Protein 1VIB (pdb70)

Structure (mmCIF, N/CA/C/O backbone):
data_1VIB
#
_entry.id   1VIB
#
_cell.length_a   1.000
_cell.length_b   1.000
_cell.length_c   1.000
_cell.angle_alpha   90.00
_cell.angle_beta   90.00
_cell.angle_gamma   90.00
#
_symmetry.space_group_name_H-M   'P 1'
#
loop_
_atom_site.group_PDB
_atom_site.id
_atom_site.type_symbol
_atom_site.label_atom_id
_atom_site.label_alt_id
_atom_site.label_comp_id
_atom_site.label_asym_id
_atom_site.label_entity_id
_atom_site.label_seq_id
_atom_site.pdbx_PDB_ins_code
_atom_site.Cartn_x
_atom_site.Cartn_y
_atom_site.Cartn_z
_atom_site.occupancy
_atom_site.B_iso_or_equiv
_atom_site.auth_seq_id
_atom_site.auth_comp_id
_atom_site.auth_asym_id
_atom_site.auth_atom_id
_atom_site.pdbx_PDB_model_num
ATOM 1 N N . ALA A 1 1 ? -6.183 -0.155 -10.320 1.00 0.00 1 ALA A N 1
ATOM 2 C CA . ALA A 1 1 ? -4.951 -0.066 -11.161 1.00 0.00 1 ALA A CA 1
ATOM 3 C C . ALA A 1 1 ? -3.974 0.942 -10.549 1.00 0.00 1 ALA A C 1
ATOM 4 O O . ALA A 1 1 ? -2.781 0.719 -10.483 1.00 0.00 1 ALA A O 1
ATOM 13 N N . SER A 1 2 ? -4.513 2.049 -10.128 1.00 0.00 2 SER A N 1
ATOM 14 C CA . SER A 1 2 ? -3.675 3.123 -9.504 1.00 0.00 2 SER A CA 1
ATOM 15 C C . SER A 1 2 ? -4.439 3.851 -8.392 1.00 0.00 2 SER A C 1
ATOM 16 O O . SER A 1 2 ? -4.058 3.811 -7.238 1.00 0.00 2 SER A O 1
ATOM 24 N N . ALA A 1 3 ? -5.517 4.495 -8.758 1.00 0.00 3 ALA A N 1
ATOM 25 C CA . ALA A 1 3 ? -6.321 5.238 -7.737 1.00 0.00 3 ALA A CA 1
ATOM 26 C C . ALA A 1 3 ? -7.303 4.256 -7.092 1.00 0.00 3 ALA A C 1
ATOM 27 O O . ALA A 1 3 ? -8.507 4.358 -7.225 1.00 0.00 3 ALA A O 1
ATOM 34 N N . THR A 1 4 ? -6.730 3.325 -6.388 1.00 0.00 4 THR A N 1
ATOM 35 C CA . THR A 1 4 ? -7.540 2.277 -5.692 1.00 0.00 4 THR A CA 1
ATOM 36 C C . THR A 1 4 ? -7.599 2.491 -4.163 1.00 0.00 4 THR A C 1
ATOM 37 O O . THR A 1 4 ? -7.020 1.751 -3.390 1.00 0.00 4 THR A O 1
ATOM 48 N N . TRP A 1 5 ? -8.313 3.513 -3.771 1.00 0.00 5 TRP A N 1
ATOM 49 C CA . TRP A 1 5 ? -8.460 3.845 -2.314 1.00 0.00 5 TRP A CA 1
ATOM 50 C C . TRP A 1 5 ? -9.947 3.997 -1.944 1.00 0.00 5 TRP A C 1
ATOM 51 O O . TRP A 1 5 ? -10.809 3.855 -2.788 1.00 0.00 5 TRP A O 1
ATOM 72 N N . GLY A 1 6 ? -10.205 4.284 -0.690 1.00 0.00 6 GLY A N 1
ATOM 73 C CA . GLY A 1 6 ? -11.621 4.461 -0.209 1.00 0.00 6 GLY A CA 1
ATOM 74 C C . GLY A 1 6 ? -12.036 3.462 0.856 1.00 0.00 6 GLY A C 1
ATOM 75 O O . GLY A 1 6 ? -12.840 3.785 1.703 1.00 0.00 6 GLY A O 1
ATOM 79 N N . ALA A 1 7 ? -11.476 2.287 0.789 1.00 0.00 7 ALA A N 1
ATOM 80 C CA . ALA A 1 7 ? -11.821 1.234 1.800 1.00 0.00 7 ALA A CA 1
ATOM 81 C C . ALA A 1 7 ? -10.862 1.337 2.991 1.00 0.00 7 ALA A C 1
ATOM 82 O O . ALA A 1 7 ? -10.895 0.532 3.897 1.00 0.00 7 ALA A O 1
ATOM 89 N N . ALA A 1 8 ? -10.020 2.338 2.953 1.00 0.00 8 ALA A N 1
ATOM 90 C CA . ALA A 1 8 ? -9.039 2.549 4.059 1.00 0.00 8 ALA A CA 1
ATOM 91 C C . ALA A 1 8 ? -9.564 3.657 4.987 1.00 0.00 8 ALA A C 1
ATOM 92 O O . ALA A 1 8 ? -9.513 3.524 6.193 1.00 0.00 8 ALA A O 1
ATOM 99 N N . TYR A 1 9 ? -10.056 4.725 4.409 1.00 0.00 9 TYR A N 1
ATOM 100 C CA . TYR A 1 9 ? -10.589 5.851 5.244 1.00 0.00 9 TYR A CA 1
ATOM 101 C C . TYR A 1 9 ? -12.125 5.950 5.401 1.00 0.00 9 TYR A C 1
ATOM 102 O O . TYR A 1 9 ? -12.571 6.948 5.932 1.00 0.00 9 TYR A O 1
ATOM 135 N N . ALA A 1 11 ? -14.904 5.713 6.667 1.00 0.00 11 ALA A N 1
ATOM 136 C CA . ALA A 1 11 ? -15.526 6.402 7.826 1.00 0.00 11 ALA A CA 1
ATOM 137 C C . ALA A 1 11 ? -15.448 7.928 7.628 1.00 0.00 11 ALA A C 1
ATOM 138 O O . ALA A 1 11 ? -16.440 8.621 7.692 1.00 0.00 11 ALA A O 1
ATOM 145 N N . CYS A 1 12 ? -14.236 8.360 7.398 1.00 0.00 12 CYS A N 1
ATOM 146 C CA . CYS A 1 12 ? -13.853 9.794 7.163 1.00 0.00 12 CYS A CA 1
ATOM 147 C C . CYS A 1 12 ? -14.891 10.586 6.371 1.00 0.00 12 CYS A C 1
ATOM 148 O O . CYS A 1 12 ? -15.051 11.773 6.568 1.00 0.00 12 CYS A O 1
ATOM 155 N N . GLU A 1 13 ? -15.534 9.857 5.499 1.00 0.00 13 GLU A N 1
ATOM 156 C CA . GLU A 1 13 ? -16.588 10.426 4.611 1.00 0.00 13 GLU A CA 1
ATOM 157 C C . GLU A 1 13 ? -17.981 9.958 5.063 1.00 0.00 13 GLU A C 1
ATOM 158 O O . GLU A 1 13 ? -18.937 10.710 5.124 1.00 0.00 13 GLU A O 1
ATOM 170 N N . ASN A 1 14 ? -18.066 8.695 5.373 1.00 0.00 14 ASN A N 1
ATOM 171 C CA . ASN A 1 14 ? -19.377 8.117 5.833 1.00 0.00 14 ASN A CA 1
ATOM 172 C C . ASN A 1 14 ? -19.951 8.949 6.987 1.00 0.00 14 ASN A C 1
ATOM 173 O O . ASN A 1 14 ? -21.146 9.145 7.112 1.00 0.00 14 ASN A O 1
ATOM 184 N N . ASN A 1 15 ? -19.057 9.421 7.804 1.00 0.00 15 ASN A N 1
ATOM 185 C CA . ASN A 1 15 ? -19.411 10.262 8.993 1.00 0.00 15 ASN A CA 1
ATOM 186 C C . ASN A 1 15 ? -20.284 11.428 8.536 1.00 0.00 15 ASN A C 1
ATOM 187 O O . ASN A 1 15 ? -21.229 11.770 9.216 1.00 0.00 15 ASN A O 1
ATOM 198 N N . CYS A 1 16 ? -19.967 11.988 7.401 1.00 0.00 16 CYS A N 1
ATOM 199 C CA . CYS A 1 16 ? -20.740 13.131 6.871 1.00 0.00 16 CYS A CA 1
ATOM 200 C C . CYS A 1 16 ? -21.985 12.634 6.166 1.00 0.00 16 CYS A C 1
ATOM 201 O O . CYS A 1 16 ? -22.909 13.397 5.967 1.00 0.00 16 CYS A O 1
ATOM 208 N N . ARG A 1 17 ? -21.998 11.376 5.803 1.00 0.00 17 ARG A N 1
ATOM 209 C CA . ARG A 1 17 ? -23.228 10.874 5.106 1.00 0.00 17 ARG A CA 1
ATOM 210 C C . ARG A 1 17 ? -24.276 10.857 6.215 1.00 0.00 17 ARG A C 1
ATOM 211 O O . ARG A 1 17 ? -25.360 11.398 6.073 1.00 0.00 17 ARG A O 1
ATOM 232 N N . LYS A 1 18 ? -23.894 10.235 7.301 1.00 0.00 18 LYS A N 1
ATOM 233 C CA . LYS A 1 18 ? -24.830 10.163 8.455 1.00 0.00 18 LYS A CA 1
ATOM 234 C C . LYS A 1 18 ? -25.095 11.634 8.815 1.00 0.00 18 LYS A C 1
ATOM 235 O O . LYS A 1 18 ? -26.226 12.076 8.808 1.00 0.00 18 LYS A O 1
ATOM 254 N N . LYS A 1 19 ? -24.036 12.349 9.112 1.00 0.00 19 LYS A N 1
ATOM 255 C CA . LYS A 1 19 ? -24.169 13.803 9.476 1.00 0.00 19 LYS A CA 1
ATOM 256 C C . LYS A 1 19 ? -25.212 14.534 8.615 1.00 0.00 19 LYS A C 1
ATOM 257 O O . LYS A 1 19 ? -26.151 15.113 9.124 1.00 0.00 19 LYS A O 1
ATOM 276 N N . TYR A 1 20 ? -25.034 14.488 7.326 1.00 0.00 20 TYR A N 1
ATOM 277 C CA . TYR A 1 20 ? -25.970 15.154 6.369 1.00 0.00 20 TYR A CA 1
ATOM 278 C C . TYR A 1 20 ? -27.413 14.779 6.707 1.00 0.00 20 TYR A C 1
ATOM 279 O O . TYR A 1 20 ? -28.320 15.588 6.722 1.00 0.00 20 TYR A O 1
ATOM 297 N N . ASP A 1 21 ? -27.559 13.521 6.989 1.00 0.00 21 ASP A N 1
ATOM 298 C CA . ASP A 1 21 ? -28.892 12.966 7.334 1.00 0.00 21 ASP A CA 1
ATOM 299 C C . ASP A 1 21 ? -29.234 13.220 8.798 1.00 0.00 21 ASP A C 1
ATOM 300 O O . ASP A 1 21 ? -30.377 13.104 9.195 1.00 0.00 21 ASP A O 1
ATOM 309 N N . LEU A 1 22 ? -28.245 13.564 9.573 1.00 0.00 22 LEU A N 1
ATOM 310 C CA . LEU A 1 22 ? -28.466 13.850 11.028 1.00 0.00 22 LEU A CA 1
ATOM 311 C C . LEU A 1 22 ? -28.408 15.376 11.238 1.00 0.00 22 LEU A C 1
ATOM 312 O O . LEU A 1 22 ? -28.473 15.858 12.351 1.00 0.00 22 LEU A O 1
ATOM 328 N N . CYS A 1 23 ? -28.289 16.087 10.143 1.00 0.00 23 CYS A N 1
ATOM 329 C CA . CYS A 1 23 ? -28.214 17.584 10.138 1.00 0.00 23 CYS A CA 1
ATOM 330 C C . CYS A 1 23 ? -29.502 18.221 9.586 1.00 0.00 23 CYS A C 1
ATOM 331 O O . CYS A 1 23 ? -29.804 19.367 9.865 1.00 0.00 23 CYS A O 1
ATOM 338 N N . ILE A 1 24 ? -30.244 17.466 8.819 1.00 0.00 24 ILE A N 1
ATOM 339 C CA . ILE A 1 24 ? -31.507 18.028 8.251 1.00 0.00 24 ILE A CA 1
ATOM 340 C C . ILE A 1 24 ? -32.607 18.142 9.320 1.00 0.00 24 ILE A C 1
ATOM 341 O O . ILE A 1 24 ? -33.585 17.423 9.395 1.00 0.00 24 ILE A O 1
ATOM 357 N N . ARG A 1 25 ? -32.417 19.096 10.177 1.00 0.00 25 ARG A N 1
ATOM 358 C CA . ARG A 1 25 ? -33.386 19.355 11.273 1.00 0.00 25 ARG A CA 1
ATOM 359 C C . ARG A 1 25 ? -34.221 20.480 10.694 1.00 0.00 25 ARG A C 1
ATOM 360 O O . ARG A 1 25 ? -34.297 21.577 11.213 1.00 0.00 25 ARG A O 1
ATOM 381 N N . CYS A 1 26 ? -34.852 20.137 9.597 1.00 0.00 26 CYS A N 1
ATOM 382 C CA . CYS A 1 26 ? -35.719 21.133 8.889 1.00 0.00 26 CYS A CA 1
ATOM 383 C C . CYS A 1 26 ? -36.805 21.683 9.807 1.00 0.00 26 CYS A C 1
ATOM 384 O O . CYS A 1 26 ? -37.454 22.674 9.540 1.00 0.00 26 CYS A O 1
ATOM 391 N N . GLN A 1 27 ? -36.949 20.973 10.887 1.00 0.00 27 GLN A N 1
ATOM 392 C CA . GLN A 1 27 ? -37.946 21.319 11.914 1.00 0.00 27 GLN A CA 1
ATOM 393 C C . GLN A 1 27 ? -37.224 21.891 13.128 1.00 0.00 27 GLN A C 1
ATOM 394 O O . GLN A 1 27 ? -36.103 21.517 13.413 1.00 0.00 27 GLN A O 1
ATOM 408 N N . GLY A 1 28 ? -37.884 22.774 13.821 1.00 0.00 28 GLY A N 1
ATOM 409 C CA . GLY A 1 28 ? -37.248 23.379 15.024 1.00 0.00 28 GLY A CA 1
ATOM 410 C C . GLY A 1 28 ? -35.976 24.131 14.618 1.00 0.00 28 GLY A C 1
ATOM 411 O O . GLY A 1 28 ? -36.022 25.301 14.293 1.00 0.00 28 GLY A O 1
ATOM 415 N N . LYS A 1 29 ? -34.887 23.408 14.652 1.00 0.00 29 LYS A N 1
ATOM 416 C CA . LYS A 1 29 ? -33.538 23.947 14.294 1.00 0.00 29 LYS A CA 1
ATOM 417 C C . LYS A 1 29 ? -33.635 24.772 13.008 1.00 0.00 29 LYS A C 1
ATOM 418 O O . LYS A 1 29 ? -33.167 25.893 12.953 1.00 0.00 29 LYS A O 1
ATOM 437 N N . TRP A 1 30 ? -34.245 24.194 12.003 1.00 0.00 30 TRP A N 1
ATOM 438 C CA . TRP A 1 30 ? -34.383 24.939 10.713 1.00 0.00 30 TRP A CA 1
ATOM 439 C C . TRP A 1 30 ? -35.841 25.379 10.484 1.00 0.00 30 TRP A C 1
ATOM 440 O O . TRP A 1 30 ? -36.321 25.313 9.370 1.00 0.00 30 TRP A O 1
ATOM 461 N N . ALA A 1 31 ? -36.504 25.808 11.524 1.00 0.00 31 ALA A N 1
ATOM 462 C CA . ALA A 1 31 ? -37.930 26.270 11.462 1.00 0.00 31 ALA A CA 1
ATOM 463 C C . ALA A 1 31 ? -38.238 27.275 10.348 1.00 0.00 31 ALA A C 1
ATOM 464 O O . ALA A 1 31 ? -38.419 28.458 10.571 1.00 0.00 31 ALA A O 1
ATOM 471 N N . GLY A 1 32 ? -38.282 26.736 9.163 1.00 0.00 32 GLY A N 1
ATOM 472 C CA . GLY A 1 32 ? -38.573 27.570 7.969 1.00 0.00 32 GLY A CA 1
ATOM 473 C C . GLY A 1 32 ? -37.373 27.601 7.052 1.00 0.00 32 GLY A C 1
ATOM 474 O O . GLY A 1 32 ? -37.470 27.928 5.890 1.00 0.00 32 GLY A O 1
ATOM 478 N N . LYS A 1 33 ? -36.252 27.235 7.599 1.00 0.00 33 LYS A N 1
ATOM 479 C CA . LYS A 1 33 ? -34.998 27.225 6.799 1.00 0.00 33 LYS A CA 1
ATOM 480 C C . LYS A 1 33 ? -34.942 25.959 5.936 1.00 0.00 33 LYS A C 1
ATOM 481 O O . LYS A 1 33 ? -33.959 25.708 5.266 1.00 0.00 33 LYS A O 1
ATOM 500 N N . ARG A 1 34 ? -36.011 25.203 5.982 1.00 0.00 34 ARG A N 1
ATOM 501 C CA . ARG A 1 34 ? -36.162 23.928 5.206 1.00 0.00 34 ARG A CA 1
ATOM 502 C C . ARG A 1 34 ? -35.357 23.943 3.882 1.00 0.00 34 ARG A C 1
ATOM 503 O O . ARG A 1 34 ? -34.425 23.183 3.699 1.00 0.00 34 ARG A O 1
ATOM 524 N N . GLY A 1 35 ? -35.755 24.822 2.996 1.00 0.00 35 GLY A N 1
ATOM 525 C CA . GLY A 1 35 ? -35.086 24.981 1.649 1.00 0.00 35 GLY A CA 1
ATOM 526 C C . GLY A 1 35 ? -33.565 24.767 1.682 1.00 0.00 35 GLY A C 1
ATOM 527 O O . GLY A 1 35 ? -32.967 24.267 0.747 1.00 0.00 35 GLY A O 1
ATOM 531 N N . LYS A 1 36 ? -32.996 25.162 2.786 1.00 0.00 36 LYS A N 1
ATOM 532 C CA . LYS A 1 36 ? -31.536 25.029 2.982 1.00 0.00 36 LYS A CA 1
ATOM 533 C C . LYS A 1 36 ? -31.243 23.911 3.985 1.00 0.00 36 LYS A C 1
ATOM 534 O O . LYS A 1 36 ? -30.145 23.396 3.919 1.00 0.00 36 LYS A O 1
ATOM 553 N N . CYS A 1 37 ? -32.159 23.539 4.863 1.00 0.00 37 CYS A N 1
ATOM 554 C CA . CYS A 1 37 ? -31.865 22.428 5.850 1.00 0.00 37 CYS A CA 1
ATOM 555 C C . CYS A 1 37 ? -31.332 21.284 5.037 1.00 0.00 37 CYS A C 1
ATOM 556 O O . CYS A 1 37 ? -30.461 20.531 5.421 1.00 0.00 37 CYS A O 1
ATOM 563 N N . ALA A 1 38 ? -31.929 21.223 3.885 1.00 0.00 38 ALA A N 1
ATOM 564 C CA . ALA A 1 38 ? -31.539 20.165 2.949 1.00 0.00 38 ALA A CA 1
ATOM 565 C C . ALA A 1 38 ? -30.214 20.517 2.286 1.00 0.00 38 ALA A C 1
ATOM 566 O O . ALA A 1 38 ? -29.189 20.072 2.765 1.00 0.00 38 ALA A O 1
ATOM 573 N N . ALA A 1 39 ? -30.256 21.279 1.224 1.00 0.00 39 ALA A N 1
ATOM 574 C CA . ALA A 1 39 ? -29.008 21.688 0.498 1.00 0.00 39 ALA A CA 1
ATOM 575 C C . ALA A 1 39 ? -27.794 21.782 1.437 1.00 0.00 39 ALA A C 1
ATOM 576 O O . ALA A 1 39 ? -26.793 21.114 1.263 1.00 0.00 39 ALA A O 1
ATOM 583 N N . HIS A 1 40 ? -27.965 22.633 2.415 1.00 0.00 40 HIS A N 1
ATOM 584 C CA . HIS A 1 40 ? -26.901 22.871 3.433 1.00 0.00 40 HIS A CA 1
ATOM 585 C C . HIS A 1 40 ? -26.283 21.593 3.929 1.00 0.00 40 HIS A C 1
ATOM 586 O O . HIS A 1 40 ? -25.081 21.424 3.881 1.00 0.00 40 HIS A O 1
ATOM 600 N N . CYS A 1 41 ? -27.140 20.728 4.392 1.00 0.00 41 CYS A N 1
ATOM 601 C CA . CYS A 1 41 ? -26.657 19.437 4.929 1.00 0.00 41 CYS A CA 1
ATOM 602 C C . CYS A 1 41 ? -26.102 18.543 3.838 1.00 0.00 41 CYS A C 1
ATOM 603 O O . CYS A 1 41 ? -25.172 17.793 4.070 1.00 0.00 41 CYS A O 1
ATOM 610 N N . ILE A 1 42 ? -26.651 18.616 2.654 1.00 0.00 42 ILE A N 1
ATOM 611 C CA . ILE A 1 42 ? -26.085 17.717 1.599 1.00 0.00 42 ILE A CA 1
ATOM 612 C C . ILE A 1 42 ? -24.640 18.130 1.262 1.00 0.00 42 ILE A C 1
ATOM 613 O O . ILE A 1 42 ? -23.780 17.284 1.090 1.00 0.00 42 ILE A O 1
ATOM 629 N N . ILE A 1 43 ? -24.397 19.414 1.190 1.00 0.00 43 ILE A N 1
ATOM 630 C CA . ILE A 1 43 ? -23.018 19.885 0.868 1.00 0.00 43 ILE A CA 1
ATOM 631 C C . ILE A 1 43 ? -22.026 19.316 1.896 1.00 0.00 43 ILE A C 1
ATOM 632 O O . ILE A 1 43 ? -20.829 19.323 1.678 1.00 0.00 43 ILE A O 1
ATOM 648 N N . GLN A 1 44 ? -22.517 18.822 3.000 1.00 0.00 44 GLN A N 1
ATOM 649 C CA . GLN A 1 44 ? -21.548 18.272 4.000 1.00 0.00 44 GLN A CA 1
ATOM 650 C C . GLN A 1 44 ? -21.072 16.920 3.451 1.00 0.00 44 GLN A C 1
ATOM 651 O O . GLN A 1 44 ? -19.913 16.775 3.101 1.00 0.00 44 GLN A O 1
ATOM 665 N N . LYS A 1 45 ? -21.976 15.977 3.390 1.00 0.00 45 LYS A N 1
ATOM 666 C CA . LYS A 1 45 ? -21.656 14.606 2.864 1.00 0.00 45 LYS A CA 1
ATOM 667 C C . LYS A 1 45 ? -20.780 14.719 1.601 1.00 0.00 45 LYS A C 1
ATOM 668 O O . LYS A 1 45 ? -19.911 13.909 1.343 1.00 0.00 45 LYS A O 1
ATOM 687 N N . ASN A 1 46 ? -21.061 15.761 0.859 1.00 0.00 46 ASN A N 1
ATOM 688 C CA . ASN A 1 46 ? -20.320 16.037 -0.414 1.00 0.00 46 ASN A CA 1
ATOM 689 C C . ASN A 1 46 ? -18.963 16.715 -0.216 1.00 0.00 46 ASN A C 1
ATOM 690 O O . ASN A 1 46 ? -18.035 16.420 -0.941 1.00 0.00 46 ASN A O 1
ATOM 701 N N . ASN A 1 47 ? -18.851 17.605 0.733 1.00 0.00 47 ASN A N 1
ATOM 702 C CA . ASN A 1 47 ? -17.521 18.267 0.932 1.00 0.00 47 ASN A CA 1
ATOM 703 C C . ASN A 1 47 ? -16.548 17.173 1.372 1.00 0.00 47 ASN A C 1
ATOM 704 O O . ASN A 1 47 ? -15.421 17.072 0.931 1.00 0.00 47 ASN A O 1
ATOM 715 N N . CYS A 1 48 ? -17.071 16.377 2.258 1.00 0.00 48 CYS A N 1
ATOM 716 C CA . CYS A 1 48 ? -16.335 15.219 2.861 1.00 0.00 48 CYS A CA 1
ATOM 717 C C . CYS A 1 48 ? -15.671 14.377 1.754 1.00 0.00 48 CYS A C 1
ATOM 718 O O . CYS A 1 48 ? -14.509 14.017 1.809 1.00 0.00 48 CYS A O 1
ATOM 725 N N . LYS A 1 49 ? -16.461 14.088 0.752 1.00 0.00 49 LYS A N 1
ATOM 726 C CA . LYS A 1 49 ? -15.978 13.277 -0.411 1.00 0.00 49 LYS A CA 1
ATOM 727 C C . LYS A 1 49 ? -14.740 13.892 -1.082 1.00 0.00 49 LYS A C 1
ATOM 728 O O . LYS A 1 49 ? -14.088 13.234 -1.865 1.00 0.00 49 LYS A O 1
ATOM 747 N N . GLY A 1 50 ? -14.440 15.125 -0.764 1.00 0.00 50 GLY A N 1
ATOM 748 C CA . GLY A 1 50 ? -13.251 15.808 -1.367 1.00 0.00 50 GLY A CA 1
ATOM 749 C C . GLY A 1 50 ? -12.107 15.888 -0.360 1.00 0.00 50 GLY A C 1
ATOM 750 O O . GLY A 1 50 ? -11.018 16.311 -0.694 1.00 0.00 50 GLY A O 1
ATOM 754 N N . LYS A 1 51 ? -12.385 15.472 0.845 1.00 0.00 51 LYS A N 1
ATOM 755 C CA . LYS A 1 51 ? -11.354 15.494 1.923 1.00 0.00 51 LYS A CA 1
ATOM 756 C C . LYS A 1 51 ? -10.857 14.057 2.123 1.00 0.00 51 LYS A C 1
ATOM 757 O O . LYS A 1 51 ? -9.702 13.849 2.444 1.00 0.00 51 LYS A O 1
ATOM 776 N N . CYS A 1 52 ? -11.738 13.108 1.929 1.00 0.00 52 CYS A N 1
ATOM 777 C CA . CYS A 1 52 ? -11.346 11.672 2.091 1.00 0.00 52 CYS A CA 1
ATOM 778 C C . CYS A 1 52 ? -11.082 10.973 0.748 1.00 0.00 52 CYS A C 1
ATOM 779 O O . CYS A 1 52 ? -10.153 10.197 0.628 1.00 0.00 52 CYS A O 1
ATOM 786 N N . LYS A 1 53 ? -11.893 11.272 -0.235 1.00 0.00 53 LYS A N 1
ATOM 787 C CA . LYS A 1 53 ? -11.708 10.627 -1.574 1.00 0.00 53 LYS A CA 1
ATOM 788 C C . LYS A 1 53 ? -11.022 11.593 -2.541 1.00 0.00 53 LYS A C 1
ATOM 789 O O . LYS A 1 53 ? -10.923 12.779 -2.297 1.00 0.00 53 LYS A O 1
ATOM 808 N N . LYS A 1 54 ? -10.562 11.035 -3.630 1.00 0.00 54 LYS A N 1
ATOM 809 C CA . LYS A 1 54 ? -9.862 11.842 -4.686 1.00 0.00 54 LYS A CA 1
ATOM 810 C C . LYS A 1 54 ? -10.732 11.934 -5.952 1.00 0.00 54 LYS A C 1
ATOM 811 O O . LYS A 1 54 ? -10.378 12.585 -6.915 1.00 0.00 54 LYS A O 1
ATOM 830 N N . GLU A 1 55 ? -11.860 11.273 -5.917 1.00 0.00 55 GLU A N 1
ATOM 831 C CA . GLU A 1 55 ? -12.805 11.271 -7.081 1.00 0.00 55 GLU A CA 1
ATOM 832 C C . GLU A 1 55 ? -14.248 11.526 -6.610 1.00 0.00 55 GLU A C 1
ATOM 833 O O . GLU A 1 55 ? -15.001 12.066 -7.405 1.00 0.00 55 GLU A O 1
ATOM 846 N N . ALA A 1 1 ? -0.627 2.213 -12.334 1.00 0.00 1 ALA A N 2
ATOM 847 C CA . ALA A 1 1 ? -0.902 2.839 -11.008 1.00 0.00 1 ALA A CA 2
ATOM 848 C C . ALA A 1 1 ? -2.355 2.523 -10.602 1.00 0.00 1 ALA A C 2
ATOM 849 O O . ALA A 1 1 ? -3.260 2.694 -11.395 1.00 0.00 1 ALA A O 2
ATOM 858 N N . SER A 1 2 ? -2.540 2.078 -9.389 1.00 0.00 2 SER A N 2
ATOM 859 C CA . SER A 1 2 ? -3.908 1.735 -8.888 1.00 0.00 2 SER A CA 2
ATOM 860 C C . SER A 1 2 ? -4.357 2.672 -7.750 1.00 0.00 2 SER A C 2
ATOM 861 O O . SER A 1 2 ? -3.914 2.549 -6.623 1.00 0.00 2 SER A O 2
ATOM 869 N N . ALA A 1 3 ? -5.238 3.591 -8.052 1.00 0.00 3 ALA A N 2
ATOM 870 C CA . ALA A 1 3 ? -5.719 4.533 -6.987 1.00 0.00 3 ALA A CA 2
ATOM 871 C C . ALA A 1 3 ? -6.830 3.775 -6.249 1.00 0.00 3 ALA A C 2
ATOM 872 O O . ALA A 1 3 ? -8.004 4.061 -6.374 1.00 0.00 3 ALA A O 2
ATOM 879 N N . THR A 1 4 ? -6.397 2.812 -5.485 1.00 0.00 4 THR A N 2
ATOM 880 C CA . THR A 1 4 ? -7.351 1.972 -4.704 1.00 0.00 4 THR A CA 2
ATOM 881 C C . THR A 1 4 ? -7.214 2.225 -3.183 1.00 0.00 4 THR A C 2
ATOM 882 O O . THR A 1 4 ? -6.544 1.535 -2.440 1.00 0.00 4 THR A O 2
ATOM 893 N N . TRP A 1 5 ? -7.877 3.264 -2.765 1.00 0.00 5 TRP A N 2
ATOM 894 C CA . TRP A 1 5 ? -7.877 3.671 -1.329 1.00 0.00 5 TRP A CA 2
ATOM 895 C C . TRP A 1 5 ? -9.350 3.908 -0.983 1.00 0.00 5 TRP A C 2
ATOM 896 O O . TRP A 1 5 ? -10.169 3.967 -1.880 1.00 0.00 5 TRP A O 2
ATOM 917 N N . GLY A 1 6 ? -9.661 4.039 0.282 1.00 0.00 6 GLY A N 2
ATOM 918 C CA . GLY A 1 6 ? -11.092 4.279 0.675 1.00 0.00 6 GLY A CA 2
ATOM 919 C C . GLY A 1 6 ? -11.699 3.256 1.620 1.00 0.00 6 GLY A C 2
ATOM 920 O O . GLY A 1 6 ? -12.556 3.624 2.392 1.00 0.00 6 GLY A O 2
ATOM 924 N N . ALA A 1 7 ? -11.254 2.025 1.558 1.00 0.00 7 ALA A N 2
ATOM 925 C CA . ALA A 1 7 ? -11.839 0.991 2.479 1.00 0.00 7 ALA A CA 2
ATOM 926 C C . ALA A 1 7 ? -11.071 0.913 3.803 1.00 0.00 7 ALA A C 2
ATOM 927 O O . ALA A 1 7 ? -11.307 0.058 4.630 1.00 0.00 7 ALA A O 2
ATOM 934 N N . ALA A 1 8 ? -10.152 1.826 3.956 1.00 0.00 8 ALA A N 2
ATOM 935 C CA . ALA A 1 8 ? -9.318 1.891 5.195 1.00 0.00 8 ALA A CA 2
ATOM 936 C C . ALA A 1 8 ? -9.860 3.004 6.104 1.00 0.00 8 ALA A C 2
ATOM 937 O O . ALA A 1 8 ? -10.010 2.834 7.297 1.00 0.00 8 ALA A O 2
ATOM 944 N N . TYR A 1 9 ? -10.148 4.129 5.496 1.00 0.00 9 TYR A N 2
ATOM 945 C CA . TYR A 1 9 ? -10.681 5.304 6.258 1.00 0.00 9 TYR A CA 2
ATOM 946 C C . TYR A 1 9 ? -12.203 5.595 6.216 1.00 0.00 9 TYR A C 2
ATOM 947 O O . TYR A 1 9 ? -12.577 6.662 6.658 1.00 0.00 9 TYR A O 2
ATOM 980 N N . ALA A 1 11 ? -14.895 5.716 7.446 1.00 0.00 11 ALA A N 2
ATOM 981 C CA . ALA A 1 11 ? -15.499 6.455 8.590 1.00 0.00 11 ALA A CA 2
ATOM 982 C C . ALA A 1 11 ? -15.447 7.949 8.242 1.00 0.00 11 ALA A C 2
ATOM 983 O O . ALA A 1 11 ? -16.430 8.653 8.328 1.00 0.00 11 ALA A O 2
ATOM 990 N N . CYS A 1 12 ? -14.254 8.324 7.861 1.00 0.00 12 CYS A N 2
ATOM 991 C CA . CYS A 1 12 ? -13.850 9.712 7.441 1.00 0.00 12 CYS A CA 2
ATOM 992 C C . CYS A 1 12 ? -14.878 10.410 6.562 1.00 0.00 12 CYS A C 2
ATOM 993 O O . CYS A 1 12 ? -14.939 11.621 6.528 1.00 0.00 12 CYS A O 2
ATOM 1000 N N . GLU A 1 13 ? -15.625 9.590 5.879 1.00 0.00 13 GLU A N 2
ATOM 1001 C CA . GLU A 1 13 ? -16.690 10.057 4.950 1.00 0.00 13 GLU A CA 2
ATOM 1002 C C . GLU A 1 13 ? -18.080 9.670 5.474 1.00 0.00 13 GLU A C 2
ATOM 1003 O O . GLU A 1 13 ? -19.062 10.356 5.258 1.00 0.00 13 GLU A O 2
ATOM 1015 N N . ASN A 1 14 ? -18.167 8.575 6.179 1.00 0.00 14 ASN A N 2
ATOM 1016 C CA . ASN A 1 14 ? -19.512 8.160 6.698 1.00 0.00 14 ASN A CA 2
ATOM 1017 C C . ASN A 1 14 ? -19.978 9.213 7.674 1.00 0.00 14 ASN A C 2
ATOM 1018 O O . ASN A 1 14 ? -21.141 9.551 7.759 1.00 0.00 14 ASN A O 2
ATOM 1029 N N . ASN A 1 15 ? -19.015 9.714 8.373 1.00 0.00 15 ASN A N 2
ATOM 1030 C CA . ASN A 1 15 ? -19.258 10.764 9.394 1.00 0.00 15 ASN A CA 2
ATOM 1031 C C . ASN A 1 15 ? -19.996 11.914 8.752 1.00 0.00 15 ASN A C 2
ATOM 1032 O O . ASN A 1 15 ? -20.878 12.452 9.379 1.00 0.00 15 ASN A O 2
ATOM 1043 N N . CYS A 1 16 ? -19.641 12.263 7.551 1.00 0.00 16 CYS A N 2
ATOM 1044 C CA . CYS A 1 16 ? -20.345 13.391 6.894 1.00 0.00 16 CYS A CA 2
ATOM 1045 C C . CYS A 1 16 ? -21.546 12.923 6.080 1.00 0.00 16 CYS A C 2
ATOM 1046 O O . CYS A 1 16 ? -22.458 13.684 5.811 1.00 0.00 16 CYS A O 2
ATOM 1053 N N . ARG A 1 17 ? -21.538 11.666 5.723 1.00 0.00 17 ARG A N 2
ATOM 1054 C CA . ARG A 1 17 ? -22.706 11.211 4.902 1.00 0.00 17 ARG A CA 2
ATOM 1055 C C . ARG A 1 17 ? -23.895 10.910 5.793 1.00 0.00 17 ARG A C 2
ATOM 1056 O O . ARG A 1 17 ? -25.004 11.331 5.509 1.00 0.00 17 ARG A O 2
ATOM 1077 N N . LYS A 1 18 ? -23.635 10.197 6.854 1.00 0.00 18 LYS A N 2
ATOM 1078 C CA . LYS A 1 18 ? -24.734 9.862 7.798 1.00 0.00 18 LYS A CA 2
ATOM 1079 C C . LYS A 1 18 ? -25.125 11.250 8.311 1.00 0.00 18 LYS A C 2
ATOM 1080 O O . LYS A 1 18 ? -26.291 11.587 8.379 1.00 0.00 18 LYS A O 2
ATOM 1099 N N . LYS A 1 19 ? -24.124 12.027 8.645 1.00 0.00 19 LYS A N 2
ATOM 1100 C CA . LYS A 1 19 ? -24.400 13.402 9.152 1.00 0.00 19 LYS A CA 2
ATOM 1101 C C . LYS A 1 19 ? -25.274 14.172 8.160 1.00 0.00 19 LYS A C 2
ATOM 1102 O O . LYS A 1 19 ? -26.227 14.767 8.612 1.00 0.00 19 LYS A O 2
ATOM 1121 N N . TYR A 1 20 ? -25.015 14.179 6.874 1.00 0.00 20 TYR A N 2
ATOM 1122 C CA . TYR A 1 20 ? -25.918 14.955 5.958 1.00 0.00 20 TYR A CA 2
ATOM 1123 C C . TYR A 1 20 ? -27.373 14.524 6.219 1.00 0.00 20 TYR A C 2
ATOM 1124 O O . TYR A 1 20 ? -28.305 15.305 6.199 1.00 0.00 20 TYR A O 2
ATOM 1142 N N . ASP A 1 21 ? -27.514 13.259 6.479 1.00 0.00 21 ASP A N 2
ATOM 1143 C CA . ASP A 1 21 ? -28.866 12.693 6.745 1.00 0.00 21 ASP A CA 2
ATOM 1144 C C . ASP A 1 21 ? -29.264 12.841 8.204 1.00 0.00 21 ASP A C 2
ATOM 1145 O O . ASP A 1 21 ? -30.428 12.733 8.539 1.00 0.00 21 ASP A O 2
ATOM 1154 N N . LEU A 1 22 ? -28.294 13.091 9.038 1.00 0.00 22 LEU A N 2
ATOM 1155 C CA . LEU A 1 22 ? -28.572 13.266 10.500 1.00 0.00 22 LEU A CA 2
ATOM 1156 C C . LEU A 1 22 ? -28.433 14.761 10.846 1.00 0.00 22 LEU A C 2
ATOM 1157 O O . LEU A 1 22 ? -28.455 15.140 12.000 1.00 0.00 22 LEU A O 2
ATOM 1173 N N . CYS A 1 23 ? -28.290 15.569 9.822 1.00 0.00 23 CYS A N 2
ATOM 1174 C CA . CYS A 1 23 ? -28.150 17.057 9.965 1.00 0.00 23 CYS A CA 2
ATOM 1175 C C . CYS A 1 23 ? -29.438 17.742 9.492 1.00 0.00 23 CYS A C 2
ATOM 1176 O O . CYS A 1 23 ? -29.744 18.841 9.921 1.00 0.00 23 CYS A O 2
ATOM 1183 N N . ILE A 1 24 ? -30.176 17.090 8.629 1.00 0.00 24 ILE A N 2
ATOM 1184 C CA . ILE A 1 24 ? -31.430 17.745 8.158 1.00 0.00 24 ILE A CA 2
ATOM 1185 C C . ILE A 1 24 ? -32.493 17.736 9.269 1.00 0.00 24 ILE A C 2
ATOM 1186 O O . ILE A 1 24 ? -33.396 16.931 9.415 1.00 0.00 24 ILE A O 2
ATOM 1202 N N . ARG A 1 25 ? -32.292 18.729 10.080 1.00 0.00 25 ARG A N 2
ATOM 1203 C CA . ARG A 1 25 ? -33.132 19.027 11.253 1.00 0.00 25 ARG A CA 2
ATOM 1204 C C . ARG A 1 25 ? -34.015 20.155 10.761 1.00 0.00 25 ARG A C 2
ATOM 1205 O O . ARG A 1 25 ? -34.136 21.167 11.424 1.00 0.00 25 ARG A O 2
ATOM 1226 N N . CYS A 1 26 ? -34.632 19.968 9.616 1.00 0.00 26 CYS A N 2
ATOM 1227 C CA . CYS A 1 26 ? -35.527 21.046 9.060 1.00 0.00 26 CYS A CA 2
ATOM 1228 C C . CYS A 1 26 ?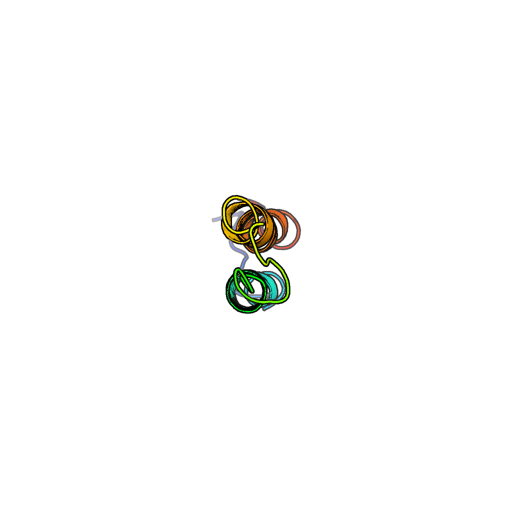 -36.662 21.458 10.009 1.00 0.00 26 CYS A C 2
ATOM 1229 O O . CYS A 1 26 ? -37.516 22.255 9.672 1.00 0.00 26 CYS A O 2
ATOM 1236 N N . GLN A 1 27 ? -36.624 20.888 11.178 1.00 0.00 27 GLN A N 2
ATOM 1237 C CA . GLN A 1 27 ? -37.633 21.170 12.191 1.00 0.00 27 GLN A CA 2
ATOM 1238 C C . GLN A 1 27 ? -36.888 22.063 13.201 1.00 0.00 27 GLN A C 2
ATOM 1239 O O . GLN A 1 27 ? -36.244 23.018 12.818 1.00 0.00 27 GLN A O 2
ATOM 1253 N N . GLY A 1 28 ? -37.003 21.704 14.446 1.00 0.00 28 GLY A N 2
ATOM 1254 C CA . GLY A 1 28 ? -36.368 22.411 15.603 1.00 0.00 28 GLY A CA 2
ATOM 1255 C C . GLY A 1 28 ? -35.444 23.598 15.310 1.00 0.00 28 GLY A C 2
ATOM 1256 O O . GLY A 1 28 ? -35.826 24.726 15.554 1.00 0.00 28 GLY A O 2
ATOM 1260 N N . LYS A 1 29 ? -34.267 23.351 14.796 1.00 0.00 29 LYS A N 2
ATOM 1261 C CA . LYS A 1 29 ? -33.343 24.496 14.513 1.00 0.00 29 LYS A CA 2
ATOM 1262 C C . LYS A 1 29 ? -33.476 25.081 13.100 1.00 0.00 29 LYS A C 2
ATOM 1263 O O . LYS A 1 29 ? -32.990 26.165 12.844 1.00 0.00 29 LYS A O 2
ATOM 1282 N N . TRP A 1 30 ? -34.119 24.379 12.202 1.00 0.00 30 TRP A N 2
ATOM 1283 C CA . TRP A 1 30 ? -34.279 24.915 10.809 1.00 0.00 30 TRP A CA 2
ATOM 1284 C C . TRP A 1 30 ? -35.784 25.175 10.562 1.00 0.00 30 TRP A C 2
ATOM 1285 O O . TRP A 1 30 ? -36.257 25.144 9.438 1.00 0.00 30 TRP A O 2
ATOM 1306 N N . ALA A 1 31 ? -36.507 25.433 11.617 1.00 0.00 31 ALA A N 2
ATOM 1307 C CA . ALA A 1 31 ? -37.968 25.693 11.506 1.00 0.00 31 ALA A CA 2
ATOM 1308 C C . ALA A 1 31 ? -38.249 26.992 10.762 1.00 0.00 31 ALA A C 2
ATOM 1309 O O . ALA A 1 31 ? -38.452 28.051 11.325 1.00 0.00 31 ALA A O 2
ATOM 1316 N N . GLY A 1 32 ? -38.243 26.819 9.470 1.00 0.00 32 GLY A N 2
ATOM 1317 C CA . GLY A 1 32 ? -38.501 27.971 8.548 1.00 0.00 32 GLY A CA 2
ATOM 1318 C C . GLY A 1 32 ? -37.306 28.241 7.665 1.00 0.00 32 GLY A C 2
ATOM 1319 O O . GLY A 1 32 ? -37.291 29.133 6.842 1.00 0.00 32 GLY A O 2
ATOM 1323 N N . LYS A 1 33 ? -36.334 27.413 7.891 1.00 0.00 33 LYS A N 2
ATOM 1324 C CA . LYS A 1 33 ? -35.048 27.447 7.155 1.00 0.00 33 LYS A CA 2
ATOM 1325 C C . LYS A 1 33 ? -35.159 26.212 6.215 1.00 0.00 33 LYS A C 2
ATOM 1326 O O . LYS A 1 33 ? -34.204 25.764 5.606 1.00 0.00 33 LYS A O 2
ATOM 1345 N N . ARG A 1 34 ? -36.361 25.689 6.114 1.00 0.00 34 ARG A N 2
ATOM 1346 C CA . ARG A 1 34 ? -36.620 24.499 5.254 1.00 0.00 34 ARG A CA 2
ATOM 1347 C C . ARG A 1 34 ? -36.325 24.848 3.794 1.00 0.00 34 ARG A C 2
ATOM 1348 O O . ARG A 1 34 ? -36.710 25.884 3.289 1.00 0.00 34 ARG A O 2
ATOM 1369 N N . GLY A 1 35 ? -35.628 23.948 3.159 1.00 0.00 35 GLY A N 2
ATOM 1370 C CA . GLY A 1 35 ? -35.240 24.126 1.726 1.00 0.00 35 GLY A CA 2
ATOM 1371 C C . GLY A 1 35 ? -33.734 24.325 1.805 1.00 0.00 35 GLY A C 2
ATOM 1372 O O . GLY A 1 35 ? -32.959 23.817 1.015 1.00 0.00 35 GLY A O 2
ATOM 1376 N N . LYS A 1 36 ? -33.381 25.074 2.819 1.00 0.00 36 LYS A N 2
ATOM 1377 C CA . LYS A 1 36 ? -31.960 25.385 3.072 1.00 0.00 36 LYS A CA 2
ATOM 1378 C C . LYS A 1 36 ? -31.454 24.271 3.989 1.00 0.00 36 LYS A C 2
ATOM 1379 O O . LYS A 1 36 ? -30.370 23.798 3.705 1.00 0.00 36 LYS A O 2
ATOM 1398 N N . CYS A 1 37 ? -32.195 23.883 5.023 1.00 0.00 37 CYS A N 2
ATOM 1399 C CA . CYS A 1 37 ? -31.733 22.771 5.945 1.00 0.00 37 CYS A CA 2
ATOM 1400 C C . CYS A 1 37 ? -31.079 21.726 5.058 1.00 0.00 37 CYS A C 2
ATOM 1401 O O . CYS A 1 37 ? -29.964 21.268 5.215 1.00 0.00 37 CYS A O 2
ATOM 1408 N N . ALA A 1 38 ? -31.917 21.432 4.114 1.00 0.00 38 ALA A N 2
ATOM 1409 C CA . ALA A 1 38 ? -31.604 20.449 3.079 1.00 0.00 38 ALA A CA 2
ATOM 1410 C C . ALA A 1 38 ? -30.274 20.724 2.381 1.00 0.00 38 ALA A C 2
ATOM 1411 O O . ALA A 1 38 ? -29.275 20.109 2.704 1.00 0.00 38 ALA A O 2
ATOM 1418 N N . ALA A 1 39 ? -30.320 21.636 1.441 1.00 0.00 39 ALA A N 2
ATOM 1419 C CA . ALA A 1 39 ? -29.099 22.025 0.664 1.00 0.00 39 ALA A CA 2
ATOM 1420 C C . ALA A 1 39 ? -27.849 22.040 1.548 1.00 0.00 39 ALA A C 2
ATOM 1421 O O . ALA A 1 39 ? -26.836 21.420 1.275 1.00 0.00 39 ALA A O 2
ATOM 1428 N N . HIS A 1 40 ? -28.016 22.785 2.606 1.00 0.00 40 HIS A N 2
ATOM 1429 C CA . HIS A 1 40 ? -26.940 22.956 3.613 1.00 0.00 40 HIS A CA 2
ATOM 1430 C C . HIS A 1 40 ? -26.337 21.637 4.027 1.00 0.00 40 HIS A C 2
ATOM 1431 O O . HIS A 1 40 ? -25.141 21.442 3.934 1.00 0.00 40 HIS A O 2
ATOM 1445 N N . CYS A 1 41 ? -27.190 20.760 4.470 1.00 0.00 41 CYS A N 2
ATOM 1446 C CA . CYS A 1 41 ? -26.712 19.424 4.926 1.00 0.00 41 CYS A CA 2
ATOM 1447 C C . CYS A 1 41 ? -26.140 18.599 3.774 1.00 0.00 41 CYS A C 2
ATOM 1448 O O . CYS A 1 41 ? -25.153 17.901 3.913 1.00 0.00 41 CYS A O 2
ATOM 1455 N N . ILE A 1 42 ? -26.772 18.698 2.642 1.00 0.00 42 ILE A N 2
ATOM 1456 C CA . ILE A 1 42 ? -26.277 17.917 1.467 1.00 0.00 42 ILE A CA 2
ATOM 1457 C C . ILE A 1 42 ? -24.836 18.304 1.103 1.00 0.00 42 ILE A C 2
ATOM 1458 O O . ILE A 1 42 ? -24.012 17.456 0.804 1.00 0.00 42 ILE A O 2
ATOM 1474 N N . ILE A 1 43 ? -24.563 19.582 1.133 1.00 0.00 43 ILE A N 2
ATOM 1475 C CA . ILE A 1 43 ? -23.188 20.037 0.794 1.00 0.00 43 ILE A CA 2
ATOM 1476 C C . ILE A 1 43 ? -22.198 19.311 1.713 1.00 0.00 43 ILE A C 2
ATOM 1477 O O . ILE A 1 43 ? -21.042 19.159 1.369 1.00 0.00 43 ILE A O 2
ATOM 1493 N N . GLN A 1 44 ? -22.669 18.855 2.848 1.00 0.00 44 GLN A N 2
ATOM 1494 C CA . GLN A 1 44 ? -21.718 18.155 3.768 1.00 0.00 44 GLN A CA 2
ATOM 1495 C C . GLN A 1 44 ? -21.417 16.697 3.340 1.00 0.00 44 GLN A C 2
ATOM 1496 O O . GLN A 1 44 ? -20.520 16.081 3.875 1.00 0.00 44 GLN A O 2
ATOM 1510 N N . LYS A 1 45 ? -22.152 16.163 2.402 1.00 0.00 45 LYS A N 2
ATOM 1511 C CA . LYS A 1 45 ? -21.875 14.751 1.950 1.00 0.00 45 LYS A CA 2
ATOM 1512 C C . LYS A 1 45 ? -21.068 14.879 0.641 1.00 0.00 45 LYS A C 2
ATOM 1513 O O . LYS A 1 45 ? -20.313 14.002 0.266 1.00 0.00 45 LYS A O 2
ATOM 1532 N N . ASN A 1 46 ? -21.255 16.006 -0.005 1.00 0.00 46 ASN A N 2
ATOM 1533 C CA . ASN A 1 46 ? -20.556 16.308 -1.298 1.00 0.00 46 ASN A CA 2
ATOM 1534 C C . ASN A 1 46 ? -19.218 17.024 -1.036 1.00 0.00 46 ASN A C 2
ATOM 1535 O O . ASN A 1 46 ? -18.324 16.984 -1.857 1.00 0.00 46 ASN A O 2
ATOM 1546 N N . ASN A 1 47 ? -19.083 17.668 0.097 1.00 0.00 47 ASN A N 2
ATOM 1547 C CA . ASN A 1 47 ? -17.786 18.367 0.372 1.00 0.00 47 ASN A CA 2
ATOM 1548 C C . ASN A 1 47 ? -16.772 17.348 0.949 1.00 0.00 47 ASN A C 2
ATOM 1549 O O . ASN A 1 47 ? -15.600 17.401 0.631 1.00 0.00 47 ASN A O 2
ATOM 1560 N N . CYS A 1 48 ? -17.252 16.448 1.767 1.00 0.00 48 CYS A N 2
ATOM 1561 C CA . CYS A 1 48 ? -16.398 15.387 2.408 1.00 0.00 48 CYS A CA 2
ATOM 1562 C C . CYS A 1 48 ? -15.633 14.576 1.341 1.00 0.00 48 CYS A C 2
ATOM 1563 O O . CYS A 1 48 ? -14.487 14.186 1.504 1.00 0.00 48 CYS A O 2
ATOM 1570 N N . LYS A 1 49 ? -16.307 14.344 0.245 1.00 0.00 49 LYS A N 2
ATOM 1571 C CA . LYS A 1 49 ? -15.684 13.566 -0.877 1.00 0.00 49 LYS A CA 2
ATOM 1572 C C . LYS A 1 49 ? -14.442 14.293 -1.430 1.00 0.00 49 LYS A C 2
ATOM 1573 O O . LYS A 1 49 ? -13.630 13.695 -2.108 1.00 0.00 49 LYS A O 2
ATOM 1592 N N . GLY A 1 50 ? -14.342 15.562 -1.105 1.00 0.00 50 GLY A N 2
ATOM 1593 C CA . GLY A 1 50 ? -13.187 16.398 -1.569 1.00 0.00 50 GLY A CA 2
ATOM 1594 C C . GLY A 1 50 ? -12.273 16.689 -0.379 1.00 0.00 50 GLY A C 2
ATOM 1595 O O . GLY A 1 50 ? -11.482 17.612 -0.389 1.00 0.00 50 GLY A O 2
ATOM 1599 N N . LYS A 1 51 ? -12.435 15.863 0.620 1.00 0.00 51 LYS A N 2
ATOM 1600 C CA . LYS A 1 51 ? -11.642 15.961 1.880 1.00 0.00 51 LYS A CA 2
ATOM 1601 C C . LYS A 1 51 ? -10.931 14.607 2.035 1.00 0.00 51 LYS A C 2
ATOM 1602 O O . LYS A 1 51 ? -9.714 14.561 2.059 1.00 0.00 51 LYS A O 2
ATOM 1621 N N . CYS A 1 52 ? -11.709 13.551 2.136 1.00 0.00 52 CYS A N 2
ATOM 1622 C CA . CYS A 1 52 ? -11.121 12.177 2.293 1.00 0.00 52 CYS A CA 2
ATOM 1623 C C . CYS A 1 52 ? -11.095 11.327 1.006 1.00 0.00 52 CYS A C 2
ATOM 1624 O O . CYS A 1 52 ? -10.318 10.393 0.925 1.00 0.00 52 CYS A O 2
ATOM 1631 N N . LYS A 1 53 ? -11.907 11.628 0.025 1.00 0.00 53 LYS A N 2
ATOM 1632 C CA . LYS A 1 53 ? -11.884 10.787 -1.222 1.00 0.00 53 LYS A CA 2
ATOM 1633 C C . LYS A 1 53 ? -11.424 11.595 -2.443 1.00 0.00 53 LYS A C 2
ATOM 1634 O O . LYS A 1 53 ? -10.912 12.690 -2.304 1.00 0.00 53 LYS A O 2
ATOM 1653 N N . LYS A 1 54 ? -11.604 11.029 -3.607 1.00 0.00 54 LYS A N 2
ATOM 1654 C CA . LYS A 1 54 ? -11.200 11.710 -4.875 1.00 0.00 54 LYS A CA 2
ATOM 1655 C C . LYS A 1 54 ? -12.340 11.561 -5.896 1.00 0.00 54 LYS A C 2
ATOM 1656 O O . LYS A 1 54 ? -12.996 10.536 -5.913 1.00 0.00 54 LYS A O 2
ATOM 1675 N N . GLU A 1 55 ? -12.553 12.560 -6.711 1.00 0.00 55 GLU A N 2
ATOM 1676 C CA . GLU A 1 55 ? -13.644 12.493 -7.738 1.00 0.00 55 GLU A CA 2
ATOM 1677 C C . GLU A 1 55 ? -13.022 12.614 -9.143 1.00 0.00 55 GLU A C 2
ATOM 1678 O O . GLU A 1 55 ? -12.239 13.538 -9.296 1.00 0.00 55 GLU A O 2
ATOM 1691 N N . ALA A 1 1 ? -7.374 -1.513 -5.336 1.00 0.00 1 ALA A N 3
ATOM 1692 C CA . ALA A 1 1 ? -7.807 -0.145 -5.755 1.00 0.00 1 ALA A CA 3
ATOM 1693 C C . ALA A 1 1 ? -8.379 -0.204 -7.184 1.00 0.00 1 ALA A C 3
ATOM 1694 O O . ALA A 1 1 ? -7.922 -1.002 -7.979 1.00 0.00 1 ALA A O 3
ATOM 1703 N N . SER A 1 2 ? -9.357 0.619 -7.477 1.00 0.00 2 SER A N 3
ATOM 1704 C CA . SER A 1 2 ? -9.948 0.606 -8.854 1.00 0.00 2 SER A CA 3
ATOM 1705 C C . SER A 1 2 ? -9.950 2.036 -9.442 1.00 0.00 2 SER A C 3
ATOM 1706 O O . SER A 1 2 ? -9.001 2.782 -9.290 1.00 0.00 2 SER A O 3
ATOM 1714 N N . ALA A 1 3 ? -11.031 2.375 -10.094 1.00 0.00 3 ALA A N 3
ATOM 1715 C CA . ALA A 1 3 ? -11.181 3.723 -10.716 1.00 0.00 3 ALA A CA 3
ATOM 1716 C C . ALA A 1 3 ? -11.970 4.575 -9.715 1.00 0.00 3 ALA A C 3
ATOM 1717 O O . ALA A 1 3 ? -12.195 5.750 -9.917 1.00 0.00 3 ALA A O 3
ATOM 1724 N N . THR A 1 4 ? -12.382 3.942 -8.650 1.00 0.00 4 THR A N 3
ATOM 1725 C CA . THR A 1 4 ? -13.153 4.628 -7.580 1.00 0.00 4 THR A CA 3
ATOM 1726 C C . THR A 1 4 ? -12.339 4.369 -6.311 1.00 0.00 4 THR A C 3
ATOM 1727 O O . THR A 1 4 ? -12.025 3.234 -6.008 1.00 0.00 4 THR A O 3
ATOM 1738 N N . TRP A 1 5 ? -12.019 5.422 -5.606 1.00 0.00 5 TRP A N 3
ATOM 1739 C CA . TRP A 1 5 ? -11.220 5.280 -4.344 1.00 0.00 5 TRP A CA 3
ATOM 1740 C C . TRP A 1 5 ? -12.107 5.537 -3.112 1.00 0.00 5 TRP A C 3
ATOM 1741 O O . TRP A 1 5 ? -11.699 5.329 -1.987 1.00 0.00 5 TRP A O 3
ATOM 1762 N N . GLY A 1 6 ? -13.308 5.989 -3.356 1.00 0.00 6 GLY A N 3
ATOM 1763 C CA . GLY A 1 6 ? -14.267 6.279 -2.236 1.00 0.00 6 GLY A CA 3
ATOM 1764 C C . GLY A 1 6 ? -14.437 5.116 -1.254 1.00 0.00 6 GLY A C 3
ATOM 1765 O O . GLY A 1 6 ? -14.694 5.341 -0.093 1.00 0.00 6 GLY A O 3
ATOM 1769 N N . ALA A 1 7 ? -14.281 3.906 -1.723 1.00 0.00 7 ALA A N 3
ATOM 1770 C CA . ALA A 1 7 ? -14.441 2.714 -0.818 1.00 0.00 7 ALA A CA 3
ATOM 1771 C C . ALA A 1 7 ? -13.118 2.344 -0.143 1.00 0.00 7 ALA A C 3
ATOM 1772 O O . ALA A 1 7 ? -13.007 1.331 0.519 1.00 0.00 7 ALA A O 3
ATOM 1779 N N . ALA A 1 8 ? -12.149 3.192 -0.350 1.00 0.00 8 ALA A N 3
ATOM 1780 C CA . ALA A 1 8 ? -10.802 2.971 0.250 1.00 0.00 8 ALA A CA 3
ATOM 1781 C C . ALA A 1 8 ? -10.771 3.896 1.471 1.00 0.00 8 ALA A C 3
ATOM 1782 O O . ALA A 1 8 ? -10.413 3.490 2.558 1.00 0.00 8 ALA A O 3
ATOM 1789 N N . TYR A 1 9 ? -11.150 5.132 1.256 1.00 0.00 9 TYR A N 3
ATOM 1790 C CA . TYR A 1 9 ? -11.160 6.115 2.390 1.00 0.00 9 TYR A CA 3
ATOM 1791 C C . TYR A 1 9 ? -12.534 6.456 3.034 1.00 0.00 9 TYR A C 3
ATOM 1792 O O . TYR A 1 9 ? -12.736 7.580 3.449 1.00 0.00 9 TYR A O 3
ATOM 1825 N N . ALA A 1 11 ? -14.143 6.350 5.527 1.00 0.00 11 ALA A N 3
ATOM 1826 C CA . ALA A 1 11 ? -14.162 6.929 6.893 1.00 0.00 11 ALA A CA 3
ATOM 1827 C C . ALA A 1 11 ? -14.132 8.449 6.796 1.00 0.00 11 ALA A C 3
ATOM 1828 O O . ALA A 1 11 ? -14.148 9.120 7.812 1.00 0.00 11 ALA A O 3
ATOM 1835 N N . CYS A 1 12 ? -14.091 8.925 5.584 1.00 0.00 12 CYS A N 3
ATOM 1836 C CA . CYS A 1 12 ? -14.060 10.383 5.337 1.00 0.00 12 CYS A CA 3
ATOM 1837 C C . CYS A 1 12 ? -15.459 10.902 4.943 1.00 0.00 12 CYS A C 3
ATOM 1838 O O . CYS A 1 12 ? -15.638 12.084 4.728 1.00 0.00 12 CYS A O 3
ATOM 1845 N N . GLU A 1 13 ? -16.413 10.010 4.837 1.00 0.00 13 GLU A N 3
ATOM 1846 C CA . GLU A 1 13 ? -17.808 10.427 4.463 1.00 0.00 13 GLU A CA 3
ATOM 1847 C C . GLU A 1 13 ? -18.789 9.992 5.562 1.00 0.00 13 GLU A C 3
ATOM 1848 O O . GLU A 1 13 ? -19.615 10.761 6.024 1.00 0.00 13 GLU A O 3
ATOM 1860 N N . ASN A 1 14 ? -18.654 8.735 5.927 1.00 0.00 14 ASN A N 3
ATOM 1861 C CA . ASN A 1 14 ? -19.508 8.106 6.993 1.00 0.00 14 ASN A CA 3
ATOM 1862 C C . ASN A 1 14 ? -19.905 9.123 8.089 1.00 0.00 14 ASN A C 3
ATOM 1863 O O . ASN A 1 14 ? -21.065 9.345 8.388 1.00 0.00 14 ASN A O 3
ATOM 1874 N N . ASN A 1 15 ? -18.881 9.704 8.634 1.00 0.00 15 ASN A N 3
ATOM 1875 C CA . ASN A 1 15 ? -18.943 10.730 9.709 1.00 0.00 15 ASN A CA 3
ATOM 1876 C C . ASN A 1 15 ? -19.912 11.838 9.309 1.00 0.00 15 ASN A C 3
ATOM 1877 O O . ASN A 1 15 ? -20.745 12.225 10.097 1.00 0.00 15 ASN A O 3
ATOM 1888 N N . CYS A 1 16 ? -19.788 12.300 8.096 1.00 0.00 16 CYS A N 3
ATOM 1889 C CA . CYS A 1 16 ? -20.689 13.391 7.621 1.00 0.00 16 CYS A CA 3
ATOM 1890 C C . CYS A 1 16 ? -21.958 12.842 6.973 1.00 0.00 16 CYS A C 3
ATOM 1891 O O . CYS A 1 16 ? -22.835 13.598 6.613 1.00 0.00 16 CYS A O 3
ATOM 1898 N N . ARG A 1 17 ? -22.045 11.546 6.842 1.00 0.00 17 ARG A N 3
ATOM 1899 C CA . ARG A 1 17 ? -23.268 10.954 6.217 1.00 0.00 17 ARG A CA 3
ATOM 1900 C C . ARG A 1 17 ? -24.254 10.901 7.380 1.00 0.00 17 ARG A C 3
ATOM 1901 O O . ARG A 1 17 ? -25.287 11.547 7.333 1.00 0.00 17 ARG A O 3
ATOM 1922 N N . LYS A 1 18 ? -23.920 10.153 8.403 1.00 0.00 18 LYS A N 3
ATOM 1923 C CA . LYS A 1 18 ? -24.847 10.067 9.578 1.00 0.00 18 LYS A CA 3
ATOM 1924 C C . LYS A 1 18 ? -25.169 11.511 9.998 1.00 0.00 18 LYS A C 3
ATOM 1925 O O . LYS A 1 18 ? -26.297 11.877 10.277 1.00 0.00 18 LYS A O 3
ATOM 1944 N N . LYS A 1 19 ? -24.128 12.303 10.012 1.00 0.00 19 LYS A N 3
ATOM 1945 C CA . LYS A 1 19 ? -24.294 13.732 10.398 1.00 0.00 19 LYS A CA 3
ATOM 1946 C C . LYS A 1 19 ? -25.105 14.464 9.329 1.00 0.00 19 LYS A C 3
ATOM 1947 O O . LYS A 1 19 ? -25.867 15.331 9.688 1.00 0.00 19 LYS A O 3
ATOM 1966 N N . TYR A 1 20 ? -24.978 14.151 8.065 1.00 0.00 20 TYR A N 3
ATOM 1967 C CA . TYR A 1 20 ? -25.795 14.881 7.030 1.00 0.00 20 TYR A CA 3
ATOM 1968 C C . TYR A 1 20 ? -27.262 14.697 7.416 1.00 0.00 20 TYR A C 3
ATOM 1969 O O . TYR A 1 20 ? -28.075 15.603 7.413 1.00 0.00 20 TYR A O 3
ATOM 1987 N N . ASP A 1 21 ? -27.543 13.477 7.759 1.00 0.00 21 ASP A N 3
ATOM 1988 C CA . ASP A 1 21 ? -28.931 13.126 8.158 1.00 0.00 21 ASP A CA 3
ATOM 1989 C C . ASP A 1 21 ? -29.321 13.727 9.506 1.00 0.00 21 ASP A C 3
ATOM 1990 O O . ASP A 1 21 ? -30.458 14.116 9.687 1.00 0.00 21 ASP A O 3
ATOM 1999 N N . LEU A 1 22 ? -28.386 13.804 10.417 1.00 0.00 22 LEU A N 3
ATOM 2000 C CA . LEU A 1 22 ? -28.714 14.385 11.765 1.00 0.00 22 LEU A CA 3
ATOM 2001 C C . LEU A 1 22 ? -28.611 15.913 11.728 1.00 0.00 22 LEU A C 3
ATOM 2002 O O . LEU A 1 22 ? -29.101 16.592 12.608 1.00 0.00 22 LEU A O 3
ATOM 2018 N N . CYS A 1 23 ? -27.977 16.410 10.706 1.00 0.00 23 CYS A N 3
ATOM 2019 C CA . CYS A 1 23 ? -27.807 17.888 10.558 1.00 0.00 23 CYS A CA 3
ATOM 2020 C C . CYS A 1 23 ? -29.113 18.486 10.048 1.00 0.00 23 CYS A C 3
ATOM 2021 O O . CYS A 1 23 ? -29.419 19.631 10.317 1.00 0.00 23 CYS A O 3
ATOM 2028 N N . ILE A 1 24 ? -29.839 17.673 9.326 1.00 0.00 24 ILE A N 3
ATOM 2029 C CA . ILE A 1 24 ? -31.145 18.108 8.755 1.00 0.00 24 ILE A CA 3
ATOM 2030 C C . ILE A 1 24 ? -32.193 18.442 9.832 1.00 0.00 24 ILE A C 3
ATOM 2031 O O . ILE A 1 24 ? -33.185 17.776 10.061 1.00 0.00 24 ILE A O 3
ATOM 2047 N N . ARG A 1 25 ? -31.961 19.527 10.496 1.00 0.00 25 ARG A N 3
ATOM 2048 C CA . ARG A 1 25 ? -32.892 19.970 11.553 1.00 0.00 25 ARG A CA 3
ATOM 2049 C C . ARG A 1 25 ? -33.851 20.810 10.726 1.00 0.00 25 ARG A C 3
ATOM 2050 O O . ARG A 1 25 ? -34.015 21.990 10.978 1.00 0.00 25 ARG A O 3
ATOM 2071 N N . CYS A 1 26 ? -34.479 20.176 9.750 1.00 0.00 26 CYS A N 3
ATOM 2072 C CA . CYS A 1 26 ? -35.431 20.961 8.898 1.00 0.00 26 CYS A CA 3
ATOM 2073 C C . CYS A 1 26 ? -36.543 21.563 9.757 1.00 0.00 26 CYS A C 3
ATOM 2074 O O . CYS A 1 26 ? -37.316 22.396 9.325 1.00 0.00 26 CYS A O 3
ATOM 2081 N N . GLN A 1 27 ? -36.574 21.094 10.973 1.00 0.00 27 GLN A N 3
ATOM 2082 C CA . GLN A 1 27 ? -37.578 21.545 11.952 1.00 0.00 27 GLN A CA 3
ATOM 2083 C C . GLN A 1 27 ? -36.914 22.458 12.981 1.00 0.00 27 GLN A C 3
ATOM 2084 O O . GLN A 1 27 ? -35.765 22.267 13.332 1.00 0.00 27 GLN A O 3
ATOM 2098 N N . GLY A 1 28 ? -37.660 23.421 13.444 1.00 0.00 28 GLY A N 3
ATOM 2099 C CA . GLY A 1 28 ? -37.102 24.362 14.454 1.00 0.00 28 GLY A CA 3
ATOM 2100 C C . GLY A 1 28 ? -35.917 25.123 13.856 1.00 0.00 28 GLY A C 3
ATOM 2101 O O . GLY A 1 28 ? -36.078 26.199 13.314 1.00 0.00 28 GLY A O 3
ATOM 2105 N N . LYS A 1 29 ? -34.769 24.510 13.979 1.00 0.00 29 LYS A N 3
ATOM 2106 C CA . LYS A 1 29 ? -33.493 25.089 13.462 1.00 0.00 29 LYS A CA 3
ATOM 2107 C C . LYS A 1 29 ? -33.704 25.581 12.030 1.00 0.00 29 LYS A C 3
ATOM 2108 O O . LYS A 1 29 ? -33.351 26.698 11.713 1.00 0.00 29 LYS A O 3
ATOM 2127 N N . TRP A 1 30 ? -34.271 24.745 11.196 1.00 0.00 30 TRP A N 3
ATOM 2128 C CA . TRP A 1 30 ? -34.504 25.180 9.788 1.00 0.00 30 TRP A CA 3
ATOM 2129 C C . TRP A 1 30 ? -36.012 25.383 9.543 1.00 0.00 30 TRP A C 3
ATOM 2130 O O . TRP A 1 30 ? -36.514 25.061 8.482 1.00 0.00 30 TRP A O 3
ATOM 2151 N N . ALA A 1 31 ? -36.692 25.915 10.525 1.00 0.00 31 ALA A N 3
ATOM 2152 C CA . ALA A 1 31 ? -38.166 26.172 10.437 1.00 0.00 31 ALA A CA 3
ATOM 2153 C C . ALA A 1 31 ? -38.558 27.044 9.248 1.00 0.00 31 ALA A C 3
ATOM 2154 O O . ALA A 1 31 ? -38.839 28.222 9.382 1.00 0.00 31 ALA A O 3
ATOM 2161 N N . GLY A 1 32 ? -38.555 26.412 8.110 1.00 0.00 32 GLY A N 3
ATOM 2162 C CA . GLY A 1 32 ? -38.926 27.149 6.863 1.00 0.00 32 GLY A CA 3
ATOM 2163 C C . GLY A 1 32 ? -37.718 27.398 5.988 1.00 0.00 32 GLY A C 3
ATOM 2164 O O . GLY A 1 32 ? -37.813 27.972 4.922 1.00 0.00 32 GLY A O 3
ATOM 2168 N N . LYS A 1 33 ? -36.608 26.938 6.486 1.00 0.00 33 LYS A N 3
ATOM 2169 C CA . LYS A 1 33 ? -35.312 27.073 5.774 1.00 0.00 33 LYS A CA 3
ATOM 2170 C C . LYS A 1 33 ? -35.140 25.738 5.028 1.00 0.00 33 LYS A C 3
ATOM 2171 O O . LYS A 1 33 ? -34.146 25.522 4.362 1.00 0.00 33 LYS A O 3
ATOM 2190 N N . ARG A 1 34 ? -36.139 24.887 5.174 1.00 0.00 34 ARG A N 3
ATOM 2191 C CA . ARG A 1 34 ? -36.187 23.527 4.535 1.00 0.00 34 ARG A CA 3
ATOM 2192 C C . ARG A 1 34 ? -35.409 23.539 3.226 1.00 0.00 34 ARG A C 3
ATOM 2193 O O . ARG A 1 34 ? -34.576 22.687 2.991 1.00 0.00 34 ARG A O 3
ATOM 2214 N N . GLY A 1 35 ? -35.743 24.528 2.429 1.00 0.00 35 GLY A N 3
ATOM 2215 C CA . GLY A 1 35 ? -35.122 24.771 1.085 1.00 0.00 35 GLY A CA 3
ATOM 2216 C C . GLY A 1 35 ? -33.704 24.221 0.996 1.00 0.00 35 GLY A C 3
ATOM 2217 O O . GLY A 1 35 ? -33.338 23.636 -0.005 1.00 0.00 35 GLY A O 3
ATOM 2221 N N . LYS A 1 36 ? -32.959 24.442 2.051 1.00 0.00 36 LYS A N 3
ATOM 2222 C CA . LYS A 1 36 ? -31.556 23.953 2.101 1.00 0.00 36 LYS A CA 3
ATOM 2223 C C . LYS A 1 36 ? -31.272 23.083 3.343 1.00 0.00 36 LYS A C 3
ATOM 2224 O O . LYS A 1 36 ? -30.169 22.575 3.392 1.00 0.00 36 LYS A O 3
ATOM 2243 N N . CYS A 1 37 ? -32.185 22.898 4.289 1.00 0.00 37 CYS A N 3
ATOM 2244 C CA . CYS A 1 37 ? -31.853 22.032 5.494 1.00 0.00 37 CYS A CA 3
ATOM 2245 C C . CYS A 1 37 ? -31.264 20.749 4.972 1.00 0.00 37 CYS A C 3
ATOM 2246 O O . CYS A 1 37 ? -30.379 20.129 5.525 1.00 0.00 37 CYS A O 3
ATOM 2253 N N . ALA A 1 38 ? -31.837 20.413 3.858 1.00 0.00 38 ALA A N 3
ATOM 2254 C CA . ALA A 1 38 ? -31.412 19.192 3.176 1.00 0.00 38 ALA A CA 3
ATOM 2255 C C . ALA A 1 38 ? -30.120 19.455 2.400 1.00 0.00 38 ALA A C 3
ATOM 2256 O O . ALA A 1 38 ? -29.060 19.151 2.912 1.00 0.00 38 ALA A O 3
ATOM 2263 N N . ALA A 1 39 ? -30.237 19.995 1.209 1.00 0.00 39 ALA A N 3
ATOM 2264 C CA . ALA A 1 39 ? -29.029 20.299 0.370 1.00 0.00 39 ALA A CA 3
ATOM 2265 C C . ALA A 1 39 ? -27.804 20.617 1.233 1.00 0.00 39 ALA A C 3
ATOM 2266 O O . ALA A 1 39 ? -26.795 19.944 1.168 1.00 0.00 39 ALA A O 3
ATOM 2273 N N . HIS A 1 40 ? -27.966 21.648 2.018 1.00 0.00 40 HIS A N 3
ATOM 2274 C CA . HIS A 1 40 ? -26.886 22.115 2.935 1.00 0.00 40 HIS A CA 3
ATOM 2275 C C . HIS A 1 40 ? -26.181 20.977 3.649 1.00 0.00 40 HIS A C 3
ATOM 2276 O O . HIS A 1 40 ? -24.975 20.835 3.583 1.00 0.00 40 HIS A O 3
ATOM 2290 N N . CYS A 1 41 ? -26.980 20.191 4.311 1.00 0.00 41 CYS A N 3
ATOM 2291 C CA . CYS A 1 41 ? -26.433 19.039 5.081 1.00 0.00 41 CYS A CA 3
ATOM 2292 C C . CYS A 1 41 ? -25.861 17.953 4.174 1.00 0.00 41 CYS A C 3
ATOM 2293 O O . CYS A 1 41 ? -24.989 17.196 4.558 1.00 0.00 41 CYS A O 3
ATOM 2300 N N . ILE A 1 42 ? -26.359 17.894 2.974 1.00 0.00 42 ILE A N 3
ATOM 2301 C CA . ILE A 1 42 ? -25.837 16.848 2.046 1.00 0.00 42 ILE A CA 3
ATOM 2302 C C . ILE A 1 42 ? -24.411 17.242 1.647 1.00 0.00 42 ILE A C 3
ATOM 2303 O O . ILE A 1 42 ? -23.488 16.454 1.732 1.00 0.00 42 ILE A O 3
ATOM 2319 N N . ILE A 1 43 ? -24.309 18.476 1.220 1.00 0.00 43 ILE A N 3
ATOM 2320 C CA . ILE A 1 43 ? -23.016 19.072 0.779 1.00 0.00 43 ILE A CA 3
ATOM 2321 C C . ILE A 1 43 ? -21.919 18.583 1.717 1.00 0.00 43 ILE A C 3
ATOM 2322 O O . ILE A 1 43 ? -20.860 18.143 1.304 1.00 0.00 43 ILE A O 3
ATOM 2338 N N . GLN A 1 44 ? -22.257 18.690 2.971 1.00 0.00 44 GLN A N 3
ATOM 2339 C CA . GLN A 1 44 ? -21.294 18.259 4.037 1.00 0.00 44 GLN A CA 3
ATOM 2340 C C . GLN A 1 44 ? -20.739 16.870 3.678 1.00 0.00 44 GLN A C 3
ATOM 2341 O O . GLN A 1 44 ? -19.561 16.714 3.424 1.00 0.00 44 GLN A O 3
ATOM 2355 N N . LYS A 1 45 ? -21.640 15.920 3.664 1.00 0.00 45 LYS A N 3
ATOM 2356 C CA . LYS A 1 45 ? -21.310 14.496 3.341 1.00 0.00 45 LYS A CA 3
ATOM 2357 C C . LYS A 1 45 ? -20.413 14.385 2.112 1.00 0.00 45 LYS A C 3
ATOM 2358 O O . LYS A 1 45 ? -19.572 13.511 2.055 1.00 0.00 45 LYS A O 3
ATOM 2377 N N . ASN A 1 46 ? -20.605 15.256 1.160 1.00 0.00 46 ASN A N 3
ATOM 2378 C CA . ASN A 1 46 ? -19.759 15.205 -0.079 1.00 0.00 46 ASN A CA 3
ATOM 2379 C C . ASN A 1 46 ? -18.513 16.069 -0.002 1.00 0.00 46 ASN A C 3
ATOM 2380 O O . ASN A 1 46 ? -17.592 15.868 -0.770 1.00 0.00 46 ASN A O 3
ATOM 2391 N N . ASN A 1 47 ? -18.487 17.008 0.904 1.00 0.00 47 ASN A N 3
ATOM 2392 C CA . ASN A 1 47 ? -17.259 17.863 0.988 1.00 0.00 47 ASN A CA 3
ATOM 2393 C C . ASN A 1 47 ? -16.307 17.077 1.859 1.00 0.00 47 ASN A C 3
ATOM 2394 O O . ASN A 1 47 ? -15.129 17.020 1.587 1.00 0.00 47 ASN A O 3
ATOM 2405 N N . CYS A 1 48 ? -16.867 16.500 2.884 1.00 0.00 48 CYS A N 3
ATOM 2406 C CA . CYS A 1 48 ? -16.128 15.660 3.877 1.00 0.00 48 CYS A CA 3
ATOM 2407 C C . CYS A 1 48 ? -15.023 14.845 3.193 1.00 0.00 48 CYS A C 3
ATOM 2408 O O . CYS A 1 48 ? -13.865 14.859 3.556 1.00 0.00 48 CYS A O 3
ATOM 2415 N N . LYS A 1 49 ? -15.472 14.136 2.195 1.00 0.00 49 LYS A N 3
ATOM 2416 C CA . LYS A 1 49 ? -14.572 13.266 1.379 1.00 0.00 49 LYS A CA 3
ATOM 2417 C C . LYS A 1 49 ? -13.233 13.935 1.043 1.00 0.00 49 LYS A C 3
ATOM 2418 O O . LYS A 1 49 ? -12.191 13.307 1.023 1.00 0.00 49 LYS A O 3
ATOM 2437 N N . GLY A 1 50 ? -13.294 15.209 0.790 1.00 0.00 50 GLY A N 3
ATOM 2438 C CA . GLY A 1 50 ? -12.045 15.958 0.445 1.00 0.00 50 GLY A CA 3
ATOM 2439 C C . GLY A 1 50 ? -11.519 16.739 1.637 1.00 0.00 50 GLY A C 3
ATOM 2440 O O . GLY A 1 50 ? -10.935 17.793 1.482 1.00 0.00 50 GLY A O 3
ATOM 2444 N N . LYS A 1 51 ? -11.744 16.197 2.802 1.00 0.00 51 LYS A N 3
ATOM 2445 C CA . LYS A 1 51 ? -11.267 16.872 4.041 1.00 0.00 51 LYS A CA 3
ATOM 2446 C C . LYS A 1 51 ? -10.141 16.084 4.706 1.00 0.00 51 LYS A C 3
ATOM 2447 O O . LYS A 1 51 ? -9.163 16.675 5.122 1.00 0.00 51 LYS A O 3
ATOM 2466 N N . CYS A 1 52 ? -10.299 14.784 4.794 1.00 0.00 52 CYS A N 3
ATOM 2467 C CA . CYS A 1 52 ? -9.236 13.971 5.442 1.00 0.00 52 CYS A CA 3
ATOM 2468 C C . CYS A 1 52 ? -8.267 13.199 4.540 1.00 0.00 52 CYS A C 3
ATOM 2469 O O . CYS A 1 52 ? -7.141 13.615 4.355 1.00 0.00 52 CYS A O 3
ATOM 2476 N N . LYS A 1 53 ? -8.701 12.102 3.989 1.00 0.00 53 LYS A N 3
ATOM 2477 C CA . LYS A 1 53 ? -7.800 11.299 3.111 1.00 0.00 53 LYS A CA 3
ATOM 2478 C C . LYS A 1 53 ? -8.393 10.958 1.734 1.00 0.00 53 LYS A C 3
ATOM 2479 O O . LYS A 1 53 ? -9.150 10.024 1.615 1.00 0.00 53 LYS A O 3
ATOM 2498 N N . LYS A 1 54 ? -8.047 11.697 0.714 1.00 0.00 54 LYS A N 3
ATOM 2499 C CA . LYS A 1 54 ? -8.599 11.403 -0.648 1.00 0.00 54 LYS A CA 3
ATOM 2500 C C . LYS A 1 54 ? -7.449 10.759 -1.431 1.00 0.00 54 LYS A C 3
ATOM 2501 O O . LYS A 1 54 ? -6.418 11.373 -1.623 1.00 0.00 54 LYS A O 3
ATOM 2520 N N . GLU A 1 55 ? -7.649 9.540 -1.863 1.00 0.00 55 GLU A N 3
ATOM 2521 C CA . GLU A 1 55 ? -6.580 8.820 -2.638 1.00 0.00 55 GLU A CA 3
ATOM 2522 C C . GLU A 1 55 ? -7.027 8.462 -4.069 1.00 0.00 55 GLU A C 3
ATOM 2523 O O . GLU A 1 55 ? -8.201 8.650 -4.333 1.00 0.00 55 GLU A O 3
ATOM 2536 N N . ALA A 1 1 ? -14.533 2.884 -9.426 1.00 0.00 1 ALA A N 4
ATOM 2537 C CA . ALA A 1 1 ? -13.909 2.566 -8.107 1.00 0.00 1 ALA A CA 4
ATOM 2538 C C . ALA A 1 1 ? -12.774 1.540 -8.305 1.00 0.00 1 ALA A C 4
ATOM 2539 O O . ALA A 1 1 ? -12.809 0.445 -7.782 1.00 0.00 1 ALA A O 4
ATOM 2548 N N . SER A 1 2 ? -11.781 1.934 -9.055 1.00 0.00 2 SER A N 4
ATOM 2549 C CA . SER A 1 2 ? -10.625 1.013 -9.317 1.00 0.00 2 SER A CA 4
ATOM 2550 C C . SER A 1 2 ? -9.441 1.341 -8.393 1.00 0.00 2 SER A C 4
ATOM 2551 O O . SER A 1 2 ? -8.351 0.836 -8.595 1.00 0.00 2 SER A O 4
ATOM 2559 N N . ALA A 1 3 ? -9.687 2.177 -7.421 1.00 0.00 3 ALA A N 4
ATOM 2560 C CA . ALA A 1 3 ? -8.624 2.577 -6.452 1.00 0.00 3 ALA A CA 4
ATOM 2561 C C . ALA A 1 3 ? -8.861 1.769 -5.169 1.00 0.00 3 ALA A C 4
ATOM 2562 O O . ALA A 1 3 ? -9.920 1.879 -4.584 1.00 0.00 3 ALA A O 4
ATOM 2569 N N . THR A 1 4 ? -7.910 0.996 -4.724 1.00 0.00 4 THR A N 4
ATOM 2570 C CA . THR A 1 4 ? -8.137 0.205 -3.474 1.00 0.00 4 THR A CA 4
ATOM 2571 C C . THR A 1 4 ? -7.515 1.014 -2.319 1.00 0.00 4 THR A C 4
ATOM 2572 O O . THR A 1 4 ? -6.621 0.612 -1.602 1.00 0.00 4 THR A O 4
ATOM 2583 N N . TRP A 1 5 ? -8.060 2.196 -2.190 1.00 0.00 5 TRP A N 4
ATOM 2584 C CA . TRP A 1 5 ? -7.605 3.145 -1.131 1.00 0.00 5 TRP A CA 4
ATOM 2585 C C . TRP A 1 5 ? -8.791 3.417 -0.199 1.00 0.00 5 TRP A C 4
ATOM 2586 O O . TRP A 1 5 ? -8.784 3.045 0.956 1.00 0.00 5 TRP A O 4
ATOM 2607 N N . GLY A 1 6 ? -9.795 4.065 -0.732 1.00 0.00 6 GLY A N 4
ATOM 2608 C CA . GLY A 1 6 ? -11.032 4.409 0.051 1.00 0.00 6 GLY A CA 4
ATOM 2609 C C . GLY A 1 6 ? -11.655 3.267 0.868 1.00 0.00 6 GLY A C 4
ATOM 2610 O O . GLY A 1 6 ? -12.533 3.528 1.660 1.00 0.00 6 GLY A O 4
ATOM 2614 N N . ALA A 1 7 ? -11.206 2.055 0.672 1.00 0.00 7 ALA A N 4
ATOM 2615 C CA . ALA A 1 7 ? -11.776 0.899 1.438 1.00 0.00 7 ALA A CA 4
ATOM 2616 C C . ALA A 1 7 ? -10.977 0.688 2.737 1.00 0.00 7 ALA A C 4
ATOM 2617 O O . ALA A 1 7 ? -11.234 -0.219 3.500 1.00 0.00 7 ALA A O 4
ATOM 2624 N N . ALA A 1 8 ? -10.014 1.550 2.928 1.00 0.00 8 ALA A N 4
ATOM 2625 C CA . ALA A 1 8 ? -9.141 1.501 4.138 1.00 0.00 8 ALA A CA 4
ATOM 2626 C C . ALA A 1 8 ? -9.640 2.571 5.115 1.00 0.00 8 ALA A C 4
ATOM 2627 O O . ALA A 1 8 ? -9.960 2.284 6.250 1.00 0.00 8 ALA A O 4
ATOM 2634 N N . TYR A 1 9 ? -9.684 3.790 4.640 1.00 0.00 9 TYR A N 4
ATOM 2635 C CA . TYR A 1 9 ? -10.152 4.937 5.482 1.00 0.00 9 TYR A CA 4
ATOM 2636 C C . TYR A 1 9 ? -11.601 5.462 5.259 1.00 0.00 9 TYR A C 4
ATOM 2637 O O . TYR A 1 9 ? -11.838 6.637 5.474 1.00 0.00 9 TYR A O 4
ATOM 2670 N N . ALA A 1 11 ? -14.549 5.779 6.353 1.00 0.00 11 ALA A N 4
ATOM 2671 C CA . ALA A 1 11 ? -15.171 6.548 7.473 1.00 0.00 11 ALA A CA 4
ATOM 2672 C C . ALA A 1 11 ? -15.245 8.056 7.261 1.00 0.00 11 ALA A C 4
ATOM 2673 O O . ALA A 1 11 ? -16.299 8.659 7.339 1.00 0.00 11 ALA A O 4
ATOM 2680 N N . CYS A 1 12 ? -14.093 8.605 6.999 1.00 0.00 12 CYS A N 4
ATOM 2681 C CA . CYS A 1 12 ? -13.940 10.074 6.760 1.00 0.00 12 CYS A CA 4
ATOM 2682 C C . CYS A 1 12 ? -15.012 10.648 5.816 1.00 0.00 12 CYS A C 4
ATOM 2683 O O . CYS A 1 12 ? -15.345 11.810 5.860 1.00 0.00 12 CYS A O 4
ATOM 2690 N N . GLU A 1 13 ? -15.524 9.791 4.986 1.00 0.00 13 GLU A N 4
ATOM 2691 C CA . GLU A 1 13 ? -16.580 10.162 3.992 1.00 0.00 13 GLU A CA 4
ATOM 2692 C C . GLU A 1 13 ? -17.990 9.713 4.440 1.00 0.00 13 GLU A C 4
ATOM 2693 O O . GLU A 1 13 ? -18.991 10.194 3.947 1.00 0.00 13 GLU A O 4
ATOM 2705 N N . ASN A 1 14 ? -18.048 8.806 5.374 1.00 0.00 14 ASN A N 4
ATOM 2706 C CA . ASN A 1 14 ? -19.373 8.295 5.875 1.00 0.00 14 ASN A CA 4
ATOM 2707 C C . ASN A 1 14 ? -19.878 9.163 7.011 1.00 0.00 14 ASN A C 4
ATOM 2708 O O . ASN A 1 14 ? -21.064 9.408 7.130 1.00 0.00 14 ASN A O 4
ATOM 2719 N N . ASN A 1 15 ? -18.950 9.601 7.813 1.00 0.00 15 ASN A N 4
ATOM 2720 C CA . ASN A 1 15 ? -19.277 10.475 8.986 1.00 0.00 15 ASN A CA 4
ATOM 2721 C C . ASN A 1 15 ? -20.233 11.573 8.522 1.00 0.00 15 ASN A C 4
ATOM 2722 O O . ASN A 1 15 ? -21.264 11.792 9.123 1.00 0.00 15 ASN A O 4
ATOM 2733 N N . CYS A 1 16 ? -19.861 12.204 7.444 1.00 0.00 16 CYS A N 4
ATOM 2734 C CA . CYS A 1 16 ? -20.697 13.291 6.892 1.00 0.00 16 CYS A CA 4
ATOM 2735 C C . CYS A 1 16 ? -21.933 12.752 6.192 1.00 0.00 16 CYS A C 4
ATOM 2736 O O . CYS A 1 16 ? -22.893 13.482 6.057 1.00 0.00 16 CYS A O 4
ATOM 2743 N N . ARG A 1 17 ? -21.916 11.515 5.764 1.00 0.00 17 ARG A N 4
ATOM 2744 C CA . ARG A 1 17 ? -23.156 11.018 5.077 1.00 0.00 17 ARG A CA 4
ATOM 2745 C C . ARG A 1 17 ? -24.203 10.908 6.182 1.00 0.00 17 ARG A C 4
ATOM 2746 O O . ARG A 1 17 ? -25.320 11.375 6.046 1.00 0.00 17 ARG A O 4
ATOM 2767 N N . LYS A 1 18 ? -23.775 10.291 7.251 1.00 0.00 18 LYS A N 4
ATOM 2768 C CA . LYS A 1 18 ? -24.681 10.113 8.411 1.00 0.00 18 LYS A CA 4
ATOM 2769 C C . LYS A 1 18 ? -25.037 11.527 8.852 1.00 0.00 18 LYS A C 4
ATOM 2770 O O . LYS A 1 18 ? -26.198 11.879 8.898 1.00 0.00 18 LYS A O 4
ATOM 2789 N N . LYS A 1 19 ? -24.034 12.309 9.163 1.00 0.00 19 LYS A N 4
ATOM 2790 C CA . LYS A 1 19 ? -24.256 13.719 9.605 1.00 0.00 19 LYS A CA 4
ATOM 2791 C C . LYS A 1 19 ? -25.292 14.398 8.689 1.00 0.00 19 LYS A C 4
ATOM 2792 O O . LYS A 1 19 ? -26.244 14.952 9.185 1.00 0.00 19 LYS A O 4
ATOM 2811 N N . TYR A 1 20 ? -25.131 14.348 7.394 1.00 0.00 20 TYR A N 4
ATOM 2812 C CA . TYR A 1 20 ? -26.122 14.999 6.470 1.00 0.00 20 TYR A CA 4
ATOM 2813 C C . TYR A 1 20 ? -27.541 14.547 6.870 1.00 0.00 20 TYR A C 4
ATOM 2814 O O . TYR A 1 20 ? -28.462 15.331 7.011 1.00 0.00 20 TYR A O 4
ATOM 2832 N N . ASP A 1 21 ? -27.649 13.263 7.059 1.00 0.00 21 ASP A N 4
ATOM 2833 C CA . ASP A 1 21 ? -28.949 12.642 7.447 1.00 0.00 21 ASP A CA 4
ATOM 2834 C C . ASP A 1 21 ? -29.278 12.881 8.930 1.00 0.00 21 ASP A C 4
ATOM 2835 O O . ASP A 1 21 ? -30.412 12.722 9.343 1.00 0.00 21 ASP A O 4
ATOM 2844 N N . LEU A 1 22 ? -28.283 13.257 9.691 1.00 0.00 22 LEU A N 4
ATOM 2845 C CA . LEU A 1 22 ? -28.460 13.530 11.159 1.00 0.00 22 LEU A CA 4
ATOM 2846 C C . LEU A 1 22 ? -28.277 15.035 11.447 1.00 0.00 22 LEU A C 4
ATOM 2847 O O . LEU A 1 22 ? -28.156 15.443 12.585 1.00 0.00 22 LEU A O 4
ATOM 2863 N N . CYS A 1 23 ? -28.258 15.795 10.384 1.00 0.00 23 CYS A N 4
ATOM 2864 C CA . CYS A 1 23 ? -28.095 17.286 10.427 1.00 0.00 23 CYS A CA 4
ATOM 2865 C C . CYS A 1 23 ? -29.381 17.935 9.934 1.00 0.00 23 CYS A C 4
ATOM 2866 O O . CYS A 1 23 ? -29.746 19.011 10.368 1.00 0.00 23 CYS A O 4
ATOM 2873 N N . ILE A 1 24 ? -30.043 17.262 9.028 1.00 0.00 24 ILE A N 4
ATOM 2874 C CA . ILE A 1 24 ? -31.308 17.851 8.509 1.00 0.00 24 ILE A CA 4
ATOM 2875 C C . ILE A 1 24 ? -32.416 17.928 9.576 1.00 0.00 24 ILE A C 4
ATOM 2876 O O . ILE A 1 24 ? -33.300 17.111 9.758 1.00 0.00 24 ILE A O 4
ATOM 2892 N N . ARG A 1 25 ? -32.286 19.002 10.295 1.00 0.00 25 ARG A N 4
ATOM 2893 C CA . ARG A 1 25 ? -33.205 19.364 11.391 1.00 0.00 25 ARG A CA 4
ATOM 2894 C C . ARG A 1 25 ? -34.103 20.416 10.760 1.00 0.00 25 ARG A C 4
ATOM 2895 O O . ARG A 1 25 ? -34.250 21.499 11.296 1.00 0.00 25 ARG A O 4
ATOM 2916 N N . CYS A 1 26 ? -34.701 20.084 9.636 1.00 0.00 26 CYS A N 4
ATOM 2917 C CA . CYS A 1 26 ? -35.605 21.079 8.952 1.00 0.00 26 CYS A CA 4
ATOM 2918 C C . CYS A 1 26 ? -36.792 21.522 9.806 1.00 0.00 26 CYS A C 4
ATOM 2919 O O . CYS A 1 26 ? -37.675 22.224 9.353 1.00 0.00 26 CYS A O 4
ATOM 2926 N N . GLN A 1 27 ? -36.772 21.083 11.028 1.00 0.00 27 GLN A N 4
ATOM 2927 C CA . GLN A 1 27 ? -37.843 21.424 11.966 1.00 0.00 27 GLN A CA 4
ATOM 2928 C C . GLN A 1 27 ? -37.165 22.422 12.930 1.00 0.00 27 GLN A C 4
ATOM 2929 O O . GLN A 1 27 ? -36.486 23.328 12.496 1.00 0.00 27 GLN A O 4
ATOM 2943 N N . GLY A 1 28 ? -37.371 22.212 14.200 1.00 0.00 28 GLY A N 4
ATOM 2944 C CA . GLY A 1 28 ? -36.812 23.045 15.315 1.00 0.00 28 GLY A CA 4
ATOM 2945 C C . GLY A 1 28 ? -35.816 24.157 14.965 1.00 0.00 28 GLY A C 4
ATOM 2946 O O . GLY A 1 28 ? -36.147 25.313 15.129 1.00 0.00 28 GLY A O 4
ATOM 2950 N N . LYS A 1 29 ? -34.641 23.824 14.492 1.00 0.00 29 LYS A N 4
ATOM 2951 C CA . LYS A 1 29 ? -33.672 24.919 14.164 1.00 0.00 29 LYS A CA 4
ATOM 2952 C C . LYS A 1 29 ? -33.774 25.430 12.719 1.00 0.00 29 LYS A C 4
ATOM 2953 O O . LYS A 1 29 ? -33.308 26.516 12.442 1.00 0.00 29 LYS A O 4
ATOM 2972 N N . TRP A 1 30 ? -34.366 24.671 11.830 1.00 0.00 30 TRP A N 4
ATOM 2973 C CA . TRP A 1 30 ? -34.490 25.143 10.409 1.00 0.00 30 TRP A CA 4
ATOM 2974 C C . TRP A 1 30 ? -36.000 25.371 10.155 1.00 0.00 30 TRP A C 4
ATOM 2975 O O . TRP A 1 30 ? -36.500 25.227 9.051 1.00 0.00 30 TRP A O 4
ATOM 2996 N N . ALA A 1 31 ? -36.684 25.734 11.206 1.00 0.00 31 ALA A N 4
ATOM 2997 C CA . ALA A 1 31 ? -38.152 25.996 11.168 1.00 0.00 31 ALA A CA 4
ATOM 2998 C C . ALA A 1 31 ? -38.521 27.158 10.255 1.00 0.00 31 ALA A C 4
ATOM 2999 O O . ALA A 1 31 ? -38.770 28.273 10.674 1.00 0.00 31 ALA A O 4
ATOM 3006 N N . GLY A 1 32 ? -38.534 26.805 9.001 1.00 0.00 32 GLY A N 4
ATOM 3007 C CA . GLY A 1 32 ? -38.873 27.805 7.935 1.00 0.00 32 GLY A CA 4
ATOM 3008 C C . GLY A 1 32 ? -37.676 28.018 7.031 1.00 0.00 32 GLY A C 4
ATOM 3009 O O . GLY A 1 32 ? -37.722 28.708 6.032 1.00 0.00 32 GLY A O 4
ATOM 3013 N N . LYS A 1 33 ? -36.626 27.377 7.449 1.00 0.00 33 LYS A N 4
ATOM 3014 C CA . LYS A 1 33 ? -35.320 27.404 6.747 1.00 0.00 33 LYS A CA 4
ATOM 3015 C C . LYS A 1 33 ? -35.280 26.120 5.901 1.00 0.00 33 LYS A C 4
ATOM 3016 O O . LYS A 1 33 ? -34.331 25.878 5.186 1.00 0.00 33 LYS A O 4
ATOM 3035 N N . ARG A 1 34 ? -36.325 25.332 6.026 1.00 0.00 34 ARG A N 4
ATOM 3036 C CA . ARG A 1 34 ? -36.492 24.035 5.284 1.00 0.00 34 ARG A CA 4
ATOM 3037 C C . ARG A 1 34 ? -35.818 24.103 3.901 1.00 0.00 34 ARG A C 4
ATOM 3038 O O . ARG A 1 34 ? -34.963 23.309 3.557 1.00 0.00 34 ARG A O 4
ATOM 3059 N N . GLY A 1 35 ? -36.270 25.090 3.167 1.00 0.00 35 GLY A N 4
ATOM 3060 C CA . GLY A 1 35 ? -35.787 25.391 1.776 1.00 0.00 35 GLY A CA 4
ATOM 3061 C C . GLY A 1 35 ? -34.300 25.111 1.614 1.00 0.00 35 GLY A C 4
ATOM 3062 O O . GLY A 1 35 ? -33.856 24.672 0.574 1.00 0.00 35 GLY A O 4
ATOM 3066 N N . LYS A 1 36 ? -33.582 25.384 2.665 1.00 0.00 36 LYS A N 4
ATOM 3067 C CA . LYS A 1 36 ? -32.113 25.164 2.667 1.00 0.00 36 LYS A CA 4
ATOM 3068 C C . LYS A 1 36 ? -31.625 24.149 3.714 1.00 0.00 36 LYS A C 4
ATOM 3069 O O . LYS A 1 36 ? -30.489 23.737 3.548 1.00 0.00 36 LYS A O 4
ATOM 3088 N N . CYS A 1 37 ? -32.407 23.764 4.718 1.00 0.00 37 CYS A N 4
ATOM 3089 C CA . CYS A 1 37 ? -31.892 22.758 5.734 1.00 0.00 37 CYS A CA 4
ATOM 3090 C C . CYS A 1 37 ? -31.158 21.659 5.002 1.00 0.00 37 CYS A C 4
ATOM 3091 O O . CYS A 1 37 ? -30.045 21.246 5.279 1.00 0.00 37 CYS A O 4
ATOM 3098 N N . ALA A 1 38 ? -31.920 21.246 4.040 1.00 0.00 38 ALA A N 4
ATOM 3099 C CA . ALA A 1 38 ? -31.493 20.173 3.145 1.00 0.00 38 ALA A CA 4
ATOM 3100 C C . ALA A 1 38 ? -30.152 20.467 2.477 1.00 0.00 38 ALA A C 4
ATOM 3101 O O . ALA A 1 38 ? -29.143 19.927 2.887 1.00 0.00 38 ALA A O 4
ATOM 3108 N N . ALA A 1 39 ? -30.200 21.300 1.466 1.00 0.00 39 ALA A N 4
ATOM 3109 C CA . ALA A 1 39 ? -28.968 21.697 0.707 1.00 0.00 39 ALA A CA 4
ATOM 3110 C C . ALA A 1 39 ? -27.764 21.773 1.645 1.00 0.00 39 ALA A C 4
ATOM 3111 O O . ALA A 1 39 ? -26.765 21.104 1.471 1.00 0.00 39 ALA A O 4
ATOM 3118 N N . HIS A 1 40 ? -27.963 22.624 2.617 1.00 0.00 40 HIS A N 4
ATOM 3119 C CA . HIS A 1 40 ? -26.949 22.891 3.674 1.00 0.00 40 HIS A CA 4
ATOM 3120 C C . HIS A 1 40 ? -26.252 21.614 4.121 1.00 0.00 40 HIS A C 4
ATOM 3121 O O . HIS A 1 40 ? -25.052 21.451 4.012 1.00 0.00 40 HIS A O 4
ATOM 3135 N N . CYS A 1 41 ? -27.076 20.732 4.615 1.00 0.00 41 CYS A N 4
ATOM 3136 C CA . CYS A 1 41 ? -26.562 19.423 5.120 1.00 0.00 41 CYS A CA 4
ATOM 3137 C C . CYS A 1 41 ? -26.006 18.557 3.984 1.00 0.00 41 CYS A C 4
ATOM 3138 O O . CYS A 1 41 ? -24.964 17.949 4.120 1.00 0.00 41 CYS A O 4
ATOM 3145 N N . ILE A 1 42 ? -26.690 18.499 2.873 1.00 0.00 42 ILE A N 4
ATOM 3146 C CA . ILE A 1 42 ? -26.180 17.661 1.735 1.00 0.00 42 ILE A CA 4
ATOM 3147 C C . ILE A 1 42 ? -24.716 18.037 1.424 1.00 0.00 42 ILE A C 4
ATOM 3148 O O . ILE A 1 42 ? -23.845 17.190 1.324 1.00 0.00 42 ILE A O 4
ATOM 3164 N N . ILE A 1 43 ? -24.517 19.328 1.289 1.00 0.00 43 ILE A N 4
ATOM 3165 C CA . ILE A 1 43 ? -23.170 19.885 0.988 1.00 0.00 43 ILE A CA 4
ATOM 3166 C C . ILE A 1 43 ? -22.138 19.223 1.887 1.00 0.00 43 ILE A C 4
ATOM 3167 O O . ILE A 1 43 ? -20.992 19.082 1.512 1.00 0.00 43 ILE A O 4
ATOM 3183 N N . GLN A 1 44 ? -22.554 18.814 3.052 1.00 0.00 44 GLN A N 4
ATOM 3184 C CA . GLN A 1 44 ? -21.549 18.176 3.945 1.00 0.00 44 GLN A CA 4
ATOM 3185 C C . GLN A 1 44 ? -21.172 16.771 3.423 1.00 0.00 44 GLN A C 4
ATOM 3186 O O . GLN A 1 44 ? -20.004 16.536 3.167 1.00 0.00 44 GLN A O 4
ATOM 3200 N N . LYS A 1 45 ? -22.130 15.885 3.260 1.00 0.00 45 LYS A N 4
ATOM 3201 C CA . LYS A 1 45 ? -21.809 14.504 2.757 1.00 0.00 45 LYS A CA 4
ATOM 3202 C C . LYS A 1 45 ? -21.048 14.558 1.448 1.00 0.00 45 LYS A C 4
ATOM 3203 O O . LYS A 1 45 ? -20.382 13.606 1.093 1.00 0.00 45 LYS A O 4
ATOM 3222 N N . ASN A 1 46 ? -21.159 15.659 0.752 1.00 0.00 46 ASN A N 4
ATOM 3223 C CA . ASN A 1 46 ? -20.426 15.781 -0.543 1.00 0.00 46 ASN A CA 4
ATOM 3224 C C . ASN A 1 46 ? -19.077 16.403 -0.201 1.00 0.00 46 ASN A C 4
ATOM 3225 O O . ASN A 1 46 ? -18.078 15.730 -0.340 1.00 0.00 46 ASN A O 4
ATOM 3236 N N . ASN A 1 47 ? -19.055 17.641 0.239 1.00 0.00 47 ASN A N 4
ATOM 3237 C CA . ASN A 1 47 ? -17.753 18.319 0.596 1.00 0.00 47 ASN A CA 4
ATOM 3238 C C . ASN A 1 47 ? -16.742 17.348 1.213 1.00 0.00 47 ASN A C 4
ATOM 3239 O O . ASN A 1 47 ? -15.580 17.339 0.858 1.00 0.00 47 ASN A O 4
ATOM 3250 N N . CYS A 1 48 ? -17.237 16.562 2.132 1.00 0.00 48 CYS A N 4
ATOM 3251 C CA . CYS A 1 48 ? -16.406 15.533 2.851 1.00 0.00 48 CYS A CA 4
ATOM 3252 C C . CYS A 1 48 ? -15.526 14.747 1.851 1.00 0.00 48 CYS A C 4
ATOM 3253 O O . CYS A 1 48 ? -14.333 14.556 2.016 1.00 0.00 48 CYS A O 4
ATOM 3260 N N . LYS A 1 49 ? -16.206 14.317 0.818 1.00 0.00 49 LYS A N 4
ATOM 3261 C CA . LYS A 1 49 ? -15.567 13.530 -0.287 1.00 0.00 49 LYS A CA 4
ATOM 3262 C C . LYS A 1 49 ? -14.294 14.194 -0.821 1.00 0.00 49 LYS A C 4
ATOM 3263 O O . LYS A 1 49 ? -13.458 13.529 -1.396 1.00 0.00 49 LYS A O 4
ATOM 3282 N N . GLY A 1 50 ? -14.183 15.478 -0.615 1.00 0.00 50 GLY A N 4
ATOM 3283 C CA . GLY A 1 50 ? -12.983 16.235 -1.095 1.00 0.00 50 GLY A CA 4
ATOM 3284 C C . GLY A 1 50 ? -12.021 16.594 0.030 1.00 0.00 50 GLY A C 4
ATOM 3285 O O . GLY A 1 50 ? -11.250 17.526 -0.096 1.00 0.00 50 GLY A O 4
ATOM 3289 N N . LYS A 1 51 ? -12.097 15.850 1.102 1.00 0.00 51 LYS A N 4
ATOM 3290 C CA . LYS A 1 51 ? -11.206 16.091 2.279 1.00 0.00 51 LYS A CA 4
ATOM 3291 C C . LYS A 1 51 ? -10.236 14.898 2.336 1.00 0.00 51 LYS A C 4
ATOM 3292 O O . LYS A 1 51 ? -9.043 15.080 2.205 1.00 0.00 51 LYS A O 4
ATOM 3311 N N . CYS A 1 52 ? -10.764 13.718 2.531 1.00 0.00 52 CYS A N 4
ATOM 3312 C CA . CYS A 1 52 ? -9.918 12.482 2.596 1.00 0.00 52 CYS A CA 4
ATOM 3313 C C . CYS A 1 52 ? -9.972 11.692 1.288 1.00 0.00 52 CYS A C 4
ATOM 3314 O O . CYS A 1 52 ? -9.164 10.807 1.082 1.00 0.00 52 CYS A O 4
ATOM 3321 N N . LYS A 1 53 ? -10.904 12.008 0.434 1.00 0.00 53 LYS A N 4
ATOM 3322 C CA . LYS A 1 53 ? -11.007 11.263 -0.854 1.00 0.00 53 LYS A CA 4
ATOM 3323 C C . LYS A 1 53 ? -10.784 12.229 -2.001 1.00 0.00 53 LYS A C 4
ATOM 3324 O O . LYS A 1 53 ? -10.622 13.417 -1.801 1.00 0.00 53 LYS A O 4
ATOM 3343 N N . LYS A 1 54 ? -10.781 11.666 -3.175 1.00 0.00 54 LYS A N 4
ATOM 3344 C CA . LYS A 1 54 ? -10.569 12.461 -4.424 1.00 0.00 54 LYS A CA 4
ATOM 3345 C C . LYS A 1 54 ? -11.853 12.510 -5.261 1.00 0.00 54 LYS A C 4
ATOM 3346 O O . LYS A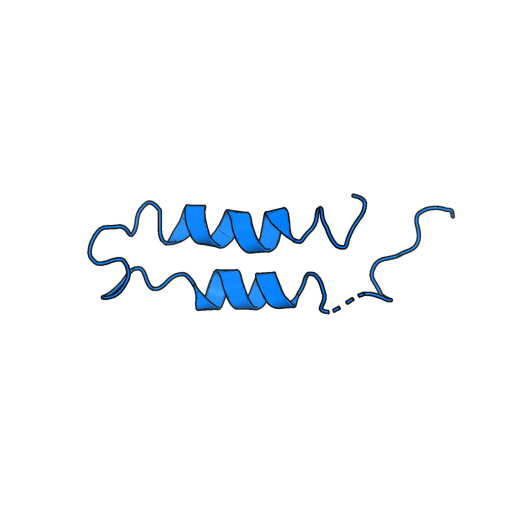 1 54 ? -12.234 13.540 -5.777 1.00 0.00 54 LYS A O 4
ATOM 3365 N N . GLU A 1 55 ? -12.489 11.378 -5.362 1.00 0.00 55 GLU A N 4
ATOM 3366 C CA . GLU A 1 55 ? -13.756 11.243 -6.138 1.00 0.00 55 GLU A CA 4
ATOM 3367 C C . GLU A 1 55 ? -14.821 10.529 -5.282 1.00 0.00 55 GLU A C 4
ATOM 3368 O O . GLU A 1 55 ? -14.489 10.164 -4.163 1.00 0.00 55 GLU A O 4
ATOM 3381 N N . ALA A 1 1 ? -8.495 -2.489 -1.792 1.00 0.00 1 ALA A N 5
ATOM 3382 C CA . ALA A 1 1 ? -7.599 -1.401 -1.296 1.00 0.00 1 ALA A CA 5
ATOM 3383 C C . ALA A 1 1 ? -6.318 -1.341 -2.148 1.00 0.00 1 ALA A C 5
ATOM 3384 O O . ALA A 1 1 ? -5.230 -1.075 -1.670 1.00 0.00 1 ALA A O 5
ATOM 3393 N N . SER A 1 2 ? -6.487 -1.594 -3.414 1.00 0.00 2 SER A N 5
ATOM 3394 C CA . SER A 1 2 ? -5.332 -1.570 -4.357 1.00 0.00 2 SER A CA 5
ATOM 3395 C C . SER A 1 2 ? -5.536 -0.324 -5.220 1.00 0.00 2 SER A C 5
ATOM 3396 O O . SER A 1 2 ? -4.979 0.718 -4.940 1.00 0.00 2 SER A O 5
ATOM 3404 N N . ALA A 1 3 ? -6.342 -0.468 -6.237 1.00 0.00 3 ALA A N 5
ATOM 3405 C CA . ALA A 1 3 ? -6.636 0.674 -7.164 1.00 0.00 3 ALA A CA 5
ATOM 3406 C C . ALA A 1 3 ? -8.002 1.273 -6.790 1.00 0.00 3 ALA A C 5
ATOM 3407 O O . ALA A 1 3 ? -8.473 2.223 -7.383 1.00 0.00 3 ALA A O 5
ATOM 3414 N N . THR A 1 4 ? -8.598 0.682 -5.796 1.00 0.00 4 THR A N 5
ATOM 3415 C CA . THR A 1 4 ? -9.927 1.104 -5.280 1.00 0.00 4 THR A CA 5
ATOM 3416 C C . THR A 1 4 ? -9.699 1.660 -3.864 1.00 0.00 4 THR A C 5
ATOM 3417 O O . THR A 1 4 ? -9.589 0.881 -2.935 1.00 0.00 4 THR A O 5
ATOM 3428 N N . TRP A 1 5 ? -9.627 2.957 -3.722 1.00 0.00 5 TRP A N 5
ATOM 3429 C CA . TRP A 1 5 ? -9.403 3.557 -2.368 1.00 0.00 5 TRP A CA 5
ATOM 3430 C C . TRP A 1 5 ? -10.470 4.607 -2.041 1.00 0.00 5 TRP A C 5
ATOM 3431 O O . TRP A 1 5 ? -11.112 5.161 -2.912 1.00 0.00 5 TRP A O 5
ATOM 3452 N N . GLY A 1 6 ? -10.624 4.848 -0.772 1.00 0.00 6 GLY A N 5
ATOM 3453 C CA . GLY A 1 6 ? -11.628 5.852 -0.293 1.00 0.00 6 GLY A CA 5
ATOM 3454 C C . GLY A 1 6 ? -12.689 5.163 0.531 1.00 0.00 6 GLY A C 5
ATOM 3455 O O . GLY A 1 6 ? -13.078 5.611 1.588 1.00 0.00 6 GLY A O 5
ATOM 3459 N N . ALA A 1 7 ? -13.107 4.056 -0.010 1.00 0.00 7 ALA A N 5
ATOM 3460 C CA . ALA A 1 7 ? -14.150 3.227 0.662 1.00 0.00 7 ALA A CA 5
ATOM 3461 C C . ALA A 1 7 ? -13.401 2.226 1.563 1.00 0.00 7 ALA A C 5
ATOM 3462 O O . ALA A 1 7 ? -13.980 1.308 2.099 1.00 0.00 7 ALA A O 5
ATOM 3469 N N . ALA A 1 8 ? -12.115 2.448 1.681 1.00 0.00 8 ALA A N 5
ATOM 3470 C CA . ALA A 1 8 ? -11.251 1.568 2.524 1.00 0.00 8 ALA A CA 5
ATOM 3471 C C . ALA A 1 8 ? -10.969 2.225 3.885 1.00 0.00 8 ALA A C 5
ATOM 3472 O O . ALA A 1 8 ? -10.545 1.546 4.799 1.00 0.00 8 ALA A O 5
ATOM 3479 N N . TYR A 1 9 ? -11.192 3.519 3.995 1.00 0.00 9 TYR A N 5
ATOM 3480 C CA . TYR A 1 9 ? -10.943 4.213 5.305 1.00 0.00 9 TYR A CA 5
ATOM 3481 C C . TYR A 1 9 ? -12.229 4.511 6.119 1.00 0.00 9 TYR A C 5
ATOM 3482 O O . TYR A 1 9 ? -12.153 5.338 7.005 1.00 0.00 9 TYR A O 5
ATOM 3515 N N . ALA A 1 11 ? -14.439 6.113 7.570 1.00 0.00 11 ALA A N 5
ATOM 3516 C CA . ALA A 1 11 ? -14.669 6.870 8.823 1.00 0.00 11 ALA A CA 5
ATOM 3517 C C . ALA A 1 11 ? -14.954 8.305 8.387 1.00 0.00 11 ALA A C 5
ATOM 3518 O O . ALA A 1 11 ? -16.092 8.717 8.247 1.00 0.00 11 ALA A O 5
ATOM 3525 N N . CYS A 1 12 ? -13.885 9.019 8.161 1.00 0.00 12 CYS A N 5
ATOM 3526 C CA . CYS A 1 12 ? -13.954 10.449 7.731 1.00 0.00 12 CYS A CA 5
ATOM 3527 C C . CYS A 1 12 ? -14.774 10.765 6.456 1.00 0.00 12 CYS A C 5
ATOM 3528 O O . CYS A 1 12 ? -14.743 11.883 5.985 1.00 0.00 12 CYS A O 5
ATOM 3535 N N . GLU A 1 13 ? -15.466 9.786 5.935 1.00 0.00 13 GLU A N 5
ATOM 3536 C CA . GLU A 1 13 ? -16.314 9.979 4.710 1.00 0.00 13 GLU A CA 5
ATOM 3537 C C . GLU A 1 13 ? -17.771 9.733 5.118 1.00 0.00 13 GLU A C 5
ATOM 3538 O O . GLU A 1 13 ? -18.688 10.193 4.472 1.00 0.00 13 GLU A O 5
ATOM 3550 N N . ASN A 1 14 ? -17.929 8.992 6.183 1.00 0.00 14 ASN A N 5
ATOM 3551 C CA . ASN A 1 14 ? -19.279 8.647 6.717 1.00 0.00 14 ASN A CA 5
ATOM 3552 C C . ASN A 1 14 ? -19.679 9.702 7.746 1.00 0.00 14 ASN A C 5
ATOM 3553 O O . ASN A 1 14 ? -20.846 9.961 7.977 1.00 0.00 14 ASN A O 5
ATOM 3564 N N . ASN A 1 15 ? -18.668 10.274 8.336 1.00 0.00 15 ASN A N 5
ATOM 3565 C CA . ASN A 1 15 ? -18.823 11.342 9.366 1.00 0.00 15 ASN A CA 5
ATOM 3566 C C . ASN A 1 15 ? -19.770 12.386 8.772 1.00 0.00 15 ASN A C 5
ATOM 3567 O O . ASN A 1 15 ? -20.786 12.682 9.359 1.00 0.00 15 ASN A O 5
ATOM 3578 N N . CYS A 1 16 ? -19.454 12.906 7.617 1.00 0.00 16 CYS A N 5
ATOM 3579 C CA . CYS A 1 16 ? -20.350 13.924 7.025 1.00 0.00 16 CYS A CA 5
ATOM 3580 C C . CYS A 1 16 ? -21.560 13.302 6.314 1.00 0.00 16 CYS A C 5
ATOM 3581 O O . CYS A 1 16 ? -22.326 14.016 5.703 1.00 0.00 16 CYS A O 5
ATOM 3588 N N . ARG A 1 17 ? -21.724 12.010 6.419 1.00 0.00 17 ARG A N 5
ATOM 3589 C CA . ARG A 1 17 ? -22.884 11.336 5.746 1.00 0.00 17 ARG A CA 5
ATOM 3590 C C . ARG A 1 17 ? -23.949 11.209 6.820 1.00 0.00 17 ARG A C 5
ATOM 3591 O O . ARG A 1 17 ? -25.020 11.777 6.690 1.00 0.00 17 ARG A O 5
ATOM 3612 N N . LYS A 1 18 ? -23.620 10.477 7.854 1.00 0.00 18 LYS A N 5
ATOM 3613 C CA . LYS A 1 18 ? -24.594 10.300 8.972 1.00 0.00 18 LYS A CA 5
ATOM 3614 C C . LYS A 1 18 ? -24.913 11.741 9.390 1.00 0.00 18 LYS A C 5
ATOM 3615 O O . LYS A 1 18 ? -26.055 12.100 9.605 1.00 0.00 18 LYS A O 5
ATOM 3634 N N . LYS A 1 19 ? -23.875 12.534 9.483 1.00 0.00 19 LYS A N 5
ATOM 3635 C CA . LYS A 1 19 ? -24.054 13.956 9.871 1.00 0.00 19 LYS A CA 5
ATOM 3636 C C . LYS A 1 19 ? -24.975 14.652 8.870 1.00 0.00 19 LYS A C 5
ATOM 3637 O O . LYS A 1 19 ? -25.918 15.281 9.299 1.00 0.00 19 LYS A O 5
ATOM 3656 N N . TYR A 1 20 ? -24.718 14.553 7.589 1.00 0.00 20 TYR A N 5
ATOM 3657 C CA . TYR A 1 20 ? -25.611 15.227 6.591 1.00 0.00 20 TYR A CA 5
ATOM 3658 C C . TYR A 1 20 ? -27.067 14.930 6.943 1.00 0.00 20 TYR A C 5
ATOM 3659 O O . TYR A 1 20 ? -27.919 15.796 6.976 1.00 0.00 20 TYR A O 5
ATOM 3677 N N . ASP A 1 21 ? -27.295 13.681 7.210 1.00 0.00 21 ASP A N 5
ATOM 3678 C CA . ASP A 1 21 ? -28.670 13.255 7.566 1.00 0.00 21 ASP A CA 5
ATOM 3679 C C . ASP A 1 21 ? -29.115 13.914 8.878 1.00 0.00 21 ASP A C 5
ATOM 3680 O O . ASP A 1 21 ? -30.090 14.641 8.910 1.00 0.00 21 ASP A O 5
ATOM 3689 N N . LEU A 1 22 ? -28.380 13.654 9.929 1.00 0.00 22 LEU A N 5
ATOM 3690 C CA . LEU A 1 22 ? -28.732 14.244 11.267 1.00 0.00 22 LEU A CA 5
ATOM 3691 C C . LEU A 1 22 ? -28.745 15.787 11.280 1.00 0.00 22 LEU A C 5
ATOM 3692 O O . LEU A 1 22 ? -29.355 16.397 12.138 1.00 0.00 22 LEU A O 5
ATOM 3708 N N . CYS A 1 23 ? -28.074 16.360 10.320 1.00 0.00 23 CYS A N 5
ATOM 3709 C CA . CYS A 1 23 ? -27.982 17.847 10.199 1.00 0.00 23 CYS A CA 5
ATOM 3710 C C . CYS A 1 23 ? -29.258 18.424 9.576 1.00 0.00 23 CYS A C 5
ATOM 3711 O O . CYS A 1 23 ? -29.569 19.596 9.714 1.00 0.00 23 CYS A O 5
ATOM 3718 N N . ILE A 1 24 ? -29.986 17.565 8.918 1.00 0.00 24 ILE A N 5
ATOM 3719 C CA . ILE A 1 24 ? -31.243 18.010 8.267 1.00 0.00 24 ILE A CA 5
ATOM 3720 C C . ILE A 1 24 ? -32.379 18.074 9.293 1.00 0.00 24 ILE A C 5
ATOM 3721 O O . ILE A 1 24 ? -33.354 17.347 9.307 1.00 0.00 24 ILE A O 5
ATOM 3737 N N . ARG A 1 25 ? -32.212 19.014 10.175 1.00 0.00 25 ARG A N 5
ATOM 3738 C CA . ARG A 1 25 ? -33.222 19.230 11.245 1.00 0.00 25 ARG A CA 5
ATOM 3739 C C . ARG A 1 25 ? -34.156 20.223 10.561 1.00 0.00 25 ARG A C 5
ATOM 3740 O O . ARG A 1 25 ? -34.357 21.328 11.030 1.00 0.00 25 ARG A O 5
ATOM 3761 N N . CYS A 1 26 ? -34.721 19.791 9.455 1.00 0.00 26 CYS A N 5
ATOM 3762 C CA . CYS A 1 26 ? -35.644 20.716 8.727 1.00 0.00 26 CYS A CA 5
ATOM 3763 C C . CYS A 1 26 ? -36.784 21.178 9.624 1.00 0.00 26 CYS A C 5
ATOM 3764 O O . CYS A 1 26 ? -37.503 22.109 9.323 1.00 0.00 26 CYS A O 5
ATOM 3771 N N . GLN A 1 27 ? -36.904 20.483 10.720 1.00 0.00 27 GLN A N 5
ATOM 3772 C CA . GLN A 1 27 ? -37.959 20.797 11.701 1.00 0.00 27 GLN A CA 5
ATOM 3773 C C . GLN A 1 27 ? -37.317 21.455 12.920 1.00 0.00 27 GLN A C 5
ATOM 3774 O O . GLN A 1 27 ? -36.183 21.167 13.255 1.00 0.00 27 GLN A O 5
ATOM 3788 N N . GLY A 1 28 ? -38.067 22.313 13.552 1.00 0.00 28 GLY A N 5
ATOM 3789 C CA . GLY A 1 28 ? -37.548 23.017 14.757 1.00 0.00 28 GLY A CA 5
ATOM 3790 C C . GLY A 1 28 ? -36.343 23.871 14.366 1.00 0.00 28 GLY A C 5
ATOM 3791 O O . GLY A 1 28 ? -36.478 25.031 14.028 1.00 0.00 28 GLY A O 5
ATOM 3795 N N . LYS A 1 29 ? -35.202 23.242 14.428 1.00 0.00 29 LYS A N 5
ATOM 3796 C CA . LYS A 1 29 ? -33.908 23.904 14.083 1.00 0.00 29 LYS A CA 5
ATOM 3797 C C . LYS A 1 29 ? -34.041 24.663 12.764 1.00 0.00 29 LYS A C 5
ATOM 3798 O O . LYS A 1 29 ? -33.688 25.823 12.687 1.00 0.00 29 LYS A O 5
ATOM 3817 N N . TRP A 1 30 ? -34.550 24.005 11.753 1.00 0.00 30 TRP A N 5
ATOM 3818 C CA . TRP A 1 30 ? -34.704 24.704 10.440 1.00 0.00 30 TRP A CA 5
ATOM 3819 C C . TRP A 1 30 ? -36.184 25.013 10.185 1.00 0.00 30 TRP A C 5
ATOM 3820 O O . TRP A 1 30 ? -36.634 24.926 9.060 1.00 0.00 30 TRP A O 5
ATOM 3841 N N . ALA A 1 31 ? -36.903 25.361 11.219 1.00 0.00 31 ALA A N 5
ATOM 3842 C CA . ALA A 1 31 ? -38.362 25.692 11.122 1.00 0.00 31 ALA A CA 5
ATOM 3843 C C . ALA A 1 31 ? -38.719 26.685 10.015 1.00 0.00 31 ALA A C 5
ATOM 3844 O O . ALA A 1 31 ? -38.961 27.854 10.250 1.00 0.00 31 ALA A O 5
ATOM 3851 N N . GLY A 1 32 ? -38.723 26.146 8.829 1.00 0.00 32 GLY A N 5
ATOM 3852 C CA . GLY A 1 32 ? -39.053 26.955 7.624 1.00 0.00 32 GLY A CA 5
ATOM 3853 C C . GLY A 1 32 ? -37.816 27.159 6.774 1.00 0.00 32 GLY A C 5
ATOM 3854 O O . GLY A 1 32 ? -37.881 27.506 5.616 1.00 0.00 32 GLY A O 5
ATOM 3858 N N . LYS A 1 33 ? -36.701 26.911 7.393 1.00 0.00 33 LYS A N 5
ATOM 3859 C CA . LYS A 1 33 ? -35.384 27.059 6.716 1.00 0.00 33 LYS A CA 5
ATOM 3860 C C . LYS A 1 33 ? -35.192 25.796 5.867 1.00 0.00 33 LYS A C 5
ATOM 3861 O O . LYS A 1 33 ? -34.223 25.690 5.140 1.00 0.00 33 LYS A O 5
ATOM 3880 N N . ARG A 1 34 ? -36.129 24.880 5.996 1.00 0.00 34 ARG A N 5
ATOM 3881 C CA . ARG A 1 34 ? -36.134 23.577 5.245 1.00 0.00 34 ARG A CA 5
ATOM 3882 C C . ARG A 1 34 ? -35.428 23.766 3.895 1.00 0.00 34 ARG A C 5
ATOM 3883 O O . ARG A 1 34 ? -34.521 23.036 3.553 1.00 0.00 34 ARG A O 5
ATOM 3904 N N . GLY A 1 35 ? -35.904 24.763 3.185 1.00 0.00 35 GLY A N 5
ATOM 3905 C CA . GLY A 1 35 ? -35.386 25.169 1.832 1.00 0.00 35 GLY A CA 5
ATOM 3906 C C . GLY A 1 35 ? -33.916 24.805 1.635 1.00 0.00 35 GLY A C 5
ATOM 3907 O O . GLY A 1 35 ? -33.531 24.343 0.579 1.00 0.00 35 GLY A O 5
ATOM 3911 N N . LYS A 1 36 ? -33.153 25.045 2.671 1.00 0.00 36 LYS A N 5
ATOM 3912 C CA . LYS A 1 36 ? -31.700 24.737 2.632 1.00 0.00 36 LYS A CA 5
ATOM 3913 C C . LYS A 1 36 ? -31.307 23.717 3.720 1.00 0.00 36 LYS A C 5
ATOM 3914 O O . LYS A 1 36 ? -30.169 23.283 3.678 1.00 0.00 36 LYS A O 5
ATOM 3933 N N . CYS A 1 37 ? -32.190 23.350 4.643 1.00 0.00 37 CYS A N 5
ATOM 3934 C CA . CYS A 1 37 ? -31.823 22.337 5.717 1.00 0.00 37 CYS A CA 5
ATOM 3935 C C . CYS A 1 37 ? -31.126 21.213 4.996 1.00 0.00 37 CYS A C 5
ATOM 3936 O O . CYS A 1 37 ? -30.164 20.607 5.424 1.00 0.00 37 CYS A O 5
ATOM 3943 N N . ALA A 1 38 ? -31.713 21.000 3.856 1.00 0.00 38 ALA A N 5
ATOM 3944 C CA . ALA A 1 38 ? -31.208 19.949 2.980 1.00 0.00 38 ALA A CA 5
ATOM 3945 C C . ALA A 1 38 ? -29.884 20.346 2.330 1.00 0.00 38 ALA A C 5
ATOM 3946 O O . ALA A 1 38 ? -28.851 19.953 2.835 1.00 0.00 38 ALA A O 5
ATOM 3953 N N . ALA A 1 39 ? -29.934 21.088 1.248 1.00 0.00 39 ALA A N 5
ATOM 3954 C CA . ALA A 1 39 ? -28.690 21.538 0.534 1.00 0.00 39 ALA A CA 5
ATOM 3955 C C . ALA A 1 39 ? -27.516 21.696 1.514 1.00 0.00 39 ALA A C 5
ATOM 3956 O O . ALA A 1 39 ? -26.493 21.048 1.399 1.00 0.00 39 ALA A O 5
ATOM 3963 N N . HIS A 1 40 ? -27.743 22.572 2.458 1.00 0.00 40 HIS A N 5
ATOM 3964 C CA . HIS A 1 40 ? -26.735 22.880 3.513 1.00 0.00 40 HIS A CA 5
ATOM 3965 C C . HIS A 1 40 ? -26.061 21.635 4.065 1.00 0.00 40 HIS A C 5
ATOM 3966 O O . HIS A 1 40 ? -24.848 21.547 4.150 1.00 0.00 40 HIS A O 5
ATOM 3980 N N . CYS A 1 41 ? -26.875 20.695 4.436 1.00 0.00 41 CYS A N 5
ATOM 3981 C CA . CYS A 1 41 ? -26.335 19.439 5.005 1.00 0.00 41 CYS A CA 5
ATOM 3982 C C . CYS A 1 41 ? -25.733 18.520 3.955 1.00 0.00 41 CYS A C 5
ATOM 3983 O O . CYS A 1 41 ? -24.889 17.696 4.255 1.00 0.00 41 CYS A O 5
ATOM 3990 N N . ILE A 1 42 ? -26.147 18.667 2.729 1.00 0.00 42 ILE A N 5
ATOM 3991 C CA . ILE A 1 42 ? -25.559 17.762 1.699 1.00 0.00 42 ILE A CA 5
ATOM 3992 C C . ILE A 1 42 ? -24.140 18.239 1.377 1.00 0.00 42 ILE A C 5
ATOM 3993 O O . ILE A 1 42 ? -23.287 17.448 1.013 1.00 0.00 42 ILE A O 5
ATOM 4009 N N . ILE A 1 43 ? -23.897 19.521 1.521 1.00 0.00 43 ILE A N 5
ATOM 4010 C CA . ILE A 1 43 ? -22.522 20.014 1.221 1.00 0.00 43 ILE A CA 5
ATOM 4011 C C . ILE A 1 43 ? -21.577 19.315 2.201 1.00 0.00 43 ILE A C 5
ATOM 4012 O O . ILE A 1 43 ? -20.376 19.334 2.026 1.00 0.00 43 ILE A O 5
ATOM 4028 N N . GLN A 1 44 ? -22.115 18.697 3.216 1.00 0.00 44 GLN A N 5
ATOM 4029 C CA . GLN A 1 44 ? -21.209 18.012 4.178 1.00 0.00 44 GLN A CA 5
ATOM 4030 C C . GLN A 1 44 ? -20.859 16.667 3.545 1.00 0.00 44 GLN A C 5
ATOM 4031 O O . GLN A 1 44 ? -19.724 16.508 3.136 1.00 0.00 44 GLN A O 5
ATOM 4045 N N . LYS A 1 45 ? -21.781 15.748 3.454 1.00 0.00 45 LYS A N 5
ATOM 4046 C CA . LYS A 1 45 ? -21.442 14.423 2.831 1.00 0.00 45 LYS A CA 5
ATOM 4047 C C . LYS A 1 45 ? -20.651 14.549 1.518 1.00 0.00 45 LYS A C 5
ATOM 4048 O O . LYS A 1 45 ? -19.817 13.708 1.228 1.00 0.00 45 LYS A O 5
ATOM 4067 N N . ASN A 1 46 ? -20.915 15.590 0.762 1.00 0.00 46 ASN A N 5
ATOM 4068 C CA . ASN A 1 46 ? -20.164 15.744 -0.529 1.00 0.00 46 ASN A CA 5
ATOM 4069 C C . ASN A 1 46 ? -18.863 16.546 -0.408 1.00 0.00 46 ASN A C 5
ATOM 4070 O O . ASN A 1 46 ? -18.032 16.454 -1.288 1.00 0.00 46 ASN A O 5
ATOM 4081 N N . ASN A 1 47 ? -18.673 17.313 0.635 1.00 0.00 47 ASN A N 5
ATOM 4082 C CA . ASN A 1 47 ? -17.373 18.072 0.707 1.00 0.00 47 ASN A CA 5
ATOM 4083 C C . ASN A 1 47 ? -16.376 16.998 1.177 1.00 0.00 47 ASN A C 5
ATOM 4084 O O . ASN A 1 47 ? -15.261 16.878 0.709 1.00 0.00 47 ASN A O 5
ATOM 4095 N N . CYS A 1 48 ? -16.875 16.243 2.118 1.00 0.00 48 CYS A N 5
ATOM 4096 C CA . CYS A 1 48 ? -16.148 15.107 2.772 1.00 0.00 48 CYS A CA 5
ATOM 4097 C C . CYS A 1 48 ? -15.373 14.298 1.701 1.00 0.00 48 CYS A C 5
ATOM 4098 O O . CYS A 1 48 ? -14.185 14.031 1.791 1.00 0.00 48 CYS A O 5
ATOM 4105 N N . LYS A 1 49 ? -16.142 13.932 0.706 1.00 0.00 49 LYS A N 5
ATOM 4106 C CA . LYS A 1 49 ? -15.672 13.147 -0.475 1.00 0.00 49 LYS A CA 5
ATOM 4107 C C . LYS A 1 49 ? -14.381 13.692 -1.102 1.00 0.00 49 LYS A C 5
ATOM 4108 O O . LYS A 1 49 ? -13.572 12.939 -1.600 1.00 0.00 49 LYS A O 5
ATOM 4127 N N . GLY A 1 50 ? -14.221 14.989 -1.067 1.00 0.00 50 GLY A N 5
ATOM 4128 C CA . GLY A 1 50 ? -12.990 15.619 -1.655 1.00 0.00 50 GLY A CA 5
ATOM 4129 C C . GLY A 1 50 ? -12.121 16.192 -0.545 1.00 0.00 50 GLY A C 5
ATOM 4130 O O . GLY A 1 50 ? -11.216 16.964 -0.793 1.00 0.00 50 GLY A O 5
ATOM 4134 N N . LYS A 1 51 ? -12.441 15.775 0.653 1.00 0.00 51 LYS A N 5
ATOM 4135 C CA . LYS A 1 51 ? -11.696 16.231 1.865 1.00 0.00 51 LYS A CA 5
ATOM 4136 C C . LYS A 1 51 ? -10.850 15.051 2.308 1.00 0.00 51 LYS A C 5
ATOM 4137 O O . LYS A 1 51 ? -9.635 15.081 2.276 1.00 0.00 51 LYS A O 5
ATOM 4156 N N . CYS A 1 52 ? -11.562 14.039 2.714 1.00 0.00 52 CYS A N 5
ATOM 4157 C CA . CYS A 1 52 ? -10.901 12.807 3.192 1.00 0.00 52 CYS A CA 5
ATOM 4158 C C . CYS A 1 52 ? -10.919 11.715 2.146 1.00 0.00 52 CYS A C 5
ATOM 4159 O O . CYS A 1 52 ? -10.200 10.748 2.293 1.00 0.00 52 CYS A O 5
ATOM 4166 N N . LYS A 1 53 ? -11.717 11.851 1.116 1.00 0.00 53 LYS A N 5
ATOM 4167 C CA . LYS A 1 53 ? -11.726 10.762 0.093 1.00 0.00 53 LYS A CA 5
ATOM 4168 C C . LYS A 1 53 ? -10.921 11.097 -1.152 1.00 0.00 53 LYS A C 5
ATOM 4169 O O . LYS A 1 53 ? -10.584 12.229 -1.431 1.00 0.00 53 LYS A O 5
ATOM 4188 N N . LYS A 1 54 ? -10.638 10.042 -1.862 1.00 0.00 54 LYS A N 5
ATOM 4189 C CA . LYS A 1 54 ? -9.853 10.142 -3.114 1.00 0.00 54 LYS A CA 5
ATOM 4190 C C . LYS A 1 54 ? -10.815 9.802 -4.251 1.00 0.00 54 LYS A C 5
ATOM 4191 O O . LYS A 1 54 ? -11.360 8.719 -4.305 1.00 0.00 54 LYS A O 5
ATOM 4210 N N . GLU A 1 55 ? -11.008 10.752 -5.121 1.00 0.00 55 GLU A N 5
ATOM 4211 C CA . GLU A 1 55 ? -11.921 10.557 -6.286 1.00 0.00 55 GLU A CA 5
ATOM 4212 C C . GLU A 1 55 ? -11.126 10.821 -7.580 1.00 0.00 55 GLU A C 5
ATOM 4213 O O . GLU A 1 55 ? -10.531 11.886 -7.640 1.00 0.00 55 GLU A O 5
ATOM 4226 N N . ALA A 1 1 ? -2.370 -2.783 -8.808 1.00 0.00 1 ALA A N 6
ATOM 4227 C CA . ALA A 1 1 ? -2.819 -1.392 -8.522 1.00 0.00 1 ALA A CA 6
ATOM 4228 C C . ALA A 1 1 ? -4.356 -1.371 -8.457 1.00 0.00 1 ALA A C 6
ATOM 4229 O O . ALA A 1 1 ? -5.005 -1.768 -9.404 1.00 0.00 1 ALA A O 6
ATOM 4238 N N . SER A 1 2 ? -4.896 -0.917 -7.356 1.00 0.00 2 SER A N 6
ATOM 4239 C CA . SER A 1 2 ? -6.384 -0.863 -7.214 1.00 0.00 2 SER A CA 6
ATOM 4240 C C . SER A 1 2 ? -6.786 0.582 -6.950 1.00 0.00 2 SER A C 6
ATOM 4241 O O . SER A 1 2 ? -6.009 1.367 -6.437 1.00 0.00 2 SER A O 6
ATOM 4249 N N . ALA A 1 3 ? -8.005 0.866 -7.318 1.00 0.00 3 ALA A N 6
ATOM 4250 C CA . ALA A 1 3 ? -8.593 2.226 -7.145 1.00 0.00 3 ALA A CA 6
ATOM 4251 C C . ALA A 1 3 ? -9.526 2.284 -5.925 1.00 0.00 3 ALA A C 6
ATOM 4252 O O . ALA A 1 3 ? -9.887 3.348 -5.468 1.00 0.00 3 ALA A O 6
ATOM 4259 N N . THR A 1 4 ? -9.890 1.145 -5.406 1.00 0.00 4 THR A N 6
ATOM 4260 C CA . THR A 1 4 ? -10.805 1.082 -4.223 1.00 0.00 4 THR A CA 6
ATOM 4261 C C . THR A 1 4 ? -10.179 1.511 -2.883 1.00 0.00 4 THR A C 6
ATOM 4262 O O . THR A 1 4 ? -10.505 0.974 -1.842 1.00 0.00 4 THR A O 6
ATOM 4273 N N . TRP A 1 5 ? -9.305 2.480 -2.909 1.00 0.00 5 TRP A N 6
ATOM 4274 C CA . TRP A 1 5 ? -8.665 2.937 -1.628 1.00 0.00 5 TRP A CA 6
ATOM 4275 C C . TRP A 1 5 ? -9.733 3.464 -0.688 1.00 0.00 5 TRP A C 6
ATOM 4276 O O . TRP A 1 5 ? -9.602 3.422 0.520 1.00 0.00 5 TRP A O 6
ATOM 4297 N N . GLY A 1 6 ? -10.784 3.948 -1.285 1.00 0.00 6 GLY A N 6
ATOM 4298 C CA . GLY A 1 6 ? -11.910 4.492 -0.480 1.00 0.00 6 GLY A CA 6
ATOM 4299 C C . GLY A 1 6 ? -12.514 3.383 0.377 1.00 0.00 6 GLY A C 6
ATOM 4300 O O . GLY A 1 6 ? -13.296 3.677 1.251 1.00 0.00 6 GLY A O 6
ATOM 4304 N N . ALA A 1 7 ? -12.148 2.151 0.135 1.00 0.00 7 ALA A N 6
ATOM 4305 C CA . ALA A 1 7 ? -12.707 1.027 0.946 1.00 0.00 7 ALA A CA 6
ATOM 4306 C C . ALA A 1 7 ? -11.807 0.782 2.163 1.00 0.00 7 ALA A C 6
ATOM 4307 O O . ALA A 1 7 ? -12.032 -0.133 2.930 1.00 0.00 7 ALA A O 6
ATOM 4314 N N . ALA A 1 8 ? -10.800 1.606 2.313 1.00 0.00 8 ALA A N 6
ATOM 4315 C CA . ALA A 1 8 ? -9.872 1.456 3.474 1.00 0.00 8 ALA A CA 6
ATOM 4316 C C . ALA A 1 8 ? -10.228 2.493 4.552 1.00 0.00 8 ALA A C 6
ATOM 4317 O O . ALA A 1 8 ? -10.361 2.161 5.713 1.00 0.00 8 ALA A O 6
ATOM 4324 N N . TYR A 1 9 ? -10.371 3.727 4.135 1.00 0.00 9 TYR A N 6
ATOM 4325 C CA . TYR A 1 9 ? -10.716 4.840 5.085 1.00 0.00 9 TYR A CA 6
ATOM 4326 C C . TYR A 1 9 ? -12.187 5.355 5.139 1.00 0.00 9 TYR A C 6
ATOM 4327 O O . TYR A 1 9 ? -12.404 6.413 5.705 1.00 0.00 9 TYR A O 6
ATOM 4360 N N . ALA A 1 11 ? -14.934 5.528 6.384 1.00 0.00 11 ALA A N 6
ATOM 4361 C CA . ALA A 1 11 ? -15.474 6.120 7.637 1.00 0.00 11 ALA A CA 6
ATOM 4362 C C . ALA A 1 11 ? -15.313 7.656 7.626 1.00 0.00 11 ALA A C 6
ATOM 4363 O O . ALA A 1 11 ? -16.216 8.392 7.968 1.00 0.00 11 ALA A O 6
ATOM 4370 N N . CYS A 1 12 ? -14.134 8.046 7.218 1.00 0.00 12 CYS A N 6
ATOM 4371 C CA . CYS A 1 12 ? -13.713 9.482 7.114 1.00 0.00 12 CYS A CA 6
ATOM 4372 C C . CYS A 1 12 ? -14.698 10.378 6.349 1.00 0.00 12 CYS A C 6
ATOM 4373 O O . CYS A 1 12 ? -14.696 11.577 6.535 1.00 0.00 12 CYS A O 6
ATOM 4380 N N . GLU A 1 13 ? -15.478 9.747 5.515 1.00 0.00 13 GLU A N 6
ATOM 4381 C CA . GLU A 1 13 ? -16.518 10.418 4.668 1.00 0.00 13 GLU A CA 6
ATOM 4382 C C . GLU A 1 13 ? -17.878 10.054 5.263 1.00 0.00 13 GLU A C 6
ATOM 4383 O O . GLU A 1 13 ? -18.774 10.869 5.394 1.00 0.00 13 GLU A O 6
ATOM 4395 N N . ASN A 1 14 ? -18.003 8.798 5.598 1.00 0.00 14 ASN A N 6
ATOM 4396 C CA . ASN A 1 14 ? -19.274 8.286 6.197 1.00 0.00 14 ASN A CA 6
ATOM 4397 C C . ASN A 1 14 ? -19.708 9.195 7.340 1.00 0.00 14 ASN A C 6
ATOM 4398 O O . ASN A 1 14 ? -20.882 9.455 7.510 1.00 0.00 14 ASN A O 6
ATOM 4409 N N . ASN A 1 15 ? -18.749 9.654 8.093 1.00 0.00 15 ASN A N 6
ATOM 4410 C CA . ASN A 1 15 ? -19.050 10.566 9.247 1.00 0.00 15 ASN A CA 6
ATOM 4411 C C . ASN A 1 15 ? -19.935 11.726 8.782 1.00 0.00 15 ASN A C 6
ATOM 4412 O O . ASN A 1 15 ? -20.885 12.080 9.451 1.00 0.00 15 ASN A O 6
ATOM 4423 N N . CYS A 1 16 ? -19.623 12.275 7.644 1.00 0.00 16 CYS A N 6
ATOM 4424 C CA . CYS A 1 16 ? -20.414 13.405 7.117 1.00 0.00 16 CYS A CA 6
ATOM 4425 C C . CYS A 1 16 ? -21.608 12.863 6.358 1.00 0.00 16 CYS A C 6
ATOM 4426 O O . CYS A 1 16 ? -22.612 13.542 6.250 1.00 0.00 16 CYS A O 6
ATOM 4433 N N . ARG A 1 17 ? -21.475 11.659 5.861 1.00 0.00 17 ARG A N 6
ATOM 4434 C CA . ARG A 1 17 ? -22.627 11.072 5.096 1.00 0.00 17 ARG A CA 6
ATOM 4435 C C . ARG A 1 17 ? -23.777 10.950 6.089 1.00 0.00 17 ARG A C 6
ATOM 4436 O O . ARG A 1 17 ? -24.934 11.192 5.797 1.00 0.00 17 ARG A O 6
ATOM 4457 N N . LYS A 1 18 ? -23.364 10.570 7.267 1.00 0.00 18 LYS A N 6
ATOM 4458 C CA . LYS A 1 18 ? -24.304 10.388 8.393 1.00 0.00 18 LYS A CA 6
ATOM 4459 C C . LYS A 1 18 ? -24.657 11.806 8.805 1.00 0.00 18 LYS A C 6
ATOM 4460 O O . LYS A 1 18 ? -25.813 12.167 8.762 1.00 0.00 18 LYS A O 6
ATOM 4479 N N . LYS A 1 19 ? -23.674 12.582 9.188 1.00 0.00 19 LYS A N 6
ATOM 4480 C CA . LYS A 1 19 ? -23.940 14.001 9.605 1.00 0.00 19 LYS A CA 6
ATOM 4481 C C . LYS A 1 19 ? -25.033 14.666 8.736 1.00 0.00 19 LYS A C 6
ATOM 4482 O O . LYS A 1 19 ? -26.016 15.150 9.251 1.00 0.00 19 LYS A O 6
ATOM 4501 N N . TYR A 1 20 ? -24.847 14.660 7.444 1.00 0.00 20 TYR A N 6
ATOM 4502 C CA . TYR A 1 20 ? -25.829 15.267 6.483 1.00 0.00 20 TYR A CA 6
ATOM 4503 C C . TYR A 1 20 ? -27.243 14.750 6.815 1.00 0.00 20 TYR A C 6
ATOM 4504 O O . TYR A 1 20 ? -28.223 15.470 6.806 1.00 0.00 20 TYR A O 6
ATOM 4522 N N . ASP A 1 21 ? -27.302 13.490 7.120 1.00 0.00 21 ASP A N 6
ATOM 4523 C CA . ASP A 1 21 ? -28.596 12.826 7.463 1.00 0.00 21 ASP A CA 6
ATOM 4524 C C . ASP A 1 21 ? -28.927 13.035 8.951 1.00 0.00 21 ASP A C 6
ATOM 4525 O O . ASP A 1 21 ? -30.055 12.860 9.376 1.00 0.00 21 ASP A O 6
ATOM 4534 N N . LEU A 1 22 ? -27.932 13.410 9.708 1.00 0.00 22 LEU A N 6
ATOM 4535 C CA . LEU A 1 22 ? -28.116 13.656 11.178 1.00 0.00 22 LEU A CA 6
ATOM 4536 C C . LEU A 1 22 ? -28.020 15.171 11.443 1.00 0.00 22 LEU A C 6
ATOM 4537 O O . LEU A 1 22 ? -27.845 15.606 12.565 1.00 0.00 22 LEU A O 6
ATOM 4553 N N . CYS A 1 23 ? -28.132 15.911 10.369 1.00 0.00 23 CYS A N 6
ATOM 4554 C CA . CYS A 1 23 ? -28.075 17.407 10.376 1.00 0.00 23 CYS A CA 6
ATOM 4555 C C . CYS A 1 23 ? -29.372 17.999 9.843 1.00 0.00 23 CYS A C 6
ATOM 4556 O O . CYS A 1 23 ? -29.691 19.128 10.163 1.00 0.00 23 CYS A O 6
ATOM 4563 N N . ILE A 1 24 ? -30.096 17.251 9.045 1.00 0.00 24 ILE A N 6
ATOM 4564 C CA . ILE A 1 24 ? -31.369 17.803 8.501 1.00 0.00 24 ILE A CA 6
ATOM 4565 C C . ILE A 1 24 ? -32.397 18.012 9.617 1.00 0.00 24 ILE A C 6
ATOM 4566 O O . ILE A 1 24 ? -33.315 17.251 9.859 1.00 0.00 24 ILE A O 6
ATOM 4582 N N . ARG A 1 25 ? -32.206 19.089 10.315 1.00 0.00 25 ARG A N 6
ATOM 4583 C CA . ARG A 1 25 ? -33.101 19.466 11.428 1.00 0.00 25 ARG A CA 6
ATOM 4584 C C . ARG A 1 25 ? -33.951 20.504 10.741 1.00 0.00 25 ARG A C 6
ATOM 4585 O O . ARG A 1 25 ? -34.038 21.653 11.139 1.00 0.00 25 ARG A O 6
ATOM 4606 N N . CYS A 1 26 ? -34.589 20.045 9.686 1.00 0.00 26 CYS A N 6
ATOM 4607 C CA . CYS A 1 26 ? -35.466 20.987 8.926 1.00 0.00 26 CYS A CA 6
ATOM 4608 C C . CYS A 1 26 ? -36.659 21.393 9.794 1.00 0.00 26 CYS A C 6
ATOM 4609 O O . CYS A 1 26 ? -37.528 22.146 9.401 1.00 0.00 26 CYS A O 6
ATOM 4616 N N . GLN A 1 27 ? -36.635 20.848 10.980 1.00 0.00 27 GLN A N 6
ATOM 4617 C CA . GLN A 1 27 ? -37.685 21.097 11.966 1.00 0.00 27 GLN A CA 6
ATOM 4618 C C . GLN A 1 27 ? -37.058 21.910 13.091 1.00 0.00 27 GLN A C 6
ATOM 4619 O O . GLN A 1 27 ? -35.916 21.678 13.442 1.00 0.00 27 GLN A O 6
ATOM 4633 N N . GLY A 1 28 ? -37.797 22.835 13.632 1.00 0.00 28 GLY A N 6
ATOM 4634 C CA . GLY A 1 28 ? -37.234 23.660 14.741 1.00 0.00 28 GLY A CA 6
ATOM 4635 C C . GLY A 1 28 ? -36.036 24.466 14.234 1.00 0.00 28 GLY A C 6
ATOM 4636 O O . GLY A 1 28 ? -36.193 25.589 13.799 1.00 0.00 28 GLY A O 6
ATOM 4640 N N . LYS A 1 29 ? -34.882 23.854 14.306 1.00 0.00 29 LYS A N 6
ATOM 4641 C CA . LYS A 1 29 ? -33.609 24.500 13.855 1.00 0.00 29 LYS A CA 6
ATOM 4642 C C . LYS A 1 29 ? -33.830 25.210 12.516 1.00 0.00 29 LYS A C 6
ATOM 4643 O O . LYS A 1 29 ? -33.557 26.387 12.372 1.00 0.00 29 LYS A O 6
ATOM 4662 N N . TRP A 1 30 ? -34.328 24.473 11.560 1.00 0.00 30 TRP A N 6
ATOM 4663 C CA . TRP A 1 30 ? -34.575 25.102 10.227 1.00 0.00 30 TRP A CA 6
ATOM 4664 C C . TRP A 1 30 ? -36.100 25.256 10.007 1.00 0.00 30 TRP A C 6
ATOM 4665 O O . TRP A 1 30 ? -36.597 25.086 8.908 1.00 0.00 30 TRP A O 6
ATOM 4686 N N . ALA A 1 31 ? -36.803 25.588 11.061 1.00 0.00 31 ALA A N 6
ATOM 4687 C CA . ALA A 1 31 ? -38.287 25.765 10.994 1.00 0.00 31 ALA A CA 6
ATOM 4688 C C . ALA A 1 31 ? -38.715 26.875 10.045 1.00 0.00 31 ALA A C 6
ATOM 4689 O O . ALA A 1 31 ? -39.037 27.982 10.432 1.00 0.00 31 ALA A O 6
ATOM 4696 N N . GLY A 1 32 ? -38.695 26.502 8.799 1.00 0.00 32 GLY A N 6
ATOM 4697 C CA . GLY A 1 32 ? -39.090 27.468 7.729 1.00 0.00 32 GLY A CA 6
ATOM 4698 C C . GLY A 1 32 ? -37.907 27.815 6.856 1.00 0.00 32 GLY A C 6
ATOM 4699 O O . GLY A 1 32 ? -38.022 28.529 5.879 1.00 0.00 32 GLY A O 6
ATOM 4703 N N . LYS A 1 33 ? -36.793 27.274 7.261 1.00 0.00 33 LYS A N 6
ATOM 4704 C CA . LYS A 1 33 ? -35.518 27.482 6.533 1.00 0.00 33 LYS A CA 6
ATOM 4705 C C . LYS A 1 33 ? -35.377 26.222 5.647 1.00 0.00 33 LYS A C 6
ATOM 4706 O O . LYS A 1 33 ? -34.416 26.085 4.914 1.00 0.00 33 LYS A O 6
ATOM 4725 N N . ARG A 1 34 ? -36.356 25.344 5.761 1.00 0.00 34 ARG A N 6
ATOM 4726 C CA . ARG A 1 34 ? -36.432 24.050 4.991 1.00 0.00 34 ARG A CA 6
ATOM 4727 C C . ARG A 1 34 ? -35.738 24.217 3.645 1.00 0.00 34 ARG A C 6
ATOM 4728 O O . ARG A 1 34 ? -34.875 23.450 3.273 1.00 0.00 34 ARG A O 6
ATOM 4749 N N . GLY A 1 35 ? -36.184 25.254 2.974 1.00 0.00 35 GLY A N 6
ATOM 4750 C CA . GLY A 1 35 ? -35.683 25.669 1.622 1.00 0.00 35 GLY A CA 6
ATOM 4751 C C . GLY A 1 35 ? -34.252 25.213 1.395 1.00 0.00 35 GLY A C 6
ATOM 4752 O O . GLY A 1 35 ? -33.924 24.666 0.362 1.00 0.00 35 GLY A O 6
ATOM 4756 N N . LYS A 1 36 ? -33.446 25.467 2.393 1.00 0.00 36 LYS A N 6
ATOM 4757 C CA . LYS A 1 36 ? -32.014 25.072 2.312 1.00 0.00 36 LYS A CA 6
ATOM 4758 C C . LYS A 1 36 ? -31.573 24.118 3.443 1.00 0.00 36 LYS A C 6
ATOM 4759 O O . LYS A 1 36 ? -30.437 23.693 3.362 1.00 0.00 36 LYS A O 6
ATOM 4778 N N . CYS A 1 37 ? -32.390 23.780 4.437 1.00 0.00 37 CYS A N 6
ATOM 4779 C CA . CYS A 1 37 ? -31.888 22.827 5.516 1.00 0.00 37 CYS A CA 6
ATOM 4780 C C . CYS A 1 37 ? -31.219 21.680 4.787 1.00 0.00 37 CYS A C 6
ATOM 4781 O O . CYS A 1 37 ? -30.109 21.250 5.040 1.00 0.00 37 CYS A O 6
ATOM 4788 N N . ALA A 1 38 ? -32.016 21.247 3.856 1.00 0.00 38 ALA A N 6
ATOM 4789 C CA . ALA A 1 38 ? -31.613 20.129 2.998 1.00 0.00 38 ALA A CA 6
ATOM 4790 C C . ALA A 1 38 ? -30.240 20.347 2.356 1.00 0.00 38 ALA A C 6
ATOM 4791 O O . ALA A 1 38 ? -29.261 19.780 2.803 1.00 0.00 38 ALA A O 6
ATOM 4798 N N . ALA A 1 39 ? -30.207 21.151 1.322 1.00 0.00 39 ALA A N 6
ATOM 4799 C CA . ALA A 1 39 ? -28.924 21.453 0.608 1.00 0.00 39 ALA A CA 6
ATOM 4800 C C . ALA A 1 39 ? -27.776 21.623 1.614 1.00 0.00 39 ALA A C 6
ATOM 4801 O O . ALA A 1 39 ? -26.732 21.011 1.506 1.00 0.00 39 ALA A O 6
ATOM 4808 N N . HIS A 1 40 ? -28.050 22.472 2.569 1.00 0.00 40 HIS A N 6
ATOM 4809 C CA . HIS A 1 40 ? -27.064 22.778 3.647 1.00 0.00 40 HIS A CA 6
ATOM 4810 C C . HIS A 1 40 ? -26.524 21.518 4.303 1.00 0.00 40 HIS A C 6
ATOM 4811 O O . HIS A 1 40 ? -25.345 21.403 4.577 1.00 0.00 40 HIS A O 6
ATOM 4825 N N . CYS A 1 41 ? -27.376 20.579 4.571 1.00 0.00 41 CYS A N 6
ATOM 4826 C CA . CYS A 1 41 ? -26.845 19.353 5.211 1.00 0.00 41 CYS A CA 6
ATOM 4827 C C . CYS A 1 41 ? -26.179 18.510 4.116 1.00 0.00 41 CYS A C 6
ATOM 4828 O O . CYS A 1 41 ? -25.178 17.859 4.343 1.00 0.00 41 CYS A O 6
ATOM 4835 N N . ILE A 1 42 ? -26.733 18.538 2.932 1.00 0.00 42 ILE A N 6
ATOM 4836 C CA . ILE A 1 42 ? -26.139 17.735 1.822 1.00 0.00 42 ILE A CA 6
ATOM 4837 C C . ILE A 1 42 ? -24.674 18.087 1.576 1.00 0.00 42 ILE A C 6
ATOM 4838 O O . ILE A 1 42 ? -23.813 17.227 1.627 1.00 0.00 42 ILE A O 6
ATOM 4854 N N . ILE A 1 43 ? -24.438 19.349 1.327 1.00 0.00 43 ILE A N 6
ATOM 4855 C CA . ILE A 1 43 ? -23.043 19.796 1.066 1.00 0.00 43 ILE A CA 6
ATOM 4856 C C . ILE A 1 43 ? -22.070 19.203 2.102 1.00 0.00 43 ILE A C 6
ATOM 4857 O O . ILE A 1 43 ? -20.891 19.093 1.841 1.00 0.00 43 ILE A O 6
ATOM 4873 N N . GLN A 1 44 ? -22.556 18.811 3.247 1.00 0.00 44 GLN A N 6
ATOM 4874 C CA . GLN A 1 44 ? -21.612 18.242 4.251 1.00 0.00 44 GLN A CA 6
ATOM 4875 C C . GLN A 1 44 ? -21.189 16.822 3.839 1.00 0.00 44 GLN A C 6
ATOM 4876 O O . GLN A 1 44 ? -20.027 16.494 3.975 1.00 0.00 44 GLN A O 6
ATOM 4890 N N . LYS A 1 45 ? -22.078 16.005 3.334 1.00 0.00 45 LYS A N 6
ATOM 4891 C CA . LYS A 1 45 ? -21.628 14.624 2.944 1.00 0.00 45 LYS A CA 6
ATOM 4892 C C . LYS A 1 45 ? -20.766 14.786 1.696 1.00 0.00 45 LYS A C 6
ATOM 4893 O O . LYS A 1 45 ? -19.824 14.051 1.465 1.00 0.00 45 LYS A O 6
ATOM 4912 N N . ASN A 1 46 ? -21.141 15.786 0.935 1.00 0.00 46 ASN A N 6
ATOM 4913 C CA . ASN A 1 46 ? -20.419 16.104 -0.326 1.00 0.00 46 ASN A CA 6
ATOM 4914 C C . ASN A 1 46 ? -19.018 16.534 0.088 1.00 0.00 46 ASN A C 6
ATOM 4915 O O . ASN A 1 46 ? -18.083 15.778 -0.058 1.00 0.00 46 ASN A O 6
ATOM 4926 N N . ASN A 1 47 ? -18.924 17.735 0.600 1.00 0.00 47 ASN A N 6
ATOM 4927 C CA . ASN A 1 47 ? -17.617 18.315 1.058 1.00 0.00 47 ASN A CA 6
ATOM 4928 C C . ASN A 1 47 ? -16.611 17.281 1.558 1.00 0.00 47 ASN A C 6
ATOM 4929 O O . ASN A 1 47 ? -15.456 17.288 1.183 1.00 0.00 47 ASN A O 6
ATOM 4940 N N . CYS A 1 48 ? -17.105 16.421 2.408 1.00 0.00 48 CYS A N 6
ATOM 4941 C CA . CYS A 1 48 ? -16.263 15.332 3.009 1.00 0.00 48 CYS A CA 6
ATOM 4942 C C . CYS A 1 48 ? -15.485 14.561 1.916 1.00 0.00 48 CYS A C 6
ATOM 4943 O O . CYS A 1 48 ? -14.304 14.271 2.020 1.00 0.00 48 CYS A O 6
ATOM 4950 N N . LYS A 1 49 ? -16.211 14.250 0.873 1.00 0.00 49 LYS A N 6
ATOM 4951 C CA . LYS A 1 49 ? -15.639 13.505 -0.297 1.00 0.00 49 LYS A CA 6
ATOM 4952 C C . LYS A 1 49 ? -14.492 14.291 -0.962 1.00 0.00 49 LYS A C 6
ATOM 4953 O O . LYS A 1 49 ? -13.781 13.769 -1.795 1.00 0.00 49 LYS A O 6
ATOM 4972 N N . GLY A 1 50 ? -14.349 15.533 -0.581 1.00 0.00 50 GLY A N 6
ATOM 4973 C CA . GLY A 1 50 ? -13.276 16.428 -1.129 1.00 0.00 50 GLY A CA 6
ATOM 4974 C C . GLY A 1 50 ? -12.244 16.723 -0.036 1.00 0.00 50 GLY A C 6
ATOM 4975 O O . GLY A 1 50 ? -11.414 17.605 -0.158 1.00 0.00 50 GLY A O 6
ATOM 4979 N N . LYS A 1 51 ? -12.360 15.941 1.007 1.00 0.00 51 LYS A N 6
ATOM 4980 C CA . LYS A 1 51 ? -11.462 16.043 2.192 1.00 0.00 51 LYS A CA 6
ATOM 4981 C C . LYS A 1 51 ? -10.661 14.742 2.208 1.00 0.00 51 LYS A C 6
ATOM 4982 O O . LYS A 1 51 ? -9.454 14.746 2.056 1.00 0.00 51 LYS A O 6
ATOM 5001 N N . CYS A 1 52 ? -11.383 13.667 2.393 1.00 0.00 52 CYS A N 6
ATOM 5002 C CA . CYS A 1 52 ? -10.752 12.313 2.443 1.00 0.00 52 CYS A CA 6
ATOM 5003 C C . CYS A 1 52 ? -10.859 11.445 1.194 1.00 0.00 52 CYS A C 6
ATOM 5004 O O . CYS A 1 52 ? -9.927 10.729 0.889 1.00 0.00 52 CYS A O 6
ATOM 5011 N N . LYS A 1 53 ? -11.963 11.512 0.494 1.00 0.00 53 LYS A N 6
ATOM 5012 C CA . LYS A 1 53 ? -12.083 10.649 -0.722 1.00 0.00 53 LYS A CA 6
ATOM 5013 C C . LYS A 1 53 ? -11.634 11.354 -1.996 1.00 0.00 53 LYS A C 6
ATOM 5014 O O . LYS A 1 53 ? -11.161 12.474 -1.981 1.00 0.00 53 LYS A O 6
ATOM 5033 N N . LYS A 1 54 ? -11.799 10.659 -3.086 1.00 0.00 54 LYS A N 6
ATOM 5034 C CA . LYS A 1 54 ? -11.400 11.215 -4.407 1.00 0.00 54 LYS A CA 6
ATOM 5035 C C . LYS A 1 54 ? -12.683 11.557 -5.168 1.00 0.00 54 LYS A C 6
ATOM 5036 O O . LYS A 1 54 ? -13.631 10.795 -5.144 1.00 0.00 54 LYS A O 6
ATOM 5055 N N . GLU A 1 55 ? -12.678 12.693 -5.815 1.00 0.00 55 GLU A N 6
ATOM 5056 C CA . GLU A 1 55 ? -13.873 13.147 -6.597 1.00 0.00 55 GLU A CA 6
ATOM 5057 C C . GLU A 1 55 ? -13.485 13.352 -8.067 1.00 0.00 55 GLU A C 6
ATOM 5058 O O . GLU A 1 55 ? -14.356 13.134 -8.892 1.00 0.00 55 GLU A O 6
ATOM 5071 N N . ALA A 1 1 ? -11.330 2.196 -14.064 1.00 0.00 1 ALA A N 7
ATOM 5072 C CA . ALA A 1 1 ? -11.632 3.181 -12.987 1.00 0.00 1 ALA A CA 7
ATOM 5073 C C . ALA A 1 1 ? -11.442 2.494 -11.628 1.00 0.00 1 ALA A C 7
ATOM 5074 O O . ALA A 1 1 ? -12.329 1.819 -11.136 1.00 0.00 1 ALA A O 7
ATOM 5083 N N . SER A 1 2 ? -10.293 2.680 -11.040 1.00 0.00 2 SER A N 7
ATOM 5084 C CA . SER A 1 2 ? -10.071 2.028 -9.722 1.00 0.00 2 SER A CA 7
ATOM 5085 C C . SER A 1 2 ? -10.556 2.969 -8.627 1.00 0.00 2 SER A C 7
ATOM 5086 O O . SER A 1 2 ? -9.802 3.701 -8.014 1.00 0.00 2 SER A O 7
ATOM 5094 N N . ALA A 1 3 ? -11.840 2.923 -8.399 1.00 0.00 3 ALA A N 7
ATOM 5095 C CA . ALA A 1 3 ? -12.451 3.788 -7.340 1.00 0.00 3 ALA A CA 7
ATOM 5096 C C . ALA A 1 3 ? -12.357 2.875 -6.109 1.00 0.00 3 ALA A C 7
ATOM 5097 O O . ALA A 1 3 ? -13.324 2.522 -5.465 1.00 0.00 3 ALA A O 7
ATOM 5104 N N . THR A 1 4 ? -11.131 2.537 -5.832 1.00 0.00 4 THR A N 7
ATOM 5105 C CA . THR A 1 4 ? -10.762 1.648 -4.697 1.00 0.00 4 THR A CA 7
ATOM 5106 C C . THR A 1 4 ? -10.114 2.431 -3.564 1.00 0.00 4 THR A C 7
ATOM 5107 O O . THR A 1 4 ? -9.291 1.893 -2.848 1.00 0.00 4 THR A O 7
ATOM 5118 N N . TRP A 1 5 ? -10.489 3.674 -3.424 1.00 0.00 5 TRP A N 7
ATOM 5119 C CA . TRP A 1 5 ? -9.881 4.498 -2.328 1.00 0.00 5 TRP A CA 7
ATOM 5120 C C . TRP A 1 5 ? -10.872 5.071 -1.307 1.00 0.00 5 TRP A C 7
ATOM 5121 O O . TRP A 1 5 ? -10.461 5.553 -0.271 1.00 0.00 5 TRP A O 7
ATOM 5142 N N . GLY A 1 6 ? -12.149 5.009 -1.588 1.00 0.00 6 GLY A N 7
ATOM 5143 C CA . GLY A 1 6 ? -13.145 5.563 -0.605 1.00 0.00 6 GLY A CA 7
ATOM 5144 C C . GLY A 1 6 ? -13.806 4.455 0.194 1.00 0.00 6 GLY A C 7
ATOM 5145 O O . GLY A 1 6 ? -14.340 4.685 1.260 1.00 0.00 6 GLY A O 7
ATOM 5149 N N . ALA A 1 7 ? -13.738 3.276 -0.364 1.00 0.00 7 ALA A N 7
ATOM 5150 C CA . ALA A 1 7 ? -14.335 2.079 0.292 1.00 0.00 7 ALA A CA 7
ATOM 5151 C C . ALA A 1 7 ? -13.268 1.420 1.174 1.00 0.00 7 ALA A C 7
ATOM 5152 O O . ALA A 1 7 ? -13.511 0.387 1.760 1.00 0.00 7 ALA A O 7
ATOM 5159 N N . ALA A 1 8 ? -12.114 2.035 1.243 1.00 0.00 8 ALA A N 7
ATOM 5160 C CA . ALA A 1 8 ? -10.998 1.480 2.070 1.00 0.00 8 ALA A CA 7
ATOM 5161 C C . ALA A 1 8 ? -10.868 2.197 3.416 1.00 0.00 8 ALA A C 7
ATOM 5162 O O . ALA A 1 8 ? -10.604 1.556 4.412 1.00 0.00 8 ALA A O 7
ATOM 5169 N N . TYR A 1 9 ? -11.041 3.497 3.424 1.00 0.00 9 TYR A N 7
ATOM 5170 C CA . TYR A 1 9 ? -10.929 4.266 4.712 1.00 0.00 9 TYR A CA 7
ATOM 5171 C C . TYR A 1 9 ? -12.255 4.703 5.410 1.00 0.00 9 TYR A C 7
ATOM 5172 O O . TYR A 1 9 ? -12.256 5.770 5.991 1.00 0.00 9 TYR A O 7
ATOM 5205 N N . ALA A 1 11 ? -14.410 6.223 7.110 1.00 0.00 11 ALA A N 7
ATOM 5206 C CA . ALA A 1 11 ? -14.554 7.026 8.349 1.00 0.00 11 ALA A CA 7
ATOM 5207 C C . ALA A 1 11 ? -14.739 8.468 7.891 1.00 0.00 11 ALA A C 7
ATOM 5208 O O . ALA A 1 11 ? -15.849 8.952 7.795 1.00 0.00 11 ALA A O 7
ATOM 5215 N N . CYS A 1 12 ? -13.639 9.118 7.602 1.00 0.00 12 CYS A N 7
ATOM 5216 C CA . CYS A 1 12 ? -13.677 10.550 7.142 1.00 0.00 12 CYS A CA 7
ATOM 5217 C C . CYS A 1 12 ? -14.713 10.823 6.042 1.00 0.00 12 CYS A C 7
ATOM 5218 O O . CYS A 1 12 ? -15.097 11.947 5.822 1.00 0.00 12 CYS A O 7
ATOM 5225 N N . GLU A 1 13 ? -15.156 9.804 5.367 1.00 0.00 13 GLU A N 7
ATOM 5226 C CA . GLU A 1 13 ? -16.169 10.007 4.280 1.00 0.00 13 GLU A CA 7
ATOM 5227 C C . GLU A 1 13 ? -17.565 9.589 4.724 1.00 0.00 13 GLU A C 7
ATOM 5228 O O . GLU A 1 13 ? -18.571 10.001 4.186 1.00 0.00 13 GLU A O 7
ATOM 5240 N N . ASN A 1 14 ? -17.591 8.749 5.715 1.00 0.00 14 ASN A N 7
ATOM 5241 C CA . ASN A 1 14 ? -18.896 8.239 6.248 1.00 0.00 14 ASN A CA 7
ATOM 5242 C C . ASN A 1 14 ? -19.414 9.116 7.383 1.00 0.00 14 ASN A C 7
ATOM 5243 O O . ASN A 1 14 ? -20.603 9.320 7.549 1.00 0.00 14 ASN A O 7
ATOM 5254 N N . ASN A 1 15 ? -18.482 9.618 8.139 1.00 0.00 15 ASN A N 7
ATOM 5255 C CA . ASN A 1 15 ? -18.787 10.506 9.301 1.00 0.00 15 ASN A CA 7
ATOM 5256 C C . ASN A 1 15 ? -19.770 11.580 8.846 1.00 0.00 15 ASN A C 7
ATOM 5257 O O . ASN A 1 15 ? -20.834 11.716 9.415 1.00 0.00 15 ASN A O 7
ATOM 5268 N N . CYS A 1 16 ? -19.398 12.297 7.822 1.00 0.00 16 CYS A N 7
ATOM 5269 C CA . CYS A 1 16 ? -20.287 13.365 7.316 1.00 0.00 16 CYS A CA 7
ATOM 5270 C C . CYS A 1 16 ? -21.550 12.834 6.642 1.00 0.00 16 CYS A C 7
ATOM 5271 O O . CYS A 1 16 ? -22.468 13.599 6.423 1.00 0.00 16 CYS A O 7
ATOM 5278 N N . ARG A 1 17 ? -21.590 11.559 6.340 1.00 0.00 17 ARG A N 7
ATOM 5279 C CA . ARG A 1 17 ? -22.823 11.023 5.667 1.00 0.00 17 ARG A CA 7
ATOM 5280 C C . ARG A 1 17 ? -23.899 10.934 6.743 1.00 0.00 17 ARG A C 7
ATOM 5281 O O . ARG A 1 17 ? -24.970 11.499 6.593 1.00 0.00 17 ARG A O 7
ATOM 5302 N N . LYS A 1 18 ? -23.574 10.235 7.800 1.00 0.00 18 LYS A N 7
ATOM 5303 C CA . LYS A 1 18 ? -24.561 10.095 8.914 1.00 0.00 18 LYS A CA 7
ATOM 5304 C C . LYS A 1 18 ? -24.899 11.544 9.304 1.00 0.00 18 LYS A C 7
ATOM 5305 O O . LYS A 1 18 ? -26.048 11.922 9.441 1.00 0.00 18 LYS A O 7
ATOM 5324 N N . LYS A 1 19 ? -23.845 12.303 9.464 1.00 0.00 19 LYS A N 7
ATOM 5325 C CA . LYS A 1 19 ? -23.968 13.745 9.832 1.00 0.00 19 LYS A CA 7
ATOM 5326 C C . LYS A 1 19 ? -25.047 14.432 8.975 1.00 0.00 19 LYS A C 7
ATOM 5327 O O . LYS A 1 19 ? -25.964 15.017 9.508 1.00 0.00 19 LYS A O 7
ATOM 5346 N N . TYR A 1 20 ? -24.931 14.343 7.676 1.00 0.00 20 TYR A N 7
ATOM 5347 C CA . TYR A 1 20 ? -25.940 14.986 6.777 1.00 0.00 20 TYR A CA 7
ATOM 5348 C C . TYR A 1 20 ? -27.352 14.578 7.208 1.00 0.00 20 TYR A C 7
ATOM 5349 O O . TYR A 1 20 ? -28.238 15.388 7.396 1.00 0.00 20 TYR A O 7
ATOM 5367 N N . ASP A 1 21 ? -27.485 13.297 7.375 1.00 0.00 21 ASP A N 7
ATOM 5368 C CA . ASP A 1 21 ? -28.786 12.693 7.786 1.00 0.00 21 ASP A CA 7
ATOM 5369 C C . ASP A 1 21 ? -29.137 12.991 9.245 1.00 0.00 21 ASP A C 7
ATOM 5370 O O . ASP A 1 21 ? -30.266 12.822 9.668 1.00 0.00 21 ASP A O 7
ATOM 5379 N N . LEU A 1 22 ? -28.150 13.425 9.973 1.00 0.00 22 LEU A N 7
ATOM 5380 C CA . LEU A 1 22 ? -28.323 13.772 11.415 1.00 0.00 22 LEU A CA 7
ATOM 5381 C C . LEU A 1 22 ? -28.161 15.291 11.567 1.00 0.00 22 LEU A C 7
ATOM 5382 O O . LEU A 1 22 ? -28.113 15.801 12.670 1.00 0.00 22 LEU A O 7
ATOM 5398 N N . CYS A 1 23 ? -28.083 15.961 10.446 1.00 0.00 23 CYS A N 7
ATOM 5399 C CA . CYS A 1 23 ? -27.922 17.443 10.423 1.00 0.00 23 CYS A CA 7
ATOM 5400 C C . CYS A 1 23 ? -29.195 18.116 9.937 1.00 0.00 23 CYS A C 7
ATOM 5401 O O . CYS A 1 23 ? -29.527 19.146 10.483 1.00 0.00 23 CYS A O 7
ATOM 5408 N N . ILE A 1 24 ? -29.853 17.538 8.961 1.00 0.00 24 ILE A N 7
ATOM 5409 C CA . ILE A 1 24 ? -31.123 18.134 8.416 1.00 0.00 24 ILE A CA 7
ATOM 5410 C C . ILE A 1 24 ? -32.176 18.511 9.499 1.00 0.00 24 ILE A C 7
ATOM 5411 O O . ILE A 1 24 ? -33.227 17.916 9.647 1.00 0.00 24 ILE A O 7
ATOM 5427 N N . ARG A 1 25 ? -31.913 19.531 10.268 1.00 0.00 25 ARG A N 7
ATOM 5428 C CA . ARG A 1 25 ? -32.878 19.942 11.323 1.00 0.00 25 ARG A CA 7
ATOM 5429 C C . ARG A 1 25 ? -33.860 20.880 10.637 1.00 0.00 25 ARG A C 7
ATOM 5430 O O . ARG A 1 25 ? -34.127 21.977 11.094 1.00 0.00 25 ARG A O 7
ATOM 5451 N N . CYS A 1 26 ? -34.383 20.405 9.530 1.00 0.00 26 CYS A N 7
ATOM 5452 C CA . CYS A 1 26 ? -35.365 21.209 8.749 1.00 0.00 26 CYS A CA 7
ATOM 5453 C C . CYS A 1 26 ? -36.523 21.620 9.655 1.00 0.00 26 CYS A C 7
ATOM 5454 O O . CYS A 1 26 ? -37.294 22.507 9.351 1.00 0.00 26 CYS A O 7
ATOM 5461 N N . GLN A 1 27 ? -36.593 20.932 10.763 1.00 0.00 27 GLN A N 7
ATOM 5462 C CA . GLN A 1 27 ? -37.655 21.211 11.744 1.00 0.00 27 GLN A CA 7
ATOM 5463 C C . GLN A 1 27 ? -37.046 22.003 12.898 1.00 0.00 27 GLN A C 7
ATOM 5464 O O . GLN A 1 27 ? -35.909 21.777 13.270 1.00 0.00 27 GLN A O 7
ATOM 5478 N N . GLY A 1 28 ? -37.806 22.906 13.449 1.00 0.00 28 GLY A N 7
ATOM 5479 C CA . GLY A 1 28 ? -37.267 23.710 14.582 1.00 0.00 28 GLY A CA 7
ATOM 5480 C C . GLY A 1 28 ? -36.096 24.563 14.091 1.00 0.00 28 GLY A C 7
ATOM 5481 O O . GLY A 1 28 ? -36.292 25.674 13.644 1.00 0.00 28 GLY A O 7
ATOM 5485 N N . LYS A 1 29 ? -34.918 24.006 14.189 1.00 0.00 29 LYS A N 7
ATOM 5486 C CA . LYS A 1 29 ? -33.672 24.713 13.754 1.00 0.00 29 LYS A CA 7
ATOM 5487 C C . LYS A 1 29 ? -33.858 25.375 12.389 1.00 0.00 29 LYS A C 7
ATOM 5488 O O . LYS A 1 29 ? -33.460 26.505 12.191 1.00 0.00 29 LYS A O 7
ATOM 5507 N N . TRP A 1 30 ? -34.452 24.661 11.473 1.00 0.00 30 TRP A N 7
ATOM 5508 C CA . TRP A 1 30 ? -34.673 25.247 10.114 1.00 0.00 30 TRP A CA 7
ATOM 5509 C C . TRP A 1 30 ? -36.184 25.417 9.880 1.00 0.00 30 TRP A C 7
ATOM 5510 O O . TRP A 1 30 ? -36.649 25.191 8.781 1.00 0.00 30 TRP A O 7
ATOM 5531 N N . ALA A 1 31 ? -36.902 25.801 10.904 1.00 0.00 31 ALA A N 7
ATOM 5532 C CA . ALA A 1 31 ? -38.388 26.017 10.857 1.00 0.00 31 ALA A CA 7
ATOM 5533 C C . ALA A 1 31 ? -38.896 26.822 9.657 1.00 0.00 31 ALA A C 7
ATOM 5534 O O . ALA A 1 31 ? -39.286 27.969 9.763 1.00 0.00 31 ALA A O 7
ATOM 5541 N N . GLY A 1 32 ? -38.863 26.157 8.539 1.00 0.00 32 GLY A N 7
ATOM 5542 C CA . GLY A 1 32 ? -39.321 26.780 7.268 1.00 0.00 32 GLY A CA 7
ATOM 5543 C C . GLY A 1 32 ? -38.167 26.851 6.293 1.00 0.00 32 GLY A C 7
ATOM 5544 O O . GLY A 1 32 ? -38.347 26.935 5.098 1.00 0.00 32 GLY A O 7
ATOM 5548 N N . LYS A 1 33 ? -36.989 26.796 6.839 1.00 0.00 33 LYS A N 7
ATOM 5549 C CA . LYS A 1 33 ? -35.748 26.851 6.016 1.00 0.00 33 LYS A CA 7
ATOM 5550 C C . LYS A 1 33 ? -35.506 25.446 5.417 1.00 0.00 33 LYS A C 7
ATOM 5551 O O . LYS A 1 33 ? -34.542 25.223 4.716 1.00 0.00 33 LYS A O 7
ATOM 5570 N N . ARG A 1 34 ? -36.398 24.533 5.720 1.00 0.00 34 ARG A N 7
ATOM 5571 C CA . ARG A 1 34 ? -36.359 23.103 5.236 1.00 0.00 34 ARG A CA 7
ATOM 5572 C C . ARG A 1 34 ? -35.679 22.912 3.861 1.00 0.00 34 ARG A C 7
ATOM 5573 O O . ARG A 1 34 ? -34.648 22.272 3.756 1.00 0.00 34 ARG A O 7
ATOM 5594 N N . GLY A 1 35 ? -36.281 23.485 2.846 1.00 0.00 35 GLY A N 7
ATOM 5595 C CA . GLY A 1 35 ? -35.759 23.403 1.427 1.00 0.00 35 GLY A CA 7
ATOM 5596 C C . GLY A 1 35 ? -34.273 23.769 1.274 1.00 0.00 35 GLY A C 7
ATOM 5597 O O . GLY A 1 35 ? -33.660 23.518 0.255 1.00 0.00 35 GLY A O 7
ATOM 5601 N N . LYS A 1 36 ? -33.769 24.365 2.312 1.00 0.00 36 LYS A N 7
ATOM 5602 C CA . LYS A 1 36 ? -32.357 24.807 2.387 1.00 0.00 36 LYS A CA 7
ATOM 5603 C C . LYS A 1 36 ? -31.643 23.953 3.448 1.00 0.00 36 LYS A C 7
ATOM 5604 O O . LYS A 1 36 ? -30.464 23.703 3.269 1.00 0.00 36 LYS A O 7
ATOM 5623 N N . CYS A 1 37 ? -32.326 23.521 4.497 1.00 0.00 37 CYS A N 7
ATOM 5624 C CA . CYS A 1 37 ? -31.610 22.677 5.533 1.00 0.00 37 CYS A CA 7
ATOM 5625 C C . CYS A 1 37 ? -31.071 21.493 4.786 1.00 0.00 37 CYS A C 7
ATOM 5626 O O . CYS A 1 37 ? -29.958 21.046 4.997 1.00 0.00 37 CYS A O 7
ATOM 5633 N N . ALA A 1 38 ? -31.910 21.022 3.908 1.00 0.00 38 ALA A N 7
ATOM 5634 C CA . ALA A 1 38 ? -31.503 19.851 3.096 1.00 0.00 38 ALA A CA 7
ATOM 5635 C C . ALA A 1 38 ? -30.143 20.070 2.410 1.00 0.00 38 ALA A C 7
ATOM 5636 O O . ALA A 1 38 ? -29.139 19.505 2.811 1.00 0.00 38 ALA A O 7
ATOM 5643 N N . ALA A 1 39 ? -30.171 20.883 1.381 1.00 0.00 39 ALA A N 7
ATOM 5644 C CA . ALA A 1 39 ? -28.929 21.206 0.612 1.00 0.00 39 ALA A CA 7
ATOM 5645 C C . ALA A 1 39 ? -27.776 21.383 1.591 1.00 0.00 39 ALA A C 7
ATOM 5646 O O . ALA A 1 39 ? -26.775 20.698 1.518 1.00 0.00 39 ALA A O 7
ATOM 5653 N N . HIS A 1 40 ? -27.990 22.317 2.484 1.00 0.00 40 HIS A N 7
ATOM 5654 C CA . HIS A 1 40 ? -26.972 22.627 3.523 1.00 0.00 40 HIS A CA 7
ATOM 5655 C C . HIS A 1 40 ? -26.289 21.384 4.076 1.00 0.00 40 HIS A C 7
ATOM 5656 O O . HIS A 1 40 ? -25.080 21.249 4.047 1.00 0.00 40 HIS A O 7
ATOM 5670 N N . CYS A 1 41 ? -27.109 20.497 4.563 1.00 0.00 41 CYS A N 7
ATOM 5671 C CA . CYS A 1 41 ? -26.583 19.234 5.154 1.00 0.00 41 CYS A CA 7
ATOM 5672 C C . CYS A 1 41 ? -25.945 18.329 4.101 1.00 0.00 41 CYS A C 7
ATOM 5673 O O . CYS A 1 41 ? -25.018 17.590 4.371 1.00 0.00 41 CYS A O 7
ATOM 5680 N N . ILE A 1 42 ? -26.449 18.412 2.904 1.00 0.00 42 ILE A N 7
ATOM 5681 C CA . ILE A 1 42 ? -25.884 17.561 1.814 1.00 0.00 42 ILE A CA 7
ATOM 5682 C C . ILE A 1 42 ? -24.473 18.073 1.465 1.00 0.00 42 ILE A C 7
ATOM 5683 O O . ILE A 1 42 ? -23.568 17.317 1.166 1.00 0.00 42 ILE A O 7
ATOM 5699 N N . ILE A 1 43 ? -24.331 19.368 1.508 1.00 0.00 43 ILE A N 7
ATOM 5700 C CA . ILE A 1 43 ? -23.013 19.985 1.191 1.00 0.00 43 ILE A CA 7
ATOM 5701 C C . ILE A 1 43 ? -21.969 19.423 2.152 1.00 0.00 43 ILE A C 7
ATOM 5702 O O . ILE A 1 43 ? -20.805 19.323 1.818 1.00 0.00 43 ILE A O 7
ATOM 5718 N N . GLN A 1 44 ? -22.432 19.057 3.313 1.00 0.00 44 GLN A N 7
ATOM 5719 C CA . GLN A 1 44 ? -21.472 18.506 4.323 1.00 0.00 44 GLN A CA 7
ATOM 5720 C C . GLN A 1 44 ? -20.946 17.119 3.907 1.00 0.00 44 GLN A C 7
ATOM 5721 O O . GLN A 1 44 ? -19.766 16.956 3.653 1.00 0.00 44 GLN A O 7
ATOM 5735 N N . LYS A 1 45 ? -21.842 16.163 3.849 1.00 0.00 45 LYS A N 7
ATOM 5736 C CA . LYS A 1 45 ? -21.472 14.752 3.452 1.00 0.00 45 LYS A CA 7
ATOM 5737 C C . LYS A 1 45 ? -20.706 14.729 2.137 1.00 0.00 45 LYS A C 7
ATOM 5738 O O . LYS A 1 45 ? -19.980 13.795 1.850 1.00 0.00 45 LYS A O 7
ATOM 5757 N N . ASN A 1 46 ? -20.896 15.776 1.376 1.00 0.00 46 ASN A N 7
ATOM 5758 C CA . ASN A 1 46 ? -20.198 15.861 0.070 1.00 0.00 46 ASN A CA 7
ATOM 5759 C C . ASN A 1 46 ? -18.847 16.501 0.329 1.00 0.00 46 ASN A C 7
ATOM 5760 O O . ASN A 1 46 ? -17.867 15.812 0.153 1.00 0.00 46 ASN A O 7
ATOM 5771 N N . ASN A 1 47 ? -18.817 17.755 0.739 1.00 0.00 47 ASN A N 7
ATOM 5772 C CA . ASN A 1 47 ? -17.510 18.468 1.017 1.00 0.00 47 ASN A CA 7
ATOM 5773 C C . ASN A 1 47 ? -16.463 17.465 1.508 1.00 0.00 47 ASN A C 7
ATOM 5774 O O . ASN A 1 47 ? -15.362 17.349 1.007 1.00 0.00 47 ASN A O 7
ATOM 5785 N N . CYS A 1 48 ? -16.904 16.765 2.513 1.00 0.00 48 CYS A N 7
ATOM 5786 C CA . CYS A 1 48 ? -16.092 15.706 3.183 1.00 0.00 48 CYS A CA 7
ATOM 5787 C C . CYS A 1 48 ? -15.298 14.845 2.172 1.00 0.00 48 CYS A C 7
ATOM 5788 O O . CYS A 1 48 ? -14.093 14.681 2.258 1.00 0.00 48 CYS A O 7
ATOM 5795 N N . LYS A 1 49 ? -16.033 14.322 1.225 1.00 0.00 49 LYS A N 7
ATOM 5796 C CA . LYS A 1 49 ? -15.440 13.450 0.153 1.00 0.00 49 LYS A CA 7
ATOM 5797 C C . LYS A 1 49 ? -14.217 14.046 -0.542 1.00 0.00 49 LYS A C 7
ATOM 5798 O O . LYS A 1 49 ? -13.458 13.326 -1.162 1.00 0.00 49 LYS A O 7
ATOM 5817 N N . GLY A 1 50 ? -14.056 15.339 -0.433 1.00 0.00 50 GLY A N 7
ATOM 5818 C CA . GLY A 1 50 ? -12.883 16.016 -1.078 1.00 0.00 50 GLY A CA 7
ATOM 5819 C C . GLY A 1 50 ? -11.977 16.669 -0.043 1.00 0.00 50 GLY A C 7
ATOM 5820 O O . GLY A 1 50 ? -11.283 17.627 -0.334 1.00 0.00 50 GLY A O 7
ATOM 5824 N N . LYS A 1 51 ? -12.015 16.125 1.144 1.00 0.00 51 LYS A N 7
ATOM 5825 C CA . LYS A 1 51 ? -11.167 16.674 2.244 1.00 0.00 51 LYS A CA 7
ATOM 5826 C C . LYS A 1 51 ? -10.016 15.710 2.585 1.00 0.00 51 LYS A C 7
ATOM 5827 O O . LYS A 1 51 ? -8.905 16.152 2.816 1.00 0.00 51 LYS A O 7
ATOM 5846 N N . CYS A 1 52 ? -10.304 14.431 2.610 1.00 0.00 52 CYS A N 7
ATOM 5847 C CA . CYS A 1 52 ? -9.237 13.428 2.937 1.00 0.00 52 CYS A CA 7
ATOM 5848 C C . CYS A 1 52 ? -8.637 12.670 1.725 1.00 0.00 52 CYS A C 7
ATOM 5849 O O . CYS A 1 52 ? -7.757 13.156 1.046 1.00 0.00 52 CYS A O 7
ATOM 5856 N N . LYS A 1 53 ? -9.155 11.477 1.504 1.00 0.00 53 LYS A N 7
ATOM 5857 C CA . LYS A 1 53 ? -8.714 10.573 0.387 1.00 0.00 53 LYS A CA 7
ATOM 5858 C C . LYS A 1 53 ? -8.545 11.334 -0.917 1.00 0.00 53 LYS A C 7
ATOM 5859 O O . LYS A 1 53 ? -7.696 11.057 -1.741 1.00 0.00 53 LYS A O 7
ATOM 5878 N N . LYS A 1 54 ? -9.411 12.289 -1.030 1.00 0.00 54 LYS A N 7
ATOM 5879 C CA . LYS A 1 54 ? -9.472 13.190 -2.198 1.00 0.00 54 LYS A CA 7
ATOM 5880 C C . LYS A 1 54 ? -9.386 14.565 -1.534 1.00 0.00 54 LYS A C 7
ATOM 5881 O O . LYS A 1 54 ? -10.002 14.751 -0.502 1.00 0.00 54 LYS A O 7
ATOM 5900 N N . GLU A 1 55 ? -8.651 15.481 -2.109 1.00 0.00 55 GLU A N 7
ATOM 5901 C CA . GLU A 1 55 ? -8.541 16.844 -1.487 1.00 0.00 55 GLU A CA 7
ATOM 5902 C C . GLU A 1 55 ? -9.258 17.911 -2.338 1.00 0.00 55 GLU A C 7
ATOM 5903 O O . GLU A 1 55 ? -9.774 17.532 -3.378 1.00 0.00 55 GLU A O 7
ATOM 5916 N N . ALA A 1 1 ? 1.343 -3.598 1.254 1.00 0.00 1 ALA A N 8
ATOM 5917 C CA . ALA A 1 1 ? 1.590 -4.537 0.118 1.00 0.00 1 ALA A CA 8
ATOM 5918 C C . ALA A 1 1 ? 0.897 -4.026 -1.150 1.00 0.00 1 ALA A C 8
ATOM 5919 O O . ALA A 1 1 ? 1.399 -4.195 -2.243 1.00 0.00 1 ALA A O 8
ATOM 5928 N N . SER A 1 2 ? -0.242 -3.418 -0.963 1.00 0.00 2 SER A N 8
ATOM 5929 C CA . SER A 1 2 ? -1.012 -2.878 -2.125 1.00 0.00 2 SER A CA 8
ATOM 5930 C C . SER A 1 2 ? -1.223 -1.369 -1.968 1.00 0.00 2 SER A C 8
ATOM 5931 O O . SER A 1 2 ? -0.701 -0.743 -1.065 1.00 0.00 2 SER A O 8
ATOM 5939 N N . ALA A 1 3 ? -1.999 -0.837 -2.870 1.00 0.00 3 ALA A N 8
ATOM 5940 C CA . ALA A 1 3 ? -2.310 0.627 -2.870 1.00 0.00 3 ALA A CA 8
ATOM 5941 C C . ALA A 1 3 ? -3.709 0.811 -2.254 1.00 0.00 3 ALA A C 8
ATOM 5942 O O . ALA A 1 3 ? -4.659 1.161 -2.926 1.00 0.00 3 ALA A O 8
ATOM 5949 N N . THR A 1 4 ? -3.793 0.572 -0.974 1.00 0.00 4 THR A N 8
ATOM 5950 C CA . THR A 1 4 ? -5.091 0.703 -0.241 1.00 0.00 4 THR A CA 8
ATOM 5951 C C . THR A 1 4 ? -5.118 1.892 0.738 1.00 0.00 4 THR A C 8
ATOM 5952 O O . THR A 1 4 ? -4.912 1.708 1.924 1.00 0.00 4 THR A O 8
ATOM 5963 N N . TRP A 1 5 ? -5.375 3.075 0.243 1.00 0.00 5 TRP A N 8
ATOM 5964 C CA . TRP A 1 5 ? -5.414 4.267 1.160 1.00 0.00 5 TRP A CA 8
ATOM 5965 C C . TRP A 1 5 ? -6.871 4.599 1.511 1.00 0.00 5 TRP A C 8
ATOM 5966 O O . TRP A 1 5 ? -7.165 5.153 2.554 1.00 0.00 5 TRP A O 8
ATOM 5987 N N . GLY A 1 6 ? -7.756 4.237 0.623 1.00 0.00 6 GLY A N 8
ATOM 5988 C CA . GLY A 1 6 ? -9.206 4.510 0.868 1.00 0.00 6 GLY A CA 8
ATOM 5989 C C . GLY A 1 6 ? -9.684 3.746 2.092 1.00 0.00 6 GLY A C 8
ATOM 5990 O O . GLY A 1 6 ? -10.716 4.070 2.634 1.00 0.00 6 GLY A O 8
ATOM 5994 N N . ALA A 1 7 ? -8.921 2.764 2.490 1.00 0.00 7 ALA A N 8
ATOM 5995 C CA . ALA A 1 7 ? -9.298 1.949 3.686 1.00 0.00 7 ALA A CA 8
ATOM 5996 C C . ALA A 1 7 ? -8.680 2.592 4.938 1.00 0.00 7 ALA A C 8
ATOM 5997 O O . ALA A 1 7 ? -8.735 2.041 6.018 1.00 0.00 7 ALA A O 8
ATOM 6004 N N . ALA A 1 8 ? -8.096 3.747 4.754 1.00 0.00 8 ALA A N 8
ATOM 6005 C CA . ALA A 1 8 ? -7.464 4.472 5.893 1.00 0.00 8 ALA A CA 8
ATOM 6006 C C . ALA A 1 8 ? -8.426 5.575 6.352 1.00 0.00 8 ALA A C 8
ATOM 6007 O O . ALA A 1 8 ? -8.665 5.721 7.533 1.00 0.00 8 ALA A O 8
ATOM 6014 N N . TYR A 1 9 ? -8.958 6.327 5.418 1.00 0.00 9 TYR A N 8
ATOM 6015 C CA . TYR A 1 9 ? -9.914 7.439 5.765 1.00 0.00 9 TYR A CA 8
ATOM 6016 C C . TYR A 1 9 ? -11.437 7.198 5.572 1.00 0.00 9 TYR A C 8
ATOM 6017 O O . TYR A 1 9 ? -12.195 8.154 5.595 1.00 0.00 9 TYR A O 8
ATOM 6050 N N . ALA A 1 11 ? -14.133 6.225 6.821 1.00 0.00 11 ALA A N 8
ATOM 6051 C CA . ALA A 1 11 ? -15.048 6.769 7.875 1.00 0.00 11 ALA A CA 8
ATOM 6052 C C . ALA A 1 11 ? -15.907 7.884 7.301 1.00 0.00 11 ALA A C 8
ATOM 6053 O O . ALA A 1 11 ? -17.121 7.826 7.321 1.00 0.00 11 ALA A O 8
ATOM 6060 N N . CYS A 1 12 ? -15.186 8.851 6.807 1.00 0.00 12 CYS A N 8
ATOM 6061 C CA . CYS A 1 12 ? -15.757 10.074 6.169 1.00 0.00 12 CYS A CA 8
ATOM 6062 C C . CYS A 1 12 ? -17.034 9.771 5.362 1.00 0.00 12 CYS A C 8
ATOM 6063 O O . CYS A 1 12 ? -18.132 10.127 5.745 1.00 0.00 12 CYS A O 8
ATOM 6070 N N . GLU A 1 13 ? -16.820 9.090 4.264 1.00 0.00 13 GLU A N 8
ATOM 6071 C CA . GLU A 1 13 ? -17.914 8.691 3.315 1.00 0.00 13 GLU A CA 8
ATOM 6072 C C . GLU A 1 13 ? -19.201 8.247 3.992 1.00 0.00 13 GLU A C 8
ATOM 6073 O O . GLU A 1 13 ? -20.279 8.431 3.472 1.00 0.00 13 GLU A O 8
ATOM 6085 N N . ASN A 1 14 ? -19.045 7.670 5.141 1.00 0.00 14 ASN A N 8
ATOM 6086 C CA . ASN A 1 14 ? -20.202 7.164 5.936 1.00 0.00 14 ASN A CA 8
ATOM 6087 C C . ASN A 1 14 ? -20.674 8.267 6.894 1.00 0.00 14 ASN A C 8
ATOM 6088 O O . ASN A 1 14 ? -21.817 8.685 6.905 1.00 0.00 14 ASN A O 8
ATOM 6099 N N . ASN A 1 15 ? -19.717 8.701 7.663 1.00 0.00 15 ASN A N 8
ATOM 6100 C CA . ASN A 1 15 ? -19.887 9.763 8.696 1.00 0.00 15 ASN A CA 8
ATOM 6101 C C . ASN A 1 15 ? -20.691 10.904 8.122 1.00 0.00 15 ASN A C 8
ATOM 6102 O O . ASN A 1 15 ? -21.747 11.219 8.639 1.00 0.00 15 ASN A O 8
ATOM 6113 N N . CYS A 1 16 ? -20.210 11.475 7.058 1.00 0.00 16 CYS A N 8
ATOM 6114 C CA . CYS A 1 16 ? -20.981 12.607 6.484 1.00 0.00 16 CYS A CA 8
ATOM 6115 C C . CYS A 1 16 ? -22.203 12.185 5.676 1.00 0.00 16 CYS A C 8
ATOM 6116 O O . CYS A 1 16 ? -23.043 13.027 5.409 1.00 0.00 16 CYS A O 8
ATOM 6123 N N . ARG A 1 17 ? -22.306 10.930 5.311 1.00 0.00 17 ARG A N 8
ATOM 6124 C CA . ARG A 1 17 ? -23.529 10.572 4.505 1.00 0.00 17 ARG A CA 8
ATOM 6125 C C . ARG A 1 17 ? -24.682 10.473 5.494 1.00 0.00 17 ARG A C 8
ATOM 6126 O O . ARG A 1 17 ? -25.774 10.959 5.254 1.00 0.00 17 ARG A O 8
ATOM 6147 N N . LYS A 1 18 ? -24.386 9.846 6.600 1.00 0.00 18 LYS A N 8
ATOM 6148 C CA . LYS A 1 18 ? -25.420 9.687 7.653 1.00 0.00 18 LYS A CA 8
ATOM 6149 C C . LYS A 1 18 ? -25.631 11.104 8.183 1.00 0.00 18 LYS A C 8
ATOM 6150 O O . LYS A 1 18 ? -26.752 11.546 8.340 1.00 0.00 18 LYS A O 8
ATOM 6169 N N . LYS A 1 19 ? -24.542 11.786 8.445 1.00 0.00 19 LYS A N 8
ATOM 6170 C CA . LYS A 1 19 ? -24.639 13.188 8.962 1.00 0.00 19 LYS A CA 8
ATOM 6171 C C . LYS A 1 19 ? -25.656 13.968 8.124 1.00 0.00 19 LYS A C 8
ATOM 6172 O O . LYS A 1 19 ? -26.576 14.526 8.674 1.00 0.00 19 LYS A O 8
ATOM 6191 N N . TYR A 1 20 ? -25.515 13.998 6.825 1.00 0.00 20 TYR A N 8
ATOM 6192 C CA . TYR A 1 20 ? -26.505 14.763 5.984 1.00 0.00 20 TYR A CA 8
ATOM 6193 C C . TYR A 1 20 ? -27.957 14.349 6.301 1.00 0.00 20 TYR A C 8
ATOM 6194 O O . TYR A 1 20 ? -28.891 15.116 6.170 1.00 0.00 20 TYR A O 8
ATOM 6212 N N . ASP A 1 21 ? -28.096 13.131 6.729 1.00 0.00 21 ASP A N 8
ATOM 6213 C CA . ASP A 1 21 ? -29.433 12.571 7.077 1.00 0.00 21 ASP A CA 8
ATOM 6214 C C . ASP A 1 21 ? -29.726 12.732 8.571 1.00 0.00 21 ASP A C 8
ATOM 6215 O O . ASP A 1 21 ? -30.853 12.591 9.005 1.00 0.00 21 ASP A O 8
ATOM 6224 N N . LEU A 1 22 ? -28.699 13.022 9.320 1.00 0.00 22 LEU A N 8
ATOM 6225 C CA . LEU A 1 22 ? -28.819 13.221 10.802 1.00 0.00 22 LEU A CA 8
ATOM 6226 C C . LEU A 1 22 ? -28.589 14.710 11.123 1.00 0.00 22 LEU A C 8
ATOM 6227 O O . LEU A 1 22 ? -28.590 15.103 12.272 1.00 0.00 22 LEU A O 8
ATOM 6243 N N . CYS A 1 23 ? -28.396 15.483 10.084 1.00 0.00 23 CYS A N 8
ATOM 6244 C CA . CYS A 1 23 ? -28.156 16.958 10.194 1.00 0.00 23 CYS A CA 8
ATOM 6245 C C . CYS A 1 23 ? -29.371 17.734 9.703 1.00 0.00 23 CYS A C 8
ATOM 6246 O O . CYS A 1 23 ? -29.612 18.832 10.168 1.00 0.00 23 CYS A O 8
ATOM 6253 N N . ILE A 1 24 ? -30.111 17.167 8.780 1.00 0.00 24 ILE A N 8
ATOM 6254 C CA . ILE A 1 24 ? -31.304 17.914 8.290 1.00 0.00 24 ILE A CA 8
ATOM 6255 C C . ILE A 1 24 ? -32.350 18.019 9.414 1.00 0.00 24 ILE A C 8
ATOM 6256 O O . ILE A 1 24 ? -33.279 17.253 9.586 1.00 0.00 24 ILE A O 8
ATOM 6272 N N . ARG A 1 25 ? -32.120 19.025 10.203 1.00 0.00 25 ARG A N 8
ATOM 6273 C CA . ARG A 1 25 ? -32.978 19.367 11.357 1.00 0.00 25 ARG A CA 8
ATOM 6274 C C . ARG A 1 25 ? -33.822 20.518 10.838 1.00 0.00 25 ARG A C 8
ATOM 6275 O O . ARG A 1 25 ? -33.903 21.550 11.477 1.00 0.00 25 ARG A O 8
ATOM 6296 N N . CYS A 1 26 ? -34.443 20.322 9.696 1.00 0.00 26 CYS A N 8
ATOM 6297 C CA . CYS A 1 26 ? -35.301 21.415 9.112 1.00 0.00 26 CYS A CA 8
ATOM 6298 C C . CYS A 1 26 ? -36.447 21.851 10.028 1.00 0.00 26 CYS A C 8
ATOM 6299 O O . CYS A 1 26 ? -37.311 22.616 9.643 1.00 0.00 26 CYS A O 8
ATOM 6306 N N . GLN A 1 27 ? -36.422 21.339 11.225 1.00 0.00 27 GLN A N 8
ATOM 6307 C CA . GLN A 1 27 ? -37.458 21.671 12.202 1.00 0.00 27 GLN A CA 8
ATOM 6308 C C . GLN A 1 27 ? -36.719 22.562 13.220 1.00 0.00 27 GLN A C 8
ATOM 6309 O O . GLN A 1 27 ? -35.954 23.418 12.830 1.00 0.00 27 GLN A O 8
ATOM 6323 N N . GLY A 1 28 ? -36.970 22.328 14.478 1.00 0.00 28 GLY A N 8
ATOM 6324 C CA . GLY A 1 28 ? -36.356 23.071 15.625 1.00 0.00 28 GLY A CA 8
ATOM 6325 C C . GLY A 1 28 ? -35.296 24.137 15.330 1.00 0.00 28 GLY A C 8
ATOM 6326 O O . GLY A 1 28 ? -35.562 25.302 15.549 1.00 0.00 28 GLY A O 8
ATOM 6330 N N . LYS A 1 29 ? -34.138 23.765 14.846 1.00 0.00 29 LYS A N 8
ATOM 6331 C CA . LYS A 1 29 ? -33.105 24.819 14.575 1.00 0.00 29 LYS A CA 8
ATOM 6332 C C . LYS A 1 29 ? -33.156 25.408 13.152 1.00 0.00 29 LYS A C 8
ATOM 6333 O O . LYS A 1 29 ? -32.607 26.464 12.910 1.00 0.00 29 LYS A O 8
ATOM 6352 N N . TRP A 1 30 ? -33.799 24.737 12.233 1.00 0.00 30 TRP A N 8
ATOM 6353 C CA . TRP A 1 30 ? -33.893 25.269 10.830 1.00 0.00 30 TRP A CA 8
ATOM 6354 C C . TRP A 1 30 ? -35.392 25.574 10.630 1.00 0.00 30 TRP A C 8
ATOM 6355 O O . TRP A 1 30 ? -35.943 25.439 9.553 1.00 0.00 30 TRP A O 8
ATOM 6376 N N . ALA A 1 31 ? -36.024 25.994 11.693 1.00 0.00 31 ALA A N 8
ATOM 6377 C CA . ALA A 1 31 ? -37.476 26.322 11.656 1.00 0.00 31 ALA A CA 8
ATOM 6378 C C . ALA A 1 31 ? -37.779 27.530 10.783 1.00 0.00 31 ALA A C 8
ATOM 6379 O O . ALA A 1 31 ? -37.918 28.652 11.231 1.00 0.00 31 ALA A O 8
ATOM 6386 N N . GLY A 1 32 ? -37.863 27.207 9.523 1.00 0.00 32 GLY A N 8
ATOM 6387 C CA . GLY A 1 32 ? -38.159 28.254 8.495 1.00 0.00 32 GLY A CA 8
ATOM 6388 C C . GLY A 1 32 ? -36.955 28.488 7.614 1.00 0.00 32 GLY A C 8
ATOM 6389 O O . GLY A 1 32 ? -36.902 29.400 6.814 1.00 0.00 32 GLY A O 8
ATOM 6393 N N . LYS A 1 33 ? -36.022 27.608 7.820 1.00 0.00 33 LYS A N 8
ATOM 6394 C CA . LYS A 1 33 ? -34.736 27.597 7.087 1.00 0.00 33 LYS A CA 8
ATOM 6395 C C . LYS A 1 33 ? -34.826 26.344 6.202 1.00 0.00 33 LYS A C 8
ATOM 6396 O O . LYS A 1 33 ? -33.828 25.827 5.742 1.00 0.00 33 LYS A O 8
ATOM 6415 N N . ARG A 1 34 ? -36.033 25.878 5.972 1.00 0.00 34 ARG A N 8
ATOM 6416 C CA . ARG A 1 34 ? -36.198 24.657 5.122 1.00 0.00 34 ARG A CA 8
ATOM 6417 C C . ARG A 1 34 ? -35.629 24.943 3.726 1.00 0.00 34 ARG A C 8
ATOM 6418 O O . ARG A 1 34 ? -35.536 26.086 3.321 1.00 0.00 34 ARG A O 8
ATOM 6439 N N . GLY A 1 35 ? -35.235 23.924 3.004 1.00 0.00 35 GLY A N 8
ATOM 6440 C CA . GLY A 1 35 ? -34.667 24.158 1.631 1.00 0.00 35 GLY A CA 8
ATOM 6441 C C . GLY A 1 35 ? -33.171 24.380 1.835 1.00 0.00 35 GLY A C 8
ATOM 6442 O O . GLY A 1 35 ? -32.319 23.810 1.176 1.00 0.00 35 GLY A O 8
ATOM 6446 N N . LYS A 1 36 ? -32.921 25.228 2.797 1.00 0.00 36 LYS A N 8
ATOM 6447 C CA . LYS A 1 36 ? -31.536 25.585 3.166 1.00 0.00 36 LYS A CA 8
ATOM 6448 C C . LYS A 1 36 ? -31.046 24.464 4.088 1.00 0.00 36 LYS A C 8
ATOM 6449 O O . LYS A 1 36 ? -29.946 23.998 3.856 1.00 0.00 36 LYS A O 8
ATOM 6468 N N . CYS A 1 37 ? -31.830 24.062 5.078 1.00 0.00 37 CYS A N 8
ATOM 6469 C CA . CYS A 1 37 ? -31.397 22.952 6.009 1.00 0.00 37 CYS A CA 8
ATOM 6470 C C . CYS A 1 37 ? -30.815 21.853 5.135 1.00 0.00 37 CYS A C 8
ATOM 6471 O O . CYS A 1 37 ? -29.729 21.330 5.299 1.00 0.00 37 CYS A O 8
ATOM 6478 N N . ALA A 1 38 ? -31.662 21.577 4.191 1.00 0.00 38 ALA A N 8
ATOM 6479 C CA . ALA A 1 38 ? -31.382 20.545 3.185 1.00 0.00 38 ALA A CA 8
ATOM 6480 C C . ALA A 1 38 ? -30.031 20.761 2.513 1.00 0.00 38 ALA A C 8
ATOM 6481 O O . ALA A 1 38 ? -29.101 20.039 2.814 1.00 0.00 38 ALA A O 8
ATOM 6488 N N . ALA A 1 39 ? -29.976 21.726 1.626 1.00 0.00 39 ALA A N 8
ATOM 6489 C CA . ALA A 1 39 ? -28.712 22.058 0.894 1.00 0.00 39 ALA A CA 8
ATOM 6490 C C . ALA A 1 39 ? -27.510 21.943 1.828 1.00 0.00 39 ALA A C 8
ATOM 6491 O O . ALA A 1 39 ? -26.571 21.211 1.585 1.00 0.00 39 ALA A O 8
ATOM 6498 N N . HIS A 1 40 ? -27.637 22.713 2.876 1.00 0.00 40 HIS A N 8
ATOM 6499 C CA . HIS A 1 40 ? -26.593 22.770 3.930 1.00 0.00 40 HIS A CA 8
ATOM 6500 C C . HIS A 1 40 ? -26.057 21.394 4.263 1.00 0.00 40 HIS A C 8
ATOM 6501 O O . HIS A 1 40 ? -24.891 21.111 4.080 1.00 0.00 40 HIS A O 8
ATOM 6515 N N . CYS A 1 41 ? -26.949 20.571 4.736 1.00 0.00 41 CYS A N 8
ATOM 6516 C CA . CYS A 1 41 ? -26.556 19.179 5.129 1.00 0.00 41 CYS A CA 8
ATOM 6517 C C . CYS A 1 41 ? -26.052 18.395 3.925 1.00 0.00 41 CYS A C 8
ATOM 6518 O O . CYS A 1 41 ? -25.044 17.722 3.951 1.00 0.00 41 CYS A O 8
ATOM 6525 N N . ILE A 1 42 ? -26.790 18.507 2.871 1.00 0.00 42 ILE A N 8
ATOM 6526 C CA . ILE A 1 42 ? -26.449 17.811 1.602 1.00 0.00 42 ILE A CA 8
ATOM 6527 C C . ILE A 1 42 ? -24.957 18.006 1.235 1.00 0.00 42 ILE A C 8
ATOM 6528 O O . ILE A 1 42 ? -24.204 17.065 1.044 1.00 0.00 42 ILE A O 8
ATOM 6544 N N . ILE A 1 43 ? -24.605 19.263 1.153 1.00 0.00 43 ILE A N 8
ATOM 6545 C CA . ILE A 1 43 ? -23.219 19.679 0.812 1.00 0.00 43 ILE A CA 8
ATOM 6546 C C . ILE A 1 43 ? -22.217 18.941 1.690 1.00 0.00 43 ILE A C 8
ATOM 6547 O O . ILE A 1 43 ? -21.065 18.809 1.323 1.00 0.00 43 ILE A O 8
ATOM 6563 N N . GLN A 1 44 ? -22.658 18.461 2.819 1.00 0.00 44 GLN A N 8
ATOM 6564 C CA . GLN A 1 44 ? -21.670 17.744 3.683 1.00 0.00 44 GLN A CA 8
ATOM 6565 C C . GLN A 1 44 ? -21.366 16.380 3.029 1.00 0.00 44 GLN A C 8
ATOM 6566 O O . GLN A 1 44 ? -20.221 16.098 2.736 1.00 0.00 44 GLN A O 8
ATOM 6580 N N . LYS A 1 45 ? -22.373 15.573 2.802 1.00 0.00 45 LYS A N 8
ATOM 6581 C CA . LYS A 1 45 ? -22.168 14.227 2.168 1.00 0.00 45 LYS A CA 8
ATOM 6582 C C . LYS A 1 45 ? -21.349 14.342 0.892 1.00 0.00 45 LYS A C 8
ATOM 6583 O O . LYS A 1 45 ? -20.692 13.397 0.513 1.00 0.00 45 LYS A O 8
ATOM 6602 N N . ASN A 1 46 ? -21.397 15.479 0.246 1.00 0.00 46 ASN A N 8
ATOM 6603 C CA . ASN A 1 46 ? -20.593 15.606 -1.006 1.00 0.00 46 ASN A CA 8
ATOM 6604 C C . ASN A 1 46 ? -19.224 16.155 -0.619 1.00 0.00 46 ASN A C 8
ATOM 6605 O O . ASN A 1 46 ? -18.228 15.517 -0.894 1.00 0.00 46 ASN A O 8
ATOM 6616 N N . ASN A 1 47 ? -19.192 17.306 0.008 1.00 0.00 47 ASN A N 8
ATOM 6617 C CA . ASN A 1 47 ? -17.877 17.911 0.427 1.00 0.00 47 ASN A CA 8
ATOM 6618 C C . ASN A 1 47 ? -16.957 16.827 1.008 1.00 0.00 47 ASN A C 8
ATOM 6619 O O . ASN A 1 47 ? -15.780 16.775 0.715 1.00 0.00 47 ASN A O 8
ATOM 6630 N N . CYS A 1 48 ? -17.553 15.994 1.827 1.00 0.00 48 CYS A N 8
ATOM 6631 C CA . CYS A 1 48 ? -16.820 14.861 2.491 1.00 0.00 48 CYS A CA 8
ATOM 6632 C C . CYS A 1 48 ? -15.859 14.197 1.499 1.00 0.00 48 CYS A C 8
ATOM 6633 O O . CYS A 1 48 ? -14.681 14.004 1.747 1.00 0.00 48 CYS A O 8
ATOM 6640 N N . LYS A 1 49 ? -16.449 13.864 0.380 1.00 0.00 49 LYS A N 8
ATOM 6641 C CA . LYS A 1 49 ? -15.697 13.200 -0.736 1.00 0.00 49 LYS A CA 8
ATOM 6642 C C . LYS A 1 49 ? -14.389 13.922 -1.106 1.00 0.00 49 LYS A C 8
ATOM 6643 O O . LYS A 1 49 ? -13.464 13.303 -1.587 1.00 0.00 49 LYS A O 8
ATOM 6662 N N . GLY A 1 50 ? -14.332 15.207 -0.886 1.00 0.00 50 GLY A N 8
ATOM 6663 C CA . GLY A 1 50 ? -13.091 15.988 -1.220 1.00 0.00 50 GLY A CA 8
ATOM 6664 C C . GLY A 1 50 ? -12.358 16.444 0.042 1.00 0.00 50 GLY A C 8
ATOM 6665 O O . GLY A 1 50 ? -11.401 17.189 -0.024 1.00 0.00 50 GLY A O 8
ATOM 6669 N N . LYS A 1 51 ? -12.834 15.973 1.166 1.00 0.00 51 LYS A N 8
ATOM 6670 C CA . LYS A 1 51 ? -12.210 16.337 2.476 1.00 0.00 51 LYS A CA 8
ATOM 6671 C C . LYS A 1 51 ? -11.248 15.208 2.815 1.00 0.00 51 LYS A C 8
ATOM 6672 O O . LYS A 1 51 ? -10.059 15.438 2.923 1.00 0.00 51 LYS A O 8
ATOM 6691 N N . CYS A 1 52 ? -11.774 14.020 2.974 1.00 0.00 52 CYS A N 8
ATOM 6692 C CA . CYS A 1 52 ? -10.865 12.879 3.311 1.00 0.00 52 CYS A CA 8
ATOM 6693 C C . CYS A 1 52 ? -10.551 12.014 2.097 1.00 0.00 52 CYS A C 8
ATOM 6694 O O . CYS A 1 52 ? -9.616 11.238 2.122 1.00 0.00 52 CYS A O 8
ATOM 6701 N N . LYS A 1 53 ? -11.330 12.167 1.064 1.00 0.00 53 LYS A N 8
ATOM 6702 C CA . LYS A 1 53 ? -11.106 11.357 -0.168 1.00 0.00 53 LYS A CA 8
ATOM 6703 C C . LYS A 1 53 ? -10.476 12.244 -1.250 1.00 0.00 53 LYS A C 8
ATOM 6704 O O . LYS A 1 53 ? -10.371 13.446 -1.090 1.00 0.00 53 LYS A O 8
ATOM 6723 N N . LYS A 1 54 ? -10.077 11.618 -2.326 1.00 0.00 54 LYS A N 8
ATOM 6724 C CA . LYS A 1 54 ? -9.438 12.370 -3.449 1.00 0.00 54 LYS A CA 8
ATOM 6725 C C . LYS A 1 54 ? -10.424 12.472 -4.609 1.00 0.00 54 LYS A C 8
ATOM 6726 O O . LYS A 1 54 ? -11.463 11.841 -4.598 1.00 0.00 54 LYS A O 8
ATOM 6745 N N . GLU A 1 55 ? -10.070 13.268 -5.579 1.00 0.00 55 GLU A N 8
ATOM 6746 C CA . GLU A 1 55 ? -10.949 13.455 -6.771 1.00 0.00 55 GLU A CA 8
ATOM 6747 C C . GLU A 1 55 ? -10.166 13.084 -8.044 1.00 0.00 55 GLU A C 8
ATOM 6748 O O . GLU A 1 55 ? -10.723 12.342 -8.834 1.00 0.00 55 GLU A O 8
ATOM 6761 N N . ALA A 1 1 ? 0.521 0.375 -9.036 1.00 0.00 1 ALA A N 9
ATOM 6762 C CA . ALA A 1 1 ? -0.560 -0.475 -8.454 1.00 0.00 1 ALA A CA 9
ATOM 6763 C C . ALA A 1 1 ? -1.810 0.391 -8.239 1.00 0.00 1 ALA A C 9
ATOM 6764 O O 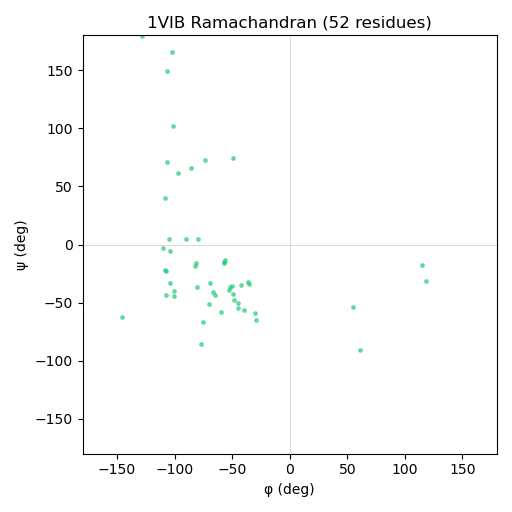. ALA A 1 1 ? -1.700 1.550 -7.889 1.00 0.00 1 ALA A O 9
ATOM 6773 N N . SER A 1 2 ? -2.956 -0.190 -8.452 1.00 0.00 2 SER A N 9
ATOM 6774 C CA . SER A 1 2 ? -4.245 0.541 -8.279 1.00 0.00 2 SER A CA 9
ATOM 6775 C C . SER A 1 2 ? -4.967 0.014 -7.031 1.00 0.00 2 SER A C 9
ATOM 6776 O O . SER A 1 2 ? -5.455 -1.102 -7.056 1.00 0.00 2 SER A O 9
ATOM 6784 N N . ALA A 1 3 ? -5.016 0.807 -5.996 1.00 0.00 3 ALA A N 9
ATOM 6785 C CA . ALA A 1 3 ? -5.703 0.382 -4.739 1.00 0.00 3 ALA A CA 9
ATOM 6786 C C . ALA A 1 3 ? -7.084 1.050 -4.722 1.00 0.00 3 ALA A C 9
ATOM 6787 O O . ALA A 1 3 ? -7.270 2.091 -5.325 1.00 0.00 3 ALA A O 9
ATOM 6794 N N . THR A 1 4 ? -8.022 0.466 -4.033 1.00 0.00 4 THR A N 9
ATOM 6795 C CA . THR A 1 4 ? -9.396 1.040 -3.958 1.00 0.00 4 THR A CA 9
ATOM 6796 C C . THR A 1 4 ? -9.430 2.124 -2.874 1.00 0.00 4 THR A C 9
ATOM 6797 O O . THR A 1 4 ? -10.149 2.019 -1.896 1.00 0.00 4 THR A O 9
ATOM 6808 N N . TRP A 1 5 ? -8.613 3.122 -3.119 1.00 0.00 5 TRP A N 9
ATOM 6809 C CA . TRP A 1 5 ? -8.458 4.312 -2.218 1.00 0.00 5 TRP A CA 9
ATOM 6810 C C . TRP A 1 5 ? -9.783 4.843 -1.632 1.00 0.00 5 TRP A C 9
ATOM 6811 O O . TRP A 1 5 ? -10.309 5.856 -2.049 1.00 0.00 5 TRP A O 9
ATOM 6832 N N . GLY A 1 6 ? -10.282 4.128 -0.675 1.00 0.00 6 GLY A N 9
ATOM 6833 C CA . GLY A 1 6 ? -11.553 4.486 0.010 1.00 0.00 6 GLY A CA 9
ATOM 6834 C C . GLY A 1 6 ? -11.731 3.408 1.046 1.00 0.00 6 GLY A C 9
ATOM 6835 O O . GLY A 1 6 ? -11.726 3.686 2.226 1.00 0.00 6 GLY A O 9
ATOM 6839 N N . ALA A 1 7 ? -11.866 2.213 0.529 1.00 0.00 7 ALA A N 9
ATOM 6840 C CA . ALA A 1 7 ? -12.060 0.945 1.320 1.00 0.00 7 ALA A CA 9
ATOM 6841 C C . ALA A 1 7 ? -11.444 0.869 2.732 1.00 0.00 7 ALA A C 9
ATOM 6842 O O . ALA A 1 7 ? -11.903 0.103 3.554 1.00 0.00 7 ALA A O 9
ATOM 6849 N N . ALA A 1 8 ? -10.425 1.643 2.991 1.00 0.00 8 ALA A N 9
ATOM 6850 C CA . ALA A 1 8 ? -9.778 1.616 4.341 1.00 0.00 8 ALA A CA 9
ATOM 6851 C C . ALA A 1 8 ? -10.213 2.786 5.236 1.00 0.00 8 ALA A C 9
ATOM 6852 O O . ALA A 1 8 ? -10.382 2.605 6.425 1.00 0.00 8 ALA A O 9
ATOM 6859 N N . TYR A 1 9 ? -10.383 3.950 4.656 1.00 0.00 9 TYR A N 9
ATOM 6860 C CA . TYR A 1 9 ? -10.799 5.143 5.461 1.00 0.00 9 TYR A CA 9
ATOM 6861 C C . TYR A 1 9 ? -12.280 5.581 5.391 1.00 0.00 9 TYR A C 9
ATOM 6862 O O . TYR A 1 9 ? -12.555 6.711 5.752 1.00 0.00 9 TYR A O 9
ATOM 6895 N N . ALA A 1 11 ? -15.023 5.766 6.597 1.00 0.00 11 ALA A N 9
ATOM 6896 C CA . ALA A 1 11 ? -15.573 6.479 7.779 1.00 0.00 11 ALA A CA 9
ATOM 6897 C C . ALA A 1 11 ? -15.395 8.001 7.665 1.00 0.00 11 ALA A C 9
ATOM 6898 O O . ALA A 1 11 ? -16.271 8.755 8.029 1.00 0.00 11 ALA A O 9
ATOM 6905 N N . CYS A 1 12 ? -14.253 8.381 7.160 1.00 0.00 12 CYS A N 9
ATOM 6906 C CA . CYS A 1 12 ? -13.890 9.825 6.974 1.00 0.00 12 CYS A CA 9
ATOM 6907 C C . CYS A 1 12 ? -14.839 10.587 6.031 1.00 0.00 12 CYS A C 9
ATOM 6908 O O . CYS A 1 12 ? -14.814 11.799 5.970 1.00 0.00 12 CYS A O 9
ATOM 6915 N N . GLU A 1 13 ? -15.631 9.827 5.329 1.00 0.00 13 GLU A N 9
ATOM 6916 C CA . GLU A 1 13 ? -16.640 10.355 4.361 1.00 0.00 13 GLU A CA 9
ATOM 6917 C C . GLU A 1 13 ? -18.016 9.987 4.945 1.00 0.00 13 GLU A C 9
ATOM 6918 O O . GLU A 1 13 ? -18.943 10.777 4.978 1.00 0.00 13 GLU A O 9
ATOM 6930 N N . ASN A 1 14 ? -18.125 8.761 5.393 1.00 0.00 14 ASN A N 9
ATOM 6931 C CA . ASN A 1 14 ? -19.411 8.270 5.994 1.00 0.00 14 ASN A CA 9
ATOM 6932 C C . ASN A 1 14 ? -19.823 9.208 7.121 1.00 0.00 14 ASN A C 9
ATOM 6933 O O . ASN A 1 14 ? -20.990 9.506 7.299 1.00 0.00 14 ASN A O 9
ATOM 6944 N N . ASN A 1 15 ? -18.831 9.640 7.844 1.00 0.00 15 ASN A N 9
ATOM 6945 C CA . ASN A 1 15 ? -19.020 10.574 8.998 1.00 0.00 15 ASN A CA 9
ATOM 6946 C C . ASN A 1 15 ? -19.915 11.711 8.563 1.00 0.00 15 ASN A C 9
ATOM 6947 O O . ASN A 1 15 ? -20.815 12.100 9.278 1.00 0.00 15 ASN A O 9
ATOM 6958 N N . CYS A 1 16 ? -19.662 12.206 7.387 1.00 0.00 16 CYS A N 9
ATOM 6959 C CA . CYS A 1 16 ? -20.495 13.329 6.909 1.00 0.00 16 CYS A CA 9
ATOM 6960 C C . CYS A 1 16 ? -21.722 12.825 6.191 1.00 0.00 16 CYS A C 9
ATOM 6961 O O . CYS A 1 16 ? -22.673 13.571 6.069 1.00 0.00 16 CYS A O 9
ATOM 6968 N N . ARG A 1 17 ? -21.704 11.592 5.755 1.00 0.00 17 ARG A N 9
ATOM 6969 C CA . ARG A 1 17 ? -22.928 11.117 5.038 1.00 0.00 17 ARG A CA 9
ATOM 6970 C C . ARG A 1 17 ? -24.056 10.948 6.048 1.00 0.00 17 ARG A C 9
ATOM 6971 O O . ARG A 1 17 ? -25.188 11.333 5.807 1.00 0.00 17 ARG A O 9
ATOM 6992 N N . LYS A 1 18 ? -23.694 10.382 7.165 1.00 0.00 18 LYS A N 9
ATOM 6993 C CA . LYS A 1 18 ? -24.711 10.163 8.233 1.00 0.00 18 LYS A CA 9
ATOM 6994 C C . LYS A 1 18 ? -24.989 11.529 8.857 1.00 0.00 18 LYS A C 9
ATOM 6995 O O . LYS A 1 18 ? -26.130 11.891 9.078 1.00 0.00 18 LYS A O 9
ATOM 7014 N N . LYS A 1 19 ? -23.941 12.264 9.128 1.00 0.00 19 LYS A N 9
ATOM 7015 C CA . LYS A 1 19 ? -24.140 13.616 9.736 1.00 0.00 19 LYS A CA 9
ATOM 7016 C C . LYS A 1 19 ? -25.083 14.441 8.850 1.00 0.00 19 LYS A C 9
ATOM 7017 O O . LYS A 1 19 ? -25.997 15.058 9.355 1.00 0.00 19 LYS A O 9
ATOM 7036 N N . TYR A 1 20 ? -24.859 14.444 7.562 1.00 0.00 20 TYR A N 9
ATOM 7037 C CA . TYR A 1 20 ? -25.742 15.222 6.638 1.00 0.00 20 TYR A CA 9
ATOM 7038 C C . TYR A 1 20 ? -27.207 14.873 6.898 1.00 0.00 20 TYR A C 9
ATOM 7039 O O . TYR A 1 20 ? -28.073 15.725 6.938 1.00 0.00 20 TYR A O 9
ATOM 7057 N N . ASP A 1 21 ? -27.431 13.603 7.069 1.00 0.00 21 ASP A N 9
ATOM 7058 C CA . ASP A 1 21 ? -28.814 13.133 7.323 1.00 0.00 21 ASP A CA 9
ATOM 7059 C C . ASP A 1 21 ? -29.333 13.650 8.655 1.00 0.00 21 ASP A C 9
ATOM 7060 O O . ASP A 1 21 ? -30.340 14.329 8.700 1.00 0.00 21 ASP A O 9
ATOM 7069 N N . LEU A 1 22 ? -28.624 13.321 9.701 1.00 0.00 22 LEU A N 9
ATOM 7070 C CA . LEU A 1 22 ? -29.033 13.767 11.066 1.00 0.00 22 LEU A CA 9
ATOM 7071 C C . LEU A 1 22 ? -29.232 15.286 11.071 1.00 0.00 22 LEU A C 9
ATOM 7072 O O . LEU A 1 22 ? -30.279 15.767 11.449 1.00 0.00 22 LEU A O 9
ATOM 7088 N N . CYS A 1 23 ? -28.187 15.945 10.650 1.00 0.00 23 CYS A N 9
ATOM 7089 C CA . CYS A 1 23 ? -28.071 17.428 10.534 1.00 0.00 23 CYS A CA 9
ATOM 7090 C C . CYS A 1 23 ? -29.334 18.088 10.008 1.00 0.00 23 CYS A C 9
ATOM 7091 O O . CYS A 1 23 ? -29.631 19.211 10.368 1.00 0.00 23 CYS A O 9
ATOM 7098 N N . ILE A 1 24 ? -30.062 17.390 9.182 1.00 0.00 24 ILE A N 9
ATOM 7099 C CA . ILE A 1 24 ? -31.302 17.994 8.633 1.00 0.00 24 ILE A CA 9
ATOM 7100 C C . ILE A 1 24 ? -32.404 18.151 9.687 1.00 0.00 24 ILE A C 9
ATOM 7101 O O . ILE A 1 24 ? -33.376 17.425 9.793 1.00 0.00 24 ILE A O 9
ATOM 7117 N N . ARG A 1 25 ? -32.213 19.173 10.472 1.00 0.00 25 ARG A N 9
ATOM 7118 C CA . ARG A 1 25 ? -33.180 19.496 11.545 1.00 0.00 25 ARG A CA 9
ATOM 7119 C C . ARG A 1 25 ? -33.964 20.560 10.793 1.00 0.00 25 ARG A C 9
ATOM 7120 O O . ARG A 1 25 ? -34.070 21.711 11.180 1.00 0.00 25 ARG A O 9
ATOM 7141 N N . CYS A 1 26 ? -34.511 20.120 9.681 1.00 0.00 26 CYS A N 9
ATOM 7142 C CA . CYS A 1 26 ? -35.305 21.079 8.869 1.00 0.00 26 CYS A CA 9
ATOM 7143 C C . CYS A 1 26 ? -36.504 21.519 9.722 1.00 0.00 26 CYS A C 9
ATOM 7144 O O . CYS A 1 26 ? -37.206 22.465 9.428 1.00 0.00 26 CYS A O 9
ATOM 7151 N N . GLN A 1 27 ? -36.680 20.770 10.776 1.00 0.00 27 GLN A N 9
ATOM 7152 C CA . GLN A 1 27 ? -37.768 21.013 11.734 1.00 0.00 27 GLN A CA 9
ATOM 7153 C C . GLN A 1 27 ? -37.140 21.712 12.944 1.00 0.00 27 GLN A C 9
ATOM 7154 O O . GLN A 1 27 ? -36.007 21.437 13.296 1.00 0.00 27 GLN A O 9
ATOM 7168 N N . GLY A 1 28 ? -37.876 22.593 13.559 1.00 0.00 28 GLY A N 9
ATOM 7169 C CA . GLY A 1 28 ? -37.313 23.301 14.744 1.00 0.00 28 GLY A CA 9
ATOM 7170 C C . GLY A 1 28 ? -36.170 24.201 14.278 1.00 0.00 28 GLY A C 9
ATOM 7171 O O . GLY A 1 28 ? -36.403 25.294 13.801 1.00 0.00 28 GLY A O 9
ATOM 7175 N N . LYS A 1 29 ? -34.972 23.700 14.433 1.00 0.00 29 LYS A N 9
ATOM 7176 C CA . LYS A 1 29 ? -33.734 24.448 14.032 1.00 0.00 29 LYS A CA 9
ATOM 7177 C C . LYS A 1 29 ? -33.915 25.190 12.702 1.00 0.00 29 LYS A C 9
ATOM 7178 O O . LYS A 1 29 ? -33.536 26.339 12.593 1.00 0.00 29 LYS A O 9
ATOM 7197 N N . TRP A 1 30 ? -34.481 24.527 11.728 1.00 0.00 30 TRP A N 9
ATOM 7198 C CA . TRP A 1 30 ? -34.691 25.192 10.403 1.00 0.00 30 TRP A CA 9
ATOM 7199 C C . TRP A 1 30 ? -36.201 25.369 10.105 1.00 0.00 30 TRP A C 9
ATOM 7200 O O . TRP A 1 30 ? -36.614 25.217 8.971 1.00 0.00 30 TRP A O 9
ATOM 7221 N N . ALA A 1 31 ? -36.964 25.675 11.126 1.00 0.00 31 ALA A N 9
ATOM 7222 C CA . ALA A 1 31 ? -38.451 25.891 11.052 1.00 0.00 31 ALA A CA 9
ATOM 7223 C C . ALA A 1 31 ? -38.924 26.766 9.893 1.00 0.00 31 ALA A C 9
ATOM 7224 O O . ALA A 1 31 ? -39.352 27.892 10.067 1.00 0.00 31 ALA A O 9
ATOM 7231 N N . GLY A 1 32 ? -38.827 26.185 8.731 1.00 0.00 32 GLY A N 9
ATOM 7232 C CA . GLY A 1 32 ? -39.246 26.905 7.496 1.00 0.00 32 GLY A CA 9
ATOM 7233 C C . GLY A 1 32 ? -38.037 27.029 6.588 1.00 0.00 32 GLY A C 9
ATOM 7234 O O . GLY A 1 32 ? -38.145 27.131 5.386 1.00 0.00 32 GLY A O 9
ATOM 7238 N N . LYS A 1 33 ? -36.892 26.992 7.207 1.00 0.00 33 LYS A N 9
ATOM 7239 C CA . LYS A 1 33 ? -35.598 27.095 6.468 1.00 0.00 33 LYS A CA 9
ATOM 7240 C C . LYS A 1 33 ? -35.331 25.700 5.875 1.00 0.00 33 LYS A C 9
ATOM 7241 O O . LYS A 1 33 ? -34.383 25.500 5.146 1.00 0.00 33 LYS A O 9
ATOM 7260 N N . ARG A 1 34 ? -36.205 24.788 6.220 1.00 0.00 34 ARG A N 9
ATOM 7261 C CA . ARG A 1 34 ? -36.180 23.359 5.778 1.00 0.00 34 ARG A CA 9
ATOM 7262 C C . ARG A 1 34 ? -35.512 23.177 4.405 1.00 0.00 34 ARG A C 9
ATOM 7263 O O . ARG A 1 34 ? -34.428 22.633 4.320 1.00 0.00 34 ARG A O 9
ATOM 7284 N N . GLY A 1 35 ? -36.165 23.635 3.368 1.00 0.00 35 GLY A N 9
ATOM 7285 C CA . GLY A 1 35 ? -35.619 23.520 1.969 1.00 0.00 35 GLY A CA 9
ATOM 7286 C C . GLY A 1 35 ? -34.106 23.768 1.896 1.00 0.00 35 GLY A C 9
ATOM 7287 O O . GLY A 1 35 ? -33.394 23.172 1.111 1.00 0.00 35 GLY A O 9
ATOM 7291 N N . LYS A 1 36 ? -33.681 24.657 2.750 1.00 0.00 36 LYS A N 9
ATOM 7292 C CA . LYS A 1 36 ? -32.250 25.051 2.842 1.00 0.00 36 LYS A CA 9
ATOM 7293 C C . LYS A 1 36 ? -31.510 24.183 3.875 1.00 0.00 36 LYS A C 9
ATOM 7294 O O . LYS A 1 36 ? -30.329 23.958 3.686 1.00 0.00 36 LYS A O 9
ATOM 7313 N N . CYS A 1 37 ? -32.179 23.717 4.916 1.00 0.00 37 CYS A N 9
ATOM 7314 C CA . CYS A 1 37 ? -31.455 22.853 5.936 1.00 0.00 37 CYS A CA 9
ATOM 7315 C C . CYS A 1 37 ? -30.850 21.709 5.152 1.00 0.00 37 CYS A C 9
ATOM 7316 O O . CYS A 1 37 ? -29.739 21.256 5.366 1.00 0.00 37 CYS A O 9
ATOM 7323 N N . ALA A 1 38 ? -31.665 21.291 4.227 1.00 0.00 38 ALA A N 9
ATOM 7324 C CA . ALA A 1 38 ? -31.267 20.179 3.340 1.00 0.00 38 ALA A CA 9
ATOM 7325 C C . ALA A 1 38 ? -29.956 20.507 2.610 1.00 0.00 38 ALA A C 9
ATOM 7326 O O . ALA A 1 38 ? -28.936 19.901 2.877 1.00 0.00 38 ALA A O 9
ATOM 7333 N N . ALA A 1 39 ? -30.031 21.453 1.705 1.00 0.00 39 ALA A N 9
ATOM 7334 C CA . ALA A 1 39 ? -28.822 21.880 0.921 1.00 0.00 39 ALA A CA 9
ATOM 7335 C C . ALA A 1 39 ? -27.618 21.989 1.860 1.00 0.00 39 ALA A C 9
ATOM 7336 O O . ALA A 1 39 ? -26.592 21.356 1.686 1.00 0.00 39 ALA A O 9
ATOM 7343 N N . HIS A 1 40 ? -27.845 22.830 2.836 1.00 0.00 40 HIS A N 9
ATOM 7344 C CA . HIS A 1 40 ? -26.838 23.123 3.895 1.00 0.00 40 HIS A CA 9
ATOM 7345 C C . HIS A 1 40 ? -26.100 21.869 4.347 1.00 0.00 40 HIS A C 9
ATOM 7346 O O . HIS A 1 40 ? -24.894 21.757 4.273 1.00 0.00 40 HIS A O 9
ATOM 7360 N N . CYS A 1 41 ? -26.905 20.948 4.799 1.00 0.00 41 CYS A N 9
ATOM 7361 C CA . CYS A 1 41 ? -26.386 19.655 5.305 1.00 0.00 41 CYS A CA 9
ATOM 7362 C C . CYS A 1 41 ? -25.886 18.748 4.195 1.00 0.00 41 CYS A C 9
ATOM 7363 O O . CYS A 1 41 ? -25.066 17.887 4.439 1.00 0.00 41 CYS A O 9
ATOM 7370 N N . ILE A 1 42 ? -26.345 18.924 2.990 1.00 0.00 42 ILE A N 9
ATOM 7371 C CA . ILE A 1 42 ? -25.844 18.011 1.915 1.00 0.00 42 ILE A CA 9
ATOM 7372 C C . ILE A 1 42 ? -24.366 18.307 1.610 1.00 0.00 42 ILE A C 9
ATOM 7373 O O . ILE A 1 42 ? -23.547 17.407 1.507 1.00 0.00 42 ILE A O 9
ATOM 7389 N N . ILE A 1 43 ? -24.076 19.583 1.486 1.00 0.00 43 ILE A N 9
ATOM 7390 C CA . ILE A 1 43 ? -22.681 20.019 1.186 1.00 0.00 43 ILE A CA 9
ATOM 7391 C C . ILE A 1 43 ? -21.711 19.245 2.071 1.00 0.00 43 ILE A C 9
ATOM 7392 O O . ILE A 1 43 ? -20.615 18.911 1.674 1.00 0.00 43 ILE A O 9
ATOM 7408 N N . GLN A 1 44 ? -22.162 18.968 3.261 1.00 0.00 44 GLN A N 9
ATOM 7409 C CA . GLN A 1 44 ? -21.285 18.222 4.206 1.00 0.00 44 GLN A CA 9
ATOM 7410 C C . GLN A 1 44 ? -20.888 16.866 3.598 1.00 0.00 44 GLN A C 9
ATOM 7411 O O . GLN A 1 44 ? -19.733 16.665 3.262 1.00 0.00 44 GLN A O 9
ATOM 7425 N N . LYS A 1 45 ? -21.838 15.978 3.459 1.00 0.00 45 LYS A N 9
ATOM 7426 C CA . LYS A 1 45 ? -21.545 14.627 2.879 1.00 0.00 45 LYS A CA 9
ATOM 7427 C C . LYS A 1 45 ? -20.797 14.708 1.552 1.00 0.00 45 LYS A C 9
ATOM 7428 O O . LYS A 1 45 ? -19.963 13.875 1.255 1.00 0.00 45 LYS A O 9
ATOM 7447 N N . ASN A 1 46 ? -21.114 15.732 0.803 1.00 0.00 46 ASN A N 9
ATOM 7448 C CA . ASN A 1 46 ? -20.465 15.930 -0.532 1.00 0.00 46 ASN A CA 9
ATOM 7449 C C . ASN A 1 46 ? -19.133 16.669 -0.480 1.00 0.00 46 ASN A C 9
ATOM 7450 O O . ASN A 1 46 ? -18.365 16.568 -1.414 1.00 0.00 46 ASN A O 9
ATOM 7461 N N . ASN A 1 47 ? -18.860 17.390 0.573 1.00 0.00 47 ASN A N 9
ATOM 7462 C CA . ASN A 1 47 ? -17.549 18.118 0.630 1.00 0.00 47 ASN A CA 9
ATOM 7463 C C . ASN A 1 47 ? -16.562 17.071 1.138 1.00 0.00 47 ASN A C 9
ATOM 7464 O O . ASN A 1 47 ? -15.442 16.976 0.683 1.00 0.00 47 ASN A O 9
ATOM 7475 N N . CYS A 1 48 ? -17.036 16.309 2.086 1.00 0.00 48 CYS A N 9
ATOM 7476 C CA . CYS A 1 48 ? -16.239 15.202 2.718 1.00 0.00 48 CYS A CA 9
ATOM 7477 C C . CYS A 1 48 ? -15.474 14.418 1.611 1.00 0.00 48 CYS A C 9
ATOM 7478 O O . CYS A 1 48 ? -14.285 14.138 1.655 1.00 0.00 48 CYS A O 9
ATOM 7485 N N . LYS A 1 49 ? -16.273 14.105 0.621 1.00 0.00 49 LYS A N 9
ATOM 7486 C CA . LYS A 1 49 ? -15.847 13.348 -0.599 1.00 0.00 49 LYS A CA 9
ATOM 7487 C C . LYS A 1 49 ? -14.602 13.924 -1.304 1.00 0.00 49 LYS A C 9
ATOM 7488 O O . LYS A 1 49 ? -13.891 13.202 -1.973 1.00 0.00 49 LYS A O 9
ATOM 7507 N N . GLY A 1 50 ? -14.377 15.201 -1.135 1.00 0.00 50 GLY A N 9
ATOM 7508 C CA . GLY A 1 50 ? -13.196 15.879 -1.775 1.00 0.00 50 GLY A CA 9
ATOM 7509 C C . GLY A 1 50 ? -12.200 16.358 -0.723 1.00 0.00 50 GLY A C 9
ATOM 7510 O O . GLY A 1 50 ? -11.374 17.220 -0.965 1.00 0.00 50 GLY A O 9
ATOM 7514 N N . LYS A 1 51 ? -12.342 15.755 0.424 1.00 0.00 51 LYS A N 9
ATOM 7515 C CA . LYS A 1 51 ? -11.470 16.063 1.591 1.00 0.00 51 LYS A CA 9
ATOM 7516 C C . LYS A 1 51 ? -10.682 14.772 1.791 1.00 0.00 51 LYS A C 9
ATOM 7517 O O . LYS A 1 51 ? -9.466 14.767 1.723 1.00 0.00 51 LYS A O 9
ATOM 7536 N N . CYS A 1 52 ? -11.419 13.719 2.037 1.00 0.00 52 CYS A N 9
ATOM 7537 C CA . CYS A 1 52 ? -10.787 12.389 2.251 1.00 0.00 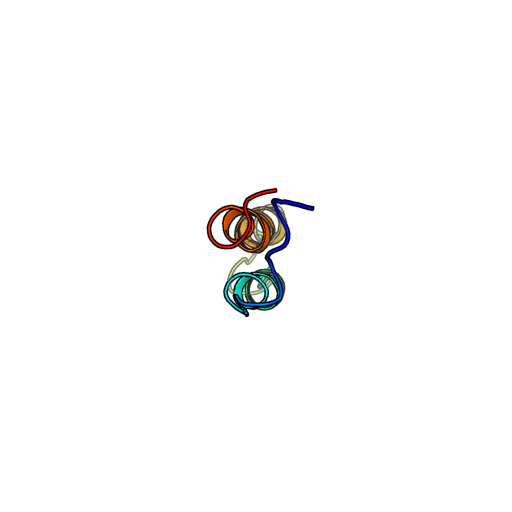52 CYS A CA 9
ATOM 7538 C C . CYS A 1 52 ? -10.883 11.497 1.020 1.00 0.00 52 CYS A C 9
ATOM 7539 O O . CYS A 1 52 ? -9.950 10.774 0.731 1.00 0.00 52 CYS A O 9
ATOM 7546 N N . LYS A 1 53 ? -11.988 11.557 0.325 1.00 0.00 53 LYS A N 9
ATOM 7547 C CA . LYS A 1 53 ? -12.094 10.680 -0.879 1.00 0.00 53 LYS A CA 9
ATOM 7548 C C . LYS A 1 53 ? -11.561 11.394 -2.109 1.00 0.00 53 LYS A C 9
ATOM 7549 O O . LYS A 1 53 ? -11.104 12.518 -2.047 1.00 0.00 53 LYS A O 9
ATOM 7568 N N . LYS A 1 54 ? -11.628 10.698 -3.207 1.00 0.00 54 LYS A N 9
ATOM 7569 C CA . LYS A 1 54 ? -11.138 11.246 -4.499 1.00 0.00 54 LYS A CA 9
ATOM 7570 C C . LYS A 1 54 ? -12.289 11.284 -5.504 1.00 0.00 54 LYS A C 9
ATOM 7571 O O . LYS A 1 54 ? -13.357 10.771 -5.232 1.00 0.00 54 LYS A O 9
ATOM 7590 N N . GLU A 1 55 ? -12.029 11.887 -6.635 1.00 0.00 55 GLU A N 9
ATOM 7591 C CA . GLU A 1 55 ? -13.064 12.000 -7.713 1.00 0.00 55 GLU A CA 9
ATOM 7592 C C . GLU A 1 55 ? -12.480 11.558 -9.067 1.00 0.00 55 GLU A C 9
ATOM 7593 O O . GLU A 1 55 ? -13.259 11.057 -9.860 1.00 0.00 55 GLU A O 9
ATOM 7606 N N . ALA A 1 1 ? -0.580 18.478 3.120 1.00 0.00 1 ALA A N 10
ATOM 7607 C CA . ALA A 1 1 ? -1.196 18.224 4.454 1.00 0.00 1 ALA A CA 10
ATOM 7608 C C . ALA A 1 1 ? -0.958 16.762 4.844 1.00 0.00 1 ALA A C 10
ATOM 7609 O O . ALA A 1 1 ? -0.385 15.996 4.093 1.00 0.00 1 ALA A O 10
ATOM 7618 N N . SER A 1 2 ? -1.410 16.409 6.012 1.00 0.00 2 SER A N 10
ATOM 7619 C CA . SER A 1 2 ? -1.243 15.015 6.504 1.00 0.00 2 SER A CA 10
ATOM 7620 C C . SER A 1 2 ? -2.273 14.150 5.757 1.00 0.00 2 SER A C 10
ATOM 7621 O O . SER A 1 2 ? -3.291 13.741 6.283 1.00 0.00 2 SER A O 10
ATOM 7629 N N . ALA A 1 3 ? -1.965 13.891 4.515 1.00 0.00 3 ALA A N 10
ATOM 7630 C CA . ALA A 1 3 ? -2.851 13.065 3.638 1.00 0.00 3 ALA A CA 10
ATOM 7631 C C . ALA A 1 3 ? -2.621 11.588 3.984 1.00 0.00 3 ALA A C 10
ATOM 7632 O O . ALA A 1 3 ? -2.245 10.781 3.158 1.00 0.00 3 ALA A O 10
ATOM 7639 N N . THR A 1 4 ? -2.868 11.272 5.224 1.00 0.00 4 THR A N 10
ATOM 7640 C CA . THR A 1 4 ? -2.687 9.875 5.726 1.00 0.00 4 THR A CA 10
ATOM 7641 C C . THR A 1 4 ? -4.047 9.211 5.983 1.00 0.00 4 THR A C 10
ATOM 7642 O O . THR A 1 4 ? -4.452 8.974 7.105 1.00 0.00 4 THR A O 10
ATOM 7653 N N . TRP A 1 5 ? -4.725 8.930 4.907 1.00 0.00 5 TRP A N 10
ATOM 7654 C CA . TRP A 1 5 ? -6.065 8.275 4.992 1.00 0.00 5 TRP A CA 10
ATOM 7655 C C . TRP A 1 5 ? -6.020 7.046 4.074 1.00 0.00 5 TRP A C 10
ATOM 7656 O O . TRP A 1 5 ? -4.967 6.718 3.563 1.00 0.00 5 TRP A O 10
ATOM 7677 N N . GLY A 1 6 ? -7.139 6.399 3.881 1.00 0.00 6 GLY A N 10
ATOM 7678 C CA . GLY A 1 6 ? -7.166 5.184 2.997 1.00 0.00 6 GLY A CA 10
ATOM 7679 C C . GLY A 1 6 ? -7.768 4.007 3.748 1.00 0.00 6 GLY A C 10
ATOM 7680 O O . GLY A 1 6 ? -8.622 3.316 3.235 1.00 0.00 6 GLY A O 10
ATOM 7684 N N . ALA A 1 7 ? -7.315 3.818 4.959 1.00 0.00 7 ALA A N 10
ATOM 7685 C CA . ALA A 1 7 ? -7.852 2.678 5.777 1.00 0.00 7 ALA A CA 10
ATOM 7686 C C . ALA A 1 7 ? -9.220 3.064 6.340 1.00 0.00 7 ALA A C 10
ATOM 7687 O O . ALA A 1 7 ? -10.130 2.266 6.399 1.00 0.00 7 ALA A O 10
ATOM 7694 N N . ALA A 1 8 ? -9.335 4.300 6.737 1.00 0.00 8 ALA A N 10
ATOM 7695 C CA . ALA A 1 8 ? -10.631 4.791 7.304 1.00 0.00 8 ALA A CA 10
ATOM 7696 C C . ALA A 1 8 ? -11.373 5.562 6.201 1.00 0.00 8 ALA A C 10
ATOM 7697 O O . ALA A 1 8 ? -12.406 6.163 6.431 1.00 0.00 8 ALA A O 10
ATOM 7704 N N . TYR A 1 9 ? -10.808 5.515 5.022 1.00 0.00 9 TYR A N 10
ATOM 7705 C CA . TYR A 1 9 ? -11.408 6.217 3.843 1.00 0.00 9 TYR A CA 10
ATOM 7706 C C . TYR A 1 9 ? -12.946 6.063 3.782 1.00 0.00 9 TYR A C 10
ATOM 7707 O O . TYR A 1 9 ? -13.616 7.071 3.685 1.00 0.00 9 TYR A O 10
ATOM 7740 N N . ALA A 1 11 ? -15.041 5.661 5.806 1.00 0.00 11 ALA A N 10
ATOM 7741 C CA . ALA A 1 11 ? -15.699 6.302 6.966 1.00 0.00 11 ALA A CA 10
ATOM 7742 C C . ALA A 1 11 ? -15.620 7.795 6.708 1.00 0.00 11 ALA A C 10
ATOM 7743 O O . ALA A 1 11 ? -16.615 8.489 6.822 1.00 0.00 11 ALA A O 10
ATOM 7750 N N . CYS A 1 12 ? -14.430 8.221 6.367 1.00 0.00 12 CYS A N 10
ATOM 7751 C CA . CYS A 1 12 ? -14.159 9.666 6.066 1.00 0.00 12 CYS A CA 10
ATOM 7752 C C . CYS A 1 12 ? -15.276 10.278 5.219 1.00 0.00 12 CYS A C 10
ATOM 7753 O O . CYS A 1 12 ? -15.583 11.443 5.345 1.00 0.00 12 CYS A O 10
ATOM 7760 N N . GLU A 1 13 ? -15.848 9.447 4.384 1.00 0.00 13 GLU A N 10
ATOM 7761 C CA . GLU A 1 13 ? -16.957 9.890 3.481 1.00 0.00 13 GLU A CA 10
ATOM 7762 C C . GLU A 1 13 ? -18.358 9.432 3.919 1.00 0.00 13 GLU A C 10
ATOM 7763 O O . GLU A 1 13 ? -19.331 10.130 3.704 1.00 0.00 13 GLU A O 10
ATOM 7775 N N . ASN A 1 14 ? -18.463 8.279 4.527 1.00 0.00 14 ASN A N 10
ATOM 7776 C CA . ASN A 1 14 ? -19.829 7.815 4.952 1.00 0.00 14 ASN A CA 10
ATOM 7777 C C . ASN A 1 14 ? -20.302 8.564 6.186 1.00 0.00 14 ASN A C 10
ATOM 7778 O O . ASN A 1 14 ? -21.483 8.808 6.345 1.00 0.00 14 ASN A O 10
ATOM 7789 N N . ASN A 1 15 ? -19.370 8.914 7.028 1.00 0.00 15 ASN A N 10
ATOM 7790 C CA . ASN A 1 15 ? -19.737 9.659 8.274 1.00 0.00 15 ASN A CA 10
ATOM 7791 C C . ASN A 1 15 ? -20.608 10.859 7.893 1.00 0.00 15 ASN A C 10
ATOM 7792 O O . ASN A 1 15 ? -21.660 11.057 8.470 1.00 0.00 15 ASN A O 10
ATOM 7803 N N . CYS A 1 16 ? -20.173 11.620 6.924 1.00 0.00 16 CYS A N 10
ATOM 7804 C CA . CYS A 1 16 ? -20.987 12.794 6.520 1.00 0.00 16 CYS A CA 10
ATOM 7805 C C . CYS A 1 16 ? -22.198 12.335 5.729 1.00 0.00 16 CYS A C 10
ATOM 7806 O O . CYS A 1 16 ? -23.197 13.021 5.708 1.00 0.00 16 CYS A O 10
ATOM 7813 N N . ARG A 1 17 ? -22.104 11.191 5.099 1.00 0.00 17 ARG A N 10
ATOM 7814 C CA . ARG A 1 17 ? -23.270 10.707 4.304 1.00 0.00 17 ARG A CA 10
ATOM 7815 C C . ARG A 1 17 ? -24.432 10.535 5.264 1.00 0.00 17 ARG A C 10
ATOM 7816 O O . ARG A 1 17 ? -25.539 10.973 5.015 1.00 0.00 17 ARG A O 10
ATOM 7837 N N . LYS A 1 18 ? -24.117 9.900 6.357 1.00 0.00 18 LYS A N 10
ATOM 7838 C CA . LYS A 1 18 ? -25.176 9.680 7.371 1.00 0.00 18 LYS A CA 10
ATOM 7839 C C . LYS A 1 18 ? -25.444 11.040 8.000 1.00 0.00 18 LYS A C 10
ATOM 7840 O O . LYS A 1 18 ? -26.588 11.445 8.076 1.00 0.00 18 LYS A O 10
ATOM 7859 N N . LYS A 1 19 ? -24.413 11.724 8.437 1.00 0.00 19 LYS A N 10
ATOM 7860 C CA . LYS A 1 19 ? -24.608 13.071 9.061 1.00 0.00 19 LYS A CA 10
ATOM 7861 C C . LYS A 1 19 ? -25.622 13.895 8.257 1.00 0.00 19 LYS A C 10
ATOM 7862 O O . LYS A 1 19 ? -26.562 14.414 8.806 1.00 0.00 19 LYS A O 10
ATOM 7881 N N . TYR A 1 20 ? -25.420 13.991 6.975 1.00 0.00 20 TYR A N 10
ATOM 7882 C CA . TYR A 1 20 ? -26.336 14.761 6.080 1.00 0.00 20 TYR A CA 10
ATOM 7883 C C . TYR A 1 20 ? -27.805 14.388 6.357 1.00 0.00 20 TYR A C 10
ATOM 7884 O O . TYR A 1 20 ? -28.697 15.211 6.381 1.00 0.00 20 TYR A O 10
ATOM 7902 N N . ASP A 1 21 ? -27.990 13.125 6.583 1.00 0.00 21 ASP A N 10
ATOM 7903 C CA . ASP A 1 21 ? -29.330 12.540 6.861 1.00 0.00 21 ASP A CA 10
ATOM 7904 C C . ASP A 1 21 ? -29.658 12.603 8.348 1.00 0.00 21 ASP A C 10
ATOM 7905 O O . ASP A 1 21 ? -30.788 12.415 8.759 1.00 0.00 21 ASP A O 10
ATOM 7914 N N . LEU A 1 22 ? -28.641 12.868 9.114 1.00 0.00 22 LEU A N 10
ATOM 7915 C CA . LEU A 1 22 ? -28.766 12.978 10.596 1.00 0.00 22 LEU A CA 10
ATOM 7916 C C . LEU A 1 22 ? -28.419 14.432 10.991 1.00 0.00 22 LEU A C 10
ATOM 7917 O O . LEU A 1 22 ? -28.034 14.696 12.115 1.00 0.00 22 LEU A O 10
ATOM 7933 N N . CYS A 1 23 ? -28.566 15.303 10.024 1.00 0.00 23 CYS A N 10
ATOM 7934 C CA . CYS A 1 23 ? -28.292 16.771 10.168 1.00 0.00 23 CYS A CA 10
ATOM 7935 C C . CYS A 1 23 ? -29.517 17.575 9.744 1.00 0.00 23 CYS A C 10
ATOM 7936 O O . CYS A 1 23 ? -29.811 18.581 10.356 1.00 0.00 23 CYS A O 10
ATOM 7943 N N . ILE A 1 24 ? -30.181 17.119 8.705 1.00 0.00 24 ILE A N 10
ATOM 7944 C CA . ILE A 1 24 ? -31.402 17.840 8.212 1.00 0.00 24 ILE A CA 10
ATOM 7945 C C . ILE A 1 24 ? -32.470 17.946 9.326 1.00 0.00 24 ILE A C 10
ATOM 7946 O O . ILE A 1 24 ? -33.439 17.220 9.461 1.00 0.00 24 ILE A O 10
ATOM 7962 N N . ARG A 1 25 ? -32.216 18.927 10.143 1.00 0.00 25 ARG A N 10
ATOM 7963 C CA . ARG A 1 25 ? -33.068 19.267 11.302 1.00 0.00 25 ARG A CA 10
ATOM 7964 C C . ARG A 1 25 ? -33.890 20.440 10.834 1.00 0.00 25 ARG A C 10
ATOM 7965 O O . ARG A 1 25 ? -33.953 21.463 11.492 1.00 0.00 25 ARG A O 10
ATOM 7986 N N . CYS A 1 26 ? -34.520 20.264 9.702 1.00 0.00 26 CYS A N 10
ATOM 7987 C CA . CYS A 1 26 ? -35.371 21.364 9.146 1.00 0.00 26 CYS A CA 10
ATOM 7988 C C . CYS A 1 26 ? -36.510 21.780 10.077 1.00 0.00 26 CYS A C 10
ATOM 7989 O O . CYS A 1 26 ? -37.372 22.557 9.720 1.00 0.00 26 CYS A O 10
ATOM 7996 N N . GLN A 1 27 ? -36.480 21.237 11.259 1.00 0.00 27 GLN A N 10
ATOM 7997 C CA . GLN A 1 27 ? -37.500 21.540 12.256 1.00 0.00 27 GLN A CA 10
ATOM 7998 C C . GLN A 1 27 ? -36.738 22.396 13.292 1.00 0.00 27 GLN A C 10
ATOM 7999 O O . GLN A 1 27 ? -35.993 23.281 12.925 1.00 0.00 27 GLN A O 10
ATOM 8013 N N . GLY A 1 28 ? -36.949 22.097 14.543 1.00 0.00 28 GLY A N 10
ATOM 8014 C CA . GLY A 1 28 ? -36.308 22.794 15.708 1.00 0.00 28 GLY A CA 10
ATOM 8015 C C . GLY A 1 28 ? -35.250 23.872 15.431 1.00 0.00 28 GLY A C 10
ATOM 8016 O O . GLY A 1 28 ? -35.497 25.029 15.704 1.00 0.00 28 GLY A O 10
ATOM 8020 N N . LYS A 1 29 ? -34.112 23.507 14.901 1.00 0.00 29 LYS A N 10
ATOM 8021 C CA . LYS A 1 29 ? -33.070 24.552 14.639 1.00 0.00 29 LYS A CA 10
ATOM 8022 C C . LYS A 1 29 ? -33.151 25.198 13.243 1.00 0.00 29 LYS A C 10
ATOM 8023 O O . LYS A 1 29 ? -32.579 26.248 13.043 1.00 0.00 29 LYS A O 10
ATOM 8042 N N . TRP A 1 30 ? -33.835 24.594 12.303 1.00 0.00 30 TRP A N 10
ATOM 8043 C CA . TRP A 1 30 ? -33.946 25.204 10.927 1.00 0.00 30 TRP A CA 10
ATOM 8044 C C . TRP A 1 30 ? -35.438 25.545 10.717 1.00 0.00 30 TRP A C 10
ATOM 8045 O O . TRP A 1 30 ? -35.943 25.555 9.608 1.00 0.00 30 TRP A O 10
ATOM 8066 N N . ALA A 1 31 ? -36.114 25.827 11.797 1.00 0.00 31 ALA A N 10
ATOM 8067 C CA . ALA A 1 31 ? -37.563 26.171 11.751 1.00 0.00 31 ALA A CA 10
ATOM 8068 C C . ALA A 1 31 ? -37.834 27.455 10.975 1.00 0.00 31 ALA A C 10
ATOM 8069 O O . ALA A 1 31 ? -38.022 28.524 11.521 1.00 0.00 31 ALA A O 10
ATOM 8076 N N . GLY A 1 32 ? -37.840 27.270 9.687 1.00 0.00 32 GLY A N 10
ATOM 8077 C CA . GLY A 1 32 ? -38.093 28.421 8.764 1.00 0.00 32 GLY A CA 10
ATOM 8078 C C . GLY A 1 32 ? -36.939 28.637 7.817 1.00 0.00 32 GLY A C 10
ATOM 8079 O O . GLY A 1 32 ? -36.961 29.493 6.957 1.00 0.00 32 GLY A O 10
ATOM 8083 N N . LYS A 1 33 ? -35.956 27.814 8.029 1.00 0.00 33 LYS A N 10
ATOM 8084 C CA . LYS A 1 33 ? -34.717 27.822 7.211 1.00 0.00 33 LYS A CA 10
ATOM 8085 C C . LYS A 1 33 ? -34.920 26.569 6.314 1.00 0.00 33 LYS A C 10
ATOM 8086 O O . LYS A 1 33 ? -34.011 26.035 5.700 1.00 0.00 33 LYS A O 10
ATOM 8105 N N . ARG A 1 34 ? -36.160 26.137 6.262 1.00 0.00 34 ARG A N 10
ATOM 8106 C CA . ARG A 1 34 ? -36.537 24.946 5.459 1.00 0.00 34 ARG A CA 10
ATOM 8107 C C . ARG A 1 34 ? -36.331 25.278 3.988 1.00 0.00 34 ARG A C 10
ATOM 8108 O O . ARG A 1 34 ? -36.817 26.270 3.485 1.00 0.00 34 ARG A O 10
ATOM 8129 N N . GLY A 1 35 ? -35.611 24.410 3.338 1.00 0.00 35 GLY A N 10
ATOM 8130 C CA . GLY A 1 35 ? -35.300 24.587 1.886 1.00 0.00 35 GLY A CA 10
ATOM 8131 C C . GLY A 1 35 ? -33.782 24.751 1.854 1.00 0.00 35 GLY A C 10
ATOM 8132 O O . GLY A 1 35 ? -33.117 24.358 0.917 1.00 0.00 35 GLY A O 10
ATOM 8136 N N . LYS A 1 36 ? -33.302 25.334 2.921 1.00 0.00 36 LYS A N 10
ATOM 8137 C CA . LYS A 1 36 ? -31.846 25.580 3.085 1.00 0.00 36 LYS A CA 10
ATOM 8138 C C . LYS A 1 36 ? -31.334 24.457 3.989 1.00 0.00 36 LYS A C 10
ATOM 8139 O O . LYS A 1 36 ? -30.266 23.955 3.676 1.00 0.00 36 LYS A O 10
ATOM 8158 N N . CYS A 1 37 ? -32.059 24.097 5.046 1.00 0.00 37 CYS A N 10
ATOM 8159 C CA . CYS A 1 37 ? -31.590 22.973 5.964 1.00 0.00 37 CYS A CA 10
ATOM 8160 C C . CYS A 1 37 ? -30.976 21.881 5.102 1.00 0.00 37 CYS A C 10
ATOM 8161 O O . CYS A 1 37 ? -29.899 21.347 5.298 1.00 0.00 37 CYS A O 10
ATOM 8168 N N . ALA A 1 38 ? -31.808 21.629 4.138 1.00 0.00 38 ALA A N 10
ATOM 8169 C CA . ALA A 1 38 ? -31.546 20.622 3.109 1.00 0.00 38 ALA A CA 10
ATOM 8170 C C . ALA A 1 38 ? -30.139 20.716 2.511 1.00 0.00 38 ALA A C 10
ATOM 8171 O O . ALA A 1 38 ? -29.245 20.007 2.934 1.00 0.00 38 ALA A O 10
ATOM 8178 N N . ALA A 1 39 ? -29.999 21.584 1.532 1.00 0.00 39 ALA A N 10
ATOM 8179 C CA . ALA A 1 39 ? -28.687 21.799 0.845 1.00 0.00 39 ALA A CA 10
ATOM 8180 C C . ALA A 1 39 ? -27.551 21.743 1.859 1.00 0.00 39 ALA A C 10
ATOM 8181 O O . ALA A 1 39 ? -26.613 20.986 1.722 1.00 0.00 39 ALA A O 10
ATOM 8188 N N . HIS A 1 40 ? -27.715 22.583 2.846 1.00 0.00 40 HIS A N 10
ATOM 8189 C CA . HIS A 1 40 ? -26.722 22.692 3.949 1.00 0.00 40 HIS A CA 10
ATOM 8190 C C . HIS A 1 40 ? -26.179 21.322 4.376 1.00 0.00 40 HIS A C 10
ATOM 8191 O O . HIS A 1 40 ? -24.987 21.075 4.443 1.00 0.00 40 HIS A O 10
ATOM 8205 N N . CYS A 1 41 ? -27.104 20.447 4.662 1.00 0.00 41 CYS A N 10
ATOM 8206 C CA . CYS A 1 41 ? -26.727 19.079 5.100 1.00 0.00 41 CYS A CA 10
ATOM 8207 C C . CYS A 1 41 ? -26.137 18.287 3.925 1.00 0.00 41 CYS A C 10
ATOM 8208 O O . CYS A 1 41 ? -25.075 17.702 4.033 1.00 0.00 41 CYS A O 10
ATOM 8215 N N . ILE A 1 42 ? -26.834 18.294 2.821 1.00 0.00 42 ILE A N 10
ATOM 8216 C CA . ILE A 1 42 ? -26.360 17.550 1.603 1.00 0.00 42 ILE A CA 10
ATOM 8217 C C . ILE A 1 42 ? -24.871 17.859 1.303 1.00 0.00 42 ILE A C 10
ATOM 8218 O O . ILE A 1 42 ? -24.012 17.000 1.185 1.00 0.00 42 ILE A O 10
ATOM 8234 N N . ILE A 1 43 ? -24.653 19.140 1.202 1.00 0.00 43 ILE A N 10
ATOM 8235 C CA . ILE A 1 43 ? -23.322 19.727 0.918 1.00 0.00 43 ILE A CA 10
ATOM 8236 C C . ILE A 1 43 ? -22.265 19.056 1.752 1.00 0.00 43 ILE A C 10
ATOM 8237 O O . ILE A 1 43 ? -21.132 18.975 1.329 1.00 0.00 43 ILE A O 10
ATOM 8253 N N . GLN A 1 44 ? -22.642 18.575 2.902 1.00 0.00 44 GLN A N 10
ATOM 8254 C CA . GLN A 1 44 ? -21.593 17.930 3.727 1.00 0.00 44 GLN A CA 10
ATOM 8255 C C . GLN A 1 44 ? -21.250 16.544 3.188 1.00 0.00 44 GLN A C 10
ATOM 8256 O O . GLN A 1 44 ? -20.088 16.276 2.954 1.00 0.00 44 GLN A O 10
ATOM 8270 N N . LYS A 1 45 ? -22.227 15.699 2.979 1.00 0.00 45 LYS A N 10
ATOM 8271 C CA . LYS A 1 45 ? -21.917 14.324 2.450 1.00 0.00 45 LYS A CA 10
ATOM 8272 C C . LYS A 1 45 ? -21.102 14.408 1.169 1.00 0.00 45 LYS A C 10
ATOM 8273 O O . LYS A 1 45 ? -20.326 13.525 0.858 1.00 0.00 45 LYS A O 10
ATOM 8292 N N . ASN A 1 46 ? -21.295 15.488 0.459 1.00 0.00 46 ASN A N 10
ATOM 8293 C CA . ASN A 1 46 ? -20.540 15.652 -0.818 1.00 0.00 46 ASN A CA 10
ATOM 8294 C C . ASN A 1 46 ? -19.202 16.321 -0.514 1.00 0.00 46 ASN A C 10
ATOM 8295 O O . ASN A 1 46 ? -18.173 15.794 -0.879 1.00 0.00 46 ASN A O 10
ATOM 8306 N N . ASN A 1 47 ? -19.229 17.456 0.141 1.00 0.00 47 ASN A N 10
ATOM 8307 C CA . ASN A 1 47 ? -17.953 18.181 0.491 1.00 0.00 47 ASN A CA 10
ATOM 8308 C C . ASN A 1 47 ? -16.972 17.137 1.063 1.00 0.00 47 ASN A C 10
ATOM 8309 O O . ASN A 1 47 ? -15.809 17.103 0.710 1.00 0.00 47 ASN A O 10
ATOM 8320 N N . CYS A 1 48 ? -17.510 16.321 1.939 1.00 0.00 48 CYS A N 10
ATOM 8321 C CA . CYS A 1 48 ? -16.726 15.219 2.609 1.00 0.00 48 CYS A CA 10
ATOM 8322 C C . CYS A 1 48 ? -15.815 14.525 1.588 1.00 0.00 48 CYS A C 10
ATOM 8323 O O . CYS A 1 48 ? -14.624 14.365 1.766 1.00 0.00 48 CYS A O 10
ATOM 8330 N N . LYS A 1 49 ? -16.436 14.122 0.508 1.00 0.00 49 LYS A N 10
ATOM 8331 C CA . LYS A 1 49 ? -15.702 13.424 -0.589 1.00 0.00 49 LYS A CA 10
ATOM 8332 C C . LYS A 1 49 ? -14.415 14.180 -0.914 1.00 0.00 49 LYS A C 10
ATOM 8333 O O . LYS A 1 49 ? -13.393 13.567 -1.134 1.00 0.00 49 LYS A O 10
ATOM 8352 N N . GLY A 1 50 ? -14.519 15.486 -0.917 1.00 0.00 50 GLY A N 10
ATOM 8353 C CA . GLY A 1 50 ? -13.363 16.397 -1.210 1.00 0.00 50 GLY A CA 10
ATOM 8354 C C . GLY A 1 50 ? -12.105 16.010 -0.425 1.00 0.00 50 GLY A C 10
ATOM 8355 O O . GLY A 1 50 ? -11.002 16.324 -0.828 1.00 0.00 50 GLY A O 10
ATOM 8359 N N . LYS A 1 51 ? -12.314 15.344 0.683 1.00 0.00 51 LYS A N 10
ATOM 8360 C CA . LYS A 1 51 ? -11.186 14.894 1.554 1.00 0.00 51 LYS A CA 10
ATOM 8361 C C . LYS A 1 51 ? -11.013 13.372 1.500 1.00 0.00 51 LYS A C 10
ATOM 8362 O O . LYS A 1 51 ? -9.953 12.852 1.795 1.00 0.00 51 LYS A O 10
ATOM 8381 N N . CYS A 1 52 ? -12.047 12.683 1.112 1.00 0.00 52 CYS A N 10
ATOM 8382 C CA . CYS A 1 52 ? -11.956 11.193 1.036 1.00 0.00 52 CYS A CA 10
ATOM 8383 C C . CYS A 1 52 ? -11.738 10.660 -0.385 1.00 0.00 52 CYS A C 10
ATOM 8384 O O . CYS A 1 52 ? -10.798 9.946 -0.686 1.00 0.00 52 CYS A O 10
ATOM 8391 N N . LYS A 1 53 ? -12.632 11.061 -1.241 1.00 0.00 53 LYS A N 10
ATOM 8392 C CA . LYS A 1 53 ? -12.585 10.624 -2.662 1.00 0.00 53 LYS A CA 10
ATOM 8393 C C . LYS A 1 53 ? -11.640 11.545 -3.435 1.00 0.00 53 LYS A C 10
ATOM 8394 O O . LYS A 1 53 ? -11.997 12.212 -4.387 1.00 0.00 53 LYS A O 10
ATOM 8413 N N . LYS A 1 54 ? -10.421 11.535 -2.972 1.00 0.00 54 LYS A N 10
ATOM 8414 C CA . LYS A 1 54 ? -9.366 12.383 -3.614 1.00 0.00 54 LYS A CA 10
ATOM 8415 C C . LYS A 1 54 ? -8.736 11.642 -4.798 1.00 0.00 54 LYS A C 10
ATOM 8416 O O . LYS A 1 54 ? -8.310 12.247 -5.759 1.00 0.00 54 LYS A O 10
ATOM 8435 N N . GLU A 1 55 ? -8.693 10.342 -4.694 1.00 0.00 55 GLU A N 10
ATOM 8436 C CA . GLU A 1 55 ? -8.113 9.469 -5.764 1.00 0.00 55 GLU A CA 10
ATOM 8437 C C . GLU A 1 55 ? -9.210 8.553 -6.347 1.00 0.00 55 GLU A C 10
ATOM 8438 O O . GLU A 1 55 ? -9.125 8.290 -7.535 1.00 0.00 55 GLU A O 10
ATOM 8451 N N . ALA A 1 1 ? -9.979 -7.510 -5.070 1.00 0.00 1 ALA A N 11
ATOM 8452 C CA . ALA A 1 1 ? -9.622 -6.561 -3.973 1.00 0.00 1 ALA A CA 11
ATOM 8453 C C . ALA A 1 1 ? -8.143 -6.162 -4.115 1.00 0.00 1 ALA A C 11
ATOM 8454 O O . ALA A 1 1 ? -7.363 -6.238 -3.187 1.00 0.00 1 ALA A O 11
ATOM 8463 N N . SER A 1 2 ? -7.805 -5.738 -5.300 1.00 0.00 2 SER A N 11
ATOM 8464 C CA . SER A 1 2 ? -6.404 -5.316 -5.602 1.00 0.00 2 SER A CA 11
ATOM 8465 C C . SER A 1 2 ? -6.182 -3.850 -5.212 1.00 0.00 2 SER A C 11
ATOM 8466 O O . SER A 1 2 ? -5.103 -3.477 -4.801 1.00 0.00 2 SER A O 11
ATOM 8474 N N . ALA A 1 3 ? -7.207 -3.052 -5.356 1.00 0.00 3 ALA A N 11
ATOM 8475 C CA . ALA A 1 3 ? -7.104 -1.601 -5.002 1.00 0.00 3 ALA A CA 11
ATOM 8476 C C . ALA A 1 3 ? -7.756 -1.418 -3.628 1.00 0.00 3 ALA A C 11
ATOM 8477 O O . ALA A 1 3 ? -8.960 -1.273 -3.536 1.00 0.00 3 ALA A O 11
ATOM 8484 N N . THR A 1 4 ? -6.971 -1.425 -2.589 1.00 0.00 4 THR A N 11
ATOM 8485 C CA . THR A 1 4 ? -7.523 -1.257 -1.210 1.00 0.00 4 THR A CA 11
ATOM 8486 C C . THR A 1 4 ? -7.140 0.105 -0.597 1.00 0.00 4 THR A C 11
ATOM 8487 O O . THR A 1 4 ? -6.246 0.163 0.227 1.00 0.00 4 THR A O 11
ATOM 8498 N N . TRP A 1 5 ? -7.813 1.150 -1.011 1.00 0.00 5 TRP A N 11
ATOM 8499 C CA . TRP A 1 5 ? -7.516 2.519 -0.469 1.00 0.00 5 TRP A CA 11
ATOM 8500 C C . TRP A 1 5 ? -8.747 3.063 0.279 1.00 0.00 5 TRP A C 11
ATOM 8501 O O . TRP A 1 5 ? -8.837 3.013 1.490 1.00 0.00 5 TRP A O 11
ATOM 8522 N N . GLY A 1 6 ? -9.682 3.575 -0.478 1.00 0.00 6 GLY A N 11
ATOM 8523 C CA . GLY A 1 6 ? -10.943 4.150 0.098 1.00 0.00 6 GLY A CA 11
ATOM 8524 C C . GLY A 1 6 ? -11.722 3.194 0.999 1.00 0.00 6 GLY A C 11
ATOM 8525 O O . GLY A 1 6 ? -12.570 3.642 1.739 1.00 0.00 6 GLY A O 11
ATOM 8529 N N . ALA A 1 7 ? -11.416 1.923 0.908 1.00 0.00 7 ALA A N 11
ATOM 8530 C CA . ALA A 1 7 ? -12.125 0.909 1.754 1.00 0.00 7 ALA A CA 11
ATOM 8531 C C . ALA A 1 7 ? -11.364 0.704 3.074 1.00 0.00 7 ALA A C 11
ATOM 8532 O O . ALA A 1 7 ? -11.720 -0.122 3.892 1.00 0.00 7 ALA A O 11
ATOM 8539 N N . ALA A 1 8 ? -10.317 1.471 3.232 1.00 0.00 8 ALA A N 11
ATOM 8540 C CA . ALA A 1 8 ? -9.479 1.393 4.466 1.00 0.00 8 ALA A CA 11
ATOM 8541 C C . ALA A 1 8 ? -9.859 2.555 5.398 1.00 0.00 8 ALA A C 11
ATOM 8542 O O . ALA A 1 8 ? -10.078 2.353 6.576 1.00 0.00 8 ALA A O 11
ATOM 8549 N N . TYR A 1 9 ? -9.932 3.748 4.855 1.00 0.00 9 TYR A N 11
ATOM 8550 C CA . TYR A 1 9 ? -10.298 4.951 5.681 1.00 0.00 9 TYR A CA 11
ATOM 8551 C C . TYR A 1 9 ? -11.754 5.482 5.576 1.00 0.00 9 TYR A C 11
ATOM 8552 O O . TYR A 1 9 ? -12.002 6.589 6.022 1.00 0.00 9 TYR A O 11
ATOM 8585 N N . ALA A 1 11 ? -14.657 5.794 6.563 1.00 0.00 11 ALA A N 11
ATOM 8586 C CA . ALA A 1 11 ? -15.313 6.529 7.678 1.00 0.00 11 ALA A CA 11
ATOM 8587 C C . ALA A 1 11 ? -15.158 8.046 7.564 1.00 0.00 11 ALA A C 11
ATOM 8588 O O . ALA A 1 11 ? -16.120 8.776 7.708 1.00 0.00 11 ALA A O 11
ATOM 8595 N N . CYS A 1 12 ? -13.939 8.455 7.314 1.00 0.00 12 CYS A N 11
ATOM 8596 C CA . CYS A 1 12 ? -13.608 9.910 7.174 1.00 0.00 12 CYS A CA 11
ATOM 8597 C C . CYS A 1 12 ? -14.644 10.632 6.321 1.00 0.00 12 CYS A C 11
ATOM 8598 O O . CYS A 1 12 ? -14.954 11.778 6.558 1.00 0.00 12 CYS A O 11
ATOM 8605 N N . GLU A 1 13 ? -15.149 9.923 5.353 1.00 0.00 13 GLU A N 11
ATOM 8606 C CA . GLU A 1 13 ? -16.173 10.499 4.442 1.00 0.00 13 GLU A CA 11
ATOM 8607 C C . GLU A 1 13 ? -17.550 10.097 4.969 1.00 0.00 13 GLU A C 11
ATOM 8608 O O . GLU A 1 13 ? -18.359 10.939 5.301 1.00 0.00 13 GLU A O 11
ATOM 8620 N N . ASN A 1 14 ? -17.774 8.812 5.030 1.00 0.00 14 ASN A N 11
ATOM 8621 C CA . ASN A 1 14 ? -19.084 8.249 5.519 1.00 0.00 14 ASN A CA 11
ATOM 8622 C C . ASN A 1 14 ? -19.689 8.996 6.716 1.00 0.00 14 ASN A C 11
ATOM 8623 O O . ASN A 1 14 ? -20.894 9.127 6.848 1.00 0.00 14 ASN A O 11
ATOM 8634 N N . ASN A 1 15 ? -18.819 9.470 7.566 1.00 0.00 15 ASN A N 11
ATOM 8635 C CA . ASN A 1 15 ? -19.280 10.219 8.778 1.00 0.00 15 ASN A CA 11
ATOM 8636 C C . ASN A 1 15 ? -20.189 11.369 8.327 1.00 0.00 15 ASN A C 11
ATOM 8637 O O . ASN A 1 15 ? -21.253 11.575 8.879 1.00 0.00 15 ASN A O 11
ATOM 8648 N N . CYS A 1 16 ? -19.754 12.077 7.318 1.00 0.00 16 CYS A N 11
ATOM 8649 C CA . CYS A 1 16 ? -20.559 13.216 6.810 1.00 0.00 16 CYS A CA 11
ATOM 8650 C C . CYS A 1 16 ? -21.805 12.740 6.068 1.00 0.00 16 CYS A C 11
ATOM 8651 O O . CYS A 1 16 ? -22.686 13.533 5.787 1.00 0.00 16 CYS A O 11
ATOM 8658 N N . ARG A 1 17 ? -21.860 11.465 5.775 1.00 0.00 17 ARG A N 11
ATOM 8659 C CA . ARG A 1 17 ? -23.064 10.968 5.048 1.00 0.00 17 ARG A CA 11
ATOM 8660 C C . ARG A 1 17 ? -24.176 10.894 6.089 1.00 0.00 17 ARG A C 11
ATOM 8661 O O . ARG A 1 17 ? -25.284 11.333 5.844 1.00 0.00 17 ARG A O 11
ATOM 8682 N N . LYS A 1 18 ? -23.848 10.351 7.232 1.00 0.00 18 LYS A N 11
ATOM 8683 C CA . LYS A 1 18 ? -24.898 10.259 8.291 1.00 0.00 18 LYS A CA 11
ATOM 8684 C C . LYS A 1 18 ? -25.123 11.690 8.788 1.00 0.00 18 LYS A C 11
ATOM 8685 O O . LYS A 1 18 ? -26.243 12.110 9.024 1.00 0.00 18 LYS A O 11
ATOM 8704 N N . LYS A 1 19 ? -24.033 12.401 8.931 1.00 0.00 19 LYS A N 11
ATOM 8705 C CA . LYS A 1 19 ? -24.100 13.818 9.401 1.00 0.00 19 LYS A CA 11
ATOM 8706 C C . LYS A 1 19 ? -25.088 14.611 8.527 1.00 0.00 19 LYS A C 11
ATOM 8707 O O . LYS A 1 19 ? -26.010 15.194 9.056 1.00 0.00 19 LYS A O 11
ATOM 8726 N N . TYR A 1 20 ? -24.887 14.614 7.228 1.00 0.00 20 TYR A N 11
ATOM 8727 C CA . TYR A 1 20 ? -25.801 15.363 6.296 1.00 0.00 20 TYR A CA 11
ATOM 8728 C C . TYR A 1 20 ? -27.258 15.052 6.662 1.00 0.00 20 TYR A C 11
ATOM 8729 O O . TYR A 1 20 ? -28.120 15.906 6.636 1.00 0.00 20 TYR A O 11
ATOM 8747 N N . ASP A 1 21 ? -27.496 13.822 7.005 1.00 0.00 21 ASP A N 11
ATOM 8748 C CA . ASP A 1 21 ? -28.877 13.419 7.379 1.00 0.00 21 ASP A CA 11
ATOM 8749 C C . ASP A 1 21 ? -29.293 13.998 8.746 1.00 0.00 21 ASP A C 11
ATOM 8750 O O . ASP A 1 21 ? -30.220 14.781 8.826 1.00 0.00 21 ASP A O 11
ATOM 8759 N N . LEU A 1 22 ? -28.598 13.610 9.785 1.00 0.00 22 LEU A N 11
ATOM 8760 C CA . LEU A 1 22 ? -28.918 14.113 11.167 1.00 0.00 22 LEU A CA 11
ATOM 8761 C C . LEU A 1 22 ? -28.974 15.650 11.197 1.00 0.00 22 LEU A C 11
ATOM 8762 O O . LEU A 1 22 ? -29.772 16.249 11.891 1.00 0.00 22 LEU A O 11
ATOM 8778 N N . CYS A 1 23 ? -28.088 16.203 10.417 1.00 0.00 23 CYS A N 11
ATOM 8779 C CA . CYS A 1 23 ? -27.923 17.683 10.257 1.00 0.00 23 CYS A CA 11
ATOM 8780 C C . CYS A 1 23 ? -29.204 18.342 9.759 1.00 0.00 23 CYS A C 11
ATOM 8781 O O . CYS A 1 23 ? -29.473 19.491 10.056 1.00 0.00 23 CYS A O 11
ATOM 8788 N N . ILE A 1 24 ? -29.976 17.589 9.022 1.00 0.00 24 ILE A N 11
ATOM 8789 C CA . ILE A 1 24 ? -31.243 18.147 8.484 1.00 0.00 24 ILE A CA 11
ATOM 8790 C C . ILE A 1 24 ? -32.304 18.290 9.574 1.00 0.00 24 ILE A C 11
ATOM 8791 O O . ILE A 1 24 ? -33.289 17.584 9.674 1.00 0.00 24 ILE A O 11
ATOM 8807 N N . ARG A 1 25 ? -32.078 19.261 10.402 1.00 0.00 25 ARG A N 11
ATOM 8808 C CA . ARG A 1 25 ? -33.026 19.531 11.506 1.00 0.00 25 ARG A CA 11
ATOM 8809 C C . ARG A 1 25 ? -33.980 20.503 10.825 1.00 0.00 25 ARG A C 11
ATOM 8810 O O . ARG A 1 25 ? -34.165 21.620 11.274 1.00 0.00 25 ARG A O 11
ATOM 8831 N N . CYS A 1 26 ? -34.579 20.050 9.746 1.00 0.00 26 CYS A N 11
ATOM 8832 C CA . CYS A 1 26 ? -35.525 20.961 9.025 1.00 0.00 26 CYS A CA 11
ATOM 8833 C C . CYS A 1 26 ? -36.643 21.377 9.967 1.00 0.00 26 CYS A C 11
ATOM 8834 O O . CYS A 1 26 ? -37.367 22.322 9.731 1.00 0.00 26 CYS A O 11
ATOM 8841 N N . GLN A 1 27 ? -36.735 20.626 11.030 1.00 0.00 27 GLN A N 11
ATOM 8842 C CA . GLN A 1 27 ? -37.772 20.898 12.039 1.00 0.00 27 GLN A CA 11
ATOM 8843 C C . GLN A 1 27 ? -37.143 21.620 13.228 1.00 0.00 27 GLN A C 11
ATOM 8844 O O . GLN A 1 27 ? -36.032 21.318 13.626 1.00 0.00 27 GLN A O 11
ATOM 8858 N N . GLY A 1 28 ? -37.865 22.559 13.767 1.00 0.00 28 GLY A N 11
ATOM 8859 C CA . GLY A 1 28 ? -37.330 23.308 14.935 1.00 0.00 28 GLY A CA 11
ATOM 8860 C C . GLY A 1 28 ? -36.141 24.175 14.525 1.00 0.00 28 GLY A C 11
ATOM 8861 O O . GLY A 1 28 ? -36.297 25.336 14.198 1.00 0.00 28 GLY A O 11
ATOM 8865 N N . LYS A 1 29 ? -34.992 23.551 14.556 1.00 0.00 29 LYS A N 11
ATOM 8866 C CA . LYS A 1 29 ? -33.708 24.230 14.190 1.00 0.00 29 LYS A CA 11
ATOM 8867 C C . LYS A 1 29 ? -33.887 24.977 12.872 1.00 0.00 29 LYS A C 11
ATOM 8868 O O . LYS A 1 29 ? -33.507 26.125 12.769 1.00 0.00 29 LYS A O 11
ATOM 8887 N N . TRP A 1 30 ? -34.454 24.315 11.895 1.00 0.00 30 TRP A N 11
ATOM 8888 C CA . TRP A 1 30 ? -34.662 24.999 10.586 1.00 0.00 30 TRP A CA 11
ATOM 8889 C C . TRP A 1 30 ? -36.175 25.206 10.362 1.00 0.00 30 TRP A C 11
ATOM 8890 O O . TRP A 1 30 ? -36.665 25.062 9.257 1.00 0.00 30 TRP A O 11
ATOM 8911 N N . ALA A 1 31 ? -36.874 25.537 11.416 1.00 0.00 31 ALA A N 11
ATOM 8912 C CA . ALA A 1 31 ? -38.352 25.767 11.356 1.00 0.00 31 ALA A CA 11
ATOM 8913 C C . ALA A 1 31 ? -38.768 26.810 10.317 1.00 0.00 31 ALA A C 11
ATOM 8914 O O . ALA A 1 31 ? -39.074 27.947 10.625 1.00 0.00 31 ALA A O 11
ATOM 8921 N N . GLY A 1 32 ? -38.754 26.363 9.092 1.00 0.00 32 GLY A N 11
ATOM 8922 C CA . GLY A 1 32 ? -39.145 27.277 7.979 1.00 0.00 32 GLY A CA 11
ATOM 8923 C C . GLY A 1 32 ? -37.943 27.694 7.159 1.00 0.00 32 GLY A C 11
ATOM 8924 O O . GLY A 1 32 ? -38.048 28.428 6.198 1.00 0.00 32 GLY A O 11
ATOM 8928 N N . LYS A 1 33 ? -36.823 27.191 7.590 1.00 0.00 33 LYS A N 11
ATOM 8929 C CA . LYS A 1 33 ? -35.529 27.468 6.920 1.00 0.00 33 LYS A CA 11
ATOM 8930 C C . LYS A 1 33 ? -35.317 26.265 5.981 1.00 0.00 33 LYS A C 11
ATOM 8931 O O . LYS A 1 33 ? -34.304 26.166 5.317 1.00 0.00 33 LYS A O 11
ATOM 8950 N N . ARG A 1 34 ? -36.300 25.387 5.963 1.00 0.00 34 ARG A N 11
ATOM 8951 C CA . ARG A 1 34 ? -36.305 24.144 5.115 1.00 0.00 34 ARG A CA 11
ATOM 8952 C C . ARG A 1 34 ? -35.499 24.364 3.837 1.00 0.00 34 ARG A C 11
ATOM 8953 O O . ARG A 1 34 ? -34.636 23.585 3.491 1.00 0.00 34 ARG A O 11
ATOM 8974 N N . GLY A 1 35 ? -35.847 25.452 3.193 1.00 0.00 35 GLY A N 11
ATOM 8975 C CA . GLY A 1 35 ? -35.217 25.914 1.912 1.00 0.00 35 GLY A CA 11
ATOM 8976 C C . GLY A 1 35 ? -33.768 25.470 1.769 1.00 0.00 35 GLY A C 11
ATOM 8977 O O . GLY A 1 35 ? -33.331 25.127 0.688 1.00 0.00 35 GLY A O 11
ATOM 8981 N N . LYS A 1 36 ? -33.076 25.511 2.878 1.00 0.00 36 LYS A N 11
ATOM 8982 C CA . LYS A 1 36 ? -31.650 25.102 2.892 1.00 0.00 36 LYS A CA 11
ATOM 8983 C C . LYS A 1 36 ? -31.347 24.039 3.958 1.00 0.00 36 LYS A C 11
ATOM 8984 O O . LYS A 1 36 ? -30.231 23.556 3.937 1.00 0.00 36 LYS A O 11
ATOM 9003 N N . CYS A 1 37 ? -32.268 23.676 4.839 1.00 0.00 37 CYS A N 11
ATOM 9004 C CA . CYS A 1 37 ? -31.943 22.619 5.878 1.00 0.00 37 CYS A CA 11
ATOM 9005 C C . CYS A 1 37 ? -31.359 21.441 5.132 1.00 0.00 37 CYS A C 11
ATOM 9006 O O . CYS A 1 37 ? -30.516 20.693 5.587 1.00 0.00 37 CYS A O 11
ATOM 9013 N N . ALA A 1 38 ? -31.889 21.348 3.950 1.00 0.00 38 ALA A N 11
ATOM 9014 C CA . ALA A 1 38 ? -31.462 20.270 3.062 1.00 0.00 38 ALA A CA 11
ATOM 9015 C C . ALA A 1 38 ? -30.146 20.610 2.360 1.00 0.00 38 ALA A C 11
ATOM 9016 O O . ALA A 1 38 ? -29.109 20.156 2.801 1.00 0.00 38 ALA A O 11
ATOM 9023 N N . ALA A 1 39 ? -30.218 21.375 1.298 1.00 0.00 39 ALA A N 11
ATOM 9024 C CA . ALA A 1 39 ? -28.999 21.786 0.519 1.00 0.00 39 ALA A CA 11
ATOM 9025 C C . ALA A 1 39 ? -27.752 21.936 1.401 1.00 0.00 39 ALA A C 11
ATOM 9026 O O . ALA A 1 39 ? -26.694 21.395 1.140 1.00 0.00 39 ALA A O 11
ATOM 9033 N N . HIS A 1 40 ? -27.964 22.691 2.443 1.00 0.00 40 HIS A N 11
ATOM 9034 C CA . HIS A 1 40 ? -26.879 22.963 3.421 1.00 0.00 40 HIS A CA 11
ATOM 9035 C C . HIS A 1 40 ? -26.287 21.690 3.951 1.00 0.00 40 HIS A C 11
ATOM 9036 O O . HIS A 1 40 ? -25.090 21.524 3.969 1.00 0.00 40 HIS A O 11
ATOM 9050 N N . CYS A 1 41 ? -27.122 20.802 4.374 1.00 0.00 41 CYS A N 11
ATOM 9051 C CA . CYS A 1 41 ? -26.585 19.537 4.919 1.00 0.00 41 CYS A CA 11
ATOM 9052 C C . CYS A 1 41 ? -26.069 18.659 3.791 1.00 0.00 41 CYS A C 11
ATOM 9053 O O . CYS A 1 41 ? -25.118 17.926 3.970 1.00 0.00 41 CYS A O 11
ATOM 9060 N N . ILE A 1 42 ? -26.666 18.726 2.636 1.00 0.00 42 ILE A N 11
ATOM 9061 C CA . ILE A 1 42 ? -26.153 17.855 1.534 1.00 0.00 42 ILE A CA 11
ATOM 9062 C C . ILE A 1 42 ? -24.689 18.206 1.265 1.00 0.00 42 ILE A C 11
ATOM 9063 O O . ILE A 1 42 ? -23.868 17.338 1.021 1.00 0.00 42 ILE A O 11
ATOM 9079 N N . ILE A 1 43 ? -24.409 19.484 1.329 1.00 0.00 43 ILE A N 11
ATOM 9080 C CA . ILE A 1 43 ? -23.004 19.876 1.076 1.00 0.00 43 ILE A CA 11
ATOM 9081 C C . ILE A 1 43 ? -22.059 19.156 2.044 1.00 0.00 43 ILE A C 11
ATOM 9082 O O . ILE A 1 43 ? -20.876 19.069 1.787 1.00 0.00 43 ILE A O 11
ATOM 9098 N N . GLN A 1 44 ? -22.584 18.632 3.118 1.00 0.00 44 GLN A N 11
ATOM 9099 C CA . GLN A 1 44 ? -21.687 17.923 4.087 1.00 0.00 44 GLN A CA 11
ATOM 9100 C C . GLN A 1 44 ? -21.295 16.556 3.506 1.00 0.00 44 GLN A C 11
ATOM 9101 O O . GLN A 1 44 ? -20.121 16.243 3.469 1.00 0.00 44 GLN A O 11
ATOM 9115 N N . LYS A 1 45 ? -22.248 15.779 3.050 1.00 0.00 45 LYS A N 11
ATOM 9116 C CA . LYS A 1 45 ? -21.911 14.422 2.469 1.00 0.00 45 LYS A CA 11
ATOM 9117 C C . LYS A 1 45 ? -21.139 14.606 1.163 1.00 0.00 45 LYS A C 11
ATOM 9118 O O . LYS A 1 45 ? -20.594 13.675 0.604 1.00 0.00 45 LYS A O 11
ATOM 9137 N N . ASN A 1 46 ? -21.120 15.826 0.706 1.00 0.00 46 ASN A N 11
ATOM 9138 C CA . ASN A 1 46 ? -20.405 16.167 -0.546 1.00 0.00 46 ASN A CA 11
ATOM 9139 C C . ASN A 1 46 ? -18.978 16.556 -0.131 1.00 0.00 46 ASN A C 11
ATOM 9140 O O . ASN A 1 46 ? -18.049 15.806 -0.361 1.00 0.00 46 ASN A O 11
ATOM 9151 N N . ASN A 1 47 ? -18.873 17.714 0.479 1.00 0.00 47 ASN A N 11
ATOM 9152 C CA . ASN A 1 47 ? -17.560 18.282 0.968 1.00 0.00 47 ASN A CA 11
ATOM 9153 C C . ASN A 1 47 ? -16.541 17.193 1.343 1.00 0.00 47 ASN A C 11
ATOM 9154 O O . ASN A 1 47 ? -15.418 17.136 0.882 1.00 0.00 47 ASN A O 11
ATOM 9165 N N . CYS A 1 48 ? -17.036 16.350 2.202 1.00 0.00 48 CYS A N 11
ATOM 9166 C CA . CYS A 1 48 ? -16.272 15.187 2.755 1.00 0.00 48 CYS A CA 11
ATOM 9167 C C . CYS A 1 48 ? -15.543 14.370 1.658 1.00 0.00 48 CYS A C 11
ATOM 9168 O O . CYS A 1 48 ? -14.376 14.030 1.768 1.00 0.00 48 CYS A O 11
ATOM 9175 N N . LYS A 1 49 ? -16.255 14.073 0.601 1.00 0.00 49 LYS A N 11
ATOM 9176 C CA . LYS A 1 49 ? -15.650 13.282 -0.526 1.00 0.00 49 LYS A CA 11
ATOM 9177 C C . LYS A 1 49 ? -14.474 14.030 -1.185 1.00 0.00 49 LYS A C 11
ATOM 9178 O O . LYS A 1 49 ? -13.746 13.472 -1.984 1.00 0.00 49 LYS A O 11
ATOM 9197 N N . GLY A 1 50 ? -14.329 15.279 -0.823 1.00 0.00 50 GLY A N 11
ATOM 9198 C CA . GLY A 1 50 ? -13.224 16.127 -1.377 1.00 0.00 50 GLY A CA 11
ATOM 9199 C C . GLY A 1 50 ? -12.237 16.462 -0.254 1.00 0.00 50 GLY A C 11
ATOM 9200 O O . GLY A 1 50 ? -11.435 17.370 -0.372 1.00 0.00 50 GLY A O 11
ATOM 9204 N N . LYS A 1 51 ? -12.341 15.698 0.809 1.00 0.00 51 LYS A N 11
ATOM 9205 C CA . LYS A 1 51 ? -11.460 15.871 2.007 1.00 0.00 51 LYS A CA 11
ATOM 9206 C C . LYS A 1 51 ? -10.521 14.657 2.102 1.00 0.00 51 LYS A C 11
ATOM 9207 O O . LYS A 1 51 ? -9.329 14.817 1.934 1.00 0.00 51 LYS A O 11
ATOM 9226 N N . CYS A 1 52 ? -11.043 13.486 2.369 1.00 0.00 52 CYS A N 11
ATOM 9227 C CA . CYS A 1 52 ? -10.168 12.261 2.467 1.00 0.00 52 CYS A CA 11
ATOM 9228 C C . CYS A 1 52 ? -10.235 11.416 1.187 1.00 0.00 52 CYS A C 11
ATOM 9229 O O . CYS A 1 52 ? -9.409 10.552 0.944 1.00 0.00 52 CYS A O 11
ATOM 9236 N N . LYS A 1 53 ? -11.227 11.694 0.392 1.00 0.00 53 LYS A N 11
ATOM 9237 C CA . LYS A 1 53 ? -11.408 10.932 -0.875 1.00 0.00 53 LYS A CA 11
ATOM 9238 C C . LYS A 1 53 ? -10.909 11.740 -2.059 1.00 0.00 53 LYS A C 11
ATOM 9239 O O . LYS A 1 53 ? -10.539 12.890 -1.927 1.00 0.00 53 LYS A O 11
ATOM 9258 N N . LYS A 1 54 ? -10.920 11.105 -3.196 1.00 0.00 54 LYS A N 11
ATOM 9259 C CA . LYS A 1 54 ? -10.450 11.756 -4.449 1.00 0.00 54 LYS A CA 11
ATOM 9260 C C . LYS A 1 54 ? -11.608 11.902 -5.439 1.00 0.00 54 LYS A C 11
ATOM 9261 O O . LYS A 1 54 ? -11.956 10.974 -6.141 1.00 0.00 54 LYS A O 11
ATOM 9280 N N . GLU A 1 55 ? -12.179 13.076 -5.459 1.00 0.00 55 GLU A N 11
ATOM 9281 C CA . GLU A 1 55 ? -13.321 13.356 -6.381 1.00 0.00 55 GLU A CA 11
ATOM 9282 C C . GLU A 1 55 ? -12.931 14.472 -7.373 1.00 0.00 55 GLU A C 11
ATOM 9283 O O . GLU A 1 55 ? -12.634 15.548 -6.877 1.00 0.00 55 GLU A O 11
ATOM 9296 N N . ALA A 1 1 ? -10.421 5.527 -13.638 1.00 0.00 1 ALA A N 12
ATOM 9297 C CA . ALA A 1 1 ? -10.431 6.801 -12.861 1.00 0.00 1 ALA A CA 12
ATOM 9298 C C . ALA A 1 1 ? -9.309 6.754 -11.817 1.00 0.00 1 ALA A C 12
ATOM 9299 O O . ALA A 1 1 ? -8.460 7.618 -11.723 1.00 0.00 1 ALA A O 12
ATOM 9308 N N . SER A 1 2 ? -9.345 5.720 -11.034 1.00 0.00 2 SER A N 12
ATOM 9309 C CA . SER A 1 2 ? -8.329 5.506 -9.962 1.00 0.00 2 SER A CA 12
ATOM 9310 C C . SER A 1 2 ? -8.258 3.993 -9.741 1.00 0.00 2 SER A C 12
ATOM 9311 O O . SER A 1 2 ? -8.834 3.235 -10.499 1.00 0.00 2 SER A O 12
ATOM 9319 N N . ALA A 1 3 ? -7.561 3.600 -8.708 1.00 0.00 3 ALA A N 12
ATOM 9320 C CA . ALA A 1 3 ? -7.427 2.149 -8.387 1.00 0.00 3 ALA A CA 12
ATOM 9321 C C . ALA A 1 3 ? -8.449 1.937 -7.260 1.00 0.00 3 ALA A C 12
ATOM 9322 O O . ALA A 1 3 ? -9.421 2.667 -7.177 1.00 0.00 3 ALA A O 12
ATOM 9329 N N . THR A 1 4 ? -8.238 0.981 -6.403 1.00 0.00 4 THR A N 12
ATOM 9330 C CA . THR A 1 4 ? -9.208 0.739 -5.293 1.00 0.00 4 THR A CA 12
ATOM 9331 C C . THR A 1 4 ? -9.043 1.773 -4.160 1.00 0.00 4 THR A C 12
ATOM 9332 O O . THR A 1 4 ? -8.669 1.432 -3.055 1.00 0.00 4 THR A O 12
ATOM 9343 N N . TRP A 1 5 ? -9.324 3.015 -4.462 1.00 0.00 5 TRP A N 12
ATOM 9344 C CA . TRP A 1 5 ? -9.202 4.098 -3.433 1.00 0.00 5 TRP A CA 12
ATOM 9345 C C . TRP A 1 5 ? -10.591 4.715 -3.193 1.00 0.00 5 TRP A C 12
ATOM 9346 O O . TRP A 1 5 ? -11.549 3.981 -3.053 1.00 0.00 5 TRP A O 12
ATOM 9367 N N . GLY A 1 6 ? -10.682 6.020 -3.157 1.00 0.00 6 GLY A N 12
ATOM 9368 C CA . GLY A 1 6 ? -11.986 6.722 -2.926 1.00 0.00 6 GLY A CA 12
ATOM 9369 C C . GLY A 1 6 ? -12.812 6.025 -1.845 1.00 0.00 6 GLY A C 12
ATOM 9370 O O . GLY A 1 6 ? -12.472 6.136 -0.681 1.00 0.00 6 GLY A O 12
ATOM 9374 N N . ALA A 1 7 ? -13.855 5.340 -2.261 1.00 0.00 7 ALA A N 12
ATOM 9375 C CA . ALA A 1 7 ? -14.748 4.605 -1.296 1.00 0.00 7 ALA A CA 12
ATOM 9376 C C . ALA A 1 7 ? -13.934 3.963 -0.176 1.00 0.00 7 ALA A C 12
ATOM 9377 O O . ALA A 1 7 ? -14.355 3.930 0.958 1.00 0.00 7 ALA A O 12
ATOM 9384 N N . ALA A 1 8 ? -12.792 3.472 -0.582 1.00 0.00 8 ALA A N 12
ATOM 9385 C CA . ALA A 1 8 ? -11.821 2.798 0.328 1.00 0.00 8 ALA A CA 12
ATOM 9386 C C . ALA A 1 8 ? -11.779 3.381 1.751 1.00 0.00 8 ALA A C 12
ATOM 9387 O O . ALA A 1 8 ? -11.778 2.637 2.714 1.00 0.00 8 ALA A O 12
ATOM 9394 N N . TYR A 1 9 ? -11.725 4.688 1.848 1.00 0.00 9 TYR A N 12
ATOM 9395 C CA . TYR A 1 9 ? -11.676 5.357 3.189 1.00 0.00 9 TYR A CA 12
ATOM 9396 C C . TYR A 1 9 ? -13.008 5.982 3.689 1.00 0.00 9 TYR A C 12
ATOM 9397 O O . TYR A 1 9 ? -13.142 7.190 3.658 1.00 0.00 9 TYR A O 12
ATOM 9430 N N . ALA A 1 11 ? -14.297 5.679 6.930 1.00 0.00 11 ALA A N 12
ATOM 9431 C CA . ALA A 1 11 ? -14.055 6.112 8.340 1.00 0.00 11 ALA A CA 12
ATOM 9432 C C . ALA A 1 11 ? -14.312 7.578 8.713 1.00 0.00 11 ALA A C 12
ATOM 9433 O O . ALA A 1 11 ? -15.076 7.882 9.606 1.00 0.00 11 ALA A O 12
ATOM 9440 N N . CYS A 1 12 ? -13.646 8.426 7.975 1.00 0.00 12 CYS A N 12
ATOM 9441 C CA . CYS A 1 12 ? -13.730 9.909 8.176 1.00 0.00 12 CYS A CA 12
ATOM 9442 C C . CYS A 1 12 ? -14.723 10.612 7.249 1.00 0.00 12 CYS A C 12
ATOM 9443 O O . CYS A 1 12 ? -14.711 11.813 7.073 1.00 0.00 12 CYS A O 12
ATOM 9450 N N . GLU A 1 13 ? -15.567 9.815 6.693 1.00 0.00 13 GLU A N 12
ATOM 9451 C CA . GLU A 1 13 ? -16.617 10.289 5.762 1.00 0.00 13 GLU A CA 12
ATOM 9452 C C . GLU A 1 13 ? -17.892 10.046 6.554 1.00 0.00 13 GLU A C 12
ATOM 9453 O O . GLU A 1 13 ? -18.694 10.935 6.747 1.00 0.00 13 GLU A O 12
ATOM 9465 N N . ASN A 1 14 ? -18.037 8.823 6.998 1.00 0.00 14 ASN A N 12
ATOM 9466 C CA . ASN A 1 14 ? -19.220 8.380 7.804 1.00 0.00 14 ASN A CA 12
ATOM 9467 C C . ASN A 1 14 ? -19.708 9.494 8.714 1.00 0.00 14 ASN A C 12
ATOM 9468 O O . ASN A 1 14 ? -20.877 9.809 8.745 1.00 0.00 14 ASN A O 12
ATOM 9479 N N . ASN A 1 15 ? -18.794 10.064 9.442 1.00 0.00 15 ASN A N 12
ATOM 9480 C CA . ASN A 1 15 ? -19.141 11.187 10.375 1.00 0.00 15 ASN A CA 12
ATOM 9481 C C . ASN A 1 15 ? -19.989 12.208 9.634 1.00 0.00 15 ASN A C 12
ATOM 9482 O O . ASN A 1 15 ? -21.043 12.573 10.104 1.00 0.00 15 ASN A O 12
ATOM 9493 N N . CYS A 1 16 ? -19.527 12.625 8.490 1.00 0.00 16 CYS A N 12
ATOM 9494 C CA . CYS A 1 16 ? -20.281 13.634 7.698 1.00 0.00 16 CYS A CA 12
ATOM 9495 C C . CYS A 1 16 ? -21.449 13.008 6.948 1.00 0.00 16 CYS A C 12
ATOM 9496 O O . CYS A 1 16 ? -22.349 13.713 6.527 1.00 0.00 16 CYS A O 12
ATOM 9503 N N . ARG A 1 17 ? -21.412 11.708 6.795 1.00 0.00 17 ARG A N 12
ATOM 9504 C CA . ARG A 1 17 ? -22.546 11.060 6.067 1.00 0.00 17 ARG A CA 12
ATOM 9505 C C . ARG A 1 17 ? -23.643 11.073 7.127 1.00 0.00 17 ARG A C 12
ATOM 9506 O O . ARG A 1 17 ? -24.653 11.728 6.949 1.00 0.00 17 ARG A O 12
ATOM 9527 N N . LYS A 1 18 ? -23.403 10.350 8.189 1.00 0.00 18 LYS A N 12
ATOM 9528 C CA . LYS A 1 18 ? -24.379 10.274 9.317 1.00 0.00 18 LYS A CA 12
ATOM 9529 C C . LYS A 1 18 ? -24.807 11.719 9.592 1.00 0.00 18 LYS A C 12
ATOM 9530 O O . LYS A 1 18 ? -25.969 12.055 9.493 1.00 0.00 18 LYS A O 12
ATOM 9549 N N . LYS A 1 19 ? -23.836 12.532 9.927 1.00 0.00 19 LYS A N 12
ATOM 9550 C CA . LYS A 1 19 ? -24.109 13.973 10.217 1.00 0.00 19 LYS A CA 12
ATOM 9551 C C . LYS A 1 19 ? -25.043 14.563 9.159 1.00 0.00 19 LYS A C 12
ATOM 9552 O O . LYS A 1 19 ? -26.049 15.110 9.542 1.00 0.00 19 LYS A O 12
ATOM 9571 N N . TYR A 1 20 ? -24.757 14.472 7.881 1.00 0.00 20 TYR A N 12
ATOM 9572 C CA . TYR A 1 20 ? -25.684 15.053 6.844 1.00 0.00 20 TYR A CA 12
ATOM 9573 C C . TYR A 1 20 ? -27.141 14.653 7.154 1.00 0.00 20 TYR A C 12
ATOM 9574 O O . TYR A 1 20 ? -28.073 15.434 7.084 1.00 0.00 20 TYR A O 12
ATOM 9592 N N . ASP A 1 21 ? -27.270 13.412 7.517 1.00 0.00 21 ASP A N 12
ATOM 9593 C CA . ASP A 1 21 ? -28.595 12.813 7.853 1.00 0.00 21 ASP A CA 12
ATOM 9594 C C . ASP A 1 21 ? -29.021 13.124 9.276 1.00 0.00 21 ASP A C 12
ATOM 9595 O O . ASP A 1 21 ? -30.184 13.011 9.607 1.00 0.00 21 ASP A O 12
ATOM 9604 N N . LEU A 1 22 ? -28.077 13.501 10.089 1.00 0.00 22 LEU A N 12
ATOM 9605 C CA . LEU A 1 22 ? -28.383 13.844 11.512 1.00 0.00 22 LEU A CA 12
ATOM 9606 C C . LEU A 1 22 ? -28.273 15.367 11.649 1.00 0.00 22 LEU A C 12
ATOM 9607 O O . LEU A 1 22 ? -28.328 15.903 12.736 1.00 0.00 22 LEU A O 12
ATOM 9623 N N . CYS A 1 23 ? -28.129 16.015 10.527 1.00 0.00 23 CYS A N 12
ATOM 9624 C CA . CYS A 1 23 ? -28.008 17.493 10.482 1.00 0.00 23 CYS A CA 12
ATOM 9625 C C . CYS A 1 23 ? -29.337 18.064 10.033 1.00 0.00 23 CYS A C 12
ATOM 9626 O O . CYS A 1 23 ? -29.806 18.971 10.686 1.00 0.00 23 CYS A O 12
ATOM 9633 N N . ILE A 1 24 ? -29.887 17.528 8.970 1.00 0.00 24 ILE A N 12
ATOM 9634 C CA . ILE A 1 24 ? -31.211 18.007 8.417 1.00 0.00 24 ILE A CA 12
ATOM 9635 C C . ILE A 1 24 ? -32.361 18.304 9.430 1.00 0.00 24 ILE A C 12
ATOM 9636 O O . ILE A 1 24 ? -33.411 17.691 9.462 1.00 0.00 24 ILE A O 12
ATOM 9652 N N . ARG A 1 25 ? -32.172 19.289 10.260 1.00 0.00 25 ARG A N 12
ATOM 9653 C CA . ARG A 1 25 ? -33.212 19.649 11.261 1.00 0.00 25 ARG A CA 12
ATOM 9654 C C . ARG A 1 25 ? -34.103 20.609 10.487 1.00 0.00 25 ARG A C 12
ATOM 9655 O O . ARG A 1 25 ? -34.268 21.760 10.848 1.00 0.00 25 ARG A O 12
ATOM 9676 N N . CYS A 1 26 ? -34.674 20.091 9.425 1.00 0.00 26 CYS A N 12
ATOM 9677 C CA . CYS A 1 26 ? -35.568 20.951 8.587 1.00 0.00 26 CYS A CA 12
ATOM 9678 C C . CYS A 1 26 ? -36.742 21.474 9.408 1.00 0.00 26 CYS A C 12
ATOM 9679 O O . CYS A 1 26 ? -37.477 22.356 9.016 1.00 0.00 26 CYS A O 12
ATOM 9686 N N . GLN A 1 27 ? -36.858 20.868 10.551 1.00 0.00 27 GLN A N 12
ATOM 9687 C CA . GLN A 1 27 ? -37.925 21.211 11.501 1.00 0.00 27 GLN A CA 12
ATOM 9688 C C . GLN A 1 27 ? -37.291 21.933 12.685 1.00 0.00 27 GLN A C 12
ATOM 9689 O O . GLN A 1 27 ? -36.168 21.644 13.055 1.00 0.00 27 GLN A O 12
ATOM 9703 N N . GLY A 1 28 ? -38.017 22.847 13.256 1.00 0.00 28 GLY A N 12
ATOM 9704 C CA . GLY A 1 28 ? -37.453 23.582 14.418 1.00 0.00 28 GLY A CA 12
ATOM 9705 C C . GLY A 1 28 ? -36.248 24.422 13.981 1.00 0.00 28 GLY A C 12
ATOM 9706 O O . GLY A 1 28 ? -36.394 25.562 13.586 1.00 0.00 28 GLY A O 12
ATOM 9710 N N . LYS A 1 29 ? -35.095 23.810 14.064 1.00 0.00 29 LYS A N 12
ATOM 9711 C CA . LYS A 1 29 ? -33.811 24.480 13.683 1.00 0.00 29 LYS A CA 12
ATOM 9712 C C . LYS A 1 29 ? -33.948 25.151 12.316 1.00 0.00 29 LYS A C 12
ATOM 9713 O O . LYS A 1 29 ? -33.542 26.280 12.139 1.00 0.00 29 LYS A O 12
ATOM 9732 N N . TRP A 1 30 ? -34.513 24.448 11.371 1.00 0.00 30 TRP A N 12
ATOM 9733 C CA . TRP A 1 30 ? -34.679 25.056 10.015 1.00 0.00 30 TRP A CA 12
ATOM 9734 C C . TRP A 1 30 ? -36.173 25.296 9.755 1.00 0.00 30 TRP A C 12
ATOM 9735 O O . TRP A 1 30 ? -36.666 25.020 8.680 1.00 0.00 30 TRP A O 12
ATOM 9756 N N . ALA A 1 31 ? -36.852 25.803 10.750 1.00 0.00 31 ALA A N 12
ATOM 9757 C CA . ALA A 1 31 ? -38.318 26.106 10.676 1.00 0.00 31 ALA A CA 12
ATOM 9758 C C . ALA A 1 31 ? -38.708 26.969 9.474 1.00 0.00 31 ALA A C 12
ATOM 9759 O O . ALA A 1 31 ? -38.963 28.154 9.594 1.00 0.00 31 ALA A O 12
ATOM 9766 N N . GLY A 1 32 ? -38.725 26.320 8.344 1.00 0.00 32 GLY A N 12
ATOM 9767 C CA . GLY A 1 32 ? -39.092 27.025 7.083 1.00 0.00 32 GLY A CA 12
ATOM 9768 C C . GLY A 1 32 ? -37.877 27.313 6.231 1.00 0.00 32 GLY A C 12
ATOM 9769 O O . GLY A 1 32 ? -37.973 27.882 5.165 1.00 0.00 32 GLY A O 12
ATOM 9773 N N . LYS A 1 33 ? -36.757 26.894 6.739 1.00 0.00 33 LYS A N 12
ATOM 9774 C CA . LYS A 1 33 ? -35.464 27.087 6.032 1.00 0.00 33 LYS A CA 12
ATOM 9775 C C . LYS A 1 33 ? -35.248 25.808 5.206 1.00 0.00 33 LYS A C 12
ATOM 9776 O O . LYS A 1 33 ? -34.217 25.642 4.581 1.00 0.00 33 LYS A O 12
ATOM 9795 N N . ARG A 1 34 ? -36.242 24.945 5.240 1.00 0.00 34 ARG A N 12
ATOM 9796 C CA . ARG A 1 34 ? -36.239 23.637 4.499 1.00 0.00 34 ARG A CA 12
ATOM 9797 C C . ARG A 1 34 ? -35.408 23.723 3.221 1.00 0.00 34 ARG A C 12
ATOM 9798 O O . ARG A 1 34 ? -34.575 22.880 2.948 1.00 0.00 34 ARG A O 12
ATOM 9819 N N . GLY A 1 35 ? -35.699 24.766 2.483 1.00 0.00 35 GLY A N 12
ATOM 9820 C CA . GLY A 1 35 ? -35.025 25.083 1.184 1.00 0.00 35 GLY A CA 12
ATOM 9821 C C . GLY A 1 35 ? -33.564 24.651 1.148 1.00 0.00 35 GLY A C 12
ATOM 9822 O O . GLY A 1 35 ? -33.100 24.165 0.136 1.00 0.00 35 GLY A O 12
ATOM 9826 N N . LYS A 1 36 ? -32.898 24.852 2.256 1.00 0.00 36 LYS A N 12
ATOM 9827 C CA . LYS A 1 36 ? -31.461 24.473 2.355 1.00 0.00 36 LYS A CA 12
ATOM 9828 C C . LYS A 1 36 ? -31.169 23.488 3.492 1.00 0.00 36 LYS A C 12
ATOM 9829 O O . LYS A 1 36 ? -30.084 22.935 3.461 1.00 0.00 36 LYS A O 12
ATOM 9848 N N . CYS A 1 37 ? -32.065 23.266 4.440 1.00 0.00 37 CYS A N 12
ATOM 9849 C CA . CYS A 1 37 ? -31.754 22.283 5.559 1.00 0.00 37 CYS A CA 12
ATOM 9850 C C . CYS A 1 37 ? -31.151 21.054 4.918 1.00 0.00 37 CYS A C 12
ATOM 9851 O O . CYS A 1 37 ? -30.234 20.405 5.384 1.00 0.00 37 CYS A O 12
ATOM 9858 N N . ALA A 1 38 ? -31.773 20.817 3.803 1.00 0.00 38 ALA A N 12
ATOM 9859 C CA . ALA A 1 38 ? -31.384 19.677 2.977 1.00 0.00 38 ALA A CA 12
ATOM 9860 C C . ALA A 1 38 ? -30.025 19.940 2.315 1.00 0.00 38 ALA A C 12
ATOM 9861 O O . ALA A 1 38 ? -29.011 19.495 2.817 1.00 0.00 38 ALA A O 12
ATOM 9868 N N . ALA A 1 39 ? -30.049 20.646 1.209 1.00 0.00 39 ALA A N 12
ATOM 9869 C CA . ALA A 1 39 ? -28.787 20.978 0.464 1.00 0.00 39 ALA A CA 12
ATOM 9870 C C . ALA A 1 39 ? -27.596 21.146 1.411 1.00 0.00 39 ALA A C 12
ATOM 9871 O O . ALA A 1 39 ? -26.603 20.455 1.319 1.00 0.00 39 ALA A O 12
ATOM 9878 N N . HIS A 1 40 ? -27.782 22.084 2.304 1.00 0.00 40 HIS A N 12
ATOM 9879 C CA . HIS A 1 40 ? -26.747 22.419 3.324 1.00 0.00 40 HIS A CA 12
ATOM 9880 C C . HIS A 1 40 ? -26.118 21.196 3.946 1.00 0.00 40 HIS A C 12
ATOM 9881 O O . HIS A 1 40 ? -24.910 21.065 3.966 1.00 0.00 40 HIS A O 12
ATOM 9895 N N . CYS A 1 41 ? -26.959 20.335 4.436 1.00 0.00 41 CYS A N 12
ATOM 9896 C CA . CYS A 1 41 ? -26.462 19.094 5.086 1.00 0.00 41 CYS A CA 12
ATOM 9897 C C . CYS A 1 41 ? -25.824 18.162 4.051 1.00 0.00 41 CYS A C 12
ATOM 9898 O O . CYS A 1 41 ? -24.878 17.459 4.340 1.00 0.00 41 CYS A O 12
ATOM 9905 N N . ILE A 1 42 ? -26.340 18.170 2.854 1.00 0.00 42 ILE A N 12
ATOM 9906 C CA . ILE A 1 42 ? -25.753 17.273 1.805 1.00 0.00 42 ILE A CA 12
ATOM 9907 C C . ILE A 1 42 ? -24.362 17.779 1.382 1.00 0.00 42 ILE A C 12
ATOM 9908 O O . ILE A 1 42 ? -23.449 17.009 1.153 1.00 0.00 42 ILE A O 12
ATOM 9924 N N . ILE A 1 43 ? -24.233 19.074 1.286 1.00 0.00 43 ILE A N 12
ATOM 9925 C CA . ILE A 1 43 ? -22.928 19.670 0.887 1.00 0.00 43 ILE A CA 12
ATOM 9926 C C . ILE A 1 43 ? -21.839 19.126 1.810 1.00 0.00 43 ILE A C 12
ATOM 9927 O O . ILE A 1 43 ? -20.680 19.086 1.447 1.00 0.00 43 ILE A O 12
ATOM 9943 N N . GLN A 1 44 ? -22.251 18.709 2.976 1.00 0.00 44 GLN A N 12
ATOM 9944 C CA . GLN A 1 44 ? -21.264 18.169 3.960 1.00 0.00 44 GLN A CA 12
ATOM 9945 C C . GLN A 1 44 ? -20.790 16.737 3.588 1.00 0.00 44 GLN A C 12
ATOM 9946 O O . GLN A 1 44 ? -19.619 16.548 3.312 1.00 0.00 44 GLN A O 12
ATOM 9960 N N . LYS A 1 45 ? -21.683 15.769 3.578 1.00 0.00 45 LYS A N 12
ATOM 9961 C CA . LYS A 1 45 ? -21.300 14.344 3.227 1.00 0.00 45 LYS A CA 12
ATOM 9962 C C . LYS A 1 45 ? -20.431 14.273 1.961 1.00 0.00 45 LYS A C 12
ATOM 9963 O O . LYS A 1 45 ? -19.686 13.339 1.733 1.00 0.00 45 LYS A O 12
ATOM 9982 N N . ASN A 1 46 ? -20.576 15.311 1.177 1.00 0.00 46 ASN A N 12
ATOM 9983 C CA . ASN A 1 46 ? -19.835 15.459 -0.110 1.00 0.00 46 ASN A CA 12
ATOM 9984 C C . ASN A 1 46 ? -18.517 16.188 0.182 1.00 0.00 46 ASN A C 12
ATOM 9985 O O . ASN A 1 46 ? -17.462 15.646 -0.069 1.00 0.00 46 ASN A O 12
ATOM 9996 N N . ASN A 1 47 ? -18.573 17.389 0.710 1.00 0.00 47 ASN A N 12
ATOM 9997 C CA . ASN A 1 47 ? -17.285 18.123 1.005 1.00 0.00 47 ASN A CA 12
ATOM 9998 C C . ASN A 1 47 ? -16.288 17.215 1.749 1.00 0.00 47 ASN A C 12
ATOM 9999 O O . ASN A 1 47 ? -15.091 17.296 1.560 1.00 0.00 47 ASN A O 12
ATOM 10010 N N . CYS A 1 48 ? -16.843 16.369 2.577 1.00 0.00 48 CYS A N 12
ATOM 10011 C CA . CYS A 1 48 ? -16.038 15.401 3.392 1.00 0.00 48 CYS A CA 12
ATOM 10012 C C . CYS A 1 48 ? -15.265 14.445 2.479 1.00 0.00 48 CYS A C 12
ATOM 10013 O O . CYS A 1 48 ? -14.111 14.145 2.715 1.00 0.00 48 CYS A O 12
ATOM 10020 N N . LYS A 1 49 ? -15.938 14.001 1.447 1.00 0.00 49 LYS A N 12
ATOM 10021 C CA . LYS A 1 49 ? -15.324 13.054 0.459 1.00 0.00 49 LYS A CA 12
ATOM 10022 C C . LYS A 1 49 ? -13.905 13.482 0.093 1.00 0.00 49 LYS A C 12
ATOM 10023 O O . LYS A 1 49 ? -12.937 12.838 0.437 1.00 0.00 49 LYS A O 12
ATOM 10042 N N . GLY A 1 50 ? -13.836 14.593 -0.591 1.00 0.00 50 GLY A N 12
ATOM 10043 C CA . GLY A 1 50 ? -12.515 15.145 -1.036 1.00 0.00 50 GLY A CA 12
ATOM 10044 C C . GLY A 1 50 ? -11.590 15.534 0.111 1.00 0.00 50 GLY A C 12
ATOM 10045 O O . GLY A 1 50 ? -10.462 15.924 -0.124 1.00 0.00 50 GLY A O 12
ATOM 10049 N N . LYS A 1 51 ? -12.079 15.419 1.313 1.00 0.00 51 LYS A N 12
ATOM 10050 C CA . LYS A 1 51 ? -11.236 15.776 2.480 1.00 0.00 51 LYS A CA 12
ATOM 10051 C C . LYS A 1 51 ? -10.540 14.471 2.858 1.00 0.00 51 LYS A C 12
ATOM 10052 O O . LYS A 1 51 ? -9.327 14.400 2.879 1.00 0.00 51 LYS A O 12
ATOM 10071 N N . CYS A 1 52 ? -11.324 13.473 3.147 1.00 0.00 52 CYS A N 12
ATOM 10072 C CA . CYS A 1 52 ? -10.744 12.154 3.535 1.00 0.00 52 CYS A CA 12
ATOM 10073 C C . CYS A 1 52 ? -10.722 11.015 2.491 1.00 0.00 52 CYS A C 12
ATOM 10074 O O . CYS A 1 52 ? -9.782 10.239 2.445 1.00 0.00 52 CYS A O 12
ATOM 10081 N N . LYS A 1 53 ? -11.733 10.920 1.669 1.00 0.00 53 LYS A N 12
ATOM 10082 C CA . LYS A 1 53 ? -11.756 9.824 0.648 1.00 0.00 53 LYS A CA 12
ATOM 10083 C C . LYS A 1 53 ? -10.714 10.136 -0.431 1.00 0.00 53 LYS A C 12
ATOM 10084 O O . LYS A 1 53 ? -10.967 10.801 -1.419 1.00 0.00 53 LYS A O 12
ATOM 10103 N N . LYS A 1 54 ? -9.537 9.622 -0.204 1.00 0.00 54 LYS A N 12
ATOM 10104 C CA . LYS A 1 54 ? -8.416 9.840 -1.160 1.00 0.00 54 LYS A CA 12
ATOM 10105 C C . LYS A 1 54 ? -8.803 9.311 -2.546 1.00 0.00 54 LYS A C 12
ATOM 10106 O O . LYS A 1 54 ? -9.373 8.245 -2.681 1.00 0.00 54 LYS A O 12
ATOM 10125 N N . GLU A 1 55 ? -8.471 10.070 -3.551 1.00 0.00 55 GLU A N 12
ATOM 10126 C CA . GLU A 1 55 ? -8.806 9.653 -4.946 1.00 0.00 55 GLU A CA 12
ATOM 10127 C C . GLU A 1 55 ? -7.565 9.039 -5.619 1.00 0.00 55 GLU A C 12
ATOM 10128 O O . GLU A 1 55 ? -7.695 7.914 -6.076 1.00 0.00 55 GLU A O 12
ATOM 10141 N N . ALA A 1 1 ? 2.928 6.586 5.421 1.00 0.00 1 ALA A N 13
ATOM 10142 C CA . ALA A 1 1 ? 1.648 6.729 4.671 1.00 0.00 1 ALA A CA 13
ATOM 10143 C C . ALA A 1 1 ? 1.645 8.093 3.965 1.00 0.00 1 ALA A C 13
ATOM 10144 O O . ALA A 1 1 ? 2.385 8.981 4.337 1.00 0.00 1 ALA A O 13
ATOM 10153 N N . SER A 1 2 ? 0.818 8.225 2.966 1.00 0.00 2 SER A N 13
ATOM 10154 C CA . SER A 1 2 ? 0.732 9.512 2.209 1.00 0.00 2 SER A CA 13
ATOM 10155 C C . SER A 1 2 ? -0.624 10.152 2.529 1.00 0.00 2 SER A C 13
ATOM 10156 O O . SER A 1 2 ? -1.377 9.621 3.322 1.00 0.00 2 SER A O 13
ATOM 10164 N N . ALA A 1 3 ? -0.928 11.263 1.914 1.00 0.00 3 ALA A N 13
ATOM 10165 C CA . ALA A 1 3 ? -2.238 11.952 2.171 1.00 0.00 3 ALA A CA 13
ATOM 10166 C C . ALA A 1 3 ? -3.137 11.563 0.990 1.00 0.00 3 ALA A C 13
ATOM 10167 O O . ALA A 1 3 ? -3.944 12.326 0.500 1.00 0.00 3 ALA A O 13
ATOM 10174 N N . THR A 1 4 ? -2.942 10.347 0.577 1.00 0.00 4 THR A N 13
ATOM 10175 C CA . THR A 1 4 ? -3.691 9.750 -0.561 1.00 0.00 4 THR A CA 13
ATOM 10176 C C . THR A 1 4 ? -4.304 8.399 -0.161 1.00 0.00 4 THR A C 13
ATOM 10177 O O . THR A 1 4 ? -3.712 7.374 -0.445 1.00 0.00 4 THR A O 13
ATOM 10188 N N . TRP A 1 5 ? -5.448 8.388 0.483 1.00 0.00 5 TRP A N 13
ATOM 10189 C CA . TRP A 1 5 ? -6.051 7.064 0.876 1.00 0.00 5 TRP A CA 13
ATOM 10190 C C . TRP A 1 5 ? -7.535 6.902 0.463 1.00 0.00 5 TRP A C 13
ATOM 10191 O O . TRP A 1 5 ? -7.861 7.009 -0.703 1.00 0.00 5 TRP A O 13
ATOM 10212 N N . GLY A 1 6 ? -8.395 6.658 1.419 1.00 0.00 6 GLY A N 13
ATOM 10213 C CA . GLY A 1 6 ? -9.846 6.469 1.156 1.00 0.00 6 GLY A CA 13
ATOM 10214 C C . GLY A 1 6 ? -10.178 5.055 1.596 1.00 0.00 6 GLY A C 13
ATOM 10215 O O . GLY A 1 6 ? -10.342 4.848 2.777 1.00 0.00 6 GLY A O 13
ATOM 10219 N N . ALA A 1 7 ? -10.235 4.144 0.656 1.00 0.00 7 ALA A N 13
ATOM 10220 C CA . ALA A 1 7 ? -10.557 2.682 0.901 1.00 0.00 7 ALA A CA 13
ATOM 10221 C C . ALA A 1 7 ? -10.196 2.032 2.257 1.00 0.00 7 ALA A C 13
ATOM 10222 O O . ALA A 1 7 ? -10.735 0.995 2.591 1.00 0.00 7 ALA A O 13
ATOM 10229 N N . ALA A 1 8 ? -9.310 2.628 3.005 1.00 0.00 8 ALA A N 13
ATOM 10230 C CA . ALA A 1 8 ? -8.930 2.050 4.328 1.00 0.00 8 ALA A CA 13
ATOM 10231 C C . ALA A 1 8 ? -9.754 2.861 5.344 1.00 0.00 8 ALA A C 13
ATOM 10232 O O . ALA A 1 8 ? -10.382 2.310 6.225 1.00 0.00 8 ALA A O 13
ATOM 10239 N N . TYR A 1 9 ? -9.735 4.165 5.194 1.00 0.00 9 TYR A N 13
ATOM 10240 C CA . TYR A 1 9 ? -10.503 5.052 6.122 1.00 0.00 9 TYR A CA 13
ATOM 10241 C C . TYR A 1 9 ? -11.835 5.604 5.593 1.00 0.00 9 TYR A C 13
ATOM 10242 O O . TYR A 1 9 ? -12.221 6.668 6.036 1.00 0.00 9 TYR A O 13
ATOM 10275 N N . ALA A 1 11 ? -14.693 5.685 5.961 1.00 0.00 11 ALA A N 13
ATOM 10276 C CA . ALA A 1 11 ? -15.745 6.063 6.944 1.00 0.00 11 ALA A CA 13
ATOM 10277 C C . ALA A 1 11 ? -15.686 7.587 7.041 1.00 0.00 11 ALA A C 13
ATOM 10278 O O . ALA A 1 11 ? -16.681 8.258 7.229 1.00 0.00 11 ALA A O 13
ATOM 10285 N N . CYS A 1 12 ? -14.485 8.079 6.895 1.00 0.00 12 CYS A N 13
ATOM 10286 C CA . CYS A 1 12 ? -14.227 9.547 6.958 1.00 0.00 12 CYS A CA 13
ATOM 10287 C C . CYS A 1 12 ? -15.121 10.295 5.954 1.00 0.00 12 CYS A C 13
ATOM 10288 O O . CYS A 1 12 ? -15.358 11.474 6.094 1.00 0.00 12 CYS A O 13
ATOM 10295 N N . GLU A 1 13 ? -15.602 9.592 4.968 1.00 0.00 13 GLU A N 13
ATOM 10296 C CA . GLU A 1 13 ? -16.489 10.214 3.930 1.00 0.00 13 GLU A CA 13
ATOM 10297 C C . GLU A 1 13 ? -17.962 9.831 4.226 1.00 0.00 13 GLU A C 13
ATOM 10298 O O . GLU A 1 13 ? -18.892 10.439 3.737 1.00 0.00 13 GLU A O 13
ATOM 10310 N N . ASN A 1 14 ? -18.120 8.820 5.045 1.00 0.00 14 ASN A N 13
ATOM 10311 C CA . ASN A 1 14 ? -19.475 8.295 5.453 1.00 0.00 14 ASN A CA 13
ATOM 10312 C C . ASN A 1 14 ? -20.026 9.019 6.686 1.00 0.00 14 ASN A C 13
ATOM 10313 O O . ASN A 1 14 ? -21.224 9.204 6.813 1.00 0.00 14 ASN A O 13
ATOM 10324 N N . ASN A 1 15 ? -19.146 9.406 7.565 1.00 0.00 15 ASN A N 13
ATOM 10325 C CA . ASN A 1 15 ? -19.564 10.125 8.811 1.00 0.00 15 ASN A CA 13
ATOM 10326 C C . ASN A 1 15 ? -20.476 11.286 8.409 1.00 0.00 15 ASN A C 13
ATOM 10327 O O . ASN A 1 15 ? -21.526 11.485 8.981 1.00 0.00 15 ASN A O 13
ATOM 10338 N N . CYS A 1 16 ? -20.041 11.995 7.407 1.00 0.00 16 CYS A N 13
ATOM 10339 C CA . CYS A 1 16 ? -20.802 13.156 6.894 1.00 0.00 16 CYS A CA 13
ATOM 10340 C C . CYS A 1 16 ? -22.056 12.735 6.144 1.00 0.00 16 CYS A C 13
ATOM 10341 O O . CYS A 1 16 ? -22.948 13.538 5.972 1.00 0.00 16 CYS A O 13
ATOM 10348 N N . ARG A 1 17 ? -22.117 11.500 5.725 1.00 0.00 17 ARG A N 13
ATOM 10349 C CA . ARG A 1 17 ? -23.345 11.063 4.982 1.00 0.00 17 ARG A CA 13
ATOM 10350 C C . ARG A 1 17 ? -24.394 10.924 6.077 1.00 0.00 17 ARG A C 13
ATOM 10351 O O . ARG A 1 17 ? -25.492 11.437 5.969 1.00 0.00 17 ARG A O 13
ATOM 10372 N N . LYS A 1 18 ? -24.007 10.234 7.117 1.00 0.00 18 LYS A N 13
ATOM 10373 C CA . LYS A 1 18 ? -24.936 10.031 8.262 1.00 0.00 18 LYS A CA 13
ATOM 10374 C C . LYS A 1 18 ? -25.248 11.444 8.775 1.00 0.00 18 LYS A C 13
ATOM 10375 O O . LYS A 1 18 ? -26.392 11.841 8.867 1.00 0.00 18 LYS A O 13
ATOM 10394 N N . LYS A 1 19 ? -24.198 12.158 9.087 1.00 0.00 19 LYS A N 13
ATOM 10395 C CA . LYS A 1 19 ? -24.324 13.557 9.596 1.00 0.00 19 LYS A CA 13
ATOM 10396 C C . LYS A 1 19 ? -25.303 14.340 8.721 1.00 0.00 19 LYS A C 13
ATOM 10397 O O . LYS A 1 19 ? -26.192 14.984 9.226 1.00 0.00 19 LYS A O 13
ATOM 10416 N N . TYR A 1 20 ? -25.143 14.265 7.430 1.00 0.00 20 TYR A N 13
ATOM 10417 C CA . TYR A 1 20 ? -26.063 15.005 6.511 1.00 0.00 20 TYR A CA 13
ATOM 10418 C C . TYR A 1 20 ? -27.503 14.639 6.887 1.00 0.00 20 TYR A C 13
ATOM 10419 O O . TYR A 1 20 ? -28.370 15.475 7.054 1.00 0.00 20 TYR A O 13
ATOM 10437 N N . ASP A 1 21 ? -27.699 13.366 7.042 1.00 0.00 21 ASP A N 13
ATOM 10438 C CA . ASP A 1 21 ? -29.044 12.837 7.401 1.00 0.00 21 ASP A CA 13
ATOM 10439 C C . ASP A 1 21 ? -29.324 12.985 8.897 1.00 0.00 21 ASP A C 13
ATOM 10440 O O . ASP A 1 21 ? -30.431 12.756 9.340 1.00 0.00 21 ASP A O 13
ATOM 10449 N N . LEU A 1 22 ? -28.321 13.356 9.642 1.00 0.00 22 LEU A N 13
ATOM 10450 C CA . LEU A 1 22 ? -28.487 13.544 11.118 1.00 0.00 22 LEU A CA 13
ATOM 10451 C C . LEU A 1 22 ? -28.312 15.034 11.447 1.00 0.00 22 LEU A C 13
ATOM 10452 O O . LEU A 1 22 ? -28.287 15.413 12.602 1.00 0.00 22 LEU A O 13
ATOM 10468 N N . CYS A 1 23 ? -28.203 15.814 10.402 1.00 0.00 23 CYS A N 13
ATOM 10469 C CA . CYS A 1 23 ? -28.026 17.295 10.492 1.00 0.00 23 CYS A CA 13
ATOM 10470 C C . CYS A 1 23 ? -29.294 18.014 10.068 1.00 0.00 23 CYS A C 13
ATOM 10471 O O . CYS A 1 23 ? -29.660 18.970 10.717 1.00 0.00 23 CYS A O 13
ATOM 10478 N N . ILE A 1 24 ? -29.920 17.545 9.015 1.00 0.00 24 ILE A N 13
ATOM 10479 C CA . ILE A 1 24 ? -31.180 18.202 8.516 1.00 0.00 24 ILE A CA 13
ATOM 10480 C C . ILE A 1 24 ? -32.310 18.483 9.559 1.00 0.00 24 ILE A C 13
ATOM 10481 O O . ILE A 1 24 ? -33.386 17.914 9.580 1.00 0.00 24 ILE A O 13
ATOM 10497 N N . ARG A 1 25 ? -32.061 19.413 10.440 1.00 0.00 25 ARG A N 13
ATOM 10498 C CA . ARG A 1 25 ? -33.062 19.771 11.480 1.00 0.00 25 ARG A CA 13
ATOM 10499 C C . ARG A 1 25 ? -33.993 20.788 10.815 1.00 0.00 25 ARG A C 13
ATOM 10500 O O . ARG A 1 25 ? -34.184 21.881 11.314 1.00 0.00 25 ARG A O 13
ATOM 10521 N N . CYS A 1 26 ? -34.553 20.393 9.693 1.00 0.00 26 CYS A N 13
ATOM 10522 C CA . CYS A 1 26 ? -35.491 21.305 8.951 1.00 0.00 26 CYS A CA 13
ATOM 10523 C C . CYS A 1 26 ? -36.597 21.782 9.887 1.00 0.00 26 CYS A C 13
ATOM 10524 O O . CYS A 1 26 ? -37.288 22.750 9.650 1.00 0.00 26 CYS A O 13
ATOM 10531 N N . GLN A 1 27 ? -36.709 21.037 10.947 1.00 0.00 27 GLN A N 13
ATOM 10532 C CA . GLN A 1 27 ? -37.716 21.315 11.986 1.00 0.00 27 GLN A CA 13
ATOM 10533 C C . GLN A 1 27 ? -37.018 21.865 13.231 1.00 0.00 27 GLN A C 13
ATOM 10534 O O . GLN A 1 27 ? -35.924 21.440 13.547 1.00 0.00 27 GLN A O 13
ATOM 10548 N N . GLY A 1 28 ? -37.637 22.788 13.910 1.00 0.00 28 GLY A N 13
ATOM 10549 C CA . GLY A 1 28 ? -36.993 23.344 15.139 1.00 0.00 28 GLY A CA 13
ATOM 10550 C C . GLY A 1 28 ? -35.814 24.260 14.827 1.00 0.00 28 GLY A C 13
ATOM 10551 O O . GLY A 1 28 ? -35.896 25.458 14.996 1.00 0.00 28 GLY A O 13
ATOM 10555 N N . LYS A 1 29 ? -34.745 23.671 14.364 1.00 0.00 29 LYS A N 13
ATOM 10556 C CA . LYS A 1 29 ? -33.525 24.467 14.029 1.00 0.00 29 LYS A CA 13
ATOM 10557 C C . LYS A 1 29 ? -33.706 25.186 12.700 1.00 0.00 29 LYS A C 13
ATOM 10558 O O . LYS A 1 29 ? -33.313 26.326 12.568 1.00 0.00 29 LYS A O 13
ATOM 10577 N N . TRP A 1 30 ? -34.292 24.537 11.735 1.00 0.00 30 TRP A N 13
ATOM 10578 C CA . TRP A 1 30 ? -34.489 25.212 10.416 1.00 0.00 30 TRP A CA 13
ATOM 10579 C C . TRP A 1 30 ? -35.986 25.508 10.212 1.00 0.00 30 TRP A C 13
ATOM 10580 O O . TRP A 1 30 ? -36.517 25.356 9.130 1.00 0.00 30 TRP A O 13
ATOM 10601 N N . ALA A 1 31 ? -36.604 25.928 11.286 1.00 0.00 31 ALA A N 13
ATOM 10602 C CA . ALA A 1 31 ? -38.064 26.284 11.356 1.00 0.00 31 ALA A CA 13
ATOM 10603 C C . ALA A 1 31 ? -38.566 27.217 10.247 1.00 0.00 31 ALA A C 13
ATOM 10604 O O . ALA A 1 31 ? -38.868 28.376 10.460 1.00 0.00 31 ALA A O 13
ATOM 10611 N N . GLY A 1 32 ? -38.633 26.637 9.083 1.00 0.00 32 GLY A N 13
ATOM 10612 C CA . GLY A 1 32 ? -39.103 27.385 7.882 1.00 0.00 32 GLY A CA 13
ATOM 10613 C C . GLY A 1 32 ? -37.940 27.581 6.933 1.00 0.00 32 GLY A C 13
ATOM 10614 O O . GLY A 1 32 ? -38.094 27.930 5.782 1.00 0.00 32 GLY A O 13
ATOM 10618 N N . LYS A 1 33 ? -36.781 27.318 7.459 1.00 0.00 33 LYS A N 13
ATOM 10619 C CA . LYS A 1 33 ? -35.518 27.449 6.685 1.00 0.00 33 LYS A CA 13
ATOM 10620 C C . LYS A 1 33 ? -35.388 26.196 5.812 1.00 0.00 33 LYS A C 13
ATOM 10621 O O . LYS A 1 33 ? -34.421 26.043 5.092 1.00 0.00 33 LYS A O 13
ATOM 10640 N N . ARG A 1 34 ? -36.383 25.347 5.919 1.00 0.00 34 ARG A N 13
ATOM 10641 C CA . ARG A 1 34 ? -36.483 24.062 5.156 1.00 0.00 34 ARG A CA 13
ATOM 10642 C C . ARG A 1 34 ? -35.776 24.190 3.797 1.00 0.00 34 ARG A C 13
ATOM 10643 O O . ARG A 1 34 ? -34.918 23.407 3.440 1.00 0.00 34 ARG A O 13
ATOM 10664 N N . GLY A 1 35 ? -36.216 25.216 3.111 1.00 0.00 35 GLY A N 13
ATOM 10665 C CA . GLY A 1 35 ? -35.716 25.604 1.751 1.00 0.00 35 GLY A CA 13
ATOM 10666 C C . GLY A 1 35 ? -34.248 25.266 1.550 1.00 0.00 35 GLY A C 13
ATOM 10667 O O . GLY A 1 35 ? -33.845 24.812 0.498 1.00 0.00 35 GLY A O 13
ATOM 10671 N N . LYS A 1 36 ? -33.491 25.506 2.585 1.00 0.00 36 LYS A N 13
ATOM 10672 C CA . LYS A 1 36 ? -32.032 25.224 2.540 1.00 0.00 36 LYS A CA 13
ATOM 10673 C C . LYS A 1 36 ? -31.553 24.238 3.614 1.00 0.00 36 LYS A C 13
ATOM 10674 O O . LYS A 1 36 ? -30.419 23.819 3.470 1.00 0.00 36 LYS A O 13
ATOM 10693 N N . CYS A 1 37 ? -32.332 23.875 4.627 1.00 0.00 37 CYS A N 13
ATOM 10694 C CA . CYS A 1 37 ? -31.821 22.892 5.669 1.00 0.00 37 CYS A CA 13
ATOM 10695 C C . CYS A 1 37 ? -31.091 21.790 4.937 1.00 0.00 37 CYS A C 13
ATOM 10696 O O . CYS A 1 37 ? -29.965 21.403 5.197 1.00 0.00 37 CYS A O 13
ATOM 10703 N N . ALA A 1 38 ? -31.869 21.353 3.998 1.00 0.00 38 ALA A N 13
ATOM 10704 C CA . ALA A 1 38 ? -31.451 20.272 3.104 1.00 0.00 38 ALA A CA 13
ATOM 10705 C C . ALA A 1 38 ? -30.088 20.534 2.464 1.00 0.00 38 ALA A C 13
ATOM 10706 O O . ALA A 1 38 ? -29.088 20.018 2.923 1.00 0.00 38 ALA A O 13
ATOM 10713 N N . ALA A 1 39 ? -30.113 21.322 1.416 1.00 0.00 39 ALA A N 13
ATOM 10714 C CA . ALA A 1 39 ? -28.865 21.688 0.675 1.00 0.00 39 ALA A CA 13
ATOM 10715 C C . ALA A 1 39 ? -27.678 21.812 1.635 1.00 0.00 39 ALA A C 13
ATOM 10716 O O . ALA A 1 39 ? -26.635 21.205 1.477 1.00 0.00 39 ALA A O 13
ATOM 10723 N N . HIS A 1 40 ? -27.933 22.627 2.623 1.00 0.00 40 HIS A N 13
ATOM 10724 C CA . HIS A 1 40 ? -26.917 22.897 3.671 1.00 0.00 40 HIS A CA 13
ATOM 10725 C C . HIS A 1 40 ? -26.310 21.629 4.241 1.00 0.00 40 HIS A C 13
ATOM 10726 O O . HIS A 1 40 ? -25.104 21.489 4.300 1.00 0.00 40 HIS A O 13
ATOM 10740 N N . CYS A 1 41 ? -27.162 20.732 4.648 1.00 0.00 41 CYS A N 13
ATOM 10741 C CA . CYS A 1 41 ? -26.647 19.457 5.238 1.00 0.00 41 CYS A CA 13
ATOM 10742 C C . CYS A 1 41 ? -26.057 18.528 4.177 1.00 0.00 41 CYS A C 13
ATOM 10743 O O . CYS A 1 41 ? -25.212 17.699 4.457 1.00 0.00 41 CYS A O 13
ATOM 10750 N N . ILE A 1 42 ? -26.502 18.688 2.960 1.00 0.00 42 ILE A N 13
ATOM 10751 C CA . ILE A 1 42 ? -25.977 17.812 1.868 1.00 0.00 42 ILE A CA 13
ATOM 10752 C C . ILE A 1 42 ? -24.505 18.126 1.584 1.00 0.00 42 ILE A C 13
ATOM 10753 O O . ILE A 1 42 ? -23.669 17.239 1.531 1.00 0.00 42 ILE A O 13
ATOM 10769 N N . ILE A 1 43 ? -24.227 19.396 1.412 1.00 0.00 43 ILE A N 13
ATOM 10770 C CA . ILE A 1 43 ? -22.825 19.814 1.127 1.00 0.00 43 ILE A CA 13
ATOM 10771 C C . ILE A 1 43 ? -21.879 19.136 2.123 1.00 0.00 43 ILE A C 13
ATOM 10772 O O . ILE A 1 43 ? -20.734 18.849 1.825 1.00 0.00 43 ILE A O 13
ATOM 10788 N N . GLN A 1 44 ? -22.394 18.885 3.293 1.00 0.00 44 GLN A N 13
ATOM 10789 C CA . GLN A 1 44 ? -21.528 18.231 4.310 1.00 0.00 44 GLN A CA 13
ATOM 10790 C C . GLN A 1 44 ? -21.192 16.797 3.886 1.00 0.00 44 GLN A C 13
ATOM 10791 O O . GLN A 1 44 ? -20.062 16.394 4.064 1.00 0.00 44 GLN A O 13
ATOM 10805 N N . LYS A 1 45 ? -22.120 16.063 3.329 1.00 0.00 45 LYS A N 13
ATOM 10806 C CA . LYS A 1 45 ? -21.802 14.654 2.915 1.00 0.00 45 LYS A CA 13
ATOM 10807 C C . LYS A 1 45 ? -21.028 14.664 1.614 1.00 0.00 45 LYS A C 13
ATOM 10808 O O . LYS A 1 45 ? -20.392 13.691 1.261 1.00 0.00 45 LYS A O 13
ATOM 10827 N N . ASN A 1 46 ? -21.089 15.775 0.932 1.00 0.00 46 ASN A N 13
ATOM 10828 C CA . ASN A 1 46 ? -20.354 15.843 -0.358 1.00 0.00 46 ASN A CA 13
ATOM 10829 C C . ASN A 1 46 ? -18.933 16.348 -0.169 1.00 0.00 46 ASN A C 13
ATOM 10830 O O . ASN A 1 46 ? -18.026 15.701 -0.652 1.00 0.00 46 ASN A O 13
ATOM 10841 N N . ASN A 1 47 ? -18.752 17.456 0.505 1.00 0.00 47 ASN A N 13
ATOM 10842 C CA . ASN A 1 47 ? -17.352 17.991 0.714 1.00 0.00 47 ASN A CA 13
ATOM 10843 C C . ASN A 1 47 ? -16.434 16.847 1.159 1.00 0.00 47 ASN A C 13
ATOM 10844 O O . ASN A 1 47 ? -15.334 16.635 0.677 1.00 0.00 47 ASN A O 13
ATOM 10855 N N . CYS A 1 48 ? -17.000 16.163 2.113 1.00 0.00 48 CYS A N 13
ATOM 10856 C CA . CYS A 1 48 ? -16.367 14.973 2.762 1.00 0.00 48 CYS A CA 13
ATOM 10857 C C . CYS A 1 48 ? -15.736 14.009 1.735 1.00 0.00 48 CYS A C 13
ATOM 10858 O O . CYS A 1 48 ? -14.613 13.552 1.877 1.00 0.00 48 CYS A O 13
ATOM 10865 N N . LYS A 1 49 ? -16.520 13.753 0.710 1.00 0.00 49 LYS A N 13
ATOM 10866 C CA . LYS A 1 49 ? -16.091 12.830 -0.396 1.00 0.00 49 LYS A CA 13
ATOM 10867 C C . LYS A 1 49 ? -14.778 13.249 -1.038 1.00 0.00 49 LYS A C 13
ATOM 10868 O O . LYS A 1 49 ? -14.137 12.463 -1.704 1.00 0.00 49 LYS A O 13
ATOM 10887 N N . GLY A 1 50 ? -14.420 14.482 -0.824 1.00 0.00 50 GLY A N 13
ATOM 10888 C CA . GLY A 1 50 ? -13.149 15.009 -1.394 1.00 0.00 50 GLY A CA 13
ATOM 10889 C C . GLY A 1 50 ? -12.251 15.090 -0.178 1.00 0.00 50 GLY A C 13
ATOM 10890 O O . GLY A 1 50 ? -11.235 14.425 -0.116 1.00 0.00 50 GLY A O 13
ATOM 10894 N N . LYS A 1 51 ? -12.681 15.911 0.749 1.00 0.00 51 LYS A N 13
ATOM 10895 C CA . LYS A 1 51 ? -11.958 16.147 2.043 1.00 0.00 51 LYS A CA 13
ATOM 10896 C C . LYS A 1 51 ? -10.998 15.017 2.394 1.00 0.00 51 LYS A C 13
ATOM 10897 O O . LYS A 1 51 ? -9.810 15.230 2.543 1.00 0.00 51 LYS A O 13
ATOM 10916 N N . CYS A 1 52 ? -11.566 13.844 2.507 1.00 0.00 52 CYS A N 13
ATOM 10917 C CA . CYS A 1 52 ? -10.728 12.668 2.856 1.00 0.00 52 CYS A CA 13
ATOM 10918 C C . CYS A 1 52 ? -10.373 11.785 1.675 1.00 0.00 52 CYS A C 13
ATOM 10919 O O . CYS A 1 52 ? -9.368 11.113 1.725 1.00 0.00 52 CYS A O 13
ATOM 10926 N N . LYS A 1 53 ? -11.145 11.780 0.628 1.00 0.00 53 LYS A N 13
ATOM 10927 C CA . LYS A 1 53 ? -10.788 10.895 -0.516 1.00 0.00 53 LYS A CA 13
ATOM 10928 C C . LYS A 1 53 ? -10.399 11.723 -1.724 1.00 0.00 53 LYS A C 13
ATOM 10929 O O . LYS A 1 53 ? -11.143 12.520 -2.257 1.00 0.00 53 LYS A O 13
ATOM 10948 N N . LYS A 1 54 ? -9.187 11.479 -2.120 1.00 0.00 54 LYS A N 13
ATOM 10949 C CA . LYS A 1 54 ? -8.612 12.196 -3.285 1.00 0.00 54 LYS A CA 13
ATOM 10950 C C . LYS A 1 54 ? -8.371 11.262 -4.470 1.00 0.00 54 LYS A C 13
ATOM 10951 O O . LYS A 1 54 ? -8.210 11.734 -5.574 1.00 0.00 54 LYS A O 13
ATOM 10970 N N . GLU A 1 55 ? -8.351 9.973 -4.244 1.00 0.00 55 GLU A N 13
ATOM 10971 C CA . GLU A 1 55 ? -8.124 9.002 -5.371 1.00 0.00 55 GLU A CA 13
ATOM 10972 C C . GLU A 1 55 ? -9.353 8.090 -5.562 1.00 0.00 55 GLU A C 13
ATOM 10973 O O . GLU A 1 55 ? -9.461 7.548 -6.649 1.00 0.00 55 GLU A O 13
ATOM 10986 N N . ALA A 1 1 ? -8.622 -7.591 -6.622 1.00 0.00 1 ALA A N 14
ATOM 10987 C CA . ALA A 1 1 ? -8.059 -6.332 -7.189 1.00 0.00 1 ALA A CA 14
ATOM 10988 C C . ALA A 1 1 ? -9.140 -5.635 -8.036 1.00 0.00 1 ALA A C 14
ATOM 10989 O O . ALA A 1 1 ? -9.074 -5.583 -9.250 1.00 0.00 1 ALA A O 14
ATOM 10998 N N . SER A 1 2 ? -10.113 -5.121 -7.345 1.00 0.00 2 SER A N 14
ATOM 10999 C CA . SER A 1 2 ? -11.250 -4.406 -7.994 1.00 0.00 2 SER A CA 14
ATOM 11000 C C . SER A 1 2 ? -10.905 -2.906 -8.020 1.00 0.00 2 SER A C 14
ATOM 11001 O O . SER A 1 2 ? -10.022 -2.468 -7.310 1.00 0.00 2 SER A O 14
ATOM 11009 N N . ALA A 1 3 ? -11.603 -2.139 -8.821 1.00 0.00 3 ALA A N 14
ATOM 11010 C CA . ALA A 1 3 ? -11.312 -0.669 -8.898 1.00 0.00 3 ALA A CA 14
ATOM 11011 C C . ALA A 1 3 ? -12.295 0.182 -8.075 1.00 0.00 3 ALA A C 14
ATOM 11012 O O . ALA A 1 3 ? -13.088 0.932 -8.611 1.00 0.00 3 ALA A O 14
ATOM 11019 N N . THR A 1 4 ? -12.215 0.037 -6.779 1.00 0.00 4 THR A N 14
ATOM 11020 C CA . THR A 1 4 ? -13.115 0.815 -5.877 1.00 0.00 4 THR A CA 14
ATOM 11021 C C . THR A 1 4 ? -12.293 1.373 -4.698 1.00 0.00 4 THR A C 14
ATOM 11022 O O . THR A 1 4 ? -11.709 0.631 -3.935 1.00 0.00 4 THR A O 14
ATOM 11033 N N . TRP A 1 5 ? -12.258 2.675 -4.578 1.00 0.00 5 TRP A N 14
ATOM 11034 C CA . TRP A 1 5 ? -11.493 3.333 -3.470 1.00 0.00 5 TRP A CA 14
ATOM 11035 C C . TRP A 1 5 ? -12.448 4.220 -2.660 1.00 0.00 5 TRP A C 14
ATOM 11036 O O . TRP A 1 5 ? -12.055 5.194 -2.050 1.00 0.00 5 TRP A O 14
ATOM 11057 N N . GLY A 1 6 ? -13.698 3.839 -2.670 1.00 0.00 6 GLY A N 14
ATOM 11058 C CA . GLY A 1 6 ? -14.735 4.615 -1.925 1.00 0.00 6 GLY A CA 14
ATOM 11059 C C . GLY A 1 6 ? -14.993 3.933 -0.591 1.00 0.00 6 GLY A C 14
ATOM 11060 O O . GLY A 1 6 ? -15.333 4.585 0.370 1.00 0.00 6 GLY A O 14
ATOM 11064 N N . ALA A 1 7 ? -14.818 2.638 -0.553 1.00 0.00 7 ALA A N 14
ATOM 11065 C CA . ALA A 1 7 ? -15.046 1.878 0.721 1.00 0.00 7 ALA A CA 14
ATOM 11066 C C . ALA A 1 7 ? -13.743 1.780 1.532 1.00 0.00 7 ALA A C 14
ATOM 11067 O O . ALA A 1 7 ? -13.681 1.067 2.512 1.00 0.00 7 ALA A O 14
ATOM 11074 N N . ALA A 1 8 ? -12.735 2.487 1.093 1.00 0.00 8 ALA A N 14
ATOM 11075 C CA . ALA A 1 8 ? -11.419 2.459 1.812 1.00 0.00 8 ALA A CA 14
ATOM 11076 C C . ALA A 1 8 ? -11.182 3.687 2.705 1.00 0.00 8 ALA A C 14
ATOM 11077 O O . ALA A 1 8 ? -10.329 3.669 3.570 1.00 0.00 8 ALA A O 14
ATOM 11084 N N . TYR A 1 9 ? -11.949 4.716 2.456 1.00 0.00 9 TYR A N 14
ATOM 11085 C CA . TYR A 1 9 ? -11.818 5.982 3.244 1.00 0.00 9 TYR A CA 14
ATOM 11086 C C . TYR A 1 9 ? -12.864 6.253 4.368 1.00 0.00 9 TYR A C 14
ATOM 11087 O O . TYR A 1 9 ? -13.101 7.395 4.718 1.00 0.00 9 TYR A O 14
ATOM 11120 N N . ALA A 1 11 ? -13.691 6.836 7.152 1.00 0.00 11 ALA A N 14
ATOM 11121 C CA . ALA A 1 11 ? -13.559 7.790 8.280 1.00 0.00 11 ALA A CA 14
ATOM 11122 C C . ALA A 1 11 ? -13.880 9.206 7.853 1.00 0.00 11 ALA A C 14
ATOM 11123 O O . ALA A 1 11 ? -14.124 10.039 8.702 1.00 0.00 11 ALA A O 14
ATOM 11130 N N . CYS A 1 12 ? -13.867 9.439 6.573 1.00 0.00 12 CYS A N 14
ATOM 11131 C CA . CYS A 1 12 ? -14.173 10.810 6.083 1.00 0.00 12 CYS A CA 14
ATOM 11132 C C . CYS A 1 12 ? -15.474 10.769 5.244 1.00 0.00 12 CYS A C 14
ATOM 11133 O O . CYS A 1 12 ? -15.708 11.511 4.305 1.00 0.00 12 CYS A O 14
ATOM 11140 N N . GLU A 1 13 ? -16.287 9.832 5.647 1.00 0.00 13 GLU A N 14
ATOM 11141 C CA . GLU A 1 13 ? -17.615 9.578 5.022 1.00 0.00 13 GLU A CA 14
ATOM 11142 C C . GLU A 1 13 ? -18.538 9.391 6.228 1.00 0.00 13 GLU A C 14
ATOM 11143 O O . GLU A 1 13 ? -19.384 10.225 6.483 1.00 0.00 13 GLU A O 14
ATOM 11155 N N . ASN A 1 14 ? -18.330 8.294 6.924 1.00 0.00 14 ASN A N 14
ATOM 11156 C CA . ASN A 1 14 ? -19.140 7.950 8.144 1.00 0.00 14 ASN A CA 14
ATOM 11157 C C . ASN A 1 14 ? -19.654 9.175 8.906 1.00 0.00 14 ASN A C 14
ATOM 11158 O O . ASN A 1 14 ? -20.826 9.302 9.202 1.00 0.00 14 ASN A O 14
ATOM 11169 N N . ASN A 1 15 ? -18.732 10.055 9.169 1.00 0.00 15 ASN A N 14
ATOM 11170 C CA . ASN A 1 15 ? -19.007 11.307 9.909 1.00 0.00 15 ASN A CA 14
ATOM 11171 C C . ASN A 1 15 ? -19.857 12.279 9.124 1.00 0.00 15 ASN A C 14
ATOM 11172 O O . ASN A 1 15 ? -20.944 12.588 9.571 1.00 0.00 15 ASN A O 14
ATOM 11183 N N . CYS A 1 16 ? -19.413 12.736 7.986 1.00 0.00 16 CYS A N 14
ATOM 11184 C CA . CYS A 1 16 ? -20.278 13.712 7.249 1.00 0.00 16 CYS A CA 14
ATOM 11185 C C . CYS A 1 16 ? -21.538 13.099 6.653 1.00 0.00 16 CYS A C 14
ATOM 11186 O O . CYS A 1 16 ? -22.440 13.818 6.266 1.00 0.00 16 CYS A O 14
ATOM 11193 N N . ARG A 1 17 ? -21.581 11.797 6.599 1.00 0.00 17 ARG A N 14
ATOM 11194 C CA . ARG A 1 17 ? -22.782 11.125 6.024 1.00 0.00 17 ARG A CA 14
ATOM 11195 C C . ARG A 1 17 ? -23.781 11.055 7.169 1.00 0.00 17 ARG A C 14
ATOM 11196 O O . ARG A 1 17 ? -24.881 11.561 7.034 1.00 0.00 17 ARG A O 14
ATOM 11217 N N . LYS A 1 18 ? -23.388 10.447 8.265 1.00 0.00 18 LYS A N 14
ATOM 11218 C CA . LYS A 1 18 ? -24.336 10.361 9.422 1.00 0.00 18 LYS A CA 14
ATOM 11219 C C . LYS A 1 18 ? -24.710 11.807 9.759 1.00 0.00 18 LYS A C 14
ATOM 11220 O O . LYS A 1 18 ? -25.868 12.153 9.907 1.00 0.00 18 LYS A O 14
ATOM 11239 N N . LYS A 1 19 ? -23.689 12.621 9.864 1.00 0.00 19 LYS A N 14
ATOM 11240 C CA . LYS A 1 19 ? -23.910 14.058 10.181 1.00 0.00 19 LYS A CA 14
ATOM 11241 C C . LYS A 1 19 ? -24.935 14.628 9.203 1.00 0.00 19 LYS A C 14
ATOM 11242 O O . LYS A 1 19 ? -25.917 15.157 9.670 1.00 0.00 19 LYS A O 14
ATOM 11261 N N . TYR A 1 20 ? -24.759 14.539 7.905 1.00 0.00 20 TYR A N 14
ATOM 11262 C CA . TYR A 1 20 ? -25.778 15.102 6.973 1.00 0.00 20 TYR A CA 14
ATOM 11263 C C . TYR A 1 20 ? -27.164 14.536 7.291 1.00 0.00 20 TYR A C 14
ATOM 11264 O O . TYR A 1 20 ? -28.170 15.191 7.115 1.00 0.00 20 TYR A O 14
ATOM 11282 N N . ASP A 1 21 ? -27.176 13.330 7.765 1.00 0.00 21 ASP A N 14
ATOM 11283 C CA . ASP A 1 21 ? -28.469 12.673 8.104 1.00 0.00 21 ASP A CA 14
ATOM 11284 C C . ASP A 1 21 ? -29.018 13.010 9.491 1.00 0.00 21 ASP A C 14
ATOM 11285 O O . ASP A 1 21 ? -30.153 12.689 9.781 1.00 0.00 21 ASP A O 14
ATOM 11294 N N . LEU A 1 22 ? -28.215 13.635 10.307 1.00 0.00 22 LEU A N 14
ATOM 11295 C CA . LEU A 1 22 ? -28.663 14.017 11.695 1.00 0.00 22 LEU A CA 14
ATOM 11296 C C . LEU A 1 22 ? -28.790 15.546 11.800 1.00 0.00 22 LEU A C 14
ATOM 11297 O O . LEU A 1 22 ? -29.597 16.095 12.522 1.00 0.00 22 LEU A O 14
ATOM 11313 N N . CYS A 1 23 ? -27.946 16.179 11.045 1.00 0.00 23 CYS A N 14
ATOM 11314 C CA . CYS A 1 23 ? -27.883 17.660 10.984 1.00 0.00 23 CYS A CA 14
ATOM 11315 C C . CYS A 1 23 ? -29.109 18.232 10.302 1.00 0.00 23 CYS A C 14
ATOM 11316 O O . CYS A 1 23 ? -29.539 19.334 10.589 1.00 0.00 23 CYS A O 14
ATOM 11323 N N . ILE A 1 24 ? -29.648 17.453 9.409 1.00 0.00 24 ILE A N 14
ATOM 11324 C CA . ILE A 1 24 ? -30.841 17.939 8.688 1.00 0.00 24 ILE A CA 14
ATOM 11325 C C . ILE A 1 24 ? -32.112 17.926 9.528 1.00 0.00 24 ILE A C 14
ATOM 11326 O O . ILE A 1 24 ? -32.987 17.080 9.482 1.00 0.00 24 ILE A O 14
ATOM 11342 N N . ARG A 1 25 ? -32.137 18.953 10.323 1.00 0.00 25 ARG A N 14
ATOM 11343 C CA . ARG A 1 25 ? -33.263 19.212 11.247 1.00 0.00 25 ARG A CA 14
ATOM 11344 C C . ARG A 1 25 ? -34.030 20.277 10.484 1.00 0.00 25 ARG A C 14
ATOM 11345 O O . ARG A 1 25 ? -34.299 21.371 10.949 1.00 0.00 25 ARG A O 14
ATOM 11366 N N . CYS A 1 26 ? -34.364 19.882 9.280 1.00 0.00 26 CYS A N 14
ATOM 11367 C CA . CYS A 1 26 ? -35.126 20.797 8.391 1.00 0.00 26 CYS A CA 14
ATOM 11368 C C . CYS A 1 26 ? -36.479 21.120 9.035 1.00 0.00 26 CYS A C 14
ATOM 11369 O O . CYS A 1 26 ? -37.223 21.951 8.555 1.00 0.00 26 CYS A O 14
ATOM 11376 N N . GLN A 1 27 ? -36.745 20.430 10.116 1.00 0.00 27 GLN A N 14
ATOM 11377 C CA . GLN A 1 27 ? -38.009 20.628 10.854 1.00 0.00 27 GLN A CA 14
ATOM 11378 C C . GLN A 1 27 ? -37.671 21.414 12.125 1.00 0.00 27 GLN A C 14
ATOM 11379 O O . GLN A 1 27 ? -36.571 21.290 12.630 1.00 0.00 27 GLN A O 14
ATOM 11393 N N . GLY A 1 28 ? -38.609 22.182 12.615 1.00 0.00 28 GLY A N 14
ATOM 11394 C CA . GLY A 1 28 ? -38.362 22.983 13.856 1.00 0.00 28 GLY A CA 14
ATOM 11395 C C . GLY A 1 28 ? -37.096 23.834 13.725 1.00 0.00 28 GLY A C 14
ATOM 11396 O O . GLY A 1 28 ? -37.172 24.979 13.333 1.00 0.00 28 GLY A O 14
ATOM 11400 N N . LYS A 1 29 ? -35.977 23.247 14.060 1.00 0.00 29 LYS A N 14
ATOM 11401 C CA . LYS A 1 29 ? -34.654 23.944 13.984 1.00 0.00 29 LYS A CA 14
ATOM 11402 C C . LYS A 1 29 ? -34.575 24.732 12.672 1.00 0.00 29 LYS A C 14
ATOM 11403 O O . LYS A 1 29 ? -34.181 25.881 12.663 1.00 0.00 29 LYS A O 14
ATOM 11422 N N . TRP A 1 30 ? -34.947 24.089 11.593 1.00 0.00 30 TRP A N 14
ATOM 11423 C CA . TRP A 1 30 ? -34.907 24.795 10.271 1.00 0.00 30 TRP A CA 14
ATOM 11424 C C . TRP A 1 30 ? -36.346 24.948 9.736 1.00 0.00 30 TRP A C 14
ATOM 11425 O O . TRP A 1 30 ? -36.580 24.787 8.555 1.00 0.00 30 TRP A O 14
ATOM 11446 N N . ALA A 1 31 ? -37.266 25.246 10.613 1.00 0.00 31 ALA A N 14
ATOM 11447 C CA . ALA A 1 31 ? -38.720 25.434 10.297 1.00 0.00 31 ALA A CA 14
ATOM 11448 C C . ALA A 1 31 ? -39.062 26.241 9.045 1.00 0.00 31 ALA A C 14
ATOM 11449 O O . ALA A 1 31 ? -39.558 27.352 9.114 1.00 0.00 31 ALA A O 14
ATOM 11456 N N . GLY A 1 32 ? -38.778 25.637 7.927 1.00 0.00 32 GLY A N 14
ATOM 11457 C CA . GLY A 1 32 ? -39.064 26.310 6.632 1.00 0.00 32 GLY A CA 14
ATOM 11458 C C . GLY A 1 32 ? -37.756 26.559 5.909 1.00 0.00 32 GLY A C 14
ATOM 11459 O O . GLY A 1 32 ? -37.713 26.762 4.715 1.00 0.00 32 GLY A O 14
ATOM 11463 N N . LYS A 1 33 ? -36.701 26.522 6.674 1.00 0.00 33 LYS A N 14
ATOM 11464 C CA . LYS A 1 33 ? -35.333 26.742 6.133 1.00 0.00 33 LYS A CA 14
ATOM 11465 C C . LYS A 1 33 ? -34.865 25.426 5.475 1.00 0.00 33 LYS A C 14
ATOM 11466 O O . LYS A 1 33 ? -33.790 25.358 4.918 1.00 0.00 33 LYS A O 14
ATOM 11485 N N . ARG A 1 34 ? -35.709 24.427 5.560 1.00 0.00 34 ARG A N 14
ATOM 11486 C CA . ARG A 1 34 ? -35.488 23.051 4.995 1.00 0.00 34 ARG A CA 14
ATOM 11487 C C . ARG A 1 34 ? -34.582 23.050 3.761 1.00 0.00 34 ARG A C 14
ATOM 11488 O O . ARG A 1 34 ? -33.475 22.557 3.822 1.00 0.00 34 ARG A O 14
ATOM 11509 N N . GLY A 1 35 ? -35.071 23.593 2.677 1.00 0.00 35 GLY A N 14
ATOM 11510 C CA . GLY A 1 35 ? -34.289 23.662 1.389 1.00 0.00 35 GLY A CA 14
ATOM 11511 C C . GLY A 1 35 ? -32.807 23.978 1.611 1.00 0.00 35 GLY A C 14
ATOM 11512 O O . GLY A 1 35 ? -31.935 23.519 0.900 1.00 0.00 35 GLY A O 14
ATOM 11516 N N . LYS A 1 36 ? -32.596 24.762 2.628 1.00 0.00 36 LYS A N 14
ATOM 11517 C CA . LYS A 1 36 ? -31.243 25.203 3.028 1.00 0.00 36 LYS A CA 14
ATOM 11518 C C . LYS A 1 36 ? -30.698 24.278 4.127 1.00 0.00 36 LYS A C 14
ATOM 11519 O O . LYS A 1 36 ? -29.506 24.047 4.109 1.00 0.00 36 LYS A O 14
ATOM 11538 N N . CYS A 1 37 ? -31.518 23.772 5.028 1.00 0.00 37 CYS A N 14
ATOM 11539 C CA . CYS A 1 37 ? -30.978 22.855 6.112 1.00 0.00 37 CYS A CA 14
ATOM 11540 C C . CYS A 1 37 ? -30.344 21.701 5.413 1.00 0.00 37 CYS A C 14
ATOM 11541 O O . CYS A 1 37 ? -29.221 21.293 5.663 1.00 0.00 37 CYS A O 14
ATOM 11548 N N . ALA A 1 38 ? -31.151 21.215 4.521 1.00 0.00 38 ALA A N 14
ATOM 11549 C CA . ALA A 1 38 ? -30.723 20.074 3.726 1.00 0.00 38 ALA A CA 14
ATOM 11550 C C . ALA A 1 38 ? -29.540 20.474 2.900 1.00 0.00 38 ALA A C 14
ATOM 11551 O O . ALA A 1 38 ? -28.470 19.974 3.181 1.00 0.00 38 ALA A O 14
ATOM 11558 N N . ALA A 1 39 ? -29.733 21.333 1.930 1.00 0.00 39 ALA A N 14
ATOM 11559 C CA . ALA A 1 39 ? -28.582 21.777 1.076 1.00 0.00 39 ALA A CA 14
ATOM 11560 C C . ALA A 1 39 ? -27.314 21.883 1.933 1.00 0.00 39 ALA A C 14
ATOM 11561 O O . ALA A 1 39 ? -26.359 21.154 1.739 1.00 0.00 39 ALA A O 14
ATOM 11568 N N . HIS A 1 40 ? -27.400 22.806 2.858 1.00 0.00 40 HIS A N 14
ATOM 11569 C CA . HIS A 1 40 ? -26.294 23.094 3.816 1.00 0.00 40 HIS A CA 14
ATOM 11570 C C . HIS A 1 40 ? -25.515 21.870 4.197 1.00 0.00 40 HIS A C 14
ATOM 11571 O O . HIS A 1 40 ? -24.324 21.799 3.978 1.00 0.00 40 HIS A O 14
ATOM 11585 N N . CYS A 1 41 ? -26.226 20.936 4.753 1.00 0.00 41 CYS A N 14
ATOM 11586 C CA . CYS A 1 41 ? -25.550 19.688 5.192 1.00 0.00 41 CYS A CA 14
ATOM 11587 C C . CYS A 1 41 ? -25.405 18.644 4.126 1.00 0.00 41 CYS A C 14
ATOM 11588 O O . CYS A 1 41 ? -24.675 17.680 4.264 1.00 0.00 41 CYS A O 14
ATOM 11595 N N . ILE A 1 42 ? -26.091 18.867 3.058 1.00 0.00 42 ILE A N 14
ATOM 11596 C CA . ILE A 1 42 ? -26.009 17.894 1.949 1.00 0.00 42 ILE A CA 14
ATOM 11597 C C . ILE A 1 42 ? -24.683 18.173 1.224 1.00 0.00 42 ILE A C 14
ATOM 11598 O O . ILE A 1 42 ? -24.029 17.266 0.748 1.00 0.00 42 ILE A O 14
ATOM 11614 N N . ILE A 1 43 ? -24.284 19.415 1.143 1.00 0.00 43 ILE A N 14
ATOM 11615 C CA . ILE A 1 43 ? -22.998 19.685 0.439 1.00 0.00 43 ILE A CA 14
ATOM 11616 C C . ILE A 1 43 ? -21.836 19.251 1.349 1.00 0.00 43 ILE A C 14
ATOM 11617 O O . ILE A 1 43 ? -20.683 19.412 1.005 1.00 0.00 43 ILE A O 14
ATOM 11633 N N . GLN A 1 44 ? -22.157 18.701 2.491 1.00 0.00 44 GLN A N 14
ATOM 11634 C CA . GLN A 1 44 ? -21.091 18.251 3.438 1.00 0.00 44 GLN A CA 14
ATOM 11635 C C . GLN A 1 44 ? -20.797 16.799 3.070 1.00 0.00 44 GLN A C 14
ATOM 11636 O O . GLN A 1 44 ? -19.710 16.570 2.579 1.00 0.00 44 GLN A O 14
ATOM 11650 N N . LYS A 1 45 ? -21.717 15.885 3.292 1.00 0.00 45 LYS A N 14
ATOM 11651 C CA . LYS A 1 45 ? -21.481 14.435 2.940 1.00 0.00 45 LYS A CA 14
ATOM 11652 C C . LYS A 1 45 ? -20.708 14.323 1.612 1.00 0.00 45 LYS A C 14
ATOM 11653 O O . LYS A 1 45 ? -19.905 13.429 1.434 1.00 0.00 45 LYS A O 14
ATOM 11672 N N . ASN A 1 46 ? -20.986 15.240 0.718 1.00 0.00 46 ASN A N 14
ATOM 11673 C CA . ASN A 1 46 ? -20.300 15.251 -0.615 1.00 0.00 46 ASN A CA 14
ATOM 11674 C C . ASN A 1 46 ? -19.032 16.100 -0.633 1.00 0.00 46 ASN A C 14
ATOM 11675 O O . ASN A 1 46 ? -18.131 15.756 -1.369 1.00 0.00 46 ASN A O 14
ATOM 11686 N N . ASN A 1 47 ? -18.934 17.165 0.129 1.00 0.00 47 ASN A N 14
ATOM 11687 C CA . ASN A 1 47 ? -17.642 17.944 0.049 1.00 0.00 47 ASN A CA 14
ATOM 11688 C C . ASN A 1 47 ? -16.600 17.107 0.770 1.00 0.00 47 ASN A C 14
ATOM 11689 O O . ASN A 1 47 ? -15.495 16.943 0.296 1.00 0.00 47 ASN A O 14
ATOM 11700 N N . CYS A 1 48 ? -17.020 16.619 1.908 1.00 0.00 48 CYS A N 14
ATOM 11701 C CA . CYS A 1 48 ? -16.184 15.761 2.802 1.00 0.00 48 CYS A CA 14
ATOM 11702 C C . CYS A 1 48 ? -15.244 14.851 2.028 1.00 0.00 48 CYS A C 14
ATOM 11703 O O . CYS A 1 48 ? -14.043 14.871 2.198 1.00 0.00 48 CYS A O 14
ATOM 11710 N N . LYS A 1 49 ? -15.861 14.070 1.187 1.00 0.00 49 LYS A N 14
ATOM 11711 C CA . LYS A 1 49 ? -15.129 13.089 0.326 1.00 0.00 49 LYS A CA 14
ATOM 11712 C C . LYS A 1 49 ? -13.891 13.639 -0.366 1.00 0.00 49 LYS A C 14
ATOM 11713 O O . LYS A 1 49 ? -13.022 12.889 -0.755 1.00 0.00 49 LYS A O 14
ATOM 11732 N N . GLY A 1 50 ? -13.831 14.929 -0.517 1.00 0.00 50 GLY A N 14
ATOM 11733 C CA . GLY A 1 50 ? -12.641 15.554 -1.186 1.00 0.00 50 GLY A CA 14
ATOM 11734 C C . GLY A 1 50 ? -11.862 16.381 -0.167 1.00 0.00 50 GLY A C 14
ATOM 11735 O O . GLY A 1 50 ? -11.193 17.328 -0.527 1.00 0.00 50 GLY A O 14
ATOM 11739 N N . LYS A 1 51 ? -11.966 16.002 1.080 1.00 0.00 51 LYS A N 14
ATOM 11740 C CA . LYS A 1 51 ? -11.255 16.737 2.170 1.00 0.00 51 LYS A CA 14
ATOM 11741 C C . LYS A 1 51 ? -10.155 15.975 2.938 1.00 0.00 51 LYS A C 14
ATOM 11742 O O . LYS A 1 51 ? -9.073 16.520 3.060 1.00 0.00 51 LYS A O 14
ATOM 11761 N N . CYS A 1 52 ? -10.403 14.776 3.432 1.00 0.00 52 CYS A N 14
ATOM 11762 C CA . CYS A 1 52 ? -9.294 14.081 4.189 1.00 0.00 52 CYS A CA 14
ATOM 11763 C C . CYS A 1 52 ? -8.516 12.997 3.448 1.00 0.00 52 CYS A C 14
ATOM 11764 O O . CYS A 1 52 ? -7.300 13.030 3.408 1.00 0.00 52 CYS A O 14
ATOM 11771 N N . LYS A 1 53 ? -9.239 12.063 2.891 1.00 0.00 53 LYS A N 14
ATOM 11772 C CA . LYS A 1 53 ? -8.579 10.946 2.142 1.00 0.00 53 LYS A CA 14
ATOM 11773 C C . LYS A 1 53 ? -8.893 11.139 0.647 1.00 0.00 53 LYS A C 14
ATOM 11774 O O . LYS A 1 53 ? -8.485 12.128 0.074 1.00 0.00 53 LYS A O 14
ATOM 11793 N N . LYS A 1 54 ? -9.602 10.227 0.035 1.00 0.00 54 LYS A N 14
ATOM 11794 C CA . LYS A 1 54 ? -9.932 10.367 -1.417 1.00 0.00 54 LYS A CA 14
ATOM 11795 C C . LYS A 1 54 ? -11.446 10.264 -1.546 1.00 0.00 54 LYS A C 14
ATOM 11796 O O . LYS A 1 54 ? -12.136 10.318 -0.548 1.00 0.00 54 LYS A O 14
ATOM 11815 N N . GLU A 1 55 ? -11.941 10.093 -2.740 1.00 0.00 55 GLU A N 14
ATOM 11816 C CA . GLU A 1 55 ? -13.424 9.994 -2.893 1.00 0.00 55 GLU A CA 14
ATOM 11817 C C . GLU A 1 55 ? -13.882 8.524 -2.809 1.00 0.00 55 GLU A C 14
ATOM 11818 O O . GLU A 1 55 ? -14.960 8.328 -2.270 1.00 0.00 55 GLU A O 14
ATOM 11831 N N . ALA A 1 1 ? -4.243 -6.812 -2.762 1.00 0.00 1 ALA A N 15
ATOM 11832 C CA . ALA A 1 1 ? -3.370 -6.163 -1.740 1.00 0.00 1 ALA A CA 15
ATOM 11833 C C . ALA A 1 1 ? -2.590 -5.016 -2.410 1.00 0.00 1 ALA A C 15
ATOM 11834 O O . ALA A 1 1 ? -1.376 -4.980 -2.394 1.00 0.00 1 ALA A O 15
ATOM 11843 N N . SER A 1 2 ? -3.328 -4.104 -2.987 1.00 0.00 2 SER A N 15
ATOM 11844 C CA . SER A 1 2 ? -2.691 -2.937 -3.677 1.00 0.00 2 SER A CA 15
ATOM 11845 C C . SER A 1 2 ? -3.127 -1.590 -3.083 1.00 0.00 2 SER A C 15
ATOM 11846 O O . SER A 1 2 ? -3.806 -1.520 -2.076 1.00 0.00 2 SER A O 15
ATOM 11854 N N . ALA A 1 3 ? -2.719 -0.552 -3.763 1.00 0.00 3 ALA A N 15
ATOM 11855 C CA . ALA A 1 3 ? -3.042 0.839 -3.332 1.00 0.00 3 ALA A CA 15
ATOM 11856 C C . ALA A 1 3 ? -4.216 1.381 -4.158 1.00 0.00 3 ALA A C 15
ATOM 11857 O O . ALA A 1 3 ? -4.081 1.698 -5.322 1.00 0.00 3 ALA A O 15
ATOM 11864 N N . THR A 1 4 ? -5.345 1.468 -3.510 1.00 0.00 4 THR A N 15
ATOM 11865 C CA . THR A 1 4 ? -6.596 1.978 -4.158 1.00 0.00 4 THR A CA 15
ATOM 11866 C C . THR A 1 4 ? -6.874 3.299 -3.441 1.00 0.00 4 THR A C 15
ATOM 11867 O O . THR A 1 4 ? -6.781 4.358 -4.027 1.00 0.00 4 THR A O 15
ATOM 11878 N N . TRP A 1 5 ? -7.210 3.106 -2.189 1.00 0.00 5 TRP A N 15
ATOM 11879 C CA . TRP A 1 5 ? -7.554 4.125 -1.135 1.00 0.00 5 TRP A CA 15
ATOM 11880 C C . TRP A 1 5 ? -9.059 4.082 -0.827 1.00 0.00 5 TRP A C 15
ATOM 11881 O O . TRP A 1 5 ? -9.788 3.310 -1.420 1.00 0.00 5 TRP A O 15
ATOM 11902 N N . GLY A 1 6 ? -9.484 4.904 0.098 1.00 0.00 6 GLY A N 15
ATOM 11903 C CA . GLY A 1 6 ? -10.925 4.950 0.488 1.00 0.00 6 GLY A CA 15
ATOM 11904 C C . GLY A 1 6 ? -11.212 3.815 1.453 1.00 0.00 6 GLY A C 15
ATOM 11905 O O . GLY A 1 6 ? -11.134 3.983 2.652 1.00 0.00 6 GLY A O 15
ATOM 11909 N N . ALA A 1 7 ? -11.519 2.696 0.855 1.00 0.00 7 ALA A N 15
ATOM 11910 C CA . ALA A 1 7 ? -11.858 1.395 1.540 1.00 0.00 7 ALA A CA 15
ATOM 11911 C C . ALA A 1 7 ? -11.215 1.059 2.898 1.00 0.00 7 ALA A C 15
ATOM 11912 O O . ALA A 1 7 ? -11.662 0.158 3.576 1.00 0.00 7 ALA A O 15
ATOM 11919 N N . ALA A 1 8 ? -10.190 1.767 3.277 1.00 0.00 8 ALA A N 15
ATOM 11920 C CA . ALA A 1 8 ? -9.517 1.493 4.582 1.00 0.00 8 ALA A CA 15
ATOM 11921 C C . ALA A 1 8 ? -10.026 2.532 5.591 1.00 0.00 8 ALA A C 15
ATOM 11922 O O . ALA A 1 8 ? -10.286 2.219 6.736 1.00 0.00 8 ALA A O 15
ATOM 11929 N N . TYR A 1 9 ? -10.155 3.751 5.130 1.00 0.00 9 TYR A N 15
ATOM 11930 C CA . TYR A 1 9 ? -10.641 4.853 6.016 1.00 0.00 9 TYR A CA 15
ATOM 11931 C C . TYR A 1 9 ? -12.121 5.271 5.849 1.00 0.00 9 TYR A C 15
ATOM 11932 O O . TYR A 1 9 ? -12.443 6.350 6.299 1.00 0.00 9 TYR A O 15
ATOM 11965 N N . ALA A 1 11 ? -14.962 5.587 6.739 1.00 0.00 11 ALA A N 15
ATOM 11966 C CA . ALA A 1 11 ? -15.648 6.342 7.821 1.00 0.00 11 ALA A CA 15
ATOM 11967 C C . ALA A 1 11 ? -15.434 7.840 7.570 1.00 0.00 11 ALA A C 15
ATOM 11968 O O . ALA A 1 11 ? -16.352 8.629 7.640 1.00 0.00 11 ALA A O 15
ATOM 11975 N N . CYS A 1 12 ? -14.200 8.147 7.284 1.00 0.00 12 CYS A N 15
ATOM 11976 C CA . CYS A 1 12 ? -13.725 9.539 6.990 1.00 0.00 12 CYS A CA 15
ATOM 11977 C C . CYS A 1 12 ? -14.670 10.335 6.067 1.00 0.00 12 CYS A C 15
ATOM 11978 O O . CYS A 1 12 ? -14.679 11.546 6.113 1.00 0.00 12 CYS A O 15
ATOM 11985 N N . GLU A 1 13 ? -15.409 9.627 5.252 1.00 0.00 13 GLU A N 15
ATOM 11986 C CA . GLU A 1 13 ? -16.382 10.265 4.305 1.00 0.00 13 GLU A CA 15
ATOM 11987 C C . GLU A 1 13 ? -17.804 9.768 4.628 1.00 0.00 13 GLU A C 15
ATOM 11988 O O . GLU A 1 13 ? -18.768 10.297 4.123 1.00 0.00 13 GLU A O 15
ATOM 12000 N N . ASN A 1 14 ? -17.941 8.770 5.458 1.00 0.00 14 ASN A N 15
ATOM 12001 C CA . ASN A 1 14 ? -19.326 8.266 5.792 1.00 0.00 14 ASN A CA 15
ATOM 12002 C C . ASN A 1 14 ? -19.867 9.171 6.888 1.00 0.00 14 ASN A C 15
ATOM 12003 O O . ASN A 1 14 ? -21.052 9.422 6.997 1.00 0.00 14 ASN A O 15
ATOM 12014 N N . ASN A 1 15 ? -18.931 9.625 7.665 1.00 0.00 15 ASN A N 15
ATOM 12015 C CA . ASN A 1 15 ? -19.150 10.549 8.818 1.00 0.00 15 ASN A CA 15
ATOM 12016 C C . ASN A 1 15 ? -20.068 11.658 8.341 1.00 0.00 15 ASN A C 15
ATOM 12017 O O . ASN A 1 15 ? -21.033 11.991 8.995 1.00 0.00 15 ASN A O 15
ATOM 12028 N N . CYS A 1 16 ? -19.757 12.195 7.194 1.00 0.00 16 CYS A N 15
ATOM 12029 C CA . CYS A 1 16 ? -20.601 13.295 6.664 1.00 0.00 16 CYS A CA 15
ATOM 12030 C C . CYS A 1 16 ? -21.811 12.780 5.900 1.00 0.00 16 CYS A C 15
ATOM 12031 O O . CYS A 1 16 ? -22.735 13.534 5.669 1.00 0.00 16 CYS A O 15
ATOM 12038 N N . ARG A 1 17 ? -21.796 11.523 5.538 1.00 0.00 17 ARG A N 15
ATOM 12039 C CA . ARG A 1 17 ? -22.966 10.986 4.783 1.00 0.00 17 ARG A CA 15
ATOM 12040 C C . ARG A 1 17 ? -24.087 10.849 5.810 1.00 0.00 17 ARG A C 15
ATOM 12041 O O . ARG A 1 17 ? -25.175 11.365 5.622 1.00 0.00 17 ARG A O 15
ATOM 12062 N N . LYS A 1 18 ? -23.777 10.160 6.876 1.00 0.00 18 LYS A N 15
ATOM 12063 C CA . LYS A 1 18 ? -24.818 9.988 7.925 1.00 0.00 18 LYS A CA 15
ATOM 12064 C C . LYS A 1 18 ? -25.061 11.373 8.531 1.00 0.00 18 LYS A C 15
ATOM 12065 O O . LYS A 1 18 ? -26.199 11.780 8.681 1.00 0.00 18 LYS A O 15
ATOM 12084 N N . LYS A 1 19 ? -24.008 12.078 8.870 1.00 0.00 19 LYS A N 15
ATOM 12085 C CA . LYS A 1 19 ? -24.212 13.437 9.463 1.00 0.00 19 LYS A CA 15
ATOM 12086 C C . LYS A 1 19 ? -25.126 14.288 8.568 1.00 0.00 19 LYS A C 15
ATOM 12087 O O . LYS A 1 19 ? -26.030 14.906 9.093 1.00 0.00 19 LYS A O 15
ATOM 12106 N N . TYR A 1 20 ? -24.910 14.323 7.270 1.00 0.00 20 TYR A N 15
ATOM 12107 C CA . TYR A 1 20 ? -25.798 15.144 6.385 1.00 0.00 20 TYR A CA 15
ATOM 12108 C C . TYR A 1 20 ? -27.263 14.840 6.705 1.00 0.00 20 TYR A C 15
ATOM 12109 O O . TYR A 1 20 ? -28.100 15.715 6.816 1.00 0.00 20 TYR A O 15
ATOM 12127 N N . ASP A 1 21 ? -27.509 13.573 6.849 1.00 0.00 21 ASP A N 15
ATOM 12128 C CA . ASP A 1 21 ? -28.886 13.124 7.151 1.00 0.00 21 ASP A CA 15
ATOM 12129 C C . ASP A 1 21 ? -29.358 13.607 8.515 1.00 0.00 21 ASP A C 15
ATOM 12130 O O . ASP A 1 21 ? -30.431 14.168 8.612 1.00 0.00 21 ASP A O 15
ATOM 12139 N N . LEU A 1 22 ? -28.569 13.400 9.539 1.00 0.00 22 LEU A N 15
ATOM 12140 C CA . LEU A 1 22 ? -29.020 13.869 10.893 1.00 0.00 22 LEU A CA 15
ATOM 12141 C C . LEU A 1 22 ? -29.141 15.401 10.906 1.00 0.00 22 LEU A C 15
ATOM 12142 O O . LEU A 1 22 ? -30.167 15.926 11.283 1.00 0.00 22 LEU A O 15
ATOM 12158 N N . CYS A 1 23 ? -28.069 16.027 10.489 1.00 0.00 23 CYS A N 15
ATOM 12159 C CA . CYS A 1 23 ? -27.899 17.521 10.389 1.00 0.00 23 CYS A CA 15
ATOM 12160 C C . CYS A 1 23 ? -29.146 18.254 9.910 1.00 0.00 23 CYS A C 15
ATOM 12161 O O . CYS A 1 23 ? -29.362 19.405 10.236 1.00 0.00 23 CYS A O 15
ATOM 12168 N N . ILE A 1 24 ? -29.933 17.554 9.147 1.00 0.00 24 ILE A N 15
ATOM 12169 C CA . ILE A 1 24 ? -31.175 18.151 8.607 1.00 0.00 24 ILE A CA 15
ATOM 12170 C C . ILE A 1 24 ? -32.236 18.354 9.691 1.00 0.00 24 ILE A C 15
ATOM 12171 O O . ILE A 1 24 ? -33.273 17.720 9.770 1.00 0.00 24 ILE A O 15
ATOM 12187 N N . ARG A 1 25 ? -31.962 19.292 10.544 1.00 0.00 25 ARG A N 15
ATOM 12188 C CA . ARG A 1 25 ? -32.919 19.588 11.631 1.00 0.00 25 ARG A CA 15
ATOM 12189 C C . ARG A 1 25 ? -33.882 20.539 10.925 1.00 0.00 25 ARG A C 15
ATOM 12190 O O . ARG A 1 25 ? -34.020 21.669 11.342 1.00 0.00 25 ARG A O 15
ATOM 12211 N N . CYS A 1 26 ? -34.545 20.078 9.880 1.00 0.00 26 CYS A N 15
ATOM 12212 C CA . CYS A 1 26 ? -35.503 20.988 9.160 1.00 0.00 26 CYS A CA 15
ATOM 12213 C C . CYS A 1 26 ? -36.645 21.435 10.091 1.00 0.00 26 CYS A C 15
ATOM 12214 O O . CYS A 1 26 ? -37.536 22.167 9.710 1.00 0.00 26 CYS A O 15
ATOM 12221 N N . GLN A 1 27 ? -36.564 20.959 11.304 1.00 0.00 27 GLN A N 15
ATOM 12222 C CA . GLN A 1 27 ? -37.561 21.265 12.341 1.00 0.00 27 GLN A CA 15
ATOM 12223 C C . GLN A 1 27 ? -36.859 22.177 13.347 1.00 0.00 27 GLN A C 15
ATOM 12224 O O . GLN A 1 27 ? -35.646 22.152 13.423 1.00 0.00 27 GLN A O 15
ATOM 12238 N N . GLY A 1 28 ? -37.609 22.934 14.100 1.00 0.00 28 GLY A N 15
ATOM 12239 C CA . GLY A 1 28 ? -36.991 23.859 15.110 1.00 0.00 28 GLY A CA 15
ATOM 12240 C C . GLY A 1 28 ? -35.796 24.638 14.528 1.00 0.00 28 GLY A C 15
ATOM 12241 O O . GLY A 1 28 ? -35.983 25.707 13.984 1.00 0.00 28 GLY A O 15
ATOM 12245 N N . LYS A 1 29 ? -34.615 24.089 14.662 1.00 0.00 29 LYS A N 15
ATOM 12246 C CA . LYS A 1 29 ? -33.370 24.740 14.139 1.00 0.00 29 LYS A CA 15
ATOM 12247 C C . LYS A 1 29 ? -33.619 25.324 12.732 1.00 0.00 29 LYS A C 15
ATOM 12248 O O . LYS A 1 29 ? -33.213 26.435 12.451 1.00 0.00 29 LYS A O 15
ATOM 12267 N N . TRP A 1 30 ? -34.276 24.574 11.880 1.00 0.00 30 TRP A N 15
ATOM 12268 C CA . TRP A 1 30 ? -34.563 25.081 10.492 1.00 0.00 30 TRP A CA 15
ATOM 12269 C C . TRP A 1 30 ? -36.085 25.246 10.336 1.00 0.00 30 TRP A C 15
ATOM 12270 O O . TRP A 1 30 ? -36.641 24.934 9.299 1.00 0.00 30 TRP A O 15
ATOM 12291 N N . ALA A 1 31 ? -36.727 25.739 11.363 1.00 0.00 31 ALA A N 15
ATOM 12292 C CA . ALA A 1 31 ? -38.210 25.943 11.335 1.00 0.00 31 ALA A CA 15
ATOM 12293 C C . ALA A 1 31 ? -38.643 26.947 10.270 1.00 0.00 31 ALA A C 15
ATOM 12294 O O . ALA A 1 31 ? -38.948 28.092 10.539 1.00 0.00 31 ALA A O 15
ATOM 12301 N N . GLY A 1 32 ? -38.650 26.445 9.068 1.00 0.00 32 GLY A N 15
ATOM 12302 C CA . GLY A 1 32 ? -39.054 27.302 7.915 1.00 0.00 32 GLY A CA 15
ATOM 12303 C C . GLY A 1 32 ? -37.877 27.583 7.010 1.00 0.00 32 GLY A C 15
ATOM 12304 O O . GLY A 1 32 ? -37.959 28.392 6.109 1.00 0.00 32 GLY A O 15
ATOM 12308 N N . LYS A 1 33 ? -36.813 26.889 7.299 1.00 0.00 33 LYS A N 15
ATOM 12309 C CA . LYS A 1 33 ? -35.557 27.015 6.517 1.00 0.00 33 LYS A CA 15
ATOM 12310 C C . LYS A 1 33 ? -35.465 25.682 5.740 1.00 0.00 33 LYS A C 15
ATOM 12311 O O . LYS A 1 33 ? -34.415 25.267 5.284 1.00 0.00 33 LYS A O 15
ATOM 12330 N N . ARG A 1 34 ? -36.607 25.043 5.609 1.00 0.00 34 ARG A N 15
ATOM 12331 C CA . ARG A 1 34 ? -36.684 23.735 4.884 1.00 0.00 34 ARG A CA 15
ATOM 12332 C C . ARG A 1 34 ? -36.110 23.908 3.468 1.00 0.00 34 ARG A C 15
ATOM 12333 O O . ARG A 1 34 ? -36.044 25.018 2.975 1.00 0.00 34 ARG A O 15
ATOM 12354 N N . GLY A 1 35 ? -35.693 22.854 2.819 1.00 0.00 35 GLY A N 15
ATOM 12355 C CA . GLY A 1 35 ? -35.132 23.022 1.438 1.00 0.00 35 GLY A CA 15
ATOM 12356 C C . GLY A 1 35 ? -33.656 23.331 1.605 1.00 0.00 35 GLY A C 15
ATOM 12357 O O . GLY A 1 35 ? -32.794 22.717 1.004 1.00 0.00 35 GLY A O 15
ATOM 12361 N N . LYS A 1 36 ? -33.421 24.295 2.458 1.00 0.00 36 LYS A N 15
ATOM 12362 C CA . LYS A 1 36 ? -32.038 24.730 2.750 1.00 0.00 36 LYS A CA 15
ATOM 12363 C C . LYS A 1 36 ? -31.546 23.795 3.855 1.00 0.00 36 LYS A C 15
ATOM 12364 O O . LYS A 1 36 ? -30.406 23.386 3.768 1.00 0.00 36 LYS A O 15
ATOM 12383 N N . CYS A 1 37 ? -32.360 23.466 4.847 1.00 0.00 37 CYS A N 15
ATOM 12384 C CA . CYS A 1 37 ? -31.885 22.525 5.941 1.00 0.00 37 CYS A CA 15
ATOM 12385 C C . CYS A 1 37 ? -31.200 21.370 5.226 1.00 0.00 37 CYS A C 15
ATOM 12386 O O . CYS A 1 37 ? -30.165 20.842 5.585 1.00 0.00 37 CYS A O 15
ATOM 12393 N N . ALA A 1 38 ? -31.891 21.046 4.175 1.00 0.00 38 ALA A N 15
ATOM 12394 C CA . ALA A 1 38 ? -31.460 19.959 3.293 1.00 0.00 38 ALA A CA 15
ATOM 12395 C C . ALA A 1 38 ? -30.220 20.364 2.496 1.00 0.00 38 ALA A C 15
ATOM 12396 O O . ALA A 1 38 ? -29.160 19.816 2.736 1.00 0.00 38 ALA A O 15
ATOM 12403 N N . ALA A 1 39 ? -30.362 21.288 1.576 1.00 0.00 39 ALA A N 15
ATOM 12404 C CA . ALA A 1 39 ? -29.178 21.733 0.761 1.00 0.00 39 ALA A CA 15
ATOM 12405 C C . ALA A 1 39 ? -27.917 21.853 1.633 1.00 0.00 39 ALA A C 15
ATOM 12406 O O . ALA A 1 39 ? -26.896 21.233 1.403 1.00 0.00 39 ALA A O 15
ATOM 12413 N N . HIS A 1 40 ? -28.090 22.686 2.622 1.00 0.00 40 HIS A N 15
ATOM 12414 C CA . HIS A 1 40 ? -27.036 22.995 3.628 1.00 0.00 40 HIS A CA 15
ATOM 12415 C C . HIS A 1 40 ? -26.277 21.754 4.024 1.00 0.00 40 HIS A C 15
ATOM 12416 O O . HIS A 1 40 ? -25.082 21.632 3.846 1.00 0.00 40 HIS A O 15
ATOM 12430 N N . CYS A 1 41 ? -27.047 20.848 4.553 1.00 0.00 41 CYS A N 15
ATOM 12431 C CA . CYS A 1 41 ? -26.459 19.567 5.017 1.00 0.00 41 CYS A CA 15
ATOM 12432 C C . CYS A 1 41 ? -25.949 18.714 3.859 1.00 0.00 41 CYS A C 15
ATOM 12433 O O . CYS A 1 41 ? -24.993 17.976 4.008 1.00 0.00 41 CYS A O 15
ATOM 12440 N N . ILE A 1 42 ? -26.569 18.811 2.715 1.00 0.00 42 ILE A N 15
ATOM 12441 C CA . ILE A 1 42 ? -26.063 17.968 1.582 1.00 0.00 42 ILE A CA 15
ATOM 12442 C C . ILE A 1 42 ? -24.653 18.447 1.197 1.00 0.00 42 ILE A C 15
ATOM 12443 O O . ILE A 1 42 ? -23.796 17.677 0.808 1.00 0.00 42 ILE A O 15
ATOM 12459 N N . ILE A 1 43 ? -24.442 19.731 1.317 1.00 0.00 43 ILE A N 15
ATOM 12460 C CA . ILE A 1 43 ? -23.101 20.273 0.970 1.00 0.00 43 ILE A CA 15
ATOM 12461 C C . ILE A 1 43 ? -22.072 19.554 1.854 1.00 0.00 43 ILE A C 15
ATOM 12462 O O . ILE A 1 43 ? -20.903 19.493 1.514 1.00 0.00 43 ILE A O 15
ATOM 12478 N N . GLN A 1 44 ? -22.531 19.014 2.957 1.00 0.00 44 GLN A N 15
ATOM 12479 C CA . GLN A 1 44 ? -21.561 18.310 3.855 1.00 0.00 44 GLN A CA 15
ATOM 12480 C C . GLN A 1 44 ? -21.214 16.918 3.284 1.00 0.00 44 GLN A C 15
ATOM 12481 O O . GLN A 1 44 ? -20.049 16.635 3.068 1.00 0.00 44 GLN A O 15
ATOM 12495 N N . LYS A 1 45 ? -22.205 16.087 3.047 1.00 0.00 45 LYS A N 15
ATOM 12496 C CA . LYS A 1 45 ? -21.921 14.713 2.485 1.00 0.00 45 LYS A CA 15
ATOM 12497 C C . LYS A 1 45 ? -21.119 14.813 1.197 1.00 0.00 45 LYS A C 15
ATOM 12498 O O . LYS A 1 45 ? -20.487 13.857 0.795 1.00 0.00 45 LYS A O 15
ATOM 12517 N N . ASN A 1 46 ? -21.156 15.957 0.565 1.00 0.00 46 ASN A N 15
ATOM 12518 C CA . ASN A 1 46 ? -20.369 16.081 -0.693 1.00 0.00 46 ASN A CA 15
ATOM 12519 C C . ASN A 1 46 ? -18.988 16.595 -0.304 1.00 0.00 46 ASN A C 15
ATOM 12520 O O . ASN A 1 46 ? -18.020 15.899 -0.526 1.00 0.00 46 ASN A O 15
ATOM 12531 N N . ASN A 1 47 ? -18.915 17.775 0.267 1.00 0.00 47 ASN A N 15
ATOM 12532 C CA . ASN A 1 47 ? -17.577 18.336 0.672 1.00 0.00 47 ASN A CA 15
ATOM 12533 C C . ASN A 1 47 ? -16.651 17.278 1.273 1.00 0.00 47 ASN A C 15
ATOM 12534 O O . ASN A 1 47 ? -15.470 17.257 0.998 1.00 0.00 47 ASN A O 15
ATOM 12545 N N . CYS A 1 48 ? -17.212 16.424 2.087 1.00 0.00 48 CYS A N 15
ATOM 12546 C CA . CYS A 1 48 ? -16.400 15.336 2.735 1.00 0.00 48 CYS A CA 15
ATOM 12547 C C . CYS A 1 48 ? -15.629 14.539 1.668 1.00 0.00 48 CYS A C 15
ATOM 12548 O O . CYS A 1 48 ? -14.475 14.192 1.819 1.00 0.00 48 CYS A O 15
ATOM 12555 N N . LYS A 1 49 ? -16.300 14.255 0.585 1.00 0.00 49 LYS A N 15
ATOM 12556 C CA . LYS A 1 49 ? -15.638 13.485 -0.527 1.00 0.00 49 LYS A CA 15
ATOM 12557 C C . LYS A 1 49 ? -14.370 14.200 -1.025 1.00 0.00 49 LYS A C 15
ATOM 12558 O O . LYS A 1 49 ? -13.592 13.636 -1.767 1.00 0.00 49 LYS A O 15
ATOM 12577 N N . GLY A 1 50 ? -14.206 15.426 -0.607 1.00 0.00 50 GLY A N 15
ATOM 12578 C CA . GLY A 1 50 ? -13.015 16.237 -1.003 1.00 0.00 50 GLY A CA 15
ATOM 12579 C C . GLY A 1 50 ? -12.131 16.431 0.235 1.00 0.00 50 GLY A C 15
ATOM 12580 O O . GLY A 1 50 ? -11.371 17.376 0.326 1.00 0.00 50 GLY A O 15
ATOM 12584 N N . LYS A 1 51 ? -12.263 15.517 1.158 1.00 0.00 51 LYS A N 15
ATOM 12585 C CA . LYS A 1 51 ? -11.466 15.568 2.420 1.00 0.00 51 LYS A CA 15
ATOM 12586 C C . LYS A 1 51 ? -10.451 14.416 2.423 1.00 0.00 51 LYS A C 15
ATOM 12587 O O . LYS A 1 51 ? -9.279 14.631 2.184 1.00 0.00 51 LYS A O 15
ATOM 12606 N N . CYS A 1 52 ? -10.919 13.223 2.681 1.00 0.00 52 CYS A N 15
ATOM 12607 C CA . CYS A 1 52 ? -10.002 12.030 2.718 1.00 0.00 52 CYS A CA 15
ATOM 12608 C C . CYS A 1 52 ? -10.057 11.173 1.453 1.00 0.00 52 CYS A C 15
ATOM 12609 O O . CYS A 1 52 ? -9.200 10.339 1.205 1.00 0.00 52 CYS A O 15
ATOM 12616 N N . LYS A 1 53 ? -11.077 11.406 0.683 1.00 0.00 53 LYS A N 15
ATOM 12617 C CA . LYS A 1 53 ? -11.224 10.627 -0.573 1.00 0.00 53 LYS A CA 15
ATOM 12618 C C . LYS A 1 53 ? -10.529 11.485 -1.618 1.00 0.00 53 LYS A C 15
ATOM 12619 O O . LYS A 1 53 ? -10.603 12.699 -1.595 1.00 0.00 53 LYS A O 15
ATOM 12638 N N . LYS A 1 54 ? -9.870 10.794 -2.505 1.00 0.00 54 LYS A N 15
ATOM 12639 C CA . LYS A 1 54 ? -9.104 11.446 -3.610 1.00 0.00 54 LYS A CA 15
ATOM 12640 C C . LYS A 1 54 ? -9.864 11.358 -4.943 1.00 0.00 54 LYS A C 15
ATOM 12641 O O . LYS A 1 54 ? -9.392 11.781 -5.980 1.00 0.00 54 LYS A O 15
ATOM 12660 N N . GLU A 1 55 ? -11.034 10.790 -4.853 1.00 0.00 55 GLU A N 15
ATOM 12661 C CA . GLU A 1 55 ? -11.928 10.608 -6.038 1.00 0.00 55 GLU A CA 15
ATOM 12662 C C . GLU A 1 55 ? -13.396 10.759 -5.605 1.00 0.00 55 GLU A C 15
ATOM 12663 O O . GLU A 1 55 ? -13.638 10.512 -4.432 1.00 0.00 55 GLU A O 15
ATOM 12676 N N . ALA A 1 1 ? -19.572 5.502 -15.604 1.00 0.00 1 ALA A N 16
ATOM 12677 C CA . ALA A 1 1 ? -19.485 4.666 -14.368 1.00 0.00 1 ALA A CA 16
ATOM 12678 C C . ALA A 1 1 ? -18.824 5.475 -13.237 1.00 0.00 1 ALA A C 16
ATOM 12679 O O . ALA A 1 1 ? -18.259 6.525 -13.469 1.00 0.00 1 ALA A O 16
ATOM 12688 N N . SER A 1 2 ? -18.907 4.966 -12.038 1.00 0.00 2 SER A N 16
ATOM 12689 C CA . SER A 1 2 ? -18.302 5.668 -10.859 1.00 0.00 2 SER A CA 16
ATOM 12690 C C . SER A 1 2 ? -17.180 4.811 -10.270 1.00 0.00 2 SER A C 16
ATOM 12691 O O . SER A 1 2 ? -17.311 3.602 -10.267 1.00 0.00 2 SER A O 16
ATOM 12699 N N . ALA A 1 3 ? -16.140 5.432 -9.777 1.00 0.00 3 ALA A N 16
ATOM 12700 C CA . ALA A 1 3 ? -15.011 4.648 -9.187 1.00 0.00 3 ALA A CA 16
ATOM 12701 C C . ALA A 1 3 ? -15.271 4.581 -7.676 1.00 0.00 3 ALA A C 16
ATOM 12702 O O . ALA A 1 3 ? -15.229 5.570 -6.968 1.00 0.00 3 ALA A O 16
ATOM 12709 N N . THR A 1 4 ? -15.531 3.392 -7.213 1.00 0.00 4 THR A N 16
ATOM 12710 C CA . THR A 1 4 ? -15.813 3.178 -5.763 1.00 0.00 4 THR A CA 16
ATOM 12711 C C . THR A 1 4 ? -14.592 3.353 -4.837 1.00 0.00 4 THR A C 16
ATOM 12712 O O . THR A 1 4 ? -13.997 2.401 -4.371 1.00 0.00 4 THR A O 16
ATOM 12723 N N . TRP A 1 5 ? -14.264 4.595 -4.600 1.00 0.00 5 TRP A N 16
ATOM 12724 C CA . TRP A 1 5 ? -13.097 4.920 -3.710 1.00 0.00 5 TRP A CA 16
ATOM 12725 C C . TRP A 1 5 ? -13.583 5.134 -2.263 1.00 0.00 5 TRP A C 16
ATOM 12726 O O . TRP A 1 5 ? -12.802 5.203 -1.332 1.00 0.00 5 TRP A O 16
ATOM 12747 N N . GLY A 1 6 ? -14.875 5.239 -2.111 1.00 0.00 6 GLY A N 16
ATOM 12748 C CA . GLY A 1 6 ? -15.489 5.452 -0.759 1.00 0.00 6 GLY A CA 16
ATOM 12749 C C . GLY A 1 6 ? -15.007 4.494 0.327 1.00 0.00 6 GLY A C 16
ATOM 12750 O O . GLY A 1 6 ? -14.966 4.878 1.475 1.00 0.00 6 GLY A O 16
ATOM 12754 N N . ALA A 1 7 ? -14.645 3.297 -0.054 1.00 0.00 7 ALA A N 16
ATOM 12755 C CA . ALA A 1 7 ? -14.164 2.285 0.949 1.00 0.00 7 ALA A CA 16
ATOM 12756 C C . ALA A 1 7 ? -12.648 2.341 1.160 1.00 0.00 7 ALA A C 16
ATOM 12757 O O . ALA A 1 7 ? -12.070 1.498 1.815 1.00 0.00 7 ALA A O 16
ATOM 12764 N N . ALA A 1 8 ? -12.040 3.344 0.587 1.00 0.00 8 ALA A N 16
ATOM 12765 C CA . ALA A 1 8 ? -10.563 3.500 0.737 1.00 0.00 8 ALA A CA 16
ATOM 12766 C C . ALA A 1 8 ? -10.340 4.568 1.813 1.00 0.00 8 ALA A C 16
ATOM 12767 O O . ALA A 1 8 ? -9.485 4.435 2.663 1.00 0.00 8 ALA A O 16
ATOM 12774 N N . TYR A 1 9 ? -11.124 5.607 1.739 1.00 0.00 9 TYR A N 16
ATOM 12775 C CA . TYR A 1 9 ? -11.011 6.721 2.726 1.00 0.00 9 TYR A CA 16
ATOM 12776 C C . TYR A 1 9 ? -12.080 6.744 3.856 1.00 0.00 9 TYR A C 16
ATOM 12777 O O . TYR A 1 9 ? -12.219 7.742 4.538 1.00 0.00 9 TYR A O 16
ATOM 12810 N N . ALA A 1 11 ? -13.371 6.630 6.519 1.00 0.00 11 ALA A N 16
ATOM 12811 C CA . ALA A 1 11 ? -13.380 7.292 7.841 1.00 0.00 11 ALA A CA 16
ATOM 12812 C C . ALA A 1 11 ? -13.783 8.734 7.687 1.00 0.00 11 ALA A C 16
ATOM 12813 O O . ALA A 1 11 ? -14.159 9.335 8.668 1.00 0.00 11 ALA A O 16
ATOM 12820 N N . CYS A 1 12 ? -13.695 9.256 6.499 1.00 0.00 12 CYS A N 16
ATOM 12821 C CA . CYS A 1 12 ? -14.106 10.676 6.339 1.00 0.00 12 CYS A CA 16
ATOM 12822 C C . CYS A 1 12 ? -15.418 10.670 5.537 1.00 0.00 12 CYS A C 16
ATOM 12823 O O . CYS A 1 12 ? -15.778 11.626 4.882 1.00 0.00 12 CYS A O 16
ATOM 12830 N N . GLU A 1 13 ? -16.094 9.558 5.611 1.00 0.00 13 GLU A N 16
ATOM 12831 C CA . GLU A 1 13 ? -17.388 9.362 4.903 1.00 0.00 13 GLU A CA 16
ATOM 12832 C C . GLU A 1 13 ? -18.417 8.977 5.966 1.00 0.00 13 GLU A C 16
ATOM 12833 O O . GLU A 1 13 ? -19.353 9.708 6.234 1.00 0.00 13 GLU A O 16
ATOM 12845 N N . ASN A 1 14 ? -18.194 7.815 6.532 1.00 0.00 14 ASN A N 16
ATOM 12846 C CA . ASN A 1 14 ? -19.088 7.255 7.606 1.00 0.00 14 ASN A CA 16
ATOM 12847 C C . ASN A 1 14 ? -19.773 8.320 8.472 1.00 0.00 14 ASN A C 16
ATOM 12848 O O . ASN A 1 14 ? -20.966 8.286 8.712 1.00 0.00 14 ASN A O 16
ATOM 12859 N N . ASN A 1 15 ? -18.963 9.243 8.902 1.00 0.00 15 ASN A N 16
ATOM 12860 C CA . ASN A 1 15 ? -19.417 10.370 9.767 1.00 0.00 15 ASN A CA 16
ATOM 12861 C C . ASN A 1 15 ? -20.347 11.303 8.991 1.00 0.00 15 ASN A C 16
ATOM 12862 O O . ASN A 1 15 ? -21.545 11.156 9.085 1.00 0.00 15 ASN A O 16
ATOM 12873 N N . CYS A 1 16 ? -19.794 12.230 8.254 1.00 0.00 16 CYS A N 16
ATOM 12874 C CA . CYS A 1 16 ? -20.588 13.203 7.453 1.00 0.00 16 CYS A CA 16
ATOM 12875 C C . CYS A 1 16 ? -21.753 12.600 6.686 1.00 0.00 16 CYS A C 16
ATOM 12876 O O . CYS A 1 16 ? -22.717 13.287 6.400 1.00 0.00 16 CYS A O 16
ATOM 12883 N N . ARG A 1 17 ? -21.640 11.333 6.372 1.00 0.00 17 ARG A N 16
ATOM 12884 C CA . ARG A 1 17 ? -22.740 10.684 5.620 1.00 0.00 17 ARG A CA 16
ATOM 12885 C C . ARG A 1 17 ? -23.897 10.572 6.602 1.00 0.00 17 ARG A C 16
ATOM 12886 O O . ARG A 1 17 ? -24.982 11.035 6.306 1.00 0.00 17 ARG A O 16
ATOM 12907 N N . LYS A 1 18 ? -23.667 9.992 7.752 1.00 0.00 18 LYS A N 16
ATOM 12908 C CA . LYS A 1 18 ? -24.806 9.890 8.707 1.00 0.00 18 LYS A CA 16
ATOM 12909 C C . LYS A 1 18 ? -25.104 11.330 9.142 1.00 0.00 18 LYS A C 16
ATOM 12910 O O . LYS A 1 18 ? -26.243 11.726 9.262 1.00 0.00 18 LYS A O 16
ATOM 12929 N N . LYS A 1 19 ? -24.063 12.086 9.362 1.00 0.00 19 LYS A N 16
ATOM 12930 C CA . LYS A 1 19 ? -24.207 13.511 9.786 1.00 0.00 19 LYS A CA 16
ATOM 12931 C C . LYS A 1 19 ? -25.158 14.242 8.843 1.00 0.00 19 LYS A C 16
ATOM 12932 O O . LYS A 1 19 ? -26.003 14.973 9.303 1.00 0.00 19 LYS A O 16
ATOM 12951 N N . TYR A 1 20 ? -25.022 14.037 7.562 1.00 0.00 20 TYR A N 16
ATOM 12952 C CA . TYR A 1 20 ? -25.919 14.712 6.574 1.00 0.00 20 TYR A CA 16
ATOM 12953 C C . TYR A 1 20 ? -27.358 14.353 6.976 1.00 0.00 20 TYR A C 16
ATOM 12954 O O . TYR A 1 20 ? -28.269 15.155 6.949 1.00 0.00 20 TYR A O 16
ATOM 12972 N N . ASP A 1 21 ? -27.495 13.120 7.363 1.00 0.00 21 ASP A N 16
ATOM 12973 C CA . ASP A 1 21 ? -28.810 12.566 7.789 1.00 0.00 21 ASP A CA 16
ATOM 12974 C C . ASP A 1 21 ? -29.083 12.870 9.258 1.00 0.00 21 ASP A C 16
ATOM 12975 O O . ASP A 1 21 ? -30.189 12.692 9.729 1.00 0.00 21 ASP A O 16
ATOM 12984 N N . LEU A 1 22 ? -28.077 13.317 9.956 1.00 0.00 22 LEU A N 16
ATOM 12985 C CA . LEU A 1 22 ? -28.237 13.656 11.407 1.00 0.00 22 LEU A CA 16
ATOM 12986 C C . LEU A 1 22 ? -28.036 15.164 11.574 1.00 0.00 22 LEU A C 16
ATOM 12987 O O . LEU A 1 22 ? -27.855 15.659 12.671 1.00 0.00 22 LEU A O 16
ATOM 13003 N N . CYS A 1 23 ? -28.080 15.827 10.451 1.00 0.00 23 CYS A N 16
ATOM 13004 C CA . CYS A 1 23 ? -27.913 17.304 10.379 1.00 0.00 23 CYS A CA 16
ATOM 13005 C C . CYS A 1 23 ? -29.240 17.915 9.970 1.00 0.00 23 CYS A C 16
ATOM 13006 O O . CYS A 1 23 ? -29.586 18.933 10.529 1.00 0.00 23 CYS A O 16
ATOM 13013 N N . ILE A 1 24 ? -29.926 17.301 9.033 1.00 0.00 24 ILE A N 16
ATOM 13014 C CA . ILE A 1 24 ? -31.253 17.839 8.558 1.00 0.00 24 ILE A CA 16
ATOM 13015 C C . ILE A 1 24 ? -32.288 18.252 9.651 1.00 0.00 24 ILE A C 16
ATOM 13016 O O . ILE A 1 24 ? -33.336 17.669 9.870 1.00 0.00 24 ILE A O 16
ATOM 13032 N N . ARG A 1 25 ? -31.974 19.318 10.334 1.00 0.00 25 ARG A N 16
ATOM 13033 C CA . ARG A 1 25 ? -32.843 19.858 11.412 1.00 0.00 25 ARG A CA 16
ATOM 13034 C C . ARG A 1 25 ? -33.731 20.833 10.655 1.00 0.00 25 ARG A C 16
ATOM 13035 O O . ARG A 1 25 ? -33.841 21.996 11.003 1.00 0.00 25 ARG A O 16
ATOM 13056 N N . CYS A 1 26 ? -34.356 20.320 9.618 1.00 0.00 26 CYS A N 16
ATOM 13057 C CA . CYS A 1 26 ? -35.252 21.208 8.817 1.00 0.00 26 CYS A CA 16
ATOM 13058 C C . CYS A 1 26 ? -36.324 21.801 9.741 1.00 0.00 26 CYS A C 16
ATOM 13059 O O . CYS A 1 26 ? -37.023 22.742 9.428 1.00 0.00 26 CYS A O 16
ATOM 13066 N N . GLN A 1 27 ? -36.394 21.173 10.880 1.00 0.00 27 GLN A N 16
ATOM 13067 C CA . GLN A 1 27 ? -37.342 21.545 11.945 1.00 0.00 27 GLN A CA 16
ATOM 13068 C C . GLN A 1 27 ? -36.579 22.161 13.128 1.00 0.00 27 GLN A C 16
ATOM 13069 O O . GLN A 1 27 ? -35.426 21.848 13.352 1.00 0.00 27 GLN A O 16
ATOM 13083 N N . GLY A 1 28 ? -37.221 23.022 13.863 1.00 0.00 28 GLY A N 16
ATOM 13084 C CA . GLY A 1 28 ? -36.520 23.635 15.031 1.00 0.00 28 GLY A CA 16
ATOM 13085 C C . GLY A 1 28 ? -35.502 24.677 14.608 1.00 0.00 28 GLY A C 16
ATOM 13086 O O . GLY A 1 28 ? -35.754 25.856 14.751 1.00 0.00 28 GLY A O 16
ATOM 13090 N N . LYS A 1 29 ? -34.385 24.241 14.086 1.00 0.00 29 LYS A N 16
ATOM 13091 C CA . LYS A 1 29 ? -33.366 25.252 13.672 1.00 0.00 29 LYS A CA 16
ATOM 13092 C C . LYS A 1 29 ? -33.587 25.667 12.209 1.00 0.00 29 LYS A C 16
ATOM 13093 O O . LYS A 1 29 ? -33.378 26.822 11.903 1.00 0.00 29 LYS A O 16
ATOM 13112 N N . TRP A 1 30 ? -34.001 24.799 11.312 1.00 0.00 30 TRP A N 16
ATOM 13113 C CA . TRP A 1 30 ? -34.201 25.297 9.900 1.00 0.00 30 TRP A CA 16
ATOM 13114 C C . TRP A 1 30 ? -35.710 25.574 9.719 1.00 0.00 30 TRP A C 16
ATOM 13115 O O . TRP A 1 30 ? -36.292 25.328 8.679 1.00 0.00 30 TRP A O 16
ATOM 13136 N N . ALA A 1 31 ? -36.279 26.094 10.775 1.00 0.00 31 ALA A N 16
ATOM 13137 C CA . ALA A 1 31 ? -37.726 26.464 10.886 1.00 0.00 31 ALA A CA 16
ATOM 13138 C C . ALA A 1 31 ? -38.262 27.323 9.740 1.00 0.00 31 ALA A C 16
ATOM 13139 O O . ALA A 1 31 ? -38.536 28.502 9.881 1.00 0.00 31 ALA A O 16
ATOM 13146 N N . GLY A 1 32 ? -38.386 26.660 8.626 1.00 0.00 32 GLY A N 16
ATOM 13147 C CA . GLY A 1 32 ? -38.893 27.326 7.392 1.00 0.00 32 GLY A CA 16
ATOM 13148 C C . GLY A 1 32 ? -37.761 27.412 6.390 1.00 0.00 32 GLY A C 16
ATOM 13149 O O . GLY A 1 32 ? -37.953 27.659 5.219 1.00 0.00 32 GLY A O 16
ATOM 13153 N N . LYS A 1 33 ? -36.586 27.179 6.895 1.00 0.00 33 LYS A N 16
ATOM 13154 C CA . LYS A 1 33 ? -35.358 27.220 6.060 1.00 0.00 33 LYS A CA 16
ATOM 13155 C C . LYS A 1 33 ? -35.257 25.893 5.288 1.00 0.00 33 LYS A C 16
ATOM 13156 O O . LYS A 1 33 ? -34.317 25.695 4.544 1.00 0.00 33 LYS A O 16
ATOM 13175 N N . ARG A 1 34 ? -36.226 25.030 5.501 1.00 0.00 34 ARG A N 16
ATOM 13176 C CA . ARG A 1 34 ? -36.313 23.682 4.831 1.00 0.00 34 ARG A CA 16
ATOM 13177 C C . ARG A 1 34 ? -35.656 23.720 3.440 1.00 0.00 34 ARG A C 16
ATOM 13178 O O . ARG A 1 34 ? -34.765 22.956 3.129 1.00 0.00 34 ARG A O 16
ATOM 13199 N N . GLY A 1 35 ? -36.163 24.646 2.664 1.00 0.00 35 GLY A N 16
ATOM 13200 C CA . GLY A 1 35 ? -35.704 24.906 1.255 1.00 0.00 35 GLY A CA 16
ATOM 13201 C C . GLY A 1 35 ? -34.217 24.624 1.064 1.00 0.00 35 GLY A C 16
ATOM 13202 O O . GLY A 1 35 ? -33.794 24.094 0.057 1.00 0.00 35 GLY A O 16
ATOM 13206 N N . LYS A 1 36 ? -33.471 25.004 2.061 1.00 0.00 36 LYS A N 16
ATOM 13207 C CA . LYS A 1 36 ? -32.002 24.804 2.045 1.00 0.00 36 LYS A CA 16
ATOM 13208 C C . LYS A 1 36 ? -31.524 23.850 3.147 1.00 0.00 36 LYS A C 16
ATOM 13209 O O . LYS A 1 36 ? -30.390 23.422 3.016 1.00 0.00 36 LYS A O 16
ATOM 13228 N N . CYS A 1 37 ? -32.311 23.526 4.165 1.00 0.00 37 CYS A N 16
ATOM 13229 C CA . CYS A 1 37 ? -31.796 22.575 5.232 1.00 0.00 37 CYS A CA 16
ATOM 13230 C C . CYS A 1 37 ? -31.162 21.388 4.541 1.00 0.00 37 CYS A C 16
ATOM 13231 O O . CYS A 1 37 ? -30.060 20.947 4.806 1.00 0.00 37 CYS A O 16
ATOM 13238 N N . ALA A 1 38 ? -31.980 20.937 3.639 1.00 0.00 38 ALA A N 16
ATOM 13239 C CA . ALA A 1 38 ? -31.626 19.776 2.814 1.00 0.00 38 ALA A CA 16
ATOM 13240 C C . ALA A 1 38 ? -30.237 19.905 2.190 1.00 0.00 38 ALA A C 16
ATOM 13241 O O . ALA A 1 38 ? -29.289 19.331 2.691 1.00 0.00 38 ALA A O 16
ATOM 13248 N N . ALA A 1 39 ? -30.166 20.644 1.107 1.00 0.00 39 ALA A N 16
ATOM 13249 C CA . ALA A 1 39 ? -28.863 20.859 0.401 1.00 0.00 39 ALA A CA 16
ATOM 13250 C C . ALA A 1 39 ? -27.741 21.022 1.432 1.00 0.00 39 ALA A C 16
ATOM 13251 O O . ALA A 1 39 ? -26.771 20.292 1.439 1.00 0.00 39 ALA A O 16
ATOM 13258 N N . HIS A 1 40 ? -27.950 21.998 2.273 1.00 0.00 40 HIS A N 16
ATOM 13259 C CA . HIS A 1 40 ? -26.983 22.329 3.359 1.00 0.00 40 HIS A CA 16
ATOM 13260 C C . HIS A 1 40 ? -26.398 21.094 4.040 1.00 0.00 40 HIS A C 16
ATOM 13261 O O . HIS A 1 40 ? -25.202 20.945 4.214 1.00 0.00 40 HIS A O 16
ATOM 13275 N N . CYS A 1 41 ? -27.278 20.214 4.425 1.00 0.00 41 CYS A N 16
ATOM 13276 C CA . CYS A 1 41 ? -26.800 18.982 5.107 1.00 0.00 41 CYS A CA 16
ATOM 13277 C C . CYS A 1 41 ? -26.118 18.037 4.113 1.00 0.00 41 CYS A C 16
ATOM 13278 O O . CYS A 1 41 ? -25.182 17.332 4.446 1.00 0.00 41 CYS A O 16
ATOM 13285 N N . ILE A 1 42 ? -26.592 18.047 2.899 1.00 0.00 42 ILE A N 16
ATOM 13286 C CA . ILE A 1 42 ? -26.002 17.159 1.844 1.00 0.00 42 ILE A CA 16
ATOM 13287 C C . ILE A 1 42 ? -24.548 17.587 1.555 1.00 0.00 42 ILE A C 16
ATOM 13288 O O . ILE A 1 42 ? -23.633 16.782 1.517 1.00 0.00 42 ILE A O 16
ATOM 13304 N N . ILE A 1 43 ? -24.396 18.875 1.362 1.00 0.00 43 ILE A N 16
ATOM 13305 C CA . ILE A 1 43 ? -23.069 19.484 1.071 1.00 0.00 43 ILE A CA 16
ATOM 13306 C C . ILE A 1 43 ? -22.033 18.922 2.023 1.00 0.00 43 ILE A C 16
ATOM 13307 O O . ILE A 1 43 ? -20.861 18.888 1.709 1.00 0.00 43 ILE A O 16
ATOM 13323 N N . GLN A 1 44 ? -22.488 18.474 3.160 1.00 0.00 44 GLN A N 16
ATOM 13324 C CA . GLN A 1 44 ? -21.498 17.926 4.116 1.00 0.00 44 GLN A CA 16
ATOM 13325 C C . GLN A 1 44 ? -21.082 16.502 3.723 1.00 0.00 44 GLN A C 16
ATOM 13326 O O . GLN A 1 44 ? -19.902 16.219 3.726 1.00 0.00 44 GLN A O 16
ATOM 13340 N N . LYS A 1 45 ? -22.008 15.644 3.380 1.00 0.00 45 LYS A N 16
ATOM 13341 C CA . LYS A 1 45 ? -21.617 14.245 2.995 1.00 0.00 45 LYS A CA 16
ATOM 13342 C C . LYS A 1 45 ? -20.680 14.287 1.790 1.00 0.00 45 LYS A C 16
ATOM 13343 O O . LYS A 1 45 ? -19.885 13.388 1.608 1.00 0.00 45 LYS A O 16
ATOM 13362 N N . ASN A 1 46 ? -20.790 15.325 0.995 1.00 0.00 46 ASN A N 16
ATOM 13363 C CA . ASN A 1 46 ? -19.898 15.433 -0.202 1.00 0.00 46 ASN A CA 16
ATOM 13364 C C . ASN A 1 46 ? -18.623 16.201 0.150 1.00 0.00 46 ASN A C 16
ATOM 13365 O O . ASN A 1 46 ? -17.544 15.712 -0.113 1.00 0.00 46 ASN A O 16
ATOM 13376 N N . ASN A 1 47 ? -18.771 17.372 0.729 1.00 0.00 47 ASN A N 16
ATOM 13377 C CA . ASN A 1 47 ? -17.556 18.181 1.108 1.00 0.00 47 ASN A CA 16
ATOM 13378 C C . ASN A 1 47 ? -16.543 17.286 1.836 1.00 0.00 47 ASN A C 16
ATOM 13379 O O . ASN A 1 47 ? -15.376 17.256 1.501 1.00 0.00 47 ASN A O 16
ATOM 13390 N N . CYS A 1 48 ? -17.051 16.587 2.821 1.00 0.00 48 CYS A N 16
ATOM 13391 C CA . CYS A 1 48 ? -16.205 15.652 3.644 1.00 0.00 48 CYS A CA 16
ATOM 13392 C C . CYS A 1 48 ? -15.223 14.851 2.785 1.00 0.00 48 CYS A C 16
ATOM 13393 O O . CYS A 1 48 ? -14.029 14.835 3.007 1.00 0.00 48 CYS A O 16
ATOM 13400 N N . LYS A 1 49 ? -15.789 14.203 1.806 1.00 0.00 49 LYS A N 16
ATOM 13401 C CA . LYS A 1 49 ? -14.987 13.361 0.864 1.00 0.00 49 LYS A CA 16
ATOM 13402 C C . LYS A 1 49 ? -13.720 14.027 0.336 1.00 0.00 49 LYS A C 16
ATOM 13403 O O . LYS A 1 49 ? -12.819 13.340 -0.100 1.00 0.00 49 LYS A O 16
ATOM 13422 N N . GLY A 1 50 ? -13.667 15.333 0.367 1.00 0.00 50 GLY A N 16
ATOM 13423 C CA . GLY A 1 50 ? -12.447 16.056 -0.137 1.00 0.00 50 GLY A CA 16
ATOM 13424 C C . GLY A 1 50 ? -11.862 16.939 0.960 1.00 0.00 50 GLY A C 16
ATOM 13425 O O . GLY A 1 50 ? -11.185 17.915 0.698 1.00 0.00 50 GLY A O 16
ATOM 13429 N N . LYS A 1 51 ? -12.146 16.552 2.172 1.00 0.00 51 LYS A N 16
ATOM 13430 C CA . LYS A 1 51 ? -11.649 17.310 3.350 1.00 0.00 51 LYS A CA 16
ATOM 13431 C C . LYS A 1 51 ? -10.567 16.523 4.092 1.00 0.00 51 LYS A C 16
ATOM 13432 O O . LYS A 1 51 ? -9.604 17.141 4.511 1.00 0.00 51 LYS A O 16
ATOM 13451 N N . CYS A 1 52 ? -10.713 15.221 4.249 1.00 0.00 52 CYS A N 16
ATOM 13452 C CA . CYS A 1 52 ? -9.621 14.499 4.987 1.00 0.00 52 CYS A CA 16
ATOM 13453 C C . CYS A 1 52 ? -8.598 13.724 4.161 1.00 0.00 52 CYS A C 16
ATOM 13454 O O . CYS A 1 52 ? -7.486 14.170 3.967 1.00 0.00 52 CYS A O 16
ATOM 13461 N N . LYS A 1 53 ? -8.999 12.572 3.682 1.00 0.00 53 LYS A N 16
ATOM 13462 C CA . LYS A 1 53 ? -8.084 11.714 2.877 1.00 0.00 53 LYS A CA 16
ATOM 13463 C C . LYS A 1 53 ? -8.548 11.250 1.486 1.00 0.00 53 LYS A C 16
ATOM 13464 O O . LYS A 1 53 ? -9.034 10.148 1.325 1.00 0.00 53 LYS A O 16
ATOM 13483 N N . LYS A 1 54 ? -8.392 12.092 0.499 1.00 0.00 54 LYS A N 16
ATOM 13484 C CA . LYS A 1 54 ? -8.806 11.713 -0.888 1.00 0.00 54 LYS A CA 16
ATOM 13485 C C . LYS A 1 54 ? -7.640 12.106 -1.804 1.00 0.00 54 LYS A C 16
ATOM 13486 O O . LYS A 1 54 ? -7.303 13.268 -1.923 1.00 0.00 54 LYS A O 16
ATOM 13505 N N . GLU A 1 55 ? -7.042 11.122 -2.425 1.00 0.00 55 GLU A N 16
ATOM 13506 C CA . GLU A 1 55 ? -5.888 11.378 -3.345 1.00 0.00 55 GLU A CA 16
ATOM 13507 C C . GLU A 1 55 ? -6.141 10.765 -4.734 1.00 0.00 55 GLU A C 16
ATOM 13508 O O . GLU A 1 55 ? -6.788 9.731 -4.759 1.00 0.00 55 GLU A O 16
ATOM 13521 N N . ALA A 1 1 ? -9.224 -0.458 -7.967 1.00 0.00 1 ALA A N 17
ATOM 13522 C CA . ALA A 1 1 ? -9.642 -1.156 -6.711 1.00 0.00 1 ALA A CA 17
ATOM 13523 C C . ALA A 1 1 ? -8.404 -1.723 -5.989 1.00 0.00 1 ALA A C 17
ATOM 13524 O O . ALA A 1 1 ? -8.453 -2.754 -5.346 1.00 0.00 1 ALA A O 17
ATOM 13533 N N . SER A 1 2 ? -7.320 -1.014 -6.131 1.00 0.00 2 SER A N 17
ATOM 13534 C CA . SER A 1 2 ? -6.023 -1.415 -5.501 1.00 0.00 2 SER A CA 17
ATOM 13535 C C . SER A 1 2 ? -5.542 -0.422 -4.429 1.00 0.00 2 SER A C 17
ATOM 13536 O O . SER A 1 2 ? -4.874 -0.801 -3.488 1.00 0.00 2 SER A O 17
ATOM 13544 N N . ALA A 1 3 ? -5.890 0.828 -4.596 1.00 0.00 3 ALA A N 17
ATOM 13545 C CA . ALA A 1 3 ? -5.471 1.876 -3.614 1.00 0.00 3 ALA A CA 17
ATOM 13546 C C . ALA A 1 3 ? -6.644 2.174 -2.676 1.00 0.00 3 ALA A C 17
ATOM 13547 O O . ALA A 1 3 ? -7.135 3.284 -2.592 1.00 0.00 3 ALA A O 17
ATOM 13554 N N . THR A 1 4 ? -7.058 1.149 -1.993 1.00 0.00 4 THR A N 17
ATOM 13555 C CA . THR A 1 4 ? -8.193 1.227 -1.022 1.00 0.00 4 THR A CA 17
ATOM 13556 C C . THR A 1 4 ? -7.910 2.141 0.196 1.00 0.00 4 THR A C 17
ATOM 13557 O O . THR A 1 4 ? -7.794 1.671 1.310 1.00 0.00 4 THR A O 17
ATOM 13568 N N . TRP A 1 5 ? -7.804 3.419 -0.037 1.00 0.00 5 TRP A N 17
ATOM 13569 C CA . TRP A 1 5 ? -7.536 4.363 1.095 1.00 0.00 5 TRP A CA 17
ATOM 13570 C C . TRP A 1 5 ? -8.776 5.223 1.338 1.00 0.00 5 TRP A C 17
ATOM 13571 O O . TRP A 1 5 ? -8.770 6.155 2.113 1.00 0.00 5 TRP A O 17
ATOM 13592 N N . GLY A 1 6 ? -9.826 4.856 0.648 1.00 0.00 6 GLY A N 17
ATOM 13593 C CA . GLY A 1 6 ? -11.134 5.584 0.764 1.00 0.00 6 GLY A CA 17
ATOM 13594 C C . GLY A 1 6 ? -12.175 4.686 1.442 1.00 0.00 6 GLY A C 17
ATOM 13595 O O . GLY A 1 6 ? -12.885 5.080 2.345 1.00 0.00 6 GLY A O 17
ATOM 13599 N N . ALA A 1 7 ? -12.228 3.465 0.987 1.00 0.00 7 ALA A N 17
ATOM 13600 C CA . ALA A 1 7 ? -13.204 2.489 1.567 1.00 0.00 7 ALA A CA 17
ATOM 13601 C C . ALA A 1 7 ? -12.572 1.736 2.745 1.00 0.00 7 ALA A C 17
ATOM 13602 O O . ALA A 1 7 ? -13.150 0.805 3.262 1.00 0.00 7 ALA A O 17
ATOM 13609 N N . ALA A 1 8 ? -11.393 2.156 3.124 1.00 0.00 8 ALA A N 17
ATOM 13610 C CA . ALA A 1 8 ? -10.678 1.505 4.269 1.00 0.00 8 ALA A CA 17
ATOM 13611 C C . ALA A 1 8 ? -10.848 2.380 5.517 1.00 0.00 8 ALA A C 17
ATOM 13612 O O . ALA A 1 8 ? -10.955 1.878 6.620 1.00 0.00 8 ALA A O 17
ATOM 13619 N N . TYR A 1 9 ? -10.843 3.673 5.286 1.00 0.00 9 TYR A N 17
ATOM 13620 C CA . TYR A 1 9 ? -11.003 4.689 6.375 1.00 0.00 9 TYR A CA 17
ATOM 13621 C C . TYR A 1 9 ? -12.438 5.328 6.447 1.00 0.00 9 TYR A C 17
ATOM 13622 O O . TYR A 1 9 ? -12.532 6.538 6.506 1.00 0.00 9 TYR A O 17
ATOM 13655 N N . ALA A 1 11 ? -14.641 6.819 8.008 1.00 0.00 11 ALA A N 17
ATOM 13656 C CA . ALA A 1 11 ? -14.944 7.659 9.190 1.00 0.00 11 ALA A CA 17
ATOM 13657 C C . ALA A 1 11 ? -14.914 9.077 8.641 1.00 0.00 11 ALA A C 17
ATOM 13658 O O . ALA A 1 11 ? -15.959 9.651 8.409 1.00 0.00 11 ALA A O 17
ATOM 13665 N N . CYS A 1 12 ? -13.727 9.599 8.440 1.00 0.00 12 CYS A N 17
ATOM 13666 C CA . CYS A 1 12 ? -13.586 10.995 7.899 1.00 0.00 12 CYS A CA 17
ATOM 13667 C C . CYS A 1 12 ? -14.592 11.264 6.780 1.00 0.00 12 CYS A C 17
ATOM 13668 O O . CYS A 1 12 ? -15.038 12.378 6.633 1.00 0.00 12 CYS A O 17
ATOM 13675 N N . GLU A 1 13 ? -14.933 10.251 6.028 1.00 0.00 13 GLU A N 17
ATOM 13676 C CA . GLU A 1 13 ? -15.913 10.441 4.913 1.00 0.00 13 GLU A CA 17
ATOM 13677 C C . GLU A 1 13 ? -17.334 9.979 5.257 1.00 0.00 13 GLU A C 17
ATOM 13678 O O . GLU A 1 13 ? -18.277 10.416 4.627 1.00 0.00 13 GLU A O 17
ATOM 13690 N N . ASN A 1 14 ? -17.500 9.122 6.232 1.00 0.00 14 ASN A N 17
ATOM 13691 C CA . ASN A 1 14 ? -18.904 8.677 6.549 1.00 0.00 14 ASN A CA 17
ATOM 13692 C C . ASN A 1 14 ? -19.505 9.601 7.579 1.00 0.00 14 ASN A C 17
ATOM 13693 O O . ASN A 1 14 ? -20.712 9.692 7.679 1.00 0.00 14 ASN A O 17
ATOM 13704 N N . ASN A 1 15 ? -18.658 10.267 8.320 1.00 0.00 15 ASN A N 17
ATOM 13705 C CA . ASN A 1 15 ? -19.166 11.206 9.360 1.00 0.00 15 ASN A CA 17
ATOM 13706 C C . ASN A 1 15 ? -20.108 12.194 8.671 1.00 0.00 15 ASN A C 17
ATOM 13707 O O . ASN A 1 15 ? -21.200 12.400 9.155 1.00 0.00 15 ASN A O 17
ATOM 13718 N N . CYS A 1 16 ? -19.699 12.763 7.566 1.00 0.00 16 CYS A N 17
ATOM 13719 C CA . CYS A 1 16 ? -20.608 13.719 6.892 1.00 0.00 16 CYS A CA 17
ATOM 13720 C C . CYS A 1 16 ? -21.678 12.971 6.113 1.00 0.00 16 CYS A C 17
ATOM 13721 O O . CYS A 1 16 ? -22.738 13.511 5.881 1.00 0.00 16 CYS A O 17
ATOM 13728 N N . ARG A 1 17 ? -21.401 11.752 5.733 1.00 0.00 17 ARG A N 17
ATOM 13729 C CA . ARG A 1 17 ? -22.429 10.989 4.958 1.00 0.00 17 ARG A CA 17
ATOM 13730 C C . ARG A 1 17 ? -23.644 10.831 5.856 1.00 0.00 17 ARG A C 17
ATOM 13731 O O . ARG A 1 17 ? -24.775 11.005 5.444 1.00 0.00 17 ARG A O 17
ATOM 13752 N N . LYS A 1 18 ? -23.331 10.504 7.078 1.00 0.00 18 LYS A N 17
ATOM 13753 C CA . LYS A 1 18 ? -24.394 10.312 8.087 1.00 0.00 18 LYS A CA 17
ATOM 13754 C C . LYS A 1 18 ? -24.837 11.704 8.496 1.00 0.00 18 LYS A C 17
ATOM 13755 O O . LYS A 1 18 ? -25.995 12.021 8.325 1.00 0.00 18 LYS A O 17
ATOM 13774 N N . LYS A 1 19 ? -23.937 12.509 9.013 1.00 0.00 19 LYS A N 17
ATOM 13775 C CA . LYS A 1 19 ? -24.315 13.899 9.435 1.00 0.00 19 LYS A CA 17
ATOM 13776 C C . LYS A 1 19 ? -25.294 14.525 8.436 1.00 0.00 19 LYS A C 17
ATOM 13777 O O . LYS A 1 19 ? -26.316 15.014 8.849 1.00 0.00 19 LYS A O 17
ATOM 13796 N N . TYR A 1 20 ? -24.996 14.509 7.164 1.00 0.00 20 TYR A N 17
ATOM 13797 C CA . TYR A 1 20 ? -25.930 15.104 6.146 1.00 0.00 20 TYR A CA 17
ATOM 13798 C C . TYR A 1 20 ? -27.383 14.669 6.462 1.00 0.00 20 TYR A C 17
ATOM 13799 O O . TYR A 1 20 ? -28.325 15.437 6.501 1.00 0.00 20 TYR A O 17
ATOM 13817 N N . ASP A 1 21 ? -27.489 13.397 6.698 1.00 0.00 21 ASP A N 17
ATOM 13818 C CA . ASP A 1 21 ? -28.788 12.732 7.022 1.00 0.00 21 ASP A CA 17
ATOM 13819 C C . ASP A 1 21 ? -29.205 13.001 8.467 1.00 0.00 21 ASP A C 17
ATOM 13820 O O . ASP A 1 21 ? -30.363 12.868 8.809 1.00 0.00 21 ASP A O 17
ATOM 13829 N N . LEU A 1 22 ? -28.247 13.368 9.273 1.00 0.00 22 LEU A N 17
ATOM 13830 C CA . LEU A 1 22 ? -28.512 13.670 10.719 1.00 0.00 22 LEU A CA 17
ATOM 13831 C C . LEU A 1 22 ? -28.359 15.185 10.956 1.00 0.00 22 LEU A C 17
ATOM 13832 O O . LEU A 1 22 ? -28.181 15.636 12.072 1.00 0.00 22 LEU A O 17
ATOM 13848 N N . CYS A 1 23 ? -28.422 15.920 9.878 1.00 0.00 23 CYS A N 17
ATOM 13849 C CA . CYS A 1 23 ? -28.301 17.411 9.919 1.00 0.00 23 CYS A CA 17
ATOM 13850 C C . CYS A 1 23 ? -29.589 18.043 9.375 1.00 0.00 23 CYS A C 17
ATOM 13851 O O . CYS A 1 23 ? -29.908 19.168 9.712 1.00 0.00 23 CYS A O 17
ATOM 13858 N N . ILE A 1 24 ? -30.306 17.309 8.555 1.00 0.00 24 ILE A N 17
ATOM 13859 C CA . ILE A 1 24 ? -31.578 17.867 7.989 1.00 0.00 24 ILE A CA 17
ATOM 13860 C C . ILE A 1 24 ? -32.707 17.916 9.039 1.00 0.00 24 ILE A C 17
ATOM 13861 O O . ILE A 1 24 ? -33.719 17.239 9.020 1.00 0.00 24 ILE A O 17
ATOM 13877 N N . ARG A 1 25 ? -32.503 18.779 9.989 1.00 0.00 25 ARG A N 17
ATOM 13878 C CA . ARG A 1 25 ? -33.501 18.951 11.073 1.00 0.00 25 ARG A CA 17
ATOM 13879 C C . ARG A 1 25 ? -34.270 20.148 10.562 1.00 0.00 25 ARG A C 17
ATOM 13880 O O . ARG A 1 25 ? -34.316 21.210 11.153 1.00 0.00 25 ARG A O 17
ATOM 13901 N N . CYS A 1 26 ? -34.886 19.915 9.428 1.00 0.00 26 CYS A N 17
ATOM 13902 C CA . CYS A 1 26 ? -35.689 21.010 8.803 1.00 0.00 26 CYS A CA 17
ATOM 13903 C C . CYS A 1 26 ? -36.826 21.454 9.732 1.00 0.00 26 CYS A C 17
ATOM 13904 O O . CYS A 1 26 ? -37.580 22.361 9.446 1.00 0.00 26 CYS A O 17
ATOM 13911 N N . GLN A 1 27 ? -36.897 20.768 10.839 1.00 0.00 27 GLN A N 17
ATOM 13912 C CA . GLN A 1 27 ? -37.917 21.023 11.859 1.00 0.00 27 GLN A CA 17
ATOM 13913 C C . GLN A 1 27 ? -37.213 21.605 13.093 1.00 0.00 27 GLN A C 17
ATOM 13914 O O . GLN A 1 27 ? -36.069 21.274 13.336 1.00 0.00 27 GLN A O 17
ATOM 13928 N N . GLY A 1 28 ? -37.881 22.435 13.849 1.00 0.00 28 GLY A N 17
ATOM 13929 C CA . GLY A 1 28 ? -37.223 23.023 15.063 1.00 0.00 28 GLY A CA 17
ATOM 13930 C C . GLY A 1 28 ? -35.897 23.719 14.700 1.00 0.00 28 GLY A C 17
ATOM 13931 O O . GLY A 1 28 ? -35.896 24.893 14.394 1.00 0.00 28 GLY A O 17
ATOM 13935 N N . LYS A 1 29 ? -34.822 22.969 14.749 1.00 0.00 29 LYS A N 17
ATOM 13936 C CA . LYS A 1 29 ? -33.453 23.496 14.423 1.00 0.00 29 LYS A CA 17
ATOM 13937 C C . LYS A 1 29 ? -33.515 24.390 13.183 1.00 0.00 29 LYS A C 17
ATOM 13938 O O . LYS A 1 29 ? -33.073 25.523 13.205 1.00 0.00 29 LYS A O 17
ATOM 13957 N N . TRP A 1 30 ? -34.073 23.855 12.126 1.00 0.00 30 TRP A N 17
ATOM 13958 C CA . TRP A 1 30 ? -34.179 24.663 10.873 1.00 0.00 30 TRP A CA 17
ATOM 13959 C C . TRP A 1 30 ? -35.646 25.078 10.654 1.00 0.00 30 TRP A C 17
ATOM 13960 O O . TRP A 1 30 ? -36.116 25.093 9.531 1.00 0.00 30 TRP A O 17
ATOM 13981 N N . ALA A 1 31 ? -36.332 25.411 11.714 1.00 0.00 31 ALA A N 17
ATOM 13982 C CA . ALA A 1 31 ? -37.766 25.827 11.621 1.00 0.00 31 ALA A CA 17
ATOM 13983 C C . ALA A 1 31 ? -37.958 27.056 10.738 1.00 0.00 31 ALA A C 17
ATOM 13984 O O . ALA A 1 31 ? -38.123 28.171 11.199 1.00 0.00 31 ALA A O 17
ATOM 13991 N N . GLY A 1 32 ? -37.927 26.778 9.467 1.00 0.00 32 GLY A N 17
ATOM 13992 C CA . GLY A 1 32 ? -38.097 27.858 8.455 1.00 0.00 32 GLY A CA 17
ATOM 13993 C C . GLY A 1 32 ? -36.825 27.965 7.644 1.00 0.00 32 GLY A C 17
ATOM 13994 O O . GLY A 1 32 ? -36.803 28.527 6.571 1.00 0.00 32 GLY A O 17
ATOM 13998 N N . LYS A 1 33 ? -35.784 27.396 8.183 1.00 0.00 33 LYS A N 17
ATOM 13999 C CA . LYS A 1 33 ? -34.471 27.426 7.483 1.00 0.00 33 LYS A CA 17
ATOM 14000 C C . LYS A 1 33 ? -34.494 26.276 6.456 1.00 0.00 33 LYS A C 17
ATOM 14001 O O . LYS A 1 33 ? -33.536 26.076 5.738 1.00 0.00 33 LYS A O 17
ATOM 14020 N N . ARG A 1 34 ? -35.598 25.556 6.437 1.00 0.00 34 ARG A N 17
ATOM 14021 C CA . ARG A 1 34 ? -35.835 24.400 5.502 1.00 0.00 34 ARG A CA 17
ATOM 14022 C C . ARG A 1 34 ? -35.061 24.628 4.196 1.00 0.00 34 ARG A C 17
ATOM 14023 O O . ARG A 1 34 ? -34.278 23.805 3.765 1.00 0.00 34 ARG A O 17
ATOM 14044 N N . GLY A 1 35 ? -35.344 25.776 3.624 1.00 0.00 35 GLY A N 17
ATOM 14045 C CA . GLY A 1 35 ? -34.731 26.263 2.340 1.00 0.00 35 GLY A CA 17
ATOM 14046 C C . GLY A 1 35 ? -33.317 25.740 2.116 1.00 0.00 35 GLY A C 17
ATOM 14047 O O . GLY A 1 35 ? -32.942 25.423 1.005 1.00 0.00 35 GLY A O 17
ATOM 14051 N N . LYS A 1 36 ? -32.585 25.688 3.194 1.00 0.00 36 LYS A N 17
ATOM 14052 C CA . LYS A 1 36 ? -31.191 25.198 3.148 1.00 0.00 36 LYS A CA 17
ATOM 14053 C C . LYS A 1 36 ? -30.989 24.001 4.092 1.00 0.00 36 LYS A C 17
ATOM 14054 O O . LYS A 1 36 ? -29.930 23.410 3.996 1.00 0.00 36 LYS A O 17
ATOM 14073 N N . CYS A 1 37 ? -31.938 23.650 4.951 1.00 0.00 37 CYS A N 17
ATOM 14074 C CA . CYS A 1 37 ? -31.739 22.462 5.875 1.00 0.00 37 CYS A CA 17
ATOM 14075 C C . CYS A 1 37 ? -31.266 21.345 4.988 1.00 0.00 37 CYS A C 17
ATOM 14076 O O . CYS A 1 37 ? -30.440 20.522 5.322 1.00 0.00 37 CYS A O 17
ATOM 14083 N N . ALA A 1 38 ? -31.853 21.392 3.828 1.00 0.00 38 ALA A N 17
ATOM 14084 C CA . ALA A 1 38 ? -31.520 20.380 2.828 1.00 0.00 38 ALA A CA 17
ATOM 14085 C C . ALA A 1 38 ? -30.172 20.635 2.174 1.00 0.00 38 ALA A C 17
ATOM 14086 O O . ALA A 1 38 ? -29.202 20.047 2.612 1.00 0.00 38 ALA A O 17
ATOM 14093 N N . ALA A 1 39 ? -30.140 21.465 1.162 1.00 0.00 39 ALA A N 17
ATOM 14094 C CA . ALA A 1 39 ? -28.851 21.778 0.4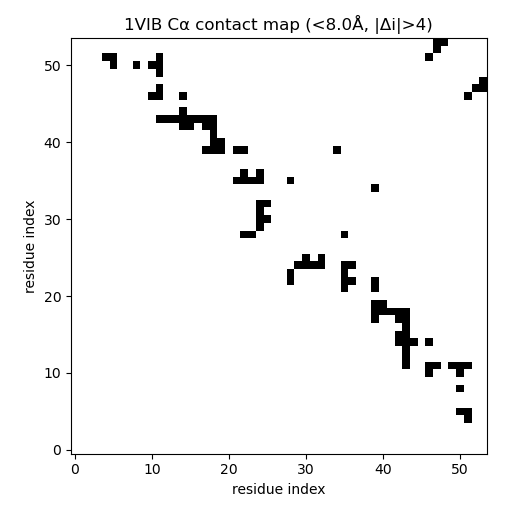58 1.00 0.00 39 ALA A CA 17
ATOM 14095 C C . ALA A 1 39 ? -27.647 21.731 1.410 1.00 0.00 39 ALA A C 17
ATOM 14096 O O . ALA A 1 39 ? -26.711 20.981 1.223 1.00 0.00 39 ALA A O 17
ATOM 14103 N N . HIS A 1 40 ? -27.745 22.561 2.414 1.00 0.00 40 HIS A N 17
ATOM 14104 C CA . HIS A 1 40 ? -26.676 22.663 3.444 1.00 0.00 40 HIS A CA 17
ATOM 14105 C C . HIS A 1 40 ? -26.199 21.309 3.929 1.00 0.00 40 HIS A C 17
ATOM 14106 O O . HIS A 1 40 ? -25.010 21.025 3.945 1.00 0.00 40 HIS A O 17
ATOM 14120 N N . CYS A 1 41 ? -27.141 20.504 4.316 1.00 0.00 41 CYS A N 17
ATOM 14121 C CA . CYS A 1 41 ? -26.763 19.170 4.819 1.00 0.00 41 CYS A CA 17
ATOM 14122 C C . CYS A 1 41 ? -26.268 18.272 3.703 1.00 0.00 41 CYS A C 17
ATOM 14123 O O . CYS A 1 41 ? -25.251 17.620 3.856 1.00 0.00 41 CYS A O 17
ATOM 14130 N N . ILE A 1 42 ? -26.956 18.244 2.590 1.00 0.00 42 ILE A N 17
ATOM 14131 C CA . ILE A 1 42 ? -26.466 17.352 1.499 1.00 0.00 42 ILE A CA 17
ATOM 14132 C C . ILE A 1 42 ? -25.039 17.728 1.123 1.00 0.00 42 ILE A C 17
ATOM 14133 O O . ILE A 1 42 ? -24.197 16.865 0.975 1.00 0.00 42 ILE A O 17
ATOM 14149 N N . ILE A 1 43 ? -24.808 19.009 0.988 1.00 0.00 43 ILE A N 17
ATOM 14150 C CA . ILE A 1 43 ? -23.462 19.525 0.625 1.00 0.00 43 ILE A CA 17
ATOM 14151 C C . ILE A 1 43 ? -22.404 18.802 1.432 1.00 0.00 43 ILE A C 17
ATOM 14152 O O . ILE A 1 43 ? -21.283 18.638 0.995 1.00 0.00 43 ILE A O 17
ATOM 14168 N N . GLN A 1 44 ? -22.782 18.360 2.596 1.00 0.00 44 GLN A N 17
ATOM 14169 C CA . GLN A 1 44 ? -21.749 17.665 3.397 1.00 0.00 44 GLN A CA 17
ATOM 14170 C C . GLN A 1 44 ? -21.421 16.277 2.887 1.00 0.00 44 GLN A C 17
ATOM 14171 O O . GLN A 1 44 ? -20.254 15.952 2.827 1.00 0.00 44 GLN A O 17
ATOM 14185 N N . LYS A 1 45 ? -22.400 15.494 2.514 1.00 0.00 45 LYS A N 17
ATOM 14186 C CA . LYS A 1 45 ? -22.051 14.126 2.022 1.00 0.00 45 LYS A CA 17
ATOM 14187 C C . LYS A 1 45 ? -21.194 14.218 0.773 1.00 0.00 45 LYS A C 17
ATOM 14188 O O . LYS A 1 45 ? -20.470 13.288 0.485 1.00 0.00 45 LYS A O 17
ATOM 14207 N N . ASN A 1 46 ? -21.279 15.305 0.050 1.00 0.00 46 ASN A N 17
ATOM 14208 C CA . ASN A 1 46 ? -20.416 15.404 -1.173 1.00 0.00 46 ASN A CA 17
ATOM 14209 C C . ASN A 1 46 ? -19.137 16.086 -0.683 1.00 0.00 46 ASN A C 17
ATOM 14210 O O . ASN A 1 46 ? -18.091 15.474 -0.741 1.00 0.00 46 ASN A O 17
ATOM 14221 N N . ASN A 1 47 ? -19.245 17.314 -0.219 1.00 0.00 47 ASN A N 17
ATOM 14222 C CA . ASN A 1 47 ? -18.039 18.072 0.293 1.00 0.00 47 ASN A CA 17
ATOM 14223 C C . ASN A 1 47 ? -17.004 17.140 0.958 1.00 0.00 47 ASN A C 17
ATOM 14224 O O . ASN A 1 47 ? -15.828 17.189 0.653 1.00 0.00 47 ASN A O 17
ATOM 14235 N N . CYS A 1 48 ? -17.499 16.322 1.857 1.00 0.00 48 CYS A N 17
ATOM 14236 C CA . CYS A 1 48 ? -16.633 15.336 2.605 1.00 0.00 48 CYS A CA 17
ATOM 14237 C C . CYS A 1 48 ? -15.669 14.607 1.658 1.00 0.00 48 CYS A C 17
ATOM 14238 O O . CYS A 1 48 ? -14.480 14.500 1.891 1.00 0.00 48 CYS A O 17
ATOM 14245 N N . LYS A 1 49 ? -16.231 14.112 0.585 1.00 0.00 49 LYS A N 17
ATOM 14246 C CA . LYS A 1 49 ? -15.401 13.370 -0.430 1.00 0.00 49 LYS A CA 17
ATOM 14247 C C . LYS A 1 49 ? -14.221 14.184 -0.975 1.00 0.00 49 LYS A C 17
ATOM 14248 O O . LYS A 1 49 ? -13.359 13.646 -1.638 1.00 0.00 49 LYS A O 17
ATOM 14267 N N . GLY A 1 50 ? -14.212 15.455 -0.690 1.00 0.00 50 GLY A N 17
ATOM 14268 C CA . GLY A 1 50 ? -13.102 16.347 -1.164 1.00 0.00 50 GLY A CA 17
ATOM 14269 C C . GLY A 1 50 ? -12.267 16.847 0.022 1.00 0.00 50 GLY A C 17
ATOM 14270 O O . GLY A 1 50 ? -11.472 17.755 -0.119 1.00 0.00 50 GLY A O 17
ATOM 14274 N N . LYS A 1 51 ? -12.474 16.229 1.158 1.00 0.00 51 LYS A N 17
ATOM 14275 C CA . LYS A 1 51 ? -11.729 16.610 2.401 1.00 0.00 51 LYS A CA 17
ATOM 14276 C C . LYS A 1 51 ? -10.606 15.593 2.633 1.00 0.00 51 LYS A C 17
ATOM 14277 O O . LYS A 1 51 ? -9.445 15.932 2.504 1.00 0.00 51 LYS A O 17
ATOM 14296 N N . CYS A 1 52 ? -10.973 14.384 2.968 1.00 0.00 52 CYS A N 17
ATOM 14297 C CA . CYS A 1 52 ? -9.936 13.337 3.216 1.00 0.00 52 CYS A CA 17
ATOM 14298 C C . CYS A 1 52 ? -9.747 12.350 2.051 1.00 0.00 52 CYS A C 17
ATOM 14299 O O . CYS A 1 52 ? -8.779 11.608 2.052 1.00 0.00 52 CYS A O 17
ATOM 14306 N N . LYS A 1 53 ? -10.634 12.351 1.087 1.00 0.00 53 LYS A N 17
ATOM 14307 C CA . LYS A 1 53 ? -10.463 11.388 -0.047 1.00 0.00 53 LYS A CA 17
ATOM 14308 C C . LYS A 1 53 ? -9.756 12.112 -1.171 1.00 0.00 53 LYS A C 17
ATOM 14309 O O . LYS A 1 53 ? -9.902 13.306 -1.341 1.00 0.00 53 LYS A O 17
ATOM 14328 N N . LYS A 1 54 ? -9.000 11.357 -1.920 1.00 0.00 54 LYS A N 17
ATOM 14329 C CA . LYS A 1 54 ? -8.236 11.954 -3.056 1.00 0.00 54 LYS A CA 17
ATOM 14330 C C . LYS A 1 54 ? -8.744 11.514 -4.440 1.00 0.00 54 LYS A C 17
ATOM 14331 O O . LYS A 1 54 ? -8.914 10.339 -4.701 1.00 0.00 54 LYS A O 17
ATOM 14350 N N . GLU A 1 55 ? -8.972 12.479 -5.293 1.00 0.00 55 GLU A N 17
ATOM 14351 C CA . GLU A 1 55 ? -9.471 12.187 -6.674 1.00 0.00 55 GLU A CA 17
ATOM 14352 C C . GLU A 1 55 ? -8.475 12.718 -7.721 1.00 0.00 55 GLU A C 17
ATOM 14353 O O . GLU A 1 55 ? -8.382 12.076 -8.756 1.00 0.00 55 GLU A O 17
ATOM 14366 N N . ALA A 1 1 ? -3.830 -3.423 -6.901 1.00 0.00 1 ALA A N 18
ATOM 14367 C CA . ALA A 1 1 ? -2.409 -3.272 -6.471 1.00 0.00 1 ALA A CA 18
ATOM 14368 C C . ALA A 1 1 ? -2.304 -2.309 -5.277 1.00 0.00 1 ALA A C 18
ATOM 14369 O O . ALA A 1 1 ? -1.969 -2.708 -4.183 1.00 0.00 1 ALA A O 18
ATOM 14378 N N . SER A 1 2 ? -2.604 -1.064 -5.532 1.00 0.00 2 SER A N 18
ATOM 14379 C CA . SER A 1 2 ? -2.542 -0.019 -4.461 1.00 0.00 2 SER A CA 18
ATOM 14380 C C . SER A 1 2 ? -3.937 0.576 -4.252 1.00 0.00 2 SER A C 18
ATOM 14381 O O . SER A 1 2 ? -4.138 1.772 -4.322 1.00 0.00 2 SER A O 18
ATOM 14389 N N . ALA A 1 3 ? -4.878 -0.292 -3.999 1.00 0.00 3 ALA A N 18
ATOM 14390 C CA . ALA A 1 3 ? -6.294 0.150 -3.772 1.00 0.00 3 ALA A CA 18
ATOM 14391 C C . ALA A 1 3 ? -6.645 0.181 -2.274 1.00 0.00 3 ALA A C 18
ATOM 14392 O O . ALA A 1 3 ? -7.769 0.446 -1.900 1.00 0.00 3 ALA A O 18
ATOM 14399 N N . THR A 1 4 ? -5.681 -0.076 -1.441 1.00 0.00 4 THR A N 18
ATOM 14400 C CA . THR A 1 4 ? -5.892 -0.086 0.039 1.00 0.00 4 THR A CA 18
ATOM 14401 C C . THR A 1 4 ? -5.801 1.323 0.644 1.00 0.00 4 THR A C 18
ATOM 14402 O O . THR A 1 4 ? -4.973 1.594 1.493 1.00 0.00 4 THR A O 18
ATOM 14413 N N . TRP A 1 5 ? -6.674 2.176 0.179 1.00 0.00 5 TRP A N 18
ATOM 14414 C CA . TRP A 1 5 ? -6.701 3.591 0.680 1.00 0.00 5 TRP A CA 18
ATOM 14415 C C . TRP A 1 5 ? -8.062 3.898 1.317 1.00 0.00 5 TRP A C 18
ATOM 14416 O O . TRP A 1 5 ? -8.176 4.028 2.521 1.00 0.00 5 TRP A O 18
ATOM 14437 N N . GLY A 1 6 ? -9.076 3.993 0.494 1.00 0.00 6 GLY A N 18
ATOM 14438 C CA . GLY A 1 6 ? -10.447 4.291 1.016 1.00 0.00 6 GLY A CA 18
ATOM 14439 C C . GLY A 1 6 ? -10.965 3.149 1.880 1.00 0.00 6 GLY A C 18
ATOM 14440 O O . GLY A 1 6 ? -11.958 3.275 2.563 1.00 0.00 6 GLY A O 18
ATOM 14444 N N . ALA A 1 7 ? -10.264 2.050 1.828 1.00 0.00 7 ALA A N 18
ATOM 14445 C CA . ALA A 1 7 ? -10.680 0.870 2.639 1.00 0.00 7 ALA A CA 18
ATOM 14446 C C . ALA A 1 7 ? -10.096 1.058 4.044 1.00 0.00 7 ALA A C 18
ATOM 14447 O O . ALA A 1 7 ? -10.375 0.296 4.946 1.00 0.00 7 ALA A O 18
ATOM 14454 N N . ALA A 1 8 ? -9.280 2.072 4.179 1.00 0.00 8 ALA A N 18
ATOM 14455 C CA . ALA A 1 8 ? -8.640 2.386 5.482 1.00 0.00 8 ALA A CA 18
ATOM 14456 C C . ALA A 1 8 ? -9.348 3.555 6.176 1.00 0.00 8 ALA A C 18
ATOM 14457 O O . ALA A 1 8 ? -9.851 3.424 7.274 1.00 0.00 8 ALA A O 18
ATOM 14464 N N . TYR A 1 9 ? -9.369 4.686 5.515 1.00 0.00 9 TYR A N 18
ATOM 14465 C CA . TYR A 1 9 ? -10.026 5.894 6.119 1.00 0.00 9 TYR A CA 18
ATOM 14466 C C . TYR A 1 9 ? -11.452 6.344 5.674 1.00 0.00 9 TYR A C 18
ATOM 14467 O O . TYR A 1 9 ? -11.692 7.531 5.554 1.00 0.00 9 TYR A O 18
ATOM 14500 N N . ALA A 1 11 ? -14.214 6.526 7.037 1.00 0.00 11 ALA A N 18
ATOM 14501 C CA . ALA A 1 11 ? -14.932 7.236 8.139 1.00 0.00 11 ALA A CA 18
ATOM 14502 C C . ALA A 1 11 ? -15.246 8.675 7.717 1.00 0.00 11 ALA A C 18
ATOM 14503 O O . ALA A 1 11 ? -16.342 9.166 7.901 1.00 0.00 11 ALA A O 18
ATOM 14510 N N . CYS A 1 12 ? -14.220 9.263 7.161 1.00 0.00 12 CYS A N 18
ATOM 14511 C CA . CYS A 1 12 ? -14.224 10.672 6.643 1.00 0.00 12 CYS A CA 18
ATOM 14512 C C . CYS A 1 12 ? -15.435 10.965 5.746 1.00 0.00 12 CYS A C 18
ATOM 14513 O O . CYS A 1 12 ? -15.853 12.097 5.607 1.00 0.00 12 CYS A O 18
ATOM 14520 N N . GLU A 1 13 ? -15.955 9.912 5.180 1.00 0.00 13 GLU A N 18
ATOM 14521 C CA . GLU A 1 13 ? -17.138 9.997 4.261 1.00 0.00 13 GLU A CA 18
ATOM 14522 C C . GLU A 1 13 ? -18.418 9.395 4.869 1.00 0.00 13 GLU A C 18
ATOM 14523 O O . GLU A 1 13 ? -19.455 9.469 4.245 1.00 0.00 13 GLU A O 18
ATOM 14535 N N . ASN A 1 14 ? -18.354 8.824 6.043 1.00 0.00 14 ASN A N 18
ATOM 14536 C CA . ASN A 1 14 ? -19.581 8.210 6.685 1.00 0.00 14 ASN A CA 18
ATOM 14537 C C . ASN A 1 14 ? -20.244 9.288 7.518 1.00 0.00 14 ASN A C 18
ATOM 14538 O O . ASN A 1 14 ? -21.445 9.466 7.567 1.00 0.00 14 ASN A O 18
ATOM 14549 N N . ASN A 1 15 ? -19.356 9.984 8.149 1.00 0.00 15 ASN A N 18
ATOM 14550 C CA . ASN A 1 15 ? -19.643 11.122 9.053 1.00 0.00 15 ASN A CA 18
ATOM 14551 C C . ASN A 1 15 ? -20.541 12.074 8.277 1.00 0.00 15 ASN A C 18
ATOM 14552 O O . ASN A 1 15 ? -21.633 12.364 8.708 1.00 0.00 15 ASN A O 18
ATOM 14563 N N . CYS A 1 16 ? -20.075 12.512 7.139 1.00 0.00 16 CYS A N 18
ATOM 14564 C CA . CYS A 1 16 ? -20.858 13.456 6.308 1.00 0.00 16 CYS A CA 18
ATOM 14565 C C . CYS A 1 16 ? -22.105 12.880 5.654 1.00 0.00 16 CYS A C 18
ATOM 14566 O O . CYS A 1 16 ? -22.863 13.615 5.047 1.00 0.00 16 CYS A O 18
ATOM 14573 N N . ARG A 1 17 ? -22.305 11.595 5.786 1.00 0.00 17 ARG A N 18
ATOM 14574 C CA . ARG A 1 17 ? -23.529 10.9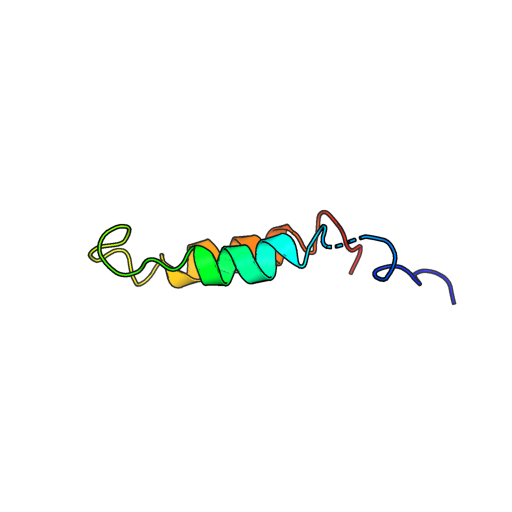93 5.160 1.00 0.00 17 ARG A CA 18
ATOM 14575 C C . ARG A 1 17 ? -24.543 10.826 6.298 1.00 0.00 17 ARG A C 18
ATOM 14576 O O . ARG A 1 17 ? -25.670 11.285 6.219 1.00 0.00 17 ARG A O 18
ATOM 14597 N N . LYS A 1 18 ? -24.106 10.172 7.341 1.00 0.00 18 LYS A N 18
ATOM 14598 C CA . LYS A 1 18 ? -25.010 9.964 8.497 1.00 0.00 18 LYS A CA 18
ATOM 14599 C C . LYS A 1 18 ? -25.285 11.366 9.043 1.00 0.00 18 LYS A C 18
ATOM 14600 O O . LYS A 1 18 ? -26.408 11.669 9.377 1.00 0.00 18 LYS A O 18
ATOM 14619 N N . LYS A 1 19 ? -24.282 12.206 9.125 1.00 0.00 19 LYS A N 18
ATOM 14620 C CA . LYS A 1 19 ? -24.496 13.597 9.644 1.00 0.00 19 LYS A CA 18
ATOM 14621 C C . LYS A 1 19 ? -25.578 14.220 8.765 1.00 0.00 19 LYS A C 18
ATOM 14622 O O . LYS A 1 19 ? -26.576 14.639 9.298 1.00 0.00 19 LYS A O 18
ATOM 14641 N N . TYR A 1 20 ? -25.387 14.271 7.467 1.00 0.00 20 TYR A N 18
ATOM 14642 C CA . TYR A 1 20 ? -26.409 14.861 6.540 1.00 0.00 20 TYR A CA 18
ATOM 14643 C C . TYR A 1 20 ? -27.777 14.347 6.964 1.00 0.00 20 TYR A C 18
ATOM 14644 O O . TYR A 1 20 ? -28.673 15.092 7.310 1.00 0.00 20 TYR A O 18
ATOM 14662 N N . ASP A 1 21 ? -27.888 13.057 6.945 1.00 0.00 21 ASP A N 18
ATOM 14663 C CA . ASP A 1 21 ? -29.181 12.439 7.341 1.00 0.00 21 ASP A CA 18
ATOM 14664 C C . ASP A 1 21 ? -29.560 12.624 8.806 1.00 0.00 21 ASP A C 18
ATOM 14665 O O . ASP A 1 21 ? -30.711 12.453 9.156 1.00 0.00 21 ASP A O 18
ATOM 14674 N N . LEU A 1 22 ? -28.611 12.961 9.631 1.00 0.00 22 LEU A N 18
ATOM 14675 C CA . LEU A 1 22 ? -28.892 13.170 11.091 1.00 0.00 22 LEU A CA 18
ATOM 14676 C C . LEU A 1 22 ? -28.764 14.657 11.426 1.00 0.00 22 LEU A C 18
ATOM 14677 O O . LEU A 1 22 ? -28.801 15.046 12.578 1.00 0.00 22 LEU A O 18
ATOM 14693 N N . CYS A 1 23 ? -28.606 15.441 10.393 1.00 0.00 23 CYS A N 18
ATOM 14694 C CA . CYS A 1 23 ? -28.469 16.913 10.550 1.00 0.00 23 CYS A CA 18
ATOM 14695 C C . CYS A 1 23 ? -29.601 17.662 9.873 1.00 0.00 23 CYS A C 18
ATOM 14696 O O . CYS A 1 23 ? -29.914 18.760 10.294 1.00 0.00 23 CYS A O 18
ATOM 14703 N N . ILE A 1 24 ? -30.199 17.099 8.852 1.00 0.00 24 ILE A N 18
ATOM 14704 C CA . ILE A 1 24 ? -31.310 17.863 8.215 1.00 0.00 24 ILE A CA 18
ATOM 14705 C C . ILE A 1 24 ? -32.516 17.873 9.166 1.00 0.00 24 ILE A C 18
ATOM 14706 O O . ILE A 1 24 ? -33.459 17.105 9.120 1.00 0.00 24 ILE A O 18
ATOM 14722 N N . ARG A 1 25 ? -32.426 18.802 10.068 1.00 0.00 25 ARG A N 18
ATOM 14723 C CA . ARG A 1 25 ? -33.480 19.009 11.087 1.00 0.00 25 ARG A CA 18
ATOM 14724 C C . ARG A 1 25 ? -34.197 20.177 10.462 1.00 0.00 25 ARG A C 18
ATOM 14725 O O . ARG A 1 25 ? -34.313 21.236 11.049 1.00 0.00 25 ARG A O 18
ATOM 14746 N N . CYS A 1 26 ? -34.688 19.966 9.265 1.00 0.00 26 CYS A N 18
ATOM 14747 C CA . CYS A 1 26 ? -35.407 21.100 8.613 1.00 0.00 26 CYS A CA 18
ATOM 14748 C C . CYS A 1 26 ? -36.751 21.371 9.325 1.00 0.00 26 CYS A C 18
ATOM 14749 O O . CYS A 1 26 ? -37.622 22.040 8.807 1.00 0.00 26 CYS A O 18
ATOM 14756 N N . GLN A 1 27 ? -36.872 20.829 10.510 1.00 0.00 27 GLN A N 18
ATOM 14757 C CA . GLN A 1 27 ? -38.087 20.988 11.324 1.00 0.00 27 GLN A CA 18
ATOM 14758 C C . GLN A 1 27 ? -37.592 21.696 12.590 1.00 0.00 27 GLN A C 18
ATOM 14759 O O . GLN A 1 27 ? -36.413 21.607 12.871 1.00 0.00 27 GLN A O 18
ATOM 14773 N N . GLY A 1 28 ? -38.461 22.348 13.319 1.00 0.00 28 GLY A N 18
ATOM 14774 C CA . GLY A 1 28 ? -38.042 23.068 14.576 1.00 0.00 28 GLY A CA 18
ATOM 14775 C C . GLY A 1 28 ? -36.693 23.792 14.424 1.00 0.00 28 GLY A C 18
ATOM 14776 O O . GLY A 1 28 ? -36.686 24.958 14.091 1.00 0.00 28 GLY A O 18
ATOM 14780 N N . LYS A 1 29 ? -35.606 23.105 14.673 1.00 0.00 29 LYS A N 18
ATOM 14781 C CA . LYS A 1 29 ? -34.240 23.714 14.549 1.00 0.00 29 LYS A CA 18
ATOM 14782 C C . LYS A 1 29 ? -34.188 24.617 13.305 1.00 0.00 29 LYS A C 18
ATOM 14783 O O . LYS A 1 29 ? -33.700 25.729 13.364 1.00 0.00 29 LYS A O 18
ATOM 14802 N N . TRP A 1 30 ? -34.699 24.105 12.212 1.00 0.00 30 TRP A N 18
ATOM 14803 C CA . TRP A 1 30 ? -34.706 24.908 10.944 1.00 0.00 30 TRP A CA 18
ATOM 14804 C C . TRP A 1 30 ? -36.173 25.153 10.546 1.00 0.00 30 TRP A C 18
ATOM 14805 O O . TRP A 1 30 ? -36.534 25.015 9.392 1.00 0.00 30 TRP A O 18
ATOM 14826 N N . ALA A 1 31 ? -36.986 25.517 11.498 1.00 0.00 31 ALA A N 18
ATOM 14827 C CA . ALA A 1 31 ? -38.438 25.776 11.244 1.00 0.00 31 ALA A CA 18
ATOM 14828 C C . ALA A 1 31 ? -38.695 26.898 10.241 1.00 0.00 31 ALA A C 18
ATOM 14829 O O . ALA A 1 31 ? -39.066 28.004 10.589 1.00 0.00 31 ALA A O 18
ATOM 14836 N N . GLY A 1 32 ? -38.483 26.544 9.005 1.00 0.00 32 GLY A N 18
ATOM 14837 C CA . GLY A 1 32 ? -38.685 27.528 7.903 1.00 0.00 32 GLY A CA 18
ATOM 14838 C C . GLY A 1 32 ? -37.358 27.808 7.230 1.00 0.00 32 GLY A C 18
ATOM 14839 O O . GLY A 1 32 ? -37.288 28.438 6.197 1.00 0.00 32 GLY A O 18
ATOM 14843 N N . LYS A 1 33 ? -36.325 27.304 7.849 1.00 0.00 33 LYS A N 18
ATOM 14844 C CA . LYS A 1 33 ? -34.949 27.484 7.316 1.00 0.00 33 LYS A CA 18
ATOM 14845 C C . LYS A 1 33 ? -34.673 26.244 6.438 1.00 0.00 33 LYS A C 18
ATOM 14846 O O . LYS A 1 33 ? -33.617 26.107 5.857 1.00 0.00 33 LYS A O 18
ATOM 14865 N N . ARG A 1 34 ? -35.651 25.373 6.374 1.00 0.00 34 ARG A N 18
ATOM 14866 C CA . ARG A 1 34 ? -35.618 24.098 5.580 1.00 0.00 34 ARG A CA 18
ATOM 14867 C C . ARG A 1 34 ? -34.727 24.150 4.321 1.00 0.00 34 ARG A C 18
ATOM 14868 O O . ARG A 1 34 ? -33.740 23.446 4.224 1.00 0.00 34 ARG A O 18
ATOM 14889 N N . GLY A 1 35 ? -35.106 24.998 3.394 1.00 0.00 35 GLY A N 18
ATOM 14890 C CA . GLY A 1 35 ? -34.351 25.178 2.094 1.00 0.00 35 GLY A CA 18
ATOM 14891 C C . GLY A 1 35 ? -32.838 25.380 2.259 1.00 0.00 35 GLY A C 18
ATOM 14892 O O . GLY A 1 35 ? -32.071 25.254 1.322 1.00 0.00 35 GLY A O 18
ATOM 14896 N N . LYS A 1 36 ? -32.476 25.698 3.466 1.00 0.00 36 LYS A N 18
ATOM 14897 C CA . LYS A 1 36 ? -31.065 25.934 3.833 1.00 0.00 36 LYS A CA 18
ATOM 14898 C C . LYS A 1 36 ? -30.610 24.802 4.765 1.00 0.00 36 LYS A C 18
ATOM 14899 O O . LYS A 1 36 ? -29.451 24.445 4.676 1.00 0.00 36 LYS A O 18
ATOM 14918 N N . CYS A 1 37 ? -31.474 24.258 5.605 1.00 0.00 37 CYS A N 18
ATOM 14919 C CA . CYS A 1 37 ? -31.038 23.141 6.528 1.00 0.00 37 CYS A CA 18
ATOM 14920 C C . CYS A 1 37 ? -30.453 22.082 5.655 1.00 0.00 37 CYS A C 18
ATOM 14921 O O . CYS A 1 37 ? -29.381 21.542 5.873 1.00 0.00 37 CYS A O 18
ATOM 14928 N N . ALA A 1 38 ? -31.235 21.843 4.649 1.00 0.00 38 ALA A N 18
ATOM 14929 C CA . ALA A 1 38 ? -30.824 20.822 3.689 1.00 0.00 38 ALA A CA 18
ATOM 14930 C C . ALA A 1 38 ? -29.521 21.128 2.994 1.00 0.00 38 ALA A C 18
ATOM 14931 O O . ALA A 1 38 ? -28.520 20.526 3.330 1.00 0.00 38 ALA A O 18
ATOM 14938 N N . ALA A 1 39 ? -29.568 22.032 2.048 1.00 0.00 39 ALA A N 18
ATOM 14939 C CA . ALA A 1 39 ? -28.331 22.412 1.296 1.00 0.00 39 ALA A CA 18
ATOM 14940 C C . ALA A 1 39 ? -27.106 22.341 2.200 1.00 0.00 39 ALA A C 18
ATOM 14941 O O . ALA A 1 39 ? -26.144 21.637 1.947 1.00 0.00 39 ALA A O 18
ATOM 14948 N N . HIS A 1 40 ? -27.237 23.099 3.255 1.00 0.00 40 HIS A N 18
ATOM 14949 C CA . HIS A 1 40 ? -26.160 23.173 4.258 1.00 0.00 40 HIS A CA 18
ATOM 14950 C C . HIS A 1 40 ? -25.652 21.794 4.605 1.00 0.00 40 HIS A C 18
ATOM 14951 O O . HIS A 1 40 ? -24.470 21.530 4.469 1.00 0.00 40 HIS A O 18
ATOM 14965 N N . CYS A 1 41 ? -26.548 20.953 5.034 1.00 0.00 41 CYS A N 18
ATOM 14966 C CA . CYS A 1 41 ? -26.103 19.593 5.403 1.00 0.00 41 CYS A CA 18
ATOM 14967 C C . CYS A 1 41 ? -26.187 18.589 4.279 1.00 0.00 41 CYS A C 18
ATOM 14968 O O . CYS A 1 41 ? -26.372 17.409 4.487 1.00 0.00 41 CYS A O 18
ATOM 14975 N N . ILE A 1 42 ? -26.044 19.087 3.090 1.00 0.00 42 ILE A N 18
ATOM 14976 C CA . ILE A 1 42 ? -26.098 18.199 1.895 1.00 0.00 42 ILE A CA 18
ATOM 14977 C C . ILE A 1 42 ? -24.783 18.376 1.138 1.00 0.00 42 ILE A C 18
ATOM 14978 O O . ILE A 1 42 ? -24.134 17.436 0.717 1.00 0.00 42 ILE A O 18
ATOM 14994 N N . ILE A 1 43 ? -24.412 19.619 0.996 1.00 0.00 43 ILE A N 18
ATOM 14995 C CA . ILE A 1 43 ? -23.147 19.957 0.282 1.00 0.00 43 ILE A CA 18
ATOM 14996 C C . ILE A 1 43 ? -21.986 19.331 1.041 1.00 0.00 43 ILE A C 18
ATOM 14997 O O . ILE A 1 43 ? -20.869 19.332 0.579 1.00 0.00 43 ILE A O 18
ATOM 15013 N N . GLN A 1 44 ? -22.282 18.797 2.193 1.00 0.00 44 GLN A N 18
ATOM 15014 C CA . GLN A 1 44 ? -21.222 18.161 3.016 1.00 0.00 44 GLN A CA 18
ATOM 15015 C C . GLN A 1 44 ? -21.047 16.793 2.367 1.00 0.00 44 GLN A C 18
ATOM 15016 O O . GLN A 1 44 ? -19.996 16.505 1.838 1.00 0.00 44 GLN A O 18
ATOM 15030 N N . LYS A 1 45 ? -22.084 15.993 2.416 1.00 0.00 45 LYS A N 18
ATOM 15031 C CA . LYS A 1 45 ? -22.059 14.621 1.812 1.00 0.00 45 LYS A CA 18
ATOM 15032 C C . LYS A 1 45 ? -21.278 14.670 0.492 1.00 0.00 45 LYS A C 18
ATOM 15033 O O . LYS A 1 45 ? -20.495 13.793 0.193 1.00 0.00 45 LYS A O 18
ATOM 15052 N N . ASN A 1 46 ? -21.513 15.716 -0.265 1.00 0.00 46 ASN A N 18
ATOM 15053 C CA . ASN A 1 46 ? -20.793 15.849 -1.573 1.00 0.00 46 ASN A CA 18
ATOM 15054 C C . ASN A 1 46 ? -19.459 16.626 -1.517 1.00 0.00 46 ASN A C 18
ATOM 15055 O O . ASN A 1 46 ? -18.606 16.367 -2.346 1.00 0.00 46 ASN A O 18
ATOM 15066 N N . ASN A 1 47 ? -19.282 17.537 -0.591 1.00 0.00 47 ASN A N 18
ATOM 15067 C CA . ASN A 1 47 ? -17.984 18.307 -0.521 1.00 0.00 47 ASN A CA 18
ATOM 15068 C C . ASN A 1 47 ? -16.966 17.621 0.397 1.00 0.00 47 ASN A C 18
ATOM 15069 O O . ASN A 1 47 ? -15.803 17.973 0.410 1.00 0.00 47 ASN A O 18
ATOM 15080 N N . CYS A 1 48 ? -17.439 16.658 1.139 1.00 0.00 48 CYS A N 18
ATOM 15081 C CA . CYS A 1 48 ? -16.567 15.890 2.090 1.00 0.00 48 CYS A CA 18
ATOM 15082 C C . CYS A 1 48 ? -15.798 14.910 1.202 1.00 0.00 48 CYS A C 18
ATOM 15083 O O . CYS A 1 48 ? -14.591 14.803 1.280 1.00 0.00 48 CYS A O 18
ATOM 15090 N N . LYS A 1 49 ? -16.564 14.220 0.386 1.00 0.00 49 LYS A N 18
ATOM 15091 C CA . LYS A 1 49 ? -16.028 13.207 -0.586 1.00 0.00 49 LYS A CA 18
ATOM 15092 C C . LYS A 1 49 ? -14.586 13.554 -0.986 1.00 0.00 49 LYS A C 18
ATOM 15093 O O . LYS A 1 49 ? -13.678 12.793 -0.749 1.00 0.00 49 LYS A O 18
ATOM 15112 N N . GLY A 1 50 ? -14.456 14.716 -1.578 1.00 0.00 50 GLY A N 18
ATOM 15113 C CA . GLY A 1 50 ? -13.131 15.252 -2.047 1.00 0.00 50 GLY A CA 18
ATOM 15114 C C . GLY A 1 50 ? -11.915 14.888 -1.181 1.00 0.00 50 GLY A C 18
ATOM 15115 O O . GLY A 1 50 ? -10.842 14.648 -1.694 1.00 0.00 50 GLY A O 18
ATOM 15119 N N . LYS A 1 51 ? -12.110 14.862 0.110 1.00 0.00 51 LYS A N 18
ATOM 15120 C CA . LYS A 1 51 ? -11.003 14.522 1.059 1.00 0.00 51 LYS A CA 18
ATOM 15121 C C . LYS A 1 51 ? -11.197 13.101 1.586 1.00 0.00 51 LYS A C 18
ATOM 15122 O O . LYS A 1 51 ? -10.276 12.470 2.072 1.00 0.00 51 LYS A O 18
ATOM 15141 N N . CYS A 1 52 ? -12.400 12.641 1.454 1.00 0.00 52 CYS A N 18
ATOM 15142 C CA . CYS A 1 52 ? -12.769 11.282 1.914 1.00 0.00 52 CYS A CA 18
ATOM 15143 C C . CYS A 1 52 ? -12.795 10.337 0.709 1.00 0.00 52 CYS A C 18
ATOM 15144 O O . CYS A 1 52 ? -13.835 9.840 0.322 1.00 0.00 52 CYS A O 18
ATOM 15151 N N . LYS A 1 53 ? -11.616 10.139 0.174 1.00 0.00 53 LYS A N 18
ATOM 15152 C CA . LYS A 1 53 ? -11.355 9.263 -1.014 1.00 0.00 53 LYS A CA 18
ATOM 15153 C C . LYS A 1 53 ? -11.558 10.063 -2.303 1.00 0.00 53 LYS A C 18
ATOM 15154 O O . LYS A 1 53 ? -11.876 11.234 -2.310 1.00 0.00 53 LYS A O 18
ATOM 15173 N N . LYS A 1 54 ? -11.351 9.373 -3.388 1.00 0.00 54 LYS A N 18
ATOM 15174 C CA . LYS A 1 54 ? -11.504 9.978 -4.747 1.00 0.00 54 LYS A CA 18
ATOM 15175 C C . LYS A 1 54 ? -12.684 9.278 -5.436 1.00 0.00 54 LYS A C 18
ATOM 15176 O O . LYS A 1 54 ? -12.951 9.456 -6.607 1.00 0.00 54 LYS A O 18
ATOM 15195 N N . GLU A 1 55 ? -13.360 8.483 -4.650 1.00 0.00 55 GLU A N 18
ATOM 15196 C CA . GLU A 1 55 ? -14.542 7.710 -5.118 1.00 0.00 55 GLU A CA 18
ATOM 15197 C C . GLU A 1 55 ? -15.673 7.942 -4.099 1.00 0.00 55 GLU A C 18
ATOM 15198 O O . GLU A 1 55 ? -15.349 7.904 -2.921 1.00 0.00 55 GLU A O 18
ATOM 15211 N N . ALA A 1 1 ? -13.642 -6.733 -7.112 1.00 0.00 1 ALA A N 19
ATOM 15212 C CA . ALA A 1 1 ? -12.232 -6.783 -6.615 1.00 0.00 1 ALA A CA 19
ATOM 15213 C C . ALA A 1 1 ? -11.309 -6.030 -7.591 1.00 0.00 1 ALA A C 19
ATOM 15214 O O . ALA A 1 1 ? -10.194 -6.432 -7.864 1.00 0.00 1 ALA A O 19
ATOM 15223 N N . SER A 1 2 ? -11.819 -4.941 -8.087 1.00 0.00 2 SER A N 19
ATOM 15224 C CA . SER A 1 2 ? -11.060 -4.090 -9.052 1.00 0.00 2 SER A CA 19
ATOM 15225 C C . SER A 1 2 ? -10.690 -2.758 -8.374 1.00 0.00 2 SER A C 19
ATOM 15226 O O . SER A 1 2 ? -11.420 -2.296 -7.519 1.00 0.00 2 SER A O 19
ATOM 15234 N N . ALA A 1 3 ? -9.570 -2.204 -8.781 1.00 0.00 3 ALA A N 19
ATOM 15235 C CA . ALA A 1 3 ? -9.034 -0.903 -8.242 1.00 0.00 3 ALA A CA 19
ATOM 15236 C C . ALA A 1 3 ? -10.066 -0.006 -7.527 1.00 0.00 3 ALA A C 19
ATOM 15237 O O . ALA A 1 3 ? -10.753 0.781 -8.150 1.00 0.00 3 ALA A O 19
ATOM 15244 N N . THR A 1 4 ? -10.146 -0.150 -6.232 1.00 0.00 4 THR A N 19
ATOM 15245 C CA . THR A 1 4 ? -11.108 0.661 -5.435 1.00 0.00 4 THR A CA 19
ATOM 15246 C C . THR A 1 4 ? -10.364 1.409 -4.306 1.00 0.00 4 THR A C 19
ATOM 15247 O O . THR A 1 4 ? -9.780 0.805 -3.426 1.00 0.00 4 THR A O 19
ATOM 15258 N N . TRP A 1 5 ? -10.389 2.713 -4.363 1.00 0.00 5 TRP A N 19
ATOM 15259 C CA . TRP A 1 5 ? -9.711 3.539 -3.327 1.00 0.00 5 TRP A CA 19
ATOM 15260 C C . TRP A 1 5 ? -10.753 4.576 -2.913 1.00 0.00 5 TRP A C 19
ATOM 15261 O O . TRP A 1 5 ? -11.157 5.412 -3.695 1.00 0.00 5 TRP A O 19
ATOM 15282 N N . GLY A 1 6 ? -11.150 4.470 -1.676 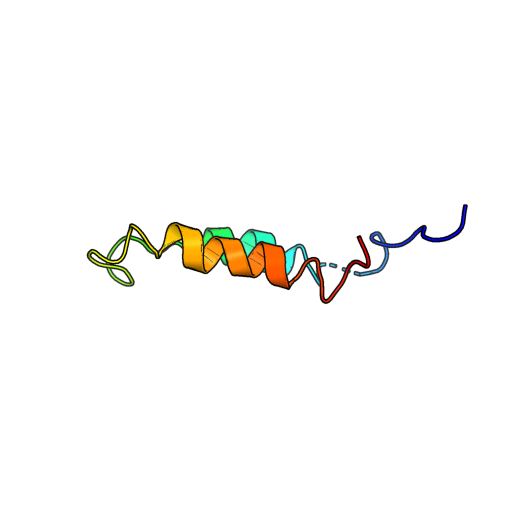1.00 0.00 6 GLY A N 19
ATOM 15283 C CA . GLY A 1 6 ? -12.173 5.396 -1.109 1.00 0.00 6 GLY A CA 19
ATOM 15284 C C . GLY A 1 6 ? -13.330 4.533 -0.598 1.00 0.00 6 GLY A C 19
ATOM 15285 O O . GLY A 1 6 ? -14.093 4.969 0.235 1.00 0.00 6 GLY A O 19
ATOM 15289 N N . ALA A 1 7 ? -13.429 3.329 -1.112 1.00 0.00 7 ALA A N 19
ATOM 15290 C CA . ALA A 1 7 ? -14.535 2.412 -0.663 1.00 0.00 7 ALA A CA 19
ATOM 15291 C C . ALA A 1 7 ? -14.108 1.528 0.527 1.00 0.00 7 ALA A C 19
ATOM 15292 O O . ALA A 1 7 ? -14.882 0.750 1.044 1.00 0.00 7 ALA A O 19
ATOM 15299 N N . ALA A 1 8 ? -12.868 1.670 0.916 1.00 0.00 8 ALA A N 19
ATOM 15300 C CA . ALA A 1 8 ? -12.317 0.878 2.062 1.00 0.00 8 ALA A CA 19
ATOM 15301 C C . ALA A 1 8 ? -12.218 1.649 3.395 1.00 0.00 8 ALA A C 19
ATOM 15302 O O . ALA A 1 8 ? -12.159 1.028 4.436 1.00 0.00 8 ALA A O 19
ATOM 15309 N N . TYR A 1 9 ? -12.196 2.958 3.344 1.00 0.00 9 TYR A N 19
ATOM 15310 C CA . TYR A 1 9 ? -12.090 3.787 4.599 1.00 0.00 9 TYR A CA 19
ATOM 15311 C C . TYR A 1 9 ? -13.341 4.500 5.218 1.00 0.00 9 TYR A C 19
ATOM 15312 O O . TYR A 1 9 ? -13.206 5.632 5.645 1.00 0.00 9 TYR A O 19
ATOM 15345 N N . ALA A 1 11 ? -15.036 6.029 7.436 1.00 0.00 11 ALA A N 19
ATOM 15346 C CA . ALA A 1 11 ? -15.056 6.644 8.796 1.00 0.00 11 ALA A CA 19
ATOM 15347 C C . ALA A 1 11 ? -14.966 8.143 8.537 1.00 0.00 11 ALA A C 19
ATOM 15348 O O . ALA A 1 11 ? -15.961 8.841 8.609 1.00 0.00 11 ALA A O 19
ATOM 15355 N N . CYS A 1 12 ? -13.765 8.573 8.224 1.00 0.00 12 CYS A N 19
ATOM 15356 C CA . CYS A 1 12 ? -13.508 10.027 7.936 1.00 0.00 12 CYS A CA 19
ATOM 15357 C C . CYS A 1 12 ? -14.524 10.585 6.951 1.00 0.00 12 CYS A C 19
ATOM 15358 O O . CYS A 1 12 ? -14.856 11.744 7.032 1.00 0.00 12 CYS A O 19
ATOM 15365 N N . GLU A 1 13 ? -14.996 9.768 6.051 1.00 0.00 13 GLU A N 19
ATOM 15366 C CA . GLU A 1 13 ? -15.997 10.270 5.054 1.00 0.00 13 GLU A CA 19
ATOM 15367 C C . GLU A 1 13 ? -17.410 9.817 5.404 1.00 0.00 13 GLU A C 19
ATOM 15368 O O . GLU A 1 13 ? -18.359 10.260 4.798 1.00 0.00 13 GLU A O 19
ATOM 15380 N N . ASN A 1 14 ? -17.549 8.940 6.360 1.00 0.00 14 ASN A N 19
ATOM 15381 C CA . ASN A 1 14 ? -18.935 8.486 6.715 1.00 0.00 14 ASN A CA 19
ATOM 15382 C C . ASN A 1 14 ? -19.479 9.375 7.820 1.00 0.00 14 ASN A C 19
ATOM 15383 O O . ASN A 1 14 ? -20.663 9.645 7.881 1.00 0.00 14 ASN A O 19
ATOM 15394 N N . ASN A 1 15 ? -18.597 9.813 8.673 1.00 0.00 15 ASN A N 19
ATOM 15395 C CA . ASN A 1 15 ? -18.974 10.703 9.813 1.00 0.00 15 ASN A CA 19
ATOM 15396 C C . ASN A 1 15 ? -19.799 11.857 9.243 1.00 0.00 15 ASN A C 19
ATOM 15397 O O . ASN A 1 15 ? -20.818 12.212 9.792 1.00 0.00 15 ASN A O 19
ATOM 15408 N N . CYS A 1 16 ? -19.319 12.369 8.142 1.00 0.00 16 CYS A N 19
ATOM 15409 C CA . CYS A 1 16 ? -19.964 13.500 7.424 1.00 0.00 16 CYS A CA 19
ATOM 15410 C C . CYS A 1 16 ? -21.247 13.068 6.727 1.00 0.00 16 CYS A C 19
ATOM 15411 O O . CYS A 1 16 ? -22.089 13.895 6.441 1.00 0.00 16 CYS A O 19
ATOM 15418 N N . ARG A 1 17 ? -21.388 11.793 6.469 1.00 0.00 17 ARG A N 19
ATOM 15419 C CA . ARG A 1 17 ? -22.642 11.355 5.778 1.00 0.00 17 ARG A CA 19
ATOM 15420 C C . ARG A 1 17 ? -23.680 11.341 6.890 1.00 0.00 17 ARG A C 19
ATOM 15421 O O . ARG A 1 17 ? -24.750 11.903 6.741 1.00 0.00 17 ARG A O 19
ATOM 15442 N N . LYS A 1 18 ? -23.332 10.704 7.980 1.00 0.00 18 LYS A N 19
ATOM 15443 C CA . LYS A 1 18 ? -24.291 10.656 9.124 1.00 0.00 18 LYS A CA 19
ATOM 15444 C C . LYS A 1 18 ? -24.544 12.140 9.436 1.00 0.00 18 LYS A C 19
ATOM 15445 O O . LYS A 1 18 ? -25.679 12.565 9.518 1.00 0.00 18 LYS A O 19
ATOM 15464 N N . LYS A 1 19 ? -23.474 12.881 9.598 1.00 0.00 19 LYS A N 19
ATOM 15465 C CA . LYS A 1 19 ? -23.559 14.349 9.891 1.00 0.00 19 LYS A CA 19
ATOM 15466 C C . LYS A 1 19 ? -24.625 14.965 8.977 1.00 0.00 19 LYS A C 19
ATOM 15467 O O . LYS A 1 19 ? -25.572 15.559 9.443 1.00 0.00 19 LYS A O 19
ATOM 15486 N N . TYR A 1 20 ? -24.453 14.798 7.694 1.00 0.00 20 TYR A N 19
ATOM 15487 C CA . TYR A 1 20 ? -25.429 15.352 6.711 1.00 0.00 20 TYR A CA 19
ATOM 15488 C C . TYR A 1 20 ? -26.835 14.857 7.052 1.00 0.00 20 TYR A C 19
ATOM 15489 O O . TYR A 1 20 ? -27.792 15.604 7.022 1.00 0.00 20 TYR A O 19
ATOM 15507 N N . ASP A 1 21 ? -26.940 13.610 7.390 1.00 0.00 21 ASP A N 19
ATOM 15508 C CA . ASP A 1 21 ? -28.273 13.034 7.738 1.00 0.00 21 ASP A CA 19
ATOM 15509 C C . ASP A 1 21 ? -28.731 13.463 9.132 1.00 0.00 21 ASP A C 19
ATOM 15510 O O . ASP A 1 21 ? -29.884 13.293 9.474 1.00 0.00 21 ASP A O 19
ATOM 15519 N N . LEU A 1 22 ? -27.824 14.010 9.895 1.00 0.00 22 LEU A N 19
ATOM 15520 C CA . LEU A 1 22 ? -28.155 14.472 11.281 1.00 0.00 22 LEU A CA 19
ATOM 15521 C C . LEU A 1 22 ? -28.210 16.005 11.367 1.00 0.00 22 LEU A C 19
ATOM 15522 O O . LEU A 1 22 ? -28.728 16.563 12.314 1.00 0.00 22 LEU A O 19
ATOM 15538 N N . CYS A 1 23 ? -27.679 16.642 10.363 1.00 0.00 23 CYS A N 19
ATOM 15539 C CA . CYS A 1 23 ? -27.662 18.134 10.321 1.00 0.00 23 CYS A CA 19
ATOM 15540 C C . CYS A 1 23 ? -28.946 18.646 9.681 1.00 0.00 23 CYS A C 19
ATOM 15541 O O . CYS A 1 23 ? -29.291 19.803 9.830 1.00 0.00 23 CYS A O 19
ATOM 15548 N N . ILE A 1 24 ? -29.615 17.754 8.996 1.00 0.00 24 ILE A N 19
ATOM 15549 C CA . ILE A 1 24 ? -30.892 18.114 8.305 1.00 0.00 24 ILE A CA 19
ATOM 15550 C C . ILE A 1 24 ? -32.048 18.332 9.304 1.00 0.00 24 ILE A C 19
ATOM 15551 O O . ILE A 1 24 ? -33.062 17.662 9.385 1.00 0.00 24 ILE A O 19
ATOM 15567 N N . ARG A 1 25 ? -31.852 19.356 10.080 1.00 0.00 25 ARG A N 19
ATOM 15568 C CA . ARG A 1 25 ? -32.830 19.747 11.114 1.00 0.00 25 ARG A CA 19
ATOM 15569 C C . ARG A 1 25 ? -33.884 20.615 10.440 1.00 0.00 25 ARG A C 19
ATOM 15570 O O . ARG A 1 25 ? -34.162 21.715 10.877 1.00 0.00 25 ARG A O 19
ATOM 15591 N N . CYS A 1 26 ? -34.466 20.084 9.389 1.00 0.00 26 CYS A N 19
ATOM 15592 C CA . CYS A 1 26 ? -35.523 20.855 8.654 1.00 0.00 26 CYS A CA 19
ATOM 15593 C C . CYS A 1 26 ? -36.737 21.106 9.568 1.00 0.00 26 CYS A C 19
ATOM 15594 O O . CYS A 1 26 ? -37.765 21.599 9.147 1.00 0.00 26 CYS A O 19
ATOM 15601 N N . GLN A 1 27 ? -36.585 20.745 10.817 1.00 0.00 27 GLN A N 19
ATOM 15602 C CA . GLN A 1 27 ? -37.647 20.917 11.820 1.00 0.00 27 GLN A CA 19
ATOM 15603 C C . GLN A 1 27 ? -37.043 21.804 12.909 1.00 0.00 27 GLN A C 19
ATOM 15604 O O . GLN A 1 27 ? -35.852 21.733 13.151 1.00 0.00 27 GLN A O 19
ATOM 15618 N N . GLY A 1 28 ? -37.859 22.598 13.544 1.00 0.00 28 GLY A N 19
ATOM 15619 C CA . GLY A 1 28 ? -37.348 23.499 14.625 1.00 0.00 28 GLY A CA 19
ATOM 15620 C C . GLY A 1 28 ? -36.200 24.380 14.106 1.00 0.00 28 GLY A C 19
ATOM 15621 O O . GLY A 1 28 ? -36.426 25.483 13.648 1.00 0.00 28 GLY A O 19
ATOM 15625 N N . LYS A 1 29 ? -35.003 23.857 14.188 1.00 0.00 29 LYS A N 19
ATOM 15626 C CA . LYS A 1 29 ? -33.774 24.581 13.729 1.00 0.00 29 LYS A CA 19
ATOM 15627 C C . LYS A 1 29 ? -34.029 25.236 12.364 1.00 0.00 29 LYS A C 19
ATOM 15628 O O . LYS A 1 29 ? -33.750 26.400 12.164 1.00 0.00 29 LYS A O 19
ATOM 15647 N N . TRP A 1 30 ? -34.556 24.462 11.452 1.00 0.00 30 TRP A N 19
ATOM 15648 C CA . TRP A 1 30 ? -34.852 25.003 10.090 1.00 0.00 30 TRP A CA 19
ATOM 15649 C C . TRP A 1 30 ? -36.379 25.065 9.950 1.00 0.00 30 TRP A C 19
ATOM 15650 O O . TRP A 1 30 ? -36.915 24.660 8.940 1.00 0.00 30 TRP A O 19
ATOM 15671 N N . ALA A 1 31 ? -37.046 25.557 10.960 1.00 0.00 31 ALA A N 19
ATOM 15672 C CA . ALA A 1 31 ? -38.542 25.680 10.966 1.00 0.00 31 ALA A CA 19
ATOM 15673 C C . ALA A 1 31 ? -39.134 26.389 9.737 1.00 0.00 31 ALA A C 19
ATOM 15674 O O . ALA A 1 31 ? -39.558 27.529 9.793 1.00 0.00 31 ALA A O 19
ATOM 15681 N N . GLY A 1 32 ? -39.130 25.661 8.660 1.00 0.00 32 GLY A N 19
ATOM 15682 C CA . GLY A 1 32 ? -39.668 26.189 7.381 1.00 0.00 32 GLY A CA 19
ATOM 15683 C C . GLY A 1 32 ? -38.539 26.336 6.388 1.00 0.00 32 GLY A C 19
ATOM 15684 O O . GLY A 1 32 ? -38.750 26.498 5.205 1.00 0.00 32 GLY A O 19
ATOM 15688 N N . LYS A 1 33 ? -37.342 26.253 6.891 1.00 0.00 33 LYS A N 19
ATOM 15689 C CA . LYS A 1 33 ? -36.128 26.378 6.044 1.00 0.00 33 LYS A CA 19
ATOM 15690 C C . LYS A 1 33 ? -35.855 24.938 5.591 1.00 0.00 33 LYS A C 19
ATOM 15691 O O . LYS A 1 33 ? -34.774 24.390 5.683 1.00 0.00 33 LYS A O 19
ATOM 15710 N N . ARG A 1 34 ? -36.895 24.341 5.082 1.00 0.00 34 ARG A N 19
ATOM 15711 C CA . ARG A 1 34 ? -36.766 22.935 4.608 1.00 0.00 34 ARG A CA 19
ATOM 15712 C C . ARG A 1 34 ? -36.263 23.068 3.156 1.00 0.00 34 ARG A C 19
ATOM 15713 O O . ARG A 1 34 ? -36.438 24.120 2.574 1.00 0.00 34 ARG A O 19
ATOM 15734 N N . GLY A 1 35 ? -35.648 22.071 2.567 1.00 0.00 35 GLY A N 19
ATOM 15735 C CA . GLY A 1 35 ? -35.158 22.238 1.154 1.00 0.00 35 GLY A CA 19
ATOM 15736 C C . GLY A 1 35 ? -33.748 22.795 1.355 1.00 0.00 35 GLY A C 19
ATOM 15737 O O . GLY A 1 35 ? -32.755 22.287 0.866 1.00 0.00 35 GLY A O 19
ATOM 15741 N N . LYS A 1 36 ? -33.736 23.856 2.117 1.00 0.00 36 LYS A N 19
ATOM 15742 C CA . LYS A 1 36 ? -32.484 24.569 2.463 1.00 0.00 36 LYS A CA 19
ATOM 15743 C C . LYS A 1 36 ? -31.772 23.742 3.548 1.00 0.00 36 LYS A C 19
ATOM 15744 O O . LYS A 1 36 ? -30.584 23.515 3.406 1.00 0.00 36 LYS A O 19
ATOM 15763 N N . CYS A 1 37 ? -32.471 23.307 4.585 1.00 0.00 37 CYS A N 19
ATOM 15764 C CA . CYS A 1 37 ? -31.751 22.490 5.640 1.00 0.00 37 CYS A CA 19
ATOM 15765 C C . CYS A 1 37 ? -31.121 21.308 4.958 1.00 0.00 37 CYS A C 19
ATOM 15766 O O . CYS A 1 37 ? -30.062 20.821 5.304 1.00 0.00 37 CYS A O 19
ATOM 15773 N N . ALA A 1 38 ? -31.846 20.898 3.961 1.00 0.00 38 ALA A N 19
ATOM 15774 C CA . ALA A 1 38 ? -31.380 19.746 3.179 1.00 0.00 38 ALA A CA 19
ATOM 15775 C C . ALA A 1 38 ? -30.112 20.109 2.424 1.00 0.00 38 ALA A C 19
ATOM 15776 O O . ALA A 1 38 ? -29.062 19.589 2.757 1.00 0.00 38 ALA A O 19
ATOM 15783 N N . ALA A 1 39 ? -30.234 20.965 1.438 1.00 0.00 39 ALA A N 19
ATOM 15784 C CA . ALA A 1 39 ? -29.030 21.383 0.646 1.00 0.00 39 ALA A CA 19
ATOM 15785 C C . ALA A 1 39 ? -27.828 21.580 1.592 1.00 0.00 39 ALA A C 19
ATOM 15786 O O . ALA A 1 39 ? -26.781 20.975 1.457 1.00 0.00 39 ALA A O 19
ATOM 15793 N N . HIS A 1 40 ? -28.063 22.447 2.537 1.00 0.00 40 HIS A N 19
ATOM 15794 C CA . HIS A 1 40 ? -27.040 22.787 3.563 1.00 0.00 40 HIS A CA 19
ATOM 15795 C C . HIS A 1 40 ? -26.338 21.563 4.146 1.00 0.00 40 HIS A C 19
ATOM 15796 O O . HIS A 1 40 ? -25.129 21.536 4.284 1.00 0.00 40 HIS A O 19
ATOM 15810 N N . CYS A 1 41 ? -27.100 20.565 4.493 1.00 0.00 41 CYS A N 19
ATOM 15811 C CA . CYS A 1 41 ? -26.453 19.359 5.077 1.00 0.00 41 CYS A CA 19
ATOM 15812 C C . CYS A 1 41 ? -25.764 18.513 4.030 1.00 0.00 41 CYS A C 19
ATOM 15813 O O . CYS A 1 41 ? -24.674 18.007 4.239 1.00 0.00 41 CYS A O 19
ATOM 15820 N N . ILE A 1 42 ? -26.420 18.385 2.915 1.00 0.00 42 ILE A N 19
ATOM 15821 C CA . ILE A 1 42 ? -25.830 17.567 1.817 1.00 0.00 42 ILE A CA 19
ATOM 15822 C C . ILE A 1 42 ? -24.404 18.060 1.503 1.00 0.00 42 ILE A C 19
ATOM 15823 O O . ILE A 1 42 ? -23.492 17.277 1.303 1.00 0.00 42 ILE A O 19
ATOM 15839 N N . ILE A 1 43 ? -24.266 19.362 1.477 1.00 0.00 43 ILE A N 19
ATOM 15840 C CA . ILE A 1 43 ? -22.942 19.988 1.188 1.00 0.00 43 ILE A CA 19
ATOM 15841 C C . ILE A 1 43 ? -21.863 19.374 2.073 1.00 0.00 43 ILE A C 19
ATOM 15842 O O . ILE A 1 43 ? -20.705 19.309 1.708 1.00 0.00 43 ILE A O 19
ATOM 15858 N N . GLN A 1 44 ? -22.286 18.913 3.214 1.00 0.00 44 GLN A N 19
ATOM 15859 C CA . GLN A 1 44 ? -21.288 18.313 4.149 1.00 0.00 44 GLN A CA 19
ATOM 15860 C C . GLN A 1 44 ? -20.944 16.868 3.765 1.00 0.00 44 GLN A C 19
ATOM 15861 O O . GLN A 1 44 ? -19.865 16.397 4.063 1.00 0.00 44 GLN A O 19
ATOM 15875 N N . LYS A 1 45 ? -21.845 16.198 3.098 1.00 0.00 45 LYS A N 19
ATOM 15876 C CA . LYS A 1 45 ? -21.583 14.775 2.680 1.00 0.00 45 LYS A CA 19
ATOM 15877 C C . LYS A 1 45 ? -20.733 14.832 1.420 1.00 0.00 45 LYS A C 19
ATOM 15878 O O . LYS A 1 45 ? -20.046 13.883 1.095 1.00 0.00 45 LYS A O 19
ATOM 15897 N N . ASN A 1 46 ? -20.807 15.946 0.745 1.00 0.00 46 ASN A N 19
ATOM 15898 C CA . ASN A 1 46 ? -19.999 16.077 -0.497 1.00 0.00 46 ASN A CA 19
ATOM 15899 C C . ASN A 1 46 ? -18.656 16.671 -0.056 1.00 0.00 46 ASN A C 19
ATOM 15900 O O . ASN A 1 46 ? -17.630 16.068 -0.286 1.00 0.00 46 ASN A O 19
ATOM 15911 N N . ASN A 1 47 ? -18.680 17.826 0.566 1.00 0.00 47 ASN A N 19
ATOM 15912 C CA . ASN A 1 47 ? -17.417 18.503 1.047 1.00 0.00 47 ASN A CA 19
ATOM 15913 C C . ASN A 1 47 ? -16.377 17.468 1.532 1.00 0.00 47 ASN A C 19
ATOM 15914 O O . ASN A 1 47 ? -15.262 17.419 1.048 1.00 0.00 47 ASN A O 19
ATOM 15925 N N . CYS A 1 48 ? -16.798 16.660 2.475 1.00 0.00 48 CYS A N 19
ATOM 15926 C CA . CYS A 1 48 ? -15.906 15.592 3.055 1.00 0.00 48 CYS A CA 19
ATOM 15927 C C . CYS A 1 48 ? -15.184 14.778 1.956 1.00 0.00 48 CYS A C 19
ATOM 15928 O O . CYS A 1 48 ? -14.017 14.449 2.070 1.00 0.00 48 CYS A O 19
ATOM 15935 N N . LYS A 1 49 ? -15.904 14.463 0.904 1.00 0.00 49 LYS A N 19
ATOM 15936 C CA . LYS A 1 49 ? -15.290 13.669 -0.231 1.00 0.00 49 LYS A CA 19
ATOM 15937 C C . LYS A 1 49 ? -14.012 14.325 -0.795 1.00 0.00 49 LYS A C 19
ATOM 15938 O O . LYS A 1 49 ? -13.234 13.695 -1.485 1.00 0.00 49 LYS A O 19
ATOM 15957 N N . GLY A 1 50 ? -13.841 15.583 -0.481 1.00 0.00 50 GLY A N 19
ATOM 15958 C CA . GLY A 1 50 ? -12.646 16.349 -0.956 1.00 0.00 50 GLY A CA 19
ATOM 15959 C C . GLY A 1 50 ? -11.712 16.638 0.220 1.00 0.00 50 GLY A C 19
ATOM 15960 O O . GLY A 1 50 ? -10.903 17.542 0.166 1.00 0.00 50 GLY A O 19
ATOM 15964 N N . LYS A 1 51 ? -11.860 15.851 1.254 1.00 0.00 51 LYS A N 19
ATOM 15965 C CA . LYS A 1 51 ? -11.023 15.995 2.484 1.00 0.00 51 LYS A CA 19
ATOM 15966 C C . LYS A 1 51 ? -10.155 14.728 2.582 1.00 0.00 51 LYS A C 19
ATOM 15967 O O . LYS A 1 51 ? -8.964 14.812 2.356 1.00 0.00 51 LYS A O 19
ATOM 15986 N N . CYS A 1 52 ? -10.728 13.593 2.903 1.00 0.00 52 CYS A N 19
ATOM 15987 C CA . CYS A 1 52 ? -9.914 12.337 3.007 1.00 0.00 52 CYS A CA 19
ATOM 15988 C C . CYS A 1 52 ? -10.054 11.411 1.777 1.00 0.00 52 CYS A C 19
ATOM 15989 O O . CYS A 1 52 ? -9.444 10.356 1.752 1.00 0.00 52 CYS A O 19
ATOM 15996 N N . LYS A 1 53 ? -10.822 11.803 0.790 1.00 0.00 53 LYS A N 19
ATOM 15997 C CA . LYS A 1 53 ? -10.990 10.923 -0.416 1.00 0.00 53 LYS A CA 19
ATOM 15998 C C . LYS A 1 53 ? -10.098 11.430 -1.556 1.00 0.00 53 LYS A C 19
ATOM 15999 O O . LYS A 1 53 ? -10.056 12.602 -1.877 1.00 0.00 53 LYS A O 19
ATOM 16018 N N . LYS A 1 54 ? -9.395 10.494 -2.132 1.00 0.00 54 LYS A N 19
ATOM 16019 C CA . LYS A 1 54 ? -8.467 10.792 -3.260 1.00 0.00 54 LYS A CA 19
ATOM 16020 C C . LYS A 1 54 ? -9.215 11.262 -4.520 1.00 0.00 54 LYS A C 19
ATOM 16021 O O . LYS A 1 54 ? -9.410 10.529 -5.471 1.00 0.00 54 LYS A O 19
ATOM 16040 N N . GLU A 1 55 ? -9.613 12.502 -4.479 1.00 0.00 55 GLU A N 19
ATOM 16041 C CA . GLU A 1 55 ? -10.353 13.123 -5.622 1.00 0.00 55 GLU A CA 19
ATOM 16042 C C . GLU A 1 55 ? -9.404 14.078 -6.375 1.00 0.00 55 GLU A C 19
ATOM 16043 O O . GLU A 1 55 ? -9.540 14.114 -7.586 1.00 0.00 55 GLU A O 19
ATOM 16056 N N . ALA A 1 1 ? -7.112 -6.860 -3.713 1.00 0.00 1 ALA A N 20
ATOM 16057 C CA . ALA A 1 1 ? -5.718 -6.714 -3.194 1.00 0.00 1 ALA A CA 20
ATOM 16058 C C . ALA A 1 1 ? -4.827 -6.141 -4.315 1.00 0.00 1 ALA A C 20
ATOM 16059 O O . ALA A 1 1 ? -3.823 -6.714 -4.690 1.00 0.00 1 ALA A O 20
ATOM 16068 N N . SER A 1 2 ? -5.230 -5.012 -4.830 1.00 0.00 2 SER A N 20
ATOM 16069 C CA . SER A 1 2 ? -4.446 -4.364 -5.929 1.00 0.00 2 SER A CA 20
ATOM 16070 C C . SER A 1 2 ? -4.770 -2.862 -5.854 1.00 0.00 2 SER A C 20
ATOM 16071 O O . SER A 1 2 ? -4.186 -2.135 -5.072 1.00 0.00 2 SER A O 20
ATOM 16079 N N . ALA A 1 3 ? -5.700 -2.415 -6.649 1.00 0.00 3 ALA A N 20
ATOM 16080 C CA . ALA A 1 3 ? -6.094 -0.974 -6.648 1.00 0.00 3 ALA A CA 20
ATOM 16081 C C . ALA A 1 3 ? -7.224 -0.892 -5.614 1.00 0.00 3 ALA A C 20
ATOM 16082 O O . ALA A 1 3 ? -8.323 -0.434 -5.858 1.00 0.00 3 ALA A O 20
ATOM 16089 N N . THR A 1 4 ? -6.872 -1.364 -4.453 1.00 0.00 4 THR A N 20
ATOM 16090 C CA . THR A 1 4 ? -7.795 -1.404 -3.290 1.00 0.00 4 THR A CA 20
ATOM 16091 C C . THR A 1 4 ? -7.268 -0.505 -2.149 1.00 0.00 4 THR A C 20
ATOM 16092 O O . THR A 1 4 ? -6.610 -1.000 -1.255 1.00 0.00 4 THR A O 20
ATOM 16103 N N . TRP A 1 5 ? -7.564 0.776 -2.214 1.00 0.00 5 TRP A N 20
ATOM 16104 C CA . TRP A 1 5 ? -7.102 1.753 -1.155 1.00 0.00 5 TRP A CA 20
ATOM 16105 C C . TRP A 1 5 ? -8.226 2.574 -0.505 1.00 0.00 5 TRP A C 20
ATOM 16106 O O . TRP A 1 5 ? -7.954 3.415 0.328 1.00 0.00 5 TRP A O 20
ATOM 16127 N N . GLY A 1 6 ? -9.458 2.334 -0.867 1.00 0.00 6 GLY A N 20
ATOM 16128 C CA . GLY A 1 6 ? -10.565 3.136 -0.248 1.00 0.00 6 GLY A CA 20
ATOM 16129 C C . GLY A 1 6 ? -11.449 2.354 0.699 1.00 0.00 6 GLY A C 20
ATOM 16130 O O . GLY A 1 6 ? -12.468 2.867 1.103 1.00 0.00 6 GLY A O 20
ATOM 16134 N N . ALA A 1 7 ? -11.054 1.157 1.035 1.00 0.00 7 ALA A N 20
ATOM 16135 C CA . ALA A 1 7 ? -11.893 0.338 1.970 1.00 0.00 7 ALA A CA 20
ATOM 16136 C C . ALA A 1 7 ? -11.494 0.560 3.432 1.00 0.00 7 ALA A C 20
ATOM 16137 O O . ALA A 1 7 ? -12.156 0.090 4.332 1.00 0.00 7 ALA A O 20
ATOM 16144 N N . ALA A 1 8 ? -10.417 1.268 3.645 1.00 0.00 8 ALA A N 20
ATOM 16145 C CA . ALA A 1 8 ? -9.956 1.533 5.045 1.00 0.00 8 ALA A CA 20
ATOM 16146 C C . ALA A 1 8 ? -10.339 2.933 5.523 1.00 0.00 8 ALA A C 20
ATOM 16147 O O . ALA A 1 8 ? -10.400 3.176 6.714 1.00 0.00 8 ALA A O 20
ATOM 16154 N N . TYR A 1 9 ? -10.582 3.819 4.585 1.00 0.00 9 TYR A N 20
ATOM 16155 C CA . TYR A 1 9 ? -10.961 5.220 4.976 1.00 0.00 9 TYR A CA 20
ATOM 16156 C C . TYR A 1 9 ? -12.432 5.708 4.954 1.00 0.00 9 TYR A C 20
ATOM 16157 O O . TYR A 1 9 ? -12.636 6.847 5.319 1.00 0.00 9 TYR A O 20
ATOM 16190 N N . ALA A 1 11 ? -15.002 6.050 6.420 1.00 0.00 11 ALA A N 20
ATOM 16191 C CA . ALA A 1 11 ? -15.472 6.771 7.632 1.00 0.00 11 ALA A CA 20
ATOM 16192 C C . ALA A 1 11 ? -15.373 8.284 7.382 1.00 0.00 11 ALA A C 20
ATOM 16193 O O . ALA A 1 11 ? -16.226 9.052 7.780 1.00 0.00 11 ALA A O 20
ATOM 16200 N N . CYS A 1 12 ? -14.302 8.623 6.711 1.00 0.00 12 CYS A N 20
ATOM 16201 C CA . CYS A 1 12 ? -13.990 10.041 6.350 1.00 0.00 12 CYS A CA 20
ATOM 16202 C C . CYS A 1 12 ? -15.118 10.763 5.585 1.00 0.00 12 CYS A C 20
ATOM 16203 O O . CYS A 1 12 ? -15.085 11.969 5.459 1.00 0.00 12 CYS A O 20
ATOM 16210 N N . GLU A 1 13 ? -16.065 10.004 5.102 1.00 0.00 13 GLU A N 20
ATOM 16211 C CA . GLU A 1 13 ? -17.241 10.545 4.335 1.00 0.00 13 GLU A CA 20
ATOM 16212 C C . GLU A 1 13 ? -18.518 10.185 5.114 1.00 0.00 13 GLU A C 20
ATOM 16213 O O . GLU A 1 13 ? -19.451 10.955 5.284 1.00 0.00 13 GLU A O 20
ATOM 16225 N N . ASN A 1 14 ? -18.522 8.958 5.559 1.00 0.00 14 ASN A N 20
ATOM 16226 C CA . ASN A 1 14 ? -19.684 8.437 6.341 1.00 0.00 14 ASN A CA 20
ATOM 16227 C C . ASN A 1 14 ? -19.948 9.428 7.464 1.00 0.00 14 ASN A C 20
ATOM 16228 O O . ASN A 1 14 ? -21.077 9.719 7.793 1.00 0.00 14 ASN A O 20
ATOM 16239 N N . ASN A 1 15 ? -18.876 9.921 8.008 1.00 0.00 15 ASN A N 20
ATOM 16240 C CA . ASN A 1 15 ? -18.937 10.916 9.120 1.00 0.00 15 ASN A CA 20
ATOM 16241 C C . ASN A 1 15 ? -19.828 12.071 8.681 1.00 0.00 15 ASN A C 20
ATOM 16242 O O . ASN A 1 15 ? -20.652 12.493 9.461 1.00 0.00 15 ASN A O 20
ATOM 16253 N N . CYS A 1 16 ? -19.679 12.532 7.470 1.00 0.00 16 CYS A N 20
ATOM 16254 C CA . CYS A 1 16 ? -20.505 13.667 6.970 1.00 0.00 16 CYS A CA 20
ATOM 16255 C C . CYS A 1 16 ? -21.835 13.176 6.404 1.00 0.00 16 CYS A C 20
ATOM 16256 O O . CYS A 1 16 ? -22.761 13.950 6.268 1.00 0.00 16 CYS A O 20
ATOM 16263 N N . ARG A 1 17 ? -21.914 11.911 6.092 1.00 0.00 17 ARG A N 20
ATOM 16264 C CA . ARG A 1 17 ? -23.199 11.370 5.526 1.00 0.00 17 ARG A CA 20
ATOM 16265 C C . ARG A 1 17 ? -24.163 11.258 6.695 1.00 0.00 17 ARG A C 20
ATOM 16266 O O . ARG A 1 17 ? -25.281 11.743 6.648 1.00 0.00 17 ARG A O 20
ATOM 16287 N N . LYS A 1 18 ? -23.671 10.609 7.717 1.00 0.00 18 LYS A N 20
ATOM 16288 C CA . LYS A 1 18 ? -24.481 10.422 8.944 1.00 0.00 18 LYS A CA 20
ATOM 16289 C C . LYS A 1 18 ? -24.755 11.863 9.336 1.00 0.00 18 LYS A C 20
ATOM 16290 O O . LYS A 1 18 ? -25.903 12.239 9.465 1.00 0.00 18 LYS A O 20
ATOM 16309 N N . LYS A 1 19 ? -23.700 12.627 9.506 1.00 0.00 19 LYS A N 20
ATOM 16310 C CA . LYS A 1 19 ? -23.873 14.066 9.883 1.00 0.00 19 LYS A CA 20
ATOM 16311 C C . LYS A 1 19 ? -25.052 14.691 9.133 1.00 0.00 19 LYS A C 20
ATOM 16312 O O . LYS A 1 19 ? -26.044 15.054 9.734 1.00 0.00 19 LYS A O 20
ATOM 16331 N N . TYR A 1 20 ? -24.929 14.785 7.834 1.00 0.00 20 TYR A N 20
ATOM 16332 C CA . TYR A 1 20 ? -26.005 15.391 6.988 1.00 0.00 20 TYR A CA 20
ATOM 16333 C C . TYR A 1 20 ? -27.363 14.830 7.371 1.00 0.00 20 TYR A C 20
ATOM 16334 O O . TYR A 1 20 ? -28.295 15.547 7.679 1.00 0.00 20 TYR A O 20
ATOM 16352 N N . ASP A 1 21 ? -27.421 13.534 7.365 1.00 0.00 21 ASP A N 20
ATOM 16353 C CA . ASP A 1 21 ? -28.685 12.832 7.704 1.00 0.00 21 ASP A CA 20
ATOM 16354 C C . ASP A 1 21 ? -29.211 13.161 9.093 1.00 0.00 21 ASP A C 20
ATOM 16355 O O . ASP A 1 21 ? -30.402 13.110 9.335 1.00 0.00 21 ASP A O 20
ATOM 16364 N N . LEU A 1 22 ? -28.310 13.495 9.971 1.00 0.00 22 LEU A N 20
ATOM 16365 C CA . LEU A 1 22 ? -28.726 13.836 11.365 1.00 0.00 22 LEU A CA 20
ATOM 16366 C C . LEU A 1 22 ? -28.749 15.356 11.576 1.00 0.00 22 LEU A C 20
ATOM 16367 O O . LEU A 1 22 ? -29.287 15.826 12.559 1.00 0.00 22 LEU A O 20
ATOM 16383 N N . CYS A 1 23 ? -28.190 16.090 10.658 1.00 0.00 23 CYS A N 20
ATOM 16384 C CA . CYS A 1 23 ? -28.166 17.582 10.799 1.00 0.00 23 CYS A CA 20
ATOM 16385 C C . CYS A 1 23 ? -29.316 18.221 10.044 1.00 0.00 23 CYS A C 20
ATOM 16386 O O . CYS A 1 23 ? -29.712 19.330 10.354 1.00 0.00 23 CYS A O 20
ATOM 16393 N N . ILE A 1 24 ? -29.819 17.499 9.078 1.00 0.00 24 ILE A N 20
ATOM 16394 C CA . ILE A 1 24 ? -30.951 18.023 8.267 1.00 0.00 24 ILE A CA 20
ATOM 16395 C C . ILE A 1 24 ? -32.243 17.982 9.086 1.00 0.00 24 ILE A C 20
ATOM 16396 O O . ILE A 1 24 ? -33.185 17.245 8.877 1.00 0.00 24 ILE A O 20
ATOM 16412 N N . ARG A 1 25 ? -32.245 18.861 10.040 1.00 0.00 25 ARG A N 20
ATOM 16413 C CA . ARG A 1 25 ? -33.402 18.980 10.942 1.00 0.00 25 ARG A CA 20
ATOM 16414 C C . ARG A 1 25 ? -34.286 19.964 10.208 1.00 0.00 25 ARG A C 20
ATOM 16415 O O . ARG A 1 25 ? -34.511 21.055 10.691 1.00 0.00 25 ARG A O 20
ATOM 16436 N N . CYS A 1 26 ? -34.798 19.592 9.060 1.00 0.00 26 CYS A N 20
ATOM 16437 C CA . CYS A 1 26 ? -35.673 20.586 8.348 1.00 0.00 26 CYS A CA 20
ATOM 16438 C C . CYS A 1 26 ? -37.016 20.794 9.068 1.00 0.00 26 CYS A C 20
ATOM 16439 O O . CYS A 1 26 ? -37.975 21.266 8.487 1.00 0.00 26 CYS A O 20
ATOM 16446 N N . GLN A 1 27 ? -37.041 20.425 10.317 1.00 0.00 27 GLN A N 20
ATOM 16447 C CA . GLN A 1 27 ? -38.247 20.548 11.169 1.00 0.00 27 GLN A CA 20
ATOM 16448 C C . GLN A 1 27 ? -37.840 21.510 12.293 1.00 0.00 27 GLN A C 20
ATOM 16449 O O . GLN A 1 27 ? -36.735 21.996 12.232 1.00 0.00 27 GLN A O 20
ATOM 16463 N N . GLY A 1 28 ? -38.685 21.750 13.270 1.00 0.00 28 GLY A N 20
ATOM 16464 C CA . GLY A 1 28 ? -38.362 22.687 14.419 1.00 0.00 28 GLY A CA 20
ATOM 16465 C C . GLY A 1 28 ? -37.087 23.529 14.222 1.00 0.00 28 GLY A C 20
ATOM 16466 O O . GLY A 1 28 ? -37.177 24.689 13.876 1.00 0.00 28 GLY A O 20
ATOM 16470 N N . LYS A 1 29 ? -35.950 22.922 14.454 1.00 0.00 29 LYS A N 20
ATOM 16471 C CA . LYS A 1 29 ? -34.634 23.628 14.289 1.00 0.00 29 LYS A CA 20
ATOM 16472 C C . LYS A 1 29 ? -34.637 24.496 13.010 1.00 0.00 29 LYS A C 20
ATOM 16473 O O . LYS A 1 29 ? -34.317 25.667 13.056 1.00 0.00 29 LYS A O 20
ATOM 16492 N N . TRP A 1 30 ? -35.001 23.900 11.903 1.00 0.00 30 TRP A N 20
ATOM 16493 C CA . TRP A 1 30 ? -35.047 24.646 10.610 1.00 0.00 30 TRP A CA 20
ATOM 16494 C C . TRP A 1 30 ? -36.526 24.834 10.214 1.00 0.00 30 TRP A C 20
ATOM 16495 O O . TRP A 1 30 ? -36.864 24.753 9.046 1.00 0.00 30 TRP A O 20
ATOM 16516 N N . ALA A 1 31 ? -37.371 25.083 11.179 1.00 0.00 31 ALA A N 20
ATOM 16517 C CA . ALA A 1 31 ? -38.839 25.283 10.942 1.00 0.00 31 ALA A CA 20
ATOM 16518 C C . ALA A 1 31 ? -39.142 26.390 9.931 1.00 0.00 31 ALA A C 20
ATOM 16519 O O . ALA A 1 31 ? -39.547 27.485 10.277 1.00 0.00 31 ALA A O 20
ATOM 16526 N N . GLY A 1 32 ? -38.926 26.052 8.691 1.00 0.00 32 GLY A N 20
ATOM 16527 C CA . GLY A 1 32 ? -39.184 27.046 7.606 1.00 0.00 32 GLY A CA 20
ATOM 16528 C C . GLY A 1 32 ? -37.873 27.548 7.044 1.00 0.00 32 GLY A C 20
ATOM 16529 O O . GLY A 1 32 ? -37.829 28.287 6.083 1.00 0.00 32 GLY A O 20
ATOM 16533 N N . LYS A 1 33 ? -36.830 27.106 7.687 1.00 0.00 33 LYS A N 20
ATOM 16534 C CA . LYS A 1 33 ? -35.448 27.473 7.280 1.00 0.00 33 LYS A CA 20
ATOM 16535 C C . LYS A 1 33 ? -35.073 26.395 6.253 1.00 0.00 33 LYS A C 20
ATOM 16536 O O . LYS A 1 33 ? -33.999 26.424 5.683 1.00 0.00 33 LYS A O 20
ATOM 16555 N N . ARG A 1 34 ? -35.993 25.471 6.062 1.00 0.00 34 ARG A N 20
ATOM 16556 C CA . ARG A 1 34 ? -35.851 24.327 5.106 1.00 0.00 34 ARG A CA 20
ATOM 16557 C C . ARG A 1 34 ? -34.963 24.709 3.929 1.00 0.00 34 ARG A C 20
ATOM 16558 O O . ARG A 1 34 ? -34.097 23.948 3.544 1.00 0.00 34 ARG A O 20
ATOM 16579 N N . GLY A 1 35 ? -35.240 25.885 3.417 1.00 0.00 35 GLY A N 20
ATOM 16580 C CA . GLY A 1 35 ? -34.500 26.484 2.261 1.00 0.00 35 GLY A CA 20
ATOM 16581 C C . GLY A 1 35 ? -33.083 25.946 2.190 1.00 0.00 35 GLY A C 20
ATOM 16582 O O . GLY A 1 35 ? -32.604 25.615 1.123 1.00 0.00 35 GLY A O 20
ATOM 16586 N N . LYS A 1 36 ? -32.461 25.882 3.341 1.00 0.00 36 LYS A N 20
ATOM 16587 C CA . LYS A 1 36 ? -31.068 25.365 3.387 1.00 0.00 36 LYS A CA 20
ATOM 16588 C C . LYS A 1 36 ? -30.827 24.253 4.422 1.00 0.00 36 LYS A C 20
ATOM 16589 O O . LYS A 1 36 ? -29.685 23.850 4.518 1.00 0.00 36 LYS A O 20
ATOM 16608 N N . CYS A 1 37 ? -31.821 23.766 5.142 1.00 0.00 37 CYS A N 20
ATOM 16609 C CA . CYS A 1 37 ? -31.554 22.672 6.161 1.00 0.00 37 CYS A CA 20
ATOM 16610 C C . CYS A 1 37 ? -30.690 21.639 5.503 1.00 0.00 37 CYS A C 20
ATOM 16611 O O . CYS A 1 37 ? -29.679 21.155 5.981 1.00 0.00 37 CYS A O 20
ATOM 16618 N N . ALA A 1 38 ? -31.209 21.367 4.349 1.00 0.00 38 ALA A N 20
ATOM 16619 C CA . ALA A 1 38 ? -30.580 20.378 3.491 1.00 0.00 38 ALA A CA 20
ATOM 16620 C C . ALA A 1 38 ? -29.335 20.870 2.829 1.00 0.00 38 ALA A C 20
ATOM 16621 O O . ALA A 1 38 ? -28.275 20.433 3.232 1.00 0.00 38 ALA A O 20
ATOM 16628 N N . ALA A 1 39 ? -29.489 21.724 1.849 1.00 0.00 39 ALA A N 20
ATOM 16629 C CA . ALA A 1 39 ? -28.307 22.285 1.120 1.00 0.00 39 ALA A CA 20
ATOM 16630 C C . ALA A 1 39 ? -27.116 22.357 2.069 1.00 0.00 39 ALA A C 20
ATOM 16631 O O . ALA A 1 39 ? -26.105 21.712 1.872 1.00 0.00 39 ALA A O 20
ATOM 16638 N N . HIS A 1 40 ? -27.329 23.151 3.087 1.00 0.00 40 HIS A N 20
ATOM 16639 C CA . HIS A 1 40 ? -26.288 23.353 4.123 1.00 0.00 40 HIS A CA 20
ATOM 16640 C C . HIS A 1 40 ? -25.566 22.068 4.451 1.00 0.00 40 HIS A C 20
ATOM 16641 O O . HIS A 1 40 ? -24.355 22.031 4.346 1.00 0.00 40 HIS A O 20
ATOM 16655 N N . CYS A 1 41 ? -26.289 21.046 4.816 1.00 0.00 41 CYS A N 20
ATOM 16656 C CA . CYS A 1 41 ? -25.560 19.792 5.158 1.00 0.00 41 CYS A CA 20
ATOM 16657 C C . CYS A 1 41 ? -25.322 18.817 4.031 1.00 0.00 41 CYS A C 20
ATOM 16658 O O . CYS A 1 41 ? -24.532 17.896 4.151 1.00 0.00 41 CYS A O 20
ATOM 16665 N N . ILE A 1 42 ? -25.976 19.033 2.931 1.00 0.00 42 ILE A N 20
ATOM 16666 C CA . ILE A 1 42 ? -25.758 18.087 1.811 1.00 0.00 42 ILE A CA 20
ATOM 16667 C C . ILE A 1 42 ? -24.435 18.507 1.161 1.00 0.00 42 ILE A C 20
ATOM 16668 O O . ILE A 1 42 ? -23.716 17.679 0.632 1.00 0.00 42 ILE A O 20
ATOM 16684 N N . ILE A 1 43 ? -24.130 19.784 1.210 1.00 0.00 43 ILE A N 20
ATOM 16685 C CA . ILE A 1 43 ? -22.847 20.238 0.600 1.00 0.00 43 ILE A CA 20
ATOM 16686 C C . ILE A 1 43 ? -21.721 19.616 1.440 1.00 0.00 43 ILE A C 20
ATOM 16687 O O . ILE A 1 43 ? -20.604 19.486 0.985 1.00 0.00 43 ILE A O 20
ATOM 16703 N N . GLN A 1 44 ? -22.050 19.233 2.648 1.00 0.00 44 GLN A N 20
ATOM 16704 C CA . GLN A 1 44 ? -21.036 18.615 3.563 1.00 0.00 44 GLN A CA 20
ATOM 16705 C C . GLN A 1 44 ? -20.826 17.146 3.149 1.00 0.00 44 GLN A C 20
ATOM 16706 O O . GLN A 1 44 ? -19.740 16.797 2.728 1.00 0.00 44 GLN A O 20
ATOM 16720 N N . LYS A 1 45 ? -21.853 16.331 3.271 1.00 0.00 45 LYS A N 20
ATOM 16721 C CA . LYS A 1 45 ? -21.758 14.870 2.888 1.00 0.00 45 LYS A CA 20
ATOM 16722 C C . LYS A 1 45 ? -21.138 14.704 1.511 1.00 0.00 45 LYS A C 20
ATOM 16723 O O . LYS A 1 45 ? -20.602 13.663 1.189 1.00 0.00 45 LYS A O 20
ATOM 16742 N N . ASN A 1 46 ? -21.237 15.754 0.740 1.00 0.00 46 ASN A N 20
ATOM 16743 C CA . ASN A 1 46 ? -20.665 15.741 -0.637 1.00 0.00 46 ASN A CA 20
ATOM 16744 C C . ASN A 1 46 ? -19.229 16.255 -0.485 1.00 0.00 46 ASN A C 20
ATOM 16745 O O . ASN A 1 46 ? -18.323 15.474 -0.683 1.00 0.00 46 ASN A O 20
ATOM 16756 N N . ASN A 1 47 ? -19.041 17.516 -0.147 1.00 0.00 47 ASN A N 20
ATOM 16757 C CA . ASN A 1 47 ? -17.650 18.094 0.025 1.00 0.00 47 ASN A CA 20
ATOM 16758 C C . ASN A 1 47 ? -16.660 17.067 0.592 1.00 0.00 47 ASN A C 20
ATOM 16759 O O . ASN A 1 47 ? -15.548 16.920 0.131 1.00 0.00 47 ASN A O 20
ATOM 16770 N N . CYS A 1 48 ? -17.136 16.400 1.606 1.00 0.00 48 CYS A N 20
ATOM 16771 C CA . CYS A 1 48 ? -16.361 15.339 2.331 1.00 0.00 48 CYS A CA 20
ATOM 16772 C C . CYS A 1 48 ? -15.663 14.388 1.331 1.00 0.00 48 CYS A C 20
ATOM 16773 O O . CYS A 1 48 ? -14.478 14.104 1.392 1.00 0.00 48 CYS A O 20
ATOM 16780 N N . LYS A 1 49 ? -16.453 13.920 0.397 1.00 0.00 49 LYS A N 20
ATOM 16781 C CA . LYS A 1 49 ? -15.935 12.977 -0.658 1.00 0.00 49 LYS A CA 20
ATOM 16782 C C . LYS A 1 49 ? -14.857 13.598 -1.554 1.00 0.00 49 LYS A C 20
ATOM 16783 O O . LYS A 1 49 ? -14.260 12.931 -2.374 1.00 0.00 49 LYS A O 20
ATOM 16802 N N . GLY A 1 50 ? -14.632 14.868 -1.374 1.00 0.00 50 GLY A N 20
ATOM 16803 C CA . GLY A 1 50 ? -13.605 15.597 -2.177 1.00 0.00 50 GLY A CA 20
ATOM 16804 C C . GLY A 1 50 ? -12.420 15.956 -1.287 1.00 0.00 50 GLY A C 20
ATOM 16805 O O . GLY A 1 50 ? -11.576 16.748 -1.664 1.00 0.00 50 GLY A O 20
ATOM 16809 N N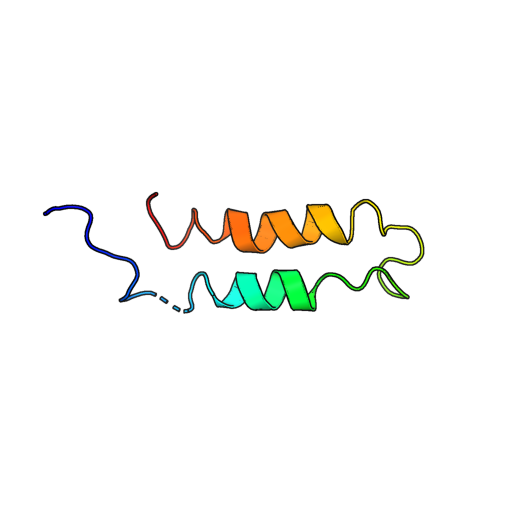 . LYS A 1 51 ? -12.402 15.356 -0.124 1.00 0.00 51 LYS A N 20
ATOM 16810 C CA . LYS A 1 51 ? -11.295 15.616 0.845 1.00 0.00 51 LYS A CA 20
ATOM 16811 C C . LYS A 1 51 ? -10.453 14.340 0.999 1.00 0.00 51 LYS A C 20
ATOM 16812 O O . LYS A 1 51 ? -9.240 14.386 0.928 1.00 0.00 51 LYS A O 20
ATOM 16831 N N . CYS A 1 52 ? -11.128 13.241 1.209 1.00 0.00 52 CYS A N 20
ATOM 16832 C CA . CYS A 1 52 ? -10.455 11.912 1.381 1.00 0.00 52 CYS A CA 20
ATOM 16833 C C . CYS A 1 52 ? -10.496 11.000 0.143 1.00 0.00 52 CYS A C 20
ATOM 16834 O O . CYS A 1 52 ? -9.569 10.253 -0.105 1.00 0.00 52 CYS A O 20
ATOM 16841 N N . LYS A 1 53 ? -11.565 11.082 -0.604 1.00 0.00 53 LYS A N 20
ATOM 16842 C CA . LYS A 1 53 ? -11.696 10.225 -1.820 1.00 0.00 53 LYS A CA 20
ATOM 16843 C C . LYS A 1 53 ? -11.199 10.967 -3.053 1.00 0.00 53 LYS A C 20
ATOM 16844 O O . LYS A 1 53 ? -11.155 12.181 -3.096 1.00 0.00 53 LYS A O 20
ATOM 16863 N N . LYS A 1 54 ? -10.841 10.179 -4.033 1.00 0.00 54 LYS A N 20
ATOM 16864 C CA . LYS A 1 54 ? -10.322 10.732 -5.321 1.00 0.00 54 LYS A CA 20
ATOM 16865 C C . LYS A 1 54 ? -11.390 10.645 -6.427 1.00 0.00 54 LYS A C 20
ATOM 16866 O O . LYS A 1 54 ? -11.146 10.999 -7.562 1.00 0.00 54 LYS A O 20
ATOM 16885 N N . GLU A 1 55 ? -12.553 10.175 -6.056 1.00 0.00 55 GLU A N 20
ATOM 16886 C CA . GLU A 1 55 ? -13.689 10.033 -7.026 1.00 0.00 55 GLU A CA 20
ATOM 16887 C C . GLU A 1 55 ? -15.012 10.553 -6.426 1.00 0.00 55 GLU A C 20
ATOM 16888 O O . GLU A 1 55 ? -15.160 10.383 -5.226 1.00 0.00 55 GLU A O 20
#

CATH classification: 1.10.287.120

Foldseek 3Di:
DPPDDPPVPCLLVVLVVVLVVQLCCPPVVPVVNVCSRVVSVCVSVVSCVPPPPD

InterPro domains:
  IPR012497 Neurotoxin B-IV-like [PF07822] (1-55)
  IPR036586 Neurotoxin B-IV-like superfamily [G3DSA:1.10.287.120] (1-55)
  IPR036586 Neurotoxin B-IV-like superfamily [SSF57011] (1-55)

Radius of gyration: 13.73 Å; Cα contacts (8 Å, |Δi|>4): 53; chains: 1; bounding box: 35×28×26 Å

Secondary structure (DSSP, 8-state):
-----SS---TTHHHHHHHHHH--TTGGGTTTHHHHHHHHHHHHHHHTTTT---

Solvent-accessible surface area: 4052 Å² total

Nearest PDB structures (foldseek):
  1vib-assembly1_A  TM=8.626E-01  e=1.088E-06  Cerebratulus lacteus
  1vib-assembly1_A  TM=9.340E-01  e=2.630E-06  Cerebratulus lacteus
  1vib-assembly1_A  TM=9.425E-01  e=1.522E-06  Cerebratulus lacteus
  1vib-assembly1_A  TM=9.553E-01  e=2.765E-06  Cerebratulus lacteus
  1vib-assembly1_A  TM=8.736E-01  e=1.667E-06  Cerebratulus lacteus

Organism: Cerebratulus lacteus (NCBI:txid6221)

Sequence (54 aa):
ASATWGAAYACENNCRKKYDLCIRCQGKWAGKRGKCAAHCIIQKNNCKGKCKKEASATWGAAYACENNCRKKYDLCIRCQGKWAGKRGKCAAHCIIQKNNCKGKCKKEASATWGAAYACENNCRKKYDLCIRCQGKWAGKRGKCAAHCIIQKNNCKGKCKKEASATWGAAYACENNCRKKYDLCIRCQGKWAGKRGKCAAHCIIQKNNCKGKCKKEASATWGAAYACENNCRKKYDLCIRCQGKWAGKRGKCAAHCIIQKNNCKGKCKKEASATWGAAYACENNCRKKYDLCIRCQGKWAGKRGKCAAHCIIQKNNCKGKCKKEASATWGAAYACENNCRKKYDLCIRCQGKWAGKRGKCAAHCIIQKNNCKGKCKKEASATWGAAYACENNCRKKYDLCIRCQGKWAGKRGKCAAHCIIQKNNCKGKCKKEASATWGAAYACENNCRKKYDLCIRCQGKWAGKRGKCAAHCIIQKNNCKGKCKKEASATWGAAYACENNCRKKYDLCIRCQGKWAGKRGKCAAHCIIQKNNCKGKCKKEASATWGAAYACENNCRKKYDLCIRCQGKWAGKRGKCAAHCIIQKNNCKGKCKKEASATWGAAYACENNCRKKYDLCIRCQGKWAGKRGKCAAHCIIQKNNCKGKCKKEASATWGAAYACENNCRKKYDLCIRCQGKWAGKRGKCAAHCIIQKNNCKGKCKKEASATWGAAYACENNCRKKYDLCIRCQGKWAGKRGKCAAHCIIQKNNCKGKCKKEASATWGAAYACENNCRKKYDLCIRCQGKWAGKRGKCAAHCIIQKNNCKGKCKKEASATWGAAYACENNCRKKYDLCIRCQGKWAGKRGKCAAHCIIQKNNCKGKCKKEASATWGAAYACENNCRKKYDLCIRCQGKWAGKRGKCAAHCIIQKNNCKGKCKKEASATWGAAYACENNCRKKYDLCIRCQGKWAGKRGKCAAHCIIQKNNCKGKCKKEASATWGAAYACENNCRKKYDLCIRCQGKWAGKRGKCAAHCIIQKNNCKGKCKKEASATWGAAYACENNCRKKYDLCIRCQGKWAGKRGKCAAHCIIQKNNCKGKCKKE